Protein 4FXB (pdb70)

Solvent-accessible surface area: 33711 Å² total; per-residue (Å²): 157,85,93,58,32,59,72,28,36,76,96,40,14,8,47,28,117,9,62,68,25,43,63,106,67,18,6,14,72,20,16,2,73,34,198,64,82,0,38,5,0,0,60,7,15,2,4,32,10,2,7,16,18,49,85,8,43,8,98,128,200,42,24,16,41,106,67,123,71,34,67,50,97,190,112,52,30,20,66,107,18,51,28,90,56,5,3,55,7,14,20,22,12,22,60,0,15,13,10,116,40,10,69,67,23,115,95,30,0,46,50,28,2,32,112,33,3,83,35,38,56,83,101,19,37,96,50,13,4,13,74,25,7,0,32,7,2,0,2,7,2,11,0,51,12,1,17,3,48,198,109,55,25,76,132,4,82,58,10,4,163,64,37,40,53,156,134,61,70,74,119,94,26,59,99,6,62,38,25,16,79,50,15,2,24,26,20,8,53,91,16,119,128,127,58,130,126,14,1,0,2,58,6,0,60,68,37,5,63,104,49,56,10,49,73,155,27,6,28,25,7,1,15,37,20,12,92,58,9,33,46,40,12,16,8,6,1,2,1,0,3,18,1,7,37,69,64,89,90,18,23,42,68,6,109,176,69,73,112,16,18,63,43,2,0,45,2,2,4,0,8,0,2,2,23,22,34,19,42,3,11,21,0,34,67,85,19,22,6,44,38,143,66,1,49,49,102,24,4,2,9,0,7,6,0,2,0,1,18,1,35,28,2,21,95,68,14,95,127,5,50,10,130,28,71,19,29,80,18,12,3,23,11,30,2,26,45,23,48,40,14,9,29,11,8,48,11,4,0,14,3,0,5,34,0,6,21,124,94,8,64,76,11,128,50,45,37,88,198,130,147,50,69,54,56,77,85,53,53,36,15,6,12,66,70,1,70,4,36,109,113,160,39,85,41,79,226,41,30,26,93,39,5,40,51,16,14,87,119,53,8,1,14,86,8,58,1,76,80,208,158,115,0,54,12,0,0,62,2,24,12,1,27,13,3,7,16,1,64,23,22,4,13,13,101,110,206,42,9,57,251,72,31,92,71,30,33,21,61,105,6,14,109,72,19,14,8,3,15,30,1,15,11,8,123,66,3,94,65,20,65,93,36,2,36,46,31,3,45,110,13,32,85,23,94,86,90,93,42,55,110,77,17,17,10,62,34,9,0,44,16,0,0,2,6,2,10,0,55,8,2,16,5,26,140,137,33,28,115,112,2,53,59,20,2,167,79,34,64,52,213,74,158,151,37,56,145,28,47,30,34,8,62,56,24,3,22,43,25,6,53,79,26,128,132,82,76,133,146,18,1,0,8,58,2,1,74,94,53,5,28,117,72,50,11,78,72,129,16,1,40,61,10,2,10,46,22,4,71,59,30,18,39,53,10,6,7,5,0,0,25,0,2,27,30,2,30,72,75,94,91,0,6,60,62,36,104,169,42,93,113,11,76,45,53,2,5,32,1,4,8,0,9,30,4,10,13,6,20,107,16,55,14,0,0,38,107,60,1,62,2,57,51,108,64,0,48,70,48,21,1,1,2,2,9,4,8,0,0,0,16,7,69,12,1,21,82,69,31,99,132,8,42,8,146,43,104,17,42,65,19,11,8,37,16,24,10,17,38,24,52,33,9,34,19,9,15,32,8,3,2,14,4,0,15,39,8,15,10,142,90,36,91,90,16,162,43,94,81,68,115,137,64,97,65,58,77,123,43,72,16,48,1,11,79,89,5,72,21,79

Foldseek 3Di:
DFADDLPQCVVPGRCGVCVVVVVPVQWPWHAYPCRDIFTEHFAQVLLFVQQPDPFWAFAADDADDLVDDSDDSPDPVVLRDDPDSNLCLVVLALVLQDQVNLVVCVPVLLVQLVVLVVVVPVVADQFWCLVRRLLRSFLVLVCVQQVPDDPCVCLPSPLVVALPDDCDDPVRNVVSVVSNVVRVVVVLVVCVPVNDSHRSSSNRPVDQPPHPNDVVPPVSNSVVVSVLTSPQLSQLAVSLCVVCQVPVVNVVVCVVDVPFVVLVSLLSLLLNLLLFWPTWIQGCAFAAGVHPTGHHGGTGTYGLNSHSQHCVQPPPNNDSDSPGPGRPRQSFGHHPSGSSNVSNSVSSRCSSVVVCCVVVNDWHFPPDPVPFAWDSSDSSTGGDITTTHD/DAEPDAALFGDVFCVCVVPPQWDWHQYPVGFIFIEGFAAVLLQVQQADPLKAQAPDPEPPLAQSHGVPPNHVVLCVLVQVLLDLVNLVVCLVVLLVLLCVLPVPVVVDDDKFWCLQSPQLLSQLSVLCQQAVCDCPNSCLCVVLLVQLPDDPPVNPVSVVVVLVSVCVVLVCCLVVPDSHSSNSNDVNPHPPPPDDVVSVSSHSVPVCVVRRNQLSQLQQQVVLVCQVVVVPVVVPLVPPPLLQLLVLLSLLSCLFQLWPDKIFRPDWDDRPPDTRHHGYIYTRGLSSNQQNCVQDHPSNPSDSPDNSPCSCSQHDHVRGDSNVSVSSSSRSSSVVCVCVVPPDKAFVVHVPADKPVVPRGTGGPTTIID

B-factor: mean 46.14, std 22.23, range [2.0, 197.87]

Structure (mmCIF, N/CA/C/O backbone):
data_4FXB
#
_entry.id   4FXB
#
_cell.length_a   133.086
_cell.length_b   133.086
_cell.length_c   227.111
_cell.angle_alpha   90.00
_cell.angle_beta   90.00
_cell.angle_gamma   120.00
#
_symmetry.space_group_name_H-M   'P 61 2 2'
#
loop_
_entity.id
_entity.type
_entity.pdbx_description
1 polymer 'Putative cytochrome P450'
2 non-polymer 'PROTOPORPHYRIN IX CONTAINING FE'
3 water water
#
loop_
_atom_site.group_PDB
_atom_site.id
_atom_site.type_symbol
_atom_site.label_atom_id
_atom_site.label_alt_id
_atom_site.label_comp_id
_atom_site.label_asym_id
_atom_site.label_entity_id
_atom_site.label_seq_id
_atom_site.pdbx_PDB_ins_code
_atom_site.Cartn_x
_atom_site.Cartn_y
_atom_site.Cartn_z
_atom_site.occupancy
_atom_site.B_iso_or_equiv
_atom_site.auth_seq_id
_atom_site.auth_comp_id
_atom_site.auth_asym_id
_atom_site.auth_atom_id
_atom_site.pdbx_PDB_model_num
ATOM 1 N N . PRO A 1 18 ? -29.956 30.479 13.006 1.00 63.36 18 PRO A N 1
ATOM 2 C CA . PRO A 1 18 ? -29.330 29.446 12.137 1.00 67.88 18 PRO A CA 1
ATOM 3 C C . PRO A 1 18 ? -29.284 29.705 10.554 1.00 69.27 18 PRO A C 1
ATOM 4 O O . PRO A 1 18 ? -28.837 28.814 9.797 1.00 72.16 18 PRO A O 1
ATOM 8 N N . ARG A 1 19 ? -29.652 30.909 10.085 1.00 70.15 19 ARG A N 1
ATOM 9 C CA . ARG A 1 19 ? -30.055 31.217 8.664 1.00 70.96 19 ARG A CA 1
ATOM 10 C C . ARG A 1 19 ? -28.976 31.883 7.742 1.00 72.41 19 ARG A C 1
ATOM 11 O O . ARG A 1 19 ? -28.177 32.683 8.233 1.00 74.62 19 ARG A O 1
ATOM 19 N N . ASP A 1 20 ? -28.955 31.603 6.433 1.00 61.73 20 ASP A N 1
ATOM 20 C CA . ASP A 1 20 ? -28.029 32.344 5.560 1.00 64.44 20 ASP A CA 1
ATOM 21 C C . ASP A 1 20 ? -28.590 33.011 4.316 1.00 71.11 20 ASP A C 1
ATOM 22 O O . ASP A 1 20 ? -29.685 32.646 3.918 1.00 91.57 20 ASP A O 1
ATOM 27 N N . PHE A 1 21 ? -27.863 33.973 3.711 1.00 74.34 21 PHE A N 1
ATOM 28 C CA . PHE A 1 21 ? -28.204 34.562 2.346 1.00 76.15 21 PHE A CA 1
ATOM 29 C C . PHE A 1 21 ? -27.391 33.912 1.150 1.00 74.55 21 PHE A C 1
ATOM 30 O O . PHE A 1 21 ? -26.119 33.758 1.197 1.00 66.23 21 PHE A O 1
ATOM 38 N N . PRO A 1 22 ? -28.133 33.507 0.094 1.00 65.08 22 PRO A N 1
ATOM 39 C CA . PRO A 1 22 ? -27.701 32.495 -0.870 1.00 62.96 22 PRO A CA 1
ATOM 40 C C . PRO A 1 22 ? -26.903 33.080 -2.015 1.00 64.14 22 PRO A C 1
ATOM 41 O O . PRO A 1 22 ? -27.238 34.174 -2.491 1.00 51.25 22 PRO A O 1
ATOM 45 N N . ILE A 1 23 ? -25.848 32.343 -2.411 1.00 63.92 23 ILE A N 1
ATOM 46 C CA . ILE A 1 23 ? -24.800 32.813 -3.315 1.00 63.02 23 ILE A CA 1
ATOM 47 C C . ILE A 1 23 ? -25.345 33.292 -4.666 1.00 75.29 23 ILE A C 1
ATOM 48 O O . ILE A 1 23 ? -24.735 34.191 -5.269 1.00 80.86 23 ILE A O 1
ATOM 50 N N . GLN A 1 24 ? -26.411 32.659 -5.205 1.00 80.60 24 GLN A N 1
ATOM 51 C CA . GLN A 1 24 ? -26.634 31.218 -5.097 1.00 74.07 24 GLN A CA 1
ATOM 52 C C . GLN A 1 24 ? -25.372 30.871 -5.885 1.00 69.42 24 GLN A C 1
ATOM 53 O O . GLN A 1 24 ? -24.529 30.100 -5.408 1.00 70.54 24 GLN A O 1
ATOM 59 N N . ARG A 1 25 ? -25.236 31.533 -7.013 1.00 60.95 25 ARG A N 1
ATOM 60 C CA . ARG A 1 25 ? -26.362 32.016 -7.770 1.00 51.62 25 ARG A CA 1
ATOM 61 C C . ARG A 1 25 ? -26.632 30.737 -8.485 1.00 52.86 25 ARG A C 1
ATOM 62 O O . ARG A 1 25 ? -25.731 29.961 -8.619 1.00 55.54 25 ARG A O 1
ATOM 70 N N . GLY A 1 26 ? -27.854 30.445 -8.847 1.00 56.95 26 GLY A N 1
ATOM 71 C CA . GLY A 1 26 ? -28.144 29.112 -9.302 1.00 57.76 26 GLY A CA 1
ATOM 72 C C . GLY A 1 26 ? -27.185 28.807 -10.386 1.00 52.08 26 GLY A C 1
ATOM 73 O O . GLY A 1 26 ? -27.060 27.711 -10.848 1.00 56.44 26 GLY A O 1
ATOM 74 N N . CYS A 1 27 ? -26.495 29.844 -10.756 1.00 45.87 27 CYS A N 1
ATOM 75 C CA . CYS A 1 27 ? -25.799 29.937 -11.947 1.00 45.83 27 CYS A CA 1
ATOM 76 C C . CYS A 1 27 ? -26.498 30.417 -13.217 1.00 39.78 27 CYS A C 1
ATOM 77 O O . CYS A 1 27 ? -26.054 31.358 -13.791 1.00 30.54 27 CYS A O 1
ATOM 80 N N . PRO A 1 28 ? -27.616 29.800 -13.573 1.00 42.25 28 PRO A N 1
ATOM 81 C CA . PRO A 1 28 ? -28.070 29.349 -14.884 1.00 42.33 28 PRO A CA 1
ATOM 82 C C . PRO A 1 28 ? -29.559 29.602 -15.267 1.00 40.57 28 PRO A C 1
ATOM 83 O O . PRO A 1 28 ? -30.422 28.727 -15.164 1.00 39.55 28 PRO A O 1
ATOM 87 N N . PHE A 1 29 ? -29.837 30.816 -15.714 1.00 44.11 29 PHE A N 1
ATOM 88 C CA . PHE A 1 29 ? -28.834 31.886 -15.625 1.00 43.21 29 PHE A CA 1
ATOM 89 C C . PHE A 1 29 ? -28.882 32.585 -14.299 1.00 43.88 29 PHE A C 1
ATOM 90 O O . PHE A 1 29 ? -27.934 32.540 -13.530 1.00 42.94 29 PHE A O 1
ATOM 98 N N . ALA A 1 30 ? -30.001 33.176 -13.974 1.00 47.02 30 ALA A N 1
ATOM 99 C CA . ALA A 1 30 ? -30.017 33.840 -12.710 1.00 54.37 30 ALA A CA 1
ATOM 100 C C . ALA A 1 30 ? -31.431 33.871 -12.179 1.00 62.91 30 ALA A C 1
ATOM 101 O O . ALA A 1 30 ? -32.380 33.748 -12.952 1.00 64.93 30 ALA A O 1
ATOM 103 N N . ALA A 1 31 ? -31.588 34.023 -10.868 1.00 63.89 31 ALA A N 1
ATOM 104 C CA . ALA A 1 31 ? -30.500 34.028 -9.896 1.00 65.10 31 ALA A CA 1
ATOM 105 C C . ALA A 1 31 ? -31.127 33.377 -8.693 1.00 72.47 31 ALA A C 1
ATOM 106 O O . ALA A 1 31 ? -30.444 33.156 -7.659 1.00 64.59 31 ALA A O 1
ATOM 108 N N . PRO A 1 32 ? -32.460 33.108 -8.811 1.00 77.22 32 PRO A N 1
ATOM 109 C CA . PRO A 1 32 ? -33.278 33.003 -7.634 1.00 79.18 32 PRO A CA 1
ATOM 110 C C . PRO A 1 32 ? -32.730 31.993 -6.669 1.00 78.79 32 PRO A C 1
ATOM 111 O O . PRO A 1 32 ? -32.964 32.114 -5.490 1.00 73.07 32 PRO A O 1
ATOM 115 N N . ALA A 1 33 ? -32.013 30.986 -7.147 1.00 80.32 33 ALA A N 1
ATOM 116 C CA . ALA A 1 33 ? -31.444 30.064 -6.213 1.00 68.48 33 ALA A CA 1
ATOM 117 C C . ALA A 1 33 ? -32.630 29.457 -5.480 1.00 69.22 33 ALA A C 1
ATOM 118 O O . ALA A 1 33 ? -33.721 29.205 -6.052 1.00 63.60 33 ALA A O 1
ATOM 120 N N . GLU A 1 34 ? -32.425 29.316 -4.174 1.00 77.04 34 GLU A N 1
ATOM 121 C CA . GLU A 1 34 ? -33.399 28.732 -3.255 1.00 70.16 34 GLU A CA 1
ATOM 122 C C . GLU A 1 34 ? -34.642 29.562 -3.144 1.00 65.93 34 GLU A C 1
ATOM 123 O O . GLU A 1 34 ? -35.614 29.034 -2.670 1.00 57.69 34 GLU A O 1
ATOM 129 N N . TYR A 1 35 ? -34.588 30.838 -3.582 1.00 70.39 35 TYR A N 1
ATOM 130 C CA . TYR A 1 35 ? -35.524 31.902 -3.160 1.00 63.86 35 TYR A CA 1
ATOM 131 C C . TYR A 1 35 ? -36.966 31.535 -3.442 1.00 59.95 35 TYR A C 1
ATOM 132 O O . TYR A 1 35 ? -37.854 32.128 -2.867 1.00 56.31 35 TYR A O 1
ATOM 141 N N . ALA A 1 36 ? -37.192 30.617 -4.384 1.00 64.24 36 ALA A N 1
ATOM 142 C CA . ALA A 1 36 ? -38.552 30.294 -4.843 1.00 63.92 36 ALA A CA 1
ATOM 143 C C . ALA A 1 36 ? -39.444 30.133 -3.637 1.00 60.64 36 ALA A C 1
ATOM 144 O O . ALA A 1 36 ? -40.404 30.880 -3.473 1.00 53.21 36 ALA A O 1
ATOM 146 N N . ALA A 1 37 ? -39.062 29.160 -2.805 1.00 57.43 37 ALA A N 1
ATOM 147 C CA . ALA A 1 37 ? -39.490 28.989 -1.421 1.00 50.01 37 ALA A CA 1
ATOM 148 C C . ALA A 1 37 ? -39.540 30.243 -0.571 1.00 49.13 37 ALA A C 1
ATOM 149 O O . ALA A 1 37 ? -40.568 30.502 0.031 1.00 62.47 37 ALA A O 1
ATOM 151 N N . LEU A 1 38 ? -38.470 31.033 -0.487 1.00 48.00 38 LEU A N 1
ATOM 152 C CA . LEU A 1 38 ? -38.490 32.224 0.417 1.00 41.11 38 LEU A CA 1
ATOM 153 C C . LEU A 1 38 ? -39.259 33.405 -0.160 1.00 38.78 38 LEU A C 1
ATOM 154 O O . LEU A 1 38 ? -39.656 34.316 0.554 1.00 38.01 38 LEU A O 1
ATOM 159 N N . ARG A 1 39 ? -39.458 33.393 -1.469 1.00 45.98 39 ARG A N 1
ATOM 160 C CA . ARG A 1 39 ? -40.357 34.352 -2.170 1.00 51.29 39 ARG A CA 1
ATOM 161 C C . ARG A 1 39 ? -41.861 34.095 -1.843 1.00 42.24 39 ARG A C 1
ATOM 162 O O . ARG A 1 39 ? -42.624 35.015 -1.492 1.00 31.71 39 ARG A O 1
ATOM 170 N N . THR A 1 40 ? -42.277 32.830 -1.954 1.00 40.49 40 THR A N 1
ATOM 171 C CA . THR A 1 40 ? -43.676 32.496 -1.707 1.00 40.19 40 THR A CA 1
ATOM 172 C C . THR A 1 40 ? -44.022 32.547 -0.239 1.00 40.34 40 THR A C 1
ATOM 173 O O . THR A 1 40 ? -45.178 32.890 0.160 1.00 37.48 40 THR A O 1
ATOM 177 N N . ASP A 1 41 ? -43.036 32.143 0.564 1.00 42.82 41 ASP A N 1
ATOM 178 C CA . ASP A 1 41 ? -43.268 31.964 2.011 1.00 52.38 41 ASP A CA 1
ATOM 179 C C . ASP A 1 41 ? -42.593 32.940 2.983 1.00 47.65 41 ASP A C 1
ATOM 180 O O . ASP A 1 41 ? -43.272 33.782 3.494 1.00 45.43 41 ASP A O 1
ATOM 185 N N . ASP A 1 42 ? -41.306 32.892 3.260 1.00 52.77 42 ASP A N 1
ATOM 186 C CA . ASP A 1 42 ? -40.817 33.777 4.362 1.00 56.87 42 ASP A CA 1
ATOM 187 C C . ASP A 1 42 ? -40.551 35.183 3.772 1.00 48.16 42 ASP A C 1
ATOM 188 O O . ASP A 1 42 ? -39.424 35.644 3.720 1.00 38.79 42 ASP A O 1
ATOM 193 N N . PRO A 1 43 ? -41.637 35.868 3.350 1.00 45.17 43 PRO A N 1
ATOM 194 C CA . PRO A 1 43 ? -41.595 36.944 2.395 1.00 42.88 43 PRO A CA 1
ATOM 195 C C . PRO A 1 43 ? -40.707 38.003 3.052 1.00 43.02 43 PRO A C 1
ATOM 196 O O . PRO A 1 43 ? -40.061 38.811 2.402 1.00 43.00 43 PRO A O 1
ATOM 200 N N . VAL A 1 44 ? -40.743 37.989 4.374 1.00 42.38 44 VAL A N 1
ATOM 201 C CA . VAL A 1 44 ? -39.763 38.611 5.190 1.00 41.83 44 VAL A CA 1
ATOM 202 C C . VAL A 1 44 ? -39.336 37.461 6.046 1.00 42.97 44 VAL A C 1
ATOM 203 O O . VAL A 1 44 ? -39.987 37.194 7.046 1.00 44.42 44 VAL A O 1
ATOM 207 N N . ALA A 1 45 ? -38.293 36.748 5.643 1.00 44.37 45 ALA A N 1
ATOM 208 C CA . ALA A 1 45 ? -37.693 35.854 6.596 1.00 50.27 45 ALA A CA 1
ATOM 209 C C . ALA A 1 45 ? -36.439 36.507 7.181 1.00 52.62 45 ALA A C 1
ATOM 210 O O . ALA A 1 45 ? -35.930 37.514 6.622 1.00 43.62 45 ALA A O 1
ATOM 212 N N . ARG A 1 46 ? -36.049 35.961 8.354 1.00 57.02 46 ARG A N 1
ATOM 213 C CA . ARG A 1 46 ? -34.829 36.288 9.129 1.00 59.49 46 ARG A CA 1
ATOM 214 C C . ARG A 1 46 ? -33.723 35.477 8.590 1.00 61.64 46 ARG A C 1
ATOM 215 O O . ARG A 1 46 ? -33.928 34.279 8.337 1.00 65.78 46 ARG A O 1
ATOM 223 N N . VAL A 1 47 ? -32.554 36.110 8.473 1.00 61.52 47 VAL A N 1
ATOM 224 C CA . VAL A 1 47 ? -31.334 35.415 8.076 1.00 65.16 47 VAL A CA 1
ATOM 225 C C . VAL A 1 47 ? -30.022 36.085 8.540 1.00 62.99 47 VAL A C 1
ATOM 226 O O . VAL A 1 47 ? -29.869 37.315 8.505 1.00 61.00 47 VAL A O 1
ATOM 230 N N . THR A 1 48 ? -29.094 35.247 8.989 1.00 58.39 48 THR A N 1
ATOM 231 C CA . THR A 1 48 ? -27.778 35.677 9.413 1.00 45.82 48 THR A CA 1
ATOM 232 C C . THR A 1 48 ? -26.965 36.169 8.256 1.00 46.14 48 THR A C 1
ATOM 233 O O . THR A 1 48 ? -27.088 35.716 7.108 1.00 53.36 48 THR A O 1
ATOM 237 N N . LEU A 1 49 ? -26.097 37.099 8.573 1.00 42.13 49 LEU A N 1
ATOM 238 C CA . LEU A 1 49 ? -25.142 37.584 7.629 1.00 39.25 49 LEU A CA 1
ATOM 239 C C . LEU A 1 49 ? -23.859 36.834 8.077 1.00 44.83 49 LEU A C 1
ATOM 240 O O . LEU A 1 49 ? -23.747 36.543 9.233 1.00 50.91 49 LEU A O 1
ATOM 245 N N . PRO A 1 50 ? -22.924 36.426 7.169 1.00 51.11 50 PRO A N 1
ATOM 246 C CA . PRO A 1 50 ? -21.539 35.921 7.416 1.00 47.35 50 PRO A CA 1
ATOM 247 C C . PRO A 1 50 ? -20.797 36.486 8.633 1.00 49.87 50 PRO A C 1
ATOM 248 O O . PRO A 1 50 ? -19.673 36.063 8.938 1.00 61.19 50 PRO A O 1
ATOM 252 N N . THR A 1 51 ? -21.408 37.477 9.264 1.00 40.68 51 THR A N 1
ATOM 253 C CA . THR A 1 51 ? -20.846 38.219 10.356 1.00 41.24 51 THR A CA 1
ATOM 254 C C . THR A 1 51 ? -21.708 37.710 11.538 1.00 42.71 51 THR A C 1
ATOM 255 O O . THR A 1 51 ? -21.588 38.089 12.715 1.00 36.15 51 THR A O 1
ATOM 259 N N . ARG A 1 52 ? -22.610 36.820 11.181 1.00 44.48 52 ARG A N 1
ATOM 260 C CA . ARG A 1 52 ? -23.598 36.261 12.099 1.00 44.60 52 ARG A CA 1
ATOM 261 C C . ARG A 1 52 ? -24.430 37.273 12.925 1.00 44.09 52 ARG A C 1
ATOM 262 O O . ARG A 1 52 ? -25.084 36.841 13.880 1.00 46.72 52 ARG A O 1
ATOM 270 N N . ARG A 1 53 ? -24.414 38.576 12.542 1.00 38.14 53 ARG A N 1
ATOM 271 C CA . ARG A 1 53 ? -25.441 39.526 12.908 1.00 33.21 53 ARG A CA 1
ATOM 272 C C . ARG A 1 53 ? -26.662 39.125 12.213 1.00 36.15 53 ARG A C 1
ATOM 273 O O . ARG A 1 53 ? -26.601 38.689 11.080 1.00 45.98 53 ARG A O 1
ATOM 281 N N . GLU A 1 54 ? -27.798 39.241 12.880 1.00 41.18 54 GLU A N 1
ATOM 282 C CA . GLU A 1 54 ? -29.062 38.825 12.310 1.00 36.72 54 GLU A CA 1
ATOM 283 C C . GLU A 1 54 ? -29.490 40.045 11.463 1.00 36.96 54 GLU A C 1
ATOM 284 O O . GLU A 1 54 ? -29.002 41.213 11.657 1.00 33.43 54 GLU A O 1
ATOM 290 N N . ALA A 1 55 ? -30.346 39.745 10.491 1.00 35.80 55 ALA A N 1
ATOM 291 C CA . ALA A 1 55 ? -31.034 40.751 9.702 1.00 36.82 55 ALA A CA 1
ATOM 292 C C . ALA A 1 55 ? -32.178 40.199 8.823 1.00 37.74 55 ALA A C 1
ATOM 293 O O . ALA A 1 55 ? -32.373 38.962 8.652 1.00 31.43 55 ALA A O 1
ATOM 295 N N . TRP A 1 56 ? -32.928 41.159 8.287 1.00 38.05 56 TRP A N 1
ATOM 296 C CA . TRP A 1 56 ? -34.158 40.871 7.595 1.00 40.13 56 TRP A CA 1
ATOM 297 C C . TRP A 1 56 ? -34.088 41.043 6.059 1.00 37.79 56 TRP A C 1
ATOM 298 O O . TRP A 1 56 ? -33.423 41.964 5.522 1.00 45.19 56 TRP A O 1
ATOM 309 N N . VAL A 1 57 ? -34.775 40.159 5.346 1.00 29.69 57 VAL A N 1
ATOM 310 C CA . VAL A 1 57 ? -34.649 39.987 3.906 1.00 27.11 57 VAL A CA 1
ATOM 311 C C . VAL A 1 57 ? -36.001 39.809 3.154 1.00 27.37 57 VAL A C 1
ATOM 312 O O . VAL A 1 57 ? -36.824 38.912 3.432 1.00 25.66 57 VAL A O 1
ATOM 316 N N . VAL A 1 58 ? -36.145 40.647 2.144 1.00 29.07 58 VAL A N 1
ATOM 317 C CA . VAL A 1 58 ? -37.371 40.939 1.425 1.00 30.99 58 VAL A CA 1
ATOM 318 C C . VAL A 1 58 ? -37.221 40.422 -0.001 1.00 34.04 58 VAL A C 1
ATOM 319 O O . VAL A 1 58 ? -36.173 40.631 -0.732 1.00 32.32 58 VAL A O 1
ATOM 323 N N . THR A 1 59 ? -38.277 39.717 -0.393 1.00 37.29 59 THR A N 1
ATOM 324 C CA . THR A 1 59 ? -38.272 39.004 -1.683 1.00 43.00 59 THR A CA 1
ATOM 325 C C . THR A 1 59 ? -39.433 39.090 -2.688 1.00 47.76 59 THR A C 1
ATOM 326 O O . THR A 1 59 ? -39.427 38.395 -3.712 1.00 60.02 59 THR A O 1
ATOM 330 N N . ARG A 1 60 ? -40.421 39.924 -2.445 1.00 47.91 60 ARG A N 1
ATOM 331 C CA . ARG A 1 60 ? -41.569 39.945 -3.330 1.00 46.70 60 ARG A CA 1
ATOM 332 C C . ARG A 1 60 ? -41.529 41.282 -4.023 1.00 44.00 60 ARG A C 1
ATOM 333 O O . ARG A 1 60 ? -41.232 42.285 -3.381 1.00 59.43 60 ARG A O 1
ATOM 341 N N . TYR A 1 61 ? -41.769 41.319 -5.329 1.00 41.15 61 TYR A N 1
ATOM 342 C CA . TYR A 1 61 ? -41.685 42.598 -6.096 1.00 39.96 61 TYR A CA 1
ATOM 343 C C . TYR A 1 61 ? -42.153 43.859 -5.353 1.00 38.78 61 TYR A C 1
ATOM 344 O O . TYR A 1 61 ? -41.343 44.708 -5.013 1.00 46.04 61 TYR A O 1
ATOM 353 N N . ASP A 1 62 ? -43.427 43.965 -5.037 1.00 36.89 62 ASP A N 1
ATOM 354 C CA . ASP A 1 62 ? -43.925 45.168 -4.419 1.00 35.95 62 ASP A CA 1
ATOM 355 C C . ASP A 1 62 ? -43.375 45.393 -3.027 1.00 39.79 62 ASP A C 1
ATOM 356 O O . ASP A 1 62 ? -43.182 46.567 -2.627 1.00 44.59 62 ASP A O 1
ATOM 361 N N . ASP A 1 63 ? -43.143 44.304 -2.274 1.00 40.39 63 ASP A N 1
ATOM 362 C CA . ASP A 1 63 ? -42.436 44.391 -0.953 1.00 35.36 63 ASP A CA 1
ATOM 363 C C . ASP A 1 63 ? -41.135 45.140 -1.235 1.00 31.01 63 ASP A C 1
ATOM 364 O O . ASP A 1 63 ? -40.916 46.277 -0.741 1.00 29.35 63 ASP A O 1
ATOM 369 N N . VAL A 1 64 ? -40.362 44.581 -2.151 1.00 26.97 64 VAL A N 1
ATOM 370 C CA . VAL A 1 64 ? -39.046 45.125 -2.449 1.00 28.28 64 VAL A CA 1
ATOM 371 C C . VAL A 1 64 ? -39.020 46.568 -2.849 1.00 26.37 64 VAL A C 1
ATOM 372 O O . VAL A 1 64 ? -38.076 47.217 -2.547 1.00 26.33 64 VAL A O 1
ATOM 376 N N . ARG A 1 65 ? -40.085 47.064 -3.452 1.00 28.18 65 ARG A N 1
ATOM 377 C CA . ARG A 1 65 ? -40.109 48.408 -4.021 1.00 32.43 65 ARG A CA 1
ATOM 378 C C . ARG A 1 65 ? -40.563 49.518 -3.084 1.00 31.27 65 ARG A C 1
ATOM 379 O O . ARG A 1 65 ? -40.060 50.624 -3.089 1.00 29.14 65 ARG A O 1
ATOM 387 N N . GLU A 1 66 ? -41.549 49.213 -2.282 1.00 34.20 66 GLU A N 1
ATOM 388 C CA . GLU A 1 66 ? -42.251 50.262 -1.529 1.00 35.74 66 GLU A CA 1
ATOM 389 C C . GLU A 1 66 ? -41.375 50.377 -0.369 1.00 31.06 66 GLU A C 1
ATOM 390 O O . GLU A 1 66 ? -41.213 51.484 0.178 1.00 25.38 66 GLU A O 1
ATOM 396 N N . LEU A 1 67 ? -40.790 49.190 -0.059 1.00 31.22 67 LEU A N 1
ATOM 397 C CA . LEU A 1 67 ? -39.907 48.990 1.111 1.00 29.01 67 LEU A CA 1
ATOM 398 C C . LEU A 1 67 ? -38.893 49.917 0.749 1.00 25.02 67 LEU A C 1
ATOM 399 O O . LEU A 1 67 ? -38.555 50.751 1.554 1.00 26.22 67 LEU A O 1
ATOM 404 N N . LEU A 1 68 ? -38.496 49.859 -0.509 1.00 23.70 68 LEU A N 1
ATOM 405 C CA . LEU A 1 68 ? -37.405 50.740 -0.859 1.00 27.04 68 LEU A CA 1
ATOM 406 C C . LEU A 1 68 ? -37.697 52.266 -0.771 1.00 25.84 68 LEU A C 1
ATOM 407 O O . LEU A 1 68 ? -36.801 53.024 -0.431 1.00 21.35 68 LEU A O 1
ATOM 412 N N . SER A 1 69 ? -38.924 52.683 -1.097 1.00 25.86 69 SER A N 1
ATOM 413 C CA . SER A 1 69 ? -39.197 54.025 -0.928 1.00 24.98 69 SER A CA 1
ATOM 414 C C . SER A 1 69 ? -40.304 54.099 0.033 1.00 28.03 69 SER A C 1
ATOM 415 O O . SER A 1 69 ? -41.449 54.376 -0.262 1.00 27.05 69 SER A O 1
ATOM 418 N N . ASP A 1 70 ? -39.889 53.759 1.239 1.00 33.35 70 ASP A N 1
ATOM 419 C CA . ASP A 1 70 ? -40.514 54.234 2.464 1.00 34.74 70 ASP A CA 1
ATOM 420 C C . ASP A 1 70 ? -39.733 55.431 2.980 1.00 31.39 70 ASP A C 1
ATOM 421 O O . ASP A 1 70 ? -38.530 55.393 2.992 1.00 35.05 70 ASP A O 1
ATOM 426 N N . PRO A 1 71 ? -40.434 56.471 3.414 1.00 29.18 71 PRO A N 1
ATOM 427 C CA . PRO A 1 71 ? -40.123 57.575 4.272 1.00 29.53 71 PRO A CA 1
ATOM 428 C C . PRO A 1 71 ? -39.066 57.275 5.305 1.00 28.13 71 PRO A C 1
ATOM 429 O O . PRO A 1 71 ? -38.198 58.074 5.476 1.00 26.84 71 PRO A O 1
ATOM 433 N N . ARG A 1 72 ? -39.199 56.128 5.993 1.00 30.06 72 ARG A N 1
ATOM 434 C CA . ARG A 1 72 ? -38.465 55.752 7.175 1.00 30.48 72 ARG A CA 1
ATOM 435 C C . ARG A 1 72 ? -37.661 54.474 6.974 1.00 29.78 72 ARG A C 1
ATOM 436 O O . ARG A 1 72 ? -38.106 53.430 7.395 1.00 32.19 72 ARG A O 1
ATOM 444 N N . VAL A 1 73 ? -36.482 54.550 6.334 1.00 31.66 73 VAL A N 1
ATOM 445 C CA . VAL A 1 73 ? -35.640 53.339 6.035 1.00 34.98 73 VAL A CA 1
ATOM 446 C C . VAL A 1 73 ? -34.099 53.477 5.947 1.00 34.56 73 VAL A C 1
ATOM 447 O O . VAL A 1 73 ? -33.471 52.496 5.606 1.00 34.50 73 VAL A O 1
ATOM 451 N N . SER A 1 74 ? -33.493 54.620 6.336 1.00 35.89 74 SER A N 1
ATOM 452 C CA . SER A 1 74 ? -32.153 55.108 5.771 1.00 32.51 74 SER A CA 1
ATOM 453 C C . SER A 1 74 ? -30.934 54.206 5.930 1.00 32.83 74 SER A C 1
ATOM 454 O O . SER A 1 74 ? -31.057 53.109 6.539 1.00 31.53 74 SER A O 1
ATOM 457 N N . ALA A 1 75 ? -29.784 54.707 5.398 1.00 29.17 75 ALA A N 1
ATOM 458 C CA . ALA A 1 75 ? -28.428 54.161 5.595 1.00 26.22 75 ALA A CA 1
ATOM 459 C C . ALA A 1 75 ? -27.614 54.883 6.816 1.00 32.26 75 ALA A C 1
ATOM 460 O O . ALA A 1 75 ? -28.050 56.025 7.204 1.00 27.26 75 ALA A O 1
ATOM 462 N N . ASP A 1 76 ? -26.505 54.286 7.415 1.00 33.08 76 ASP A N 1
ATOM 463 C CA . ASP A 1 76 ? -25.631 55.017 8.455 1.00 38.04 76 ASP A CA 1
ATOM 464 C C . ASP A 1 76 ? -24.702 54.174 9.482 1.00 46.07 76 ASP A C 1
ATOM 465 O O . ASP A 1 76 ? -23.695 53.486 9.085 1.00 37.73 76 ASP A O 1
ATOM 470 N N . ILE A 1 77 ? -25.051 54.314 10.792 1.00 49.69 77 ILE A N 1
ATOM 471 C CA . ILE A 1 77 ? -24.426 53.646 11.985 1.00 51.44 77 ILE A CA 1
ATOM 472 C C . ILE A 1 77 ? -24.989 52.206 12.121 1.00 54.17 77 ILE A C 1
ATOM 473 O O . ILE A 1 77 ? -25.485 51.710 11.139 1.00 65.32 77 ILE A O 1
ATOM 478 N N . ARG A 1 78 ? -24.877 51.485 13.240 1.00 55.77 78 ARG A N 1
ATOM 479 C CA . ARG A 1 78 ? -25.560 50.153 13.349 1.00 47.06 78 ARG A CA 1
ATOM 480 C C . ARG A 1 78 ? -27.001 50.113 12.937 1.00 46.70 78 ARG A C 1
ATOM 481 O O . ARG A 1 78 ? -27.655 51.162 13.014 1.00 43.45 78 ARG A O 1
ATOM 489 N N . ARG A 1 79 ? -27.495 48.968 12.421 1.00 46.53 79 ARG A N 1
ATOM 490 C CA . ARG A 1 79 ? -26.689 47.783 12.008 1.00 40.55 79 ARG A CA 1
ATOM 491 C C . ARG A 1 79 ? -27.067 47.141 10.619 1.00 38.85 79 ARG A C 1
ATOM 492 O O . ARG A 1 79 ? -27.902 46.217 10.660 1.00 45.04 79 ARG A O 1
ATOM 494 N N . PRO A 1 80 ? -26.453 47.589 9.422 1.00 34.05 80 PRO A N 1
ATOM 495 C CA . PRO A 1 80 ? -26.830 47.131 8.069 1.00 33.90 80 PRO A CA 1
ATOM 496 C C . PRO A 1 80 ? -26.353 45.753 7.473 1.00 38.73 80 PRO A C 1
ATOM 497 O O . PRO A 1 80 ? -27.127 44.753 7.412 1.00 32.32 80 PRO A O 1
ATOM 501 N N . GLY A 1 81 ? -25.093 45.751 7.019 1.00 42.79 81 GLY A N 1
ATOM 502 C CA . GLY A 1 81 ? -24.720 45.148 5.741 1.00 40.43 81 GLY A CA 1
ATOM 503 C C . GLY A 1 81 ? -23.765 44.134 6.110 1.00 36.55 81 GLY A C 1
ATOM 504 O O . GLY A 1 81 ? -23.723 43.849 7.247 1.00 34.60 81 GLY A O 1
ATOM 505 N N . PHE A 1 82 ? -23.023 43.561 5.187 1.00 40.22 82 PHE A N 1
ATOM 506 C CA . PHE A 1 82 ? -21.990 42.680 5.688 1.00 53.56 82 PHE A CA 1
ATOM 507 C C . PHE A 1 82 ? -20.551 42.982 5.335 1.00 69.12 82 PHE A C 1
ATOM 508 O O . PHE A 1 82 ? -19.641 42.688 6.162 1.00 84.03 82 PHE A O 1
ATOM 516 N N . PRO A 1 83 ? -20.320 43.618 4.173 1.00 72.58 83 PRO A N 1
ATOM 517 C CA . PRO A 1 83 ? -18.925 43.392 3.811 1.00 64.20 83 PRO A CA 1
ATOM 518 C C . PRO A 1 83 ? -18.172 42.291 4.696 1.00 55.94 83 PRO A C 1
ATOM 519 O O . PRO A 1 83 ? -18.733 41.265 5.191 1.00 39.91 83 PRO A O 1
ATOM 523 N N . GLY A 1 88 ? -16.658 39.917 7.015 1.00 45.76 88 GLY A N 1
ATOM 524 C CA . GLY A 1 88 ? -15.727 40.312 8.070 1.00 50.81 88 GLY A CA 1
ATOM 525 C C . GLY A 1 88 ? -15.950 41.694 8.739 1.00 57.36 88 GLY A C 1
ATOM 526 O O . GLY A 1 88 ? -15.813 41.765 9.958 1.00 50.81 88 GLY A O 1
ATOM 527 N N . GLU A 1 89 ? -16.303 42.761 7.985 1.00 52.62 89 GLU A N 1
ATOM 528 C CA . GLU A 1 89 ? -16.077 44.170 8.408 1.00 65.32 89 GLU A CA 1
ATOM 529 C C . GLU A 1 89 ? -16.671 45.279 7.477 1.00 75.66 89 GLU A C 1
ATOM 530 O O . GLU A 1 89 ? -16.312 45.335 6.291 1.00 83.95 89 GLU A O 1
ATOM 536 N N . GLN A 1 90 ? -17.488 46.222 7.967 1.00 75.31 90 GLN A N 1
ATOM 537 C CA . GLN A 1 90 ? -17.861 46.430 9.357 1.00 73.28 90 GLN A CA 1
ATOM 538 C C . GLN A 1 90 ? -18.886 47.553 9.351 1.00 62.98 90 GLN A C 1
ATOM 539 O O . GLN A 1 90 ? -18.888 48.395 8.443 1.00 48.22 90 GLN A O 1
ATOM 545 N N . GLU A 1 91 ? -19.742 47.573 10.373 1.00 64.82 91 GLU A N 1
ATOM 546 C CA . GLU A 1 91 ? -20.517 48.771 10.630 1.00 64.87 91 GLU A CA 1
ATOM 547 C C . GLU A 1 91 ? -19.466 49.847 10.688 1.00 60.82 91 GLU A C 1
ATOM 548 O O . GLU A 1 91 ? -19.652 50.863 10.058 1.00 71.26 91 GLU A O 1
ATOM 554 N N . ALA A 1 92 ? -18.306 49.575 11.288 1.00 54.90 92 ALA A N 1
ATOM 555 C CA . ALA A 1 92 ? -17.114 50.397 10.978 1.00 55.82 92 ALA A CA 1
ATOM 556 C C . ALA A 1 92 ? -16.647 50.269 9.496 1.00 57.33 92 ALA A C 1
ATOM 557 O O . ALA A 1 92 ? -16.630 49.182 8.905 1.00 61.20 92 ALA A O 1
ATOM 559 N N . GLY A 1 93 ? -16.249 51.397 8.918 1.00 55.34 93 GLY A N 1
ATOM 560 C CA . GLY A 1 93 ? -16.085 52.606 9.719 1.00 67.26 93 GLY A CA 1
ATOM 561 C C . GLY A 1 93 ? -17.288 53.533 9.720 1.00 72.92 93 GLY A C 1
ATOM 562 O O . GLY A 1 93 ? -18.238 53.333 8.922 1.00 68.45 93 GLY A O 1
ATOM 563 N N . ALA A 1 94 ? -17.256 54.552 10.561 1.00 74.11 94 ALA A N 1
ATOM 564 C CA . ALA A 1 94 ? -18.122 55.682 10.364 1.00 81.86 94 ALA A CA 1
ATOM 565 C C . ALA A 1 94 ? -17.435 56.405 9.251 1.00 82.08 94 ALA A C 1
ATOM 566 O O . ALA A 1 94 ? -17.351 57.623 9.251 1.00 86.86 94 ALA A O 1
ATOM 568 N N . ARG A 1 95 ? -16.904 55.642 8.303 1.00 91.56 95 ARG A N 1
ATOM 569 C CA . ARG A 1 95 ? -16.263 56.234 7.124 1.00 96.05 95 ARG A CA 1
ATOM 570 C C . ARG A 1 95 ? -17.116 57.439 6.764 1.00 103.31 95 ARG A C 1
ATOM 571 O O . ARG A 1 95 ? -18.344 57.404 6.860 1.00 103.58 95 ARG A O 1
ATOM 579 N N . PHE A 1 96 ? -16.504 58.527 6.355 1.00 107.08 96 PHE A N 1
ATOM 580 C CA . PHE A 1 96 ? -17.339 59.671 6.071 1.00 106.73 96 PHE A CA 1
ATOM 581 C C . PHE A 1 96 ? -18.119 59.334 4.816 1.00 110.87 96 PHE A C 1
ATOM 582 O O . PHE A 1 96 ? -18.108 58.207 4.335 1.00 113.02 96 PHE A O 1
ATOM 590 N N . ARG A 1 97 ? -18.801 60.337 4.286 1.00 103.56 97 ARG A N 1
ATOM 591 C CA . ARG A 1 97 ? -19.341 60.199 2.936 1.00 88.87 97 ARG A CA 1
ATOM 592 C C . ARG A 1 97 ? -19.910 58.814 3.328 1.00 86.45 97 ARG A C 1
ATOM 593 O O . ARG A 1 97 ? -20.726 58.732 4.232 1.00 102.06 97 ARG A O 1
ATOM 601 N N . PRO A 1 98 ? -19.596 57.721 2.638 1.00 75.46 98 PRO A N 1
ATOM 602 C CA . PRO A 1 98 ? -19.684 57.460 1.240 1.00 64.15 98 PRO A CA 1
ATOM 603 C C . PRO A 1 98 ? -21.141 57.734 1.275 1.00 50.36 98 PRO A C 1
ATOM 604 O O . PRO A 1 98 ? -21.825 57.137 2.103 1.00 47.86 98 PRO A O 1
ATOM 608 N N . PHE A 1 99 ? -21.589 58.685 0.468 1.00 39.81 99 PHE A N 1
ATOM 609 C CA . PHE A 1 99 ? -22.764 59.435 0.755 1.00 33.11 99 PHE A CA 1
ATOM 610 C C . PHE A 1 99 ? -23.859 58.577 0.201 1.00 30.38 99 PHE A C 1
ATOM 611 O O . PHE A 1 99 ? -25.056 58.861 0.356 1.00 33.91 99 PHE A O 1
ATOM 619 N N . ILE A 1 100 ? -23.445 57.517 -0.463 1.00 25.91 100 ILE A N 1
ATOM 620 C CA . ILE A 1 100 ? -24.387 56.576 -1.022 1.00 23.13 100 ILE A CA 1
ATOM 621 C C . ILE A 1 100 ? -24.942 55.675 0.085 1.00 22.62 100 ILE A C 1
ATOM 622 O O . ILE A 1 100 ? -25.917 54.919 -0.120 1.00 17.60 100 ILE A O 1
ATOM 627 N N . ARG A 1 101 ? -24.313 55.813 1.265 1.00 24.58 101 ARG A N 1
ATOM 628 C CA . ARG A 1 101 ? -24.915 55.343 2.502 1.00 26.53 101 ARG A CA 1
ATOM 629 C C . ARG A 1 101 ? -25.140 56.288 3.637 1.00 22.50 101 ARG A C 1
ATOM 630 O O . ARG A 1 101 ? -24.918 55.976 4.744 1.00 21.86 101 ARG A O 1
ATOM 638 N N . THR A 1 102 ? -25.636 57.456 3.310 1.00 25.10 102 THR A N 1
ATOM 639 C CA . THR A 1 102 ? -26.224 58.444 4.229 1.00 23.42 102 THR A CA 1
ATOM 640 C C . THR A 1 102 ? -27.703 58.387 3.908 1.00 22.44 102 THR A C 1
ATOM 641 O O . THR A 1 102 ? -28.047 57.986 2.833 1.00 23.11 102 THR A O 1
ATOM 645 N N . ASP A 1 103 ? -28.591 58.772 4.802 1.00 22.41 103 ASP A N 1
ATOM 646 C CA . ASP A 1 103 ? -29.879 59.330 4.349 1.00 25.79 103 ASP A CA 1
ATOM 647 C C . ASP A 1 103 ? -29.777 60.888 4.143 1.00 27.96 103 ASP A C 1
ATOM 648 O O . ASP A 1 103 ? -28.676 61.507 4.348 1.00 26.11 103 ASP A O 1
ATOM 653 N N . ALA A 1 104 ? -30.880 61.507 3.692 1.00 27.33 104 ALA A N 1
ATOM 654 C CA . ALA A 1 104 ? -30.963 62.998 3.634 1.00 30.38 104 ALA A CA 1
ATOM 655 C C . ALA A 1 104 ? -30.639 63.621 5.007 1.00 34.54 104 ALA A C 1
ATOM 656 O O . ALA A 1 104 ? -30.621 62.906 6.010 1.00 37.88 104 ALA A O 1
ATOM 658 N N . PRO A 1 105 ? -30.348 64.940 5.093 1.00 39.04 105 PRO A N 1
ATOM 659 C CA . PRO A 1 105 ? -30.088 65.921 4.074 1.00 43.90 105 PRO A CA 1
ATOM 660 C C . PRO A 1 105 ? -28.617 66.008 3.669 1.00 45.09 105 PRO A C 1
ATOM 661 O O . PRO A 1 105 ? -28.282 66.864 2.855 1.00 53.31 105 PRO A O 1
ATOM 665 N N . GLU A 1 106 ? -27.742 65.157 4.213 1.00 53.47 106 GLU A N 1
ATOM 666 C CA . GLU A 1 106 ? -26.383 65.035 3.634 1.00 57.60 106 GLU A CA 1
ATOM 667 C C . GLU A 1 106 ? -26.446 64.257 2.351 1.00 47.89 106 GLU A C 1
ATOM 668 O O . GLU A 1 106 ? -25.937 64.717 1.343 1.00 55.59 106 GLU A O 1
ATOM 674 N N . HIS A 1 107 ? -27.075 63.098 2.349 1.00 40.66 107 HIS A N 1
ATOM 675 C CA . HIS A 1 107 ? -27.031 62.354 1.090 1.00 38.30 107 HIS A CA 1
ATOM 676 C C . HIS A 1 107 ? -27.627 63.055 -0.100 1.00 37.05 107 HIS A C 1
ATOM 677 O O . HIS A 1 107 ? -27.067 62.985 -1.204 1.00 36.29 107 HIS A O 1
ATOM 684 N N . THR A 1 108 ? -28.764 63.730 0.096 1.00 38.14 108 THR A N 1
ATOM 685 C CA . THR A 1 108 ? -29.412 64.393 -1.039 1.00 35.43 108 THR A CA 1
ATOM 686 C C . THR A 1 108 ? -28.443 65.456 -1.655 1.00 33.26 108 THR A C 1
ATOM 687 O O . THR A 1 108 ? -28.147 65.429 -2.840 1.00 29.03 108 THR A O 1
ATOM 691 N N . ARG A 1 109 ? -27.871 66.312 -0.842 1.00 33.10 109 ARG A N 1
ATOM 692 C CA . ARG A 1 109 ? -27.104 67.366 -1.412 1.00 42.70 109 ARG A CA 1
ATOM 693 C C . ARG A 1 109 ? -25.906 66.831 -2.230 1.00 50.27 109 ARG A C 1
ATOM 694 O O . ARG A 1 109 ? -25.244 67.591 -2.950 1.00 50.67 109 ARG A O 1
ATOM 702 N N . TYR A 1 110 ? -25.584 65.542 -2.109 1.00 52.93 110 TYR A N 1
ATOM 703 C CA . TYR A 1 110 ? -24.571 64.944 -3.021 1.00 45.34 110 TYR A CA 1
ATOM 704 C C . TYR A 1 110 ? -25.261 64.386 -4.238 1.00 36.96 110 TYR A C 1
ATOM 705 O O . TYR A 1 110 ? -24.973 64.869 -5.341 1.00 32.03 110 TYR A O 1
ATOM 714 N N . ARG A 1 111 ? -26.196 63.439 -4.034 1.00 30.47 111 ARG A N 1
ATOM 715 C CA . ARG A 1 111 ? -27.022 62.889 -5.129 1.00 29.25 111 ARG A CA 1
ATOM 716 C C . ARG A 1 111 ? -27.309 64.043 -6.061 1.00 33.02 111 ARG A C 1
ATOM 717 O O . ARG A 1 111 ? -26.748 64.080 -7.145 1.00 35.39 111 ARG A O 1
ATOM 725 N N . ARG A 1 112 ? -28.093 65.044 -5.614 1.00 37.47 112 ARG A N 1
ATOM 726 C CA . ARG A 1 112 ? -28.521 66.147 -6.499 1.00 31.89 112 ARG A CA 1
ATOM 727 C C . ARG A 1 112 ? -27.344 66.943 -6.989 1.00 31.45 112 ARG A C 1
ATOM 728 O O . ARG A 1 112 ? -27.409 67.540 -8.023 1.00 26.68 112 ARG A O 1
ATOM 736 N N . MET A 1 113 ? -26.223 66.883 -6.269 1.00 41.27 113 MET A N 1
ATOM 737 C CA . MET A 1 113 ? -25.030 67.647 -6.662 1.00 48.70 113 MET A CA 1
ATOM 738 C C . MET A 1 113 ? -24.683 67.182 -8.034 1.00 44.71 113 MET A C 1
ATOM 739 O O . MET A 1 113 ? -23.984 67.868 -8.720 1.00 54.23 113 MET A O 1
ATOM 744 N N . LEU A 1 114 ? -25.237 66.071 -8.486 1.00 35.65 114 LEU A N 1
ATOM 745 C CA . LEU A 1 114 ? -24.586 65.377 -9.544 1.00 28.53 114 LEU A CA 1
ATOM 746 C C . LEU A 1 114 ? -25.564 65.015 -10.672 1.00 26.55 114 LEU A C 1
ATOM 747 O O . LEU A 1 114 ? -25.153 64.933 -11.818 1.00 24.43 114 LEU A O 1
ATOM 752 N N . LEU A 1 115 ? -26.849 64.794 -10.332 1.00 24.65 115 LEU A N 1
ATOM 753 C CA . LEU A 1 115 ? -28.011 64.563 -11.287 1.00 22.65 115 LEU A CA 1
ATOM 754 C C . LEU A 1 115 ? -28.121 65.406 -12.445 1.00 22.35 115 LEU A C 1
ATOM 755 O O . LEU A 1 115 ? -27.943 64.909 -13.485 1.00 23.28 115 LEU A O 1
ATOM 760 N N . PRO A 1 116 ? -28.399 66.694 -12.283 1.00 25.47 116 PRO A N 1
ATOM 761 C CA . PRO A 1 116 ? -28.305 67.570 -13.481 1.00 28.01 116 PRO A CA 1
ATOM 762 C C . PRO A 1 116 ? -27.340 67.136 -14.615 1.00 25.41 116 PRO A C 1
ATOM 763 O O . PRO A 1 116 ? -27.678 67.344 -15.805 1.00 21.97 116 PRO A O 1
ATOM 767 N N . ALA A 1 117 ? -26.156 66.597 -14.242 1.00 25.92 117 ALA A N 1
ATOM 768 C CA . ALA A 1 117 ? -25.112 66.057 -15.216 1.00 26.38 117 ALA A CA 1
ATOM 769 C C . ALA A 1 117 ? -25.571 64.834 -15.873 1.00 24.61 117 ALA A C 1
ATOM 770 O O . ALA A 1 117 ? -25.312 64.554 -16.989 1.00 21.48 117 ALA A O 1
ATOM 772 N N . PHE A 1 118 ? -26.246 64.060 -15.064 1.00 31.10 118 PHE A N 1
ATOM 773 C CA . PHE A 1 118 ? -26.488 62.684 -15.384 1.00 31.50 118 PHE A CA 1
ATOM 774 C C . PHE A 1 118 ? -27.519 62.452 -16.364 1.00 26.30 118 PHE A C 1
ATOM 775 O O . PHE A 1 118 ? -27.237 62.021 -17.414 1.00 31.56 118 PHE A O 1
ATOM 783 N N . THR A 1 119 ? -28.732 62.692 -15.988 1.00 22.93 119 THR A N 1
ATOM 784 C CA . THR A 1 119 ? -29.777 62.921 -16.950 1.00 21.28 119 THR A CA 1
ATOM 785 C C . THR A 1 119 ? -29.588 62.079 -18.237 1.00 20.23 119 THR A C 1
ATOM 786 O O . THR A 1 119 ? -28.904 61.071 -18.165 1.00 20.69 119 THR A O 1
ATOM 790 N N . VAL A 1 120 ? -30.233 62.467 -19.349 1.00 19.24 120 VAL A N 1
ATOM 791 C CA . VAL A 1 120 ? -30.608 61.622 -20.484 1.00 17.09 120 VAL A CA 1
ATOM 792 C C . VAL A 1 120 ? -30.261 62.498 -21.668 1.00 18.60 120 VAL A C 1
ATOM 793 O O . VAL A 1 120 ? -29.409 62.171 -22.476 1.00 17.48 120 VAL A O 1
ATOM 797 N N . ARG A 1 121 ? -30.930 63.655 -21.782 1.00 21.70 121 ARG A N 1
ATOM 798 C CA . ARG A 1 121 ? -30.557 64.595 -22.832 1.00 23.26 121 ARG A CA 1
ATOM 799 C C . ARG A 1 121 ? -29.012 64.618 -22.857 1.00 22.97 121 ARG A C 1
ATOM 800 O O . ARG A 1 121 ? -28.364 64.528 -23.920 1.00 22.65 121 ARG A O 1
ATOM 808 N N . ARG A 1 122 ? -28.433 64.740 -21.681 1.00 21.02 122 ARG A N 1
ATOM 809 C CA . ARG A 1 122 ? -27.025 64.568 -21.579 1.00 21.21 122 ARG A CA 1
ATOM 810 C C . ARG A 1 122 ? -26.480 63.141 -21.989 1.00 17.87 122 ARG A C 1
ATOM 811 O O . ARG A 1 122 ? -25.744 62.972 -22.955 1.00 14.28 122 ARG A O 1
ATOM 819 N N . VAL A 1 123 ? -26.901 62.120 -21.279 1.00 19.38 123 VAL A N 1
ATOM 820 C CA . VAL A 1 123 ? -26.488 60.718 -21.609 1.00 22.14 123 VAL A CA 1
ATOM 821 C C . VAL A 1 123 ? -26.632 60.212 -23.079 1.00 26.28 123 VAL A C 1
ATOM 822 O O . VAL A 1 123 ? -25.652 59.627 -23.585 1.00 31.79 123 VAL A O 1
ATOM 826 N N . ARG A 1 124 ? -27.778 60.438 -23.777 1.00 27.15 124 ARG A N 1
ATOM 827 C CA . ARG A 1 124 ? -27.918 60.061 -25.212 1.00 25.99 124 ARG A CA 1
ATOM 828 C C . ARG A 1 124 ? -26.983 60.901 -26.047 1.00 22.24 124 ARG A C 1
ATOM 829 O O . ARG A 1 124 ? -26.609 60.486 -27.088 1.00 25.23 124 ARG A O 1
ATOM 837 N N . ALA A 1 125 ? -26.567 62.062 -25.569 1.00 20.07 125 ALA A N 1
ATOM 838 C CA . ALA A 1 125 ? -25.553 62.904 -26.255 1.00 18.76 125 ALA A CA 1
ATOM 839 C C . ALA A 1 125 ? -24.283 62.199 -26.472 1.00 17.00 125 ALA A C 1
ATOM 840 O O . ALA A 1 125 ? -23.829 62.226 -27.537 1.00 13.39 125 ALA A O 1
ATOM 842 N N . MET A 1 126 ? -23.673 61.604 -25.439 1.00 19.59 126 MET A N 1
ATOM 843 C CA . MET A 1 126 ? -22.397 60.843 -25.681 1.00 20.76 126 MET A CA 1
ATOM 844 C C . MET A 1 126 ? -22.547 59.553 -26.533 1.00 20.02 126 MET A C 1
ATOM 845 O O . MET A 1 126 ? -21.624 58.805 -26.734 1.00 19.29 126 MET A O 1
ATOM 850 N N . ARG A 1 127 ? -23.736 59.318 -27.014 1.00 18.68 127 ARG A N 1
ATOM 851 C CA . ARG A 1 127 ? -23.950 58.377 -28.040 1.00 18.81 127 ARG A CA 1
ATOM 852 C C . ARG A 1 127 ? -22.804 58.249 -29.108 1.00 19.23 127 ARG A C 1
ATOM 853 O O . ARG A 1 127 ? -22.521 57.132 -29.671 1.00 16.54 127 ARG A O 1
ATOM 861 N N . PRO A 1 128 ? -22.213 59.398 -29.506 1.00 19.16 128 PRO A N 1
ATOM 862 C CA . PRO A 1 128 ? -21.165 59.235 -30.489 1.00 19.13 128 PRO A CA 1
ATOM 863 C C . PRO A 1 128 ? -19.840 58.955 -29.997 1.00 18.10 128 PRO A C 1
ATOM 864 O O . PRO A 1 128 ? -19.110 58.290 -30.655 1.00 17.55 128 PRO A O 1
ATOM 868 N N . ALA A 1 129 ? -19.573 59.439 -28.825 1.00 19.39 129 ALA A N 1
ATOM 869 C CA . ALA A 1 129 ? -18.330 59.140 -28.159 1.00 23.15 129 ALA A CA 1
ATOM 870 C C . ALA A 1 129 ? -18.332 57.796 -27.409 1.00 21.81 129 ALA A C 1
ATOM 871 O O . ALA A 1 129 ? -17.285 57.255 -27.058 1.00 26.25 129 ALA A O 1
ATOM 873 N N . VAL A 1 130 ? -19.490 57.265 -27.111 1.00 21.35 130 VAL A N 1
ATOM 874 C CA . VAL A 1 130 ? -19.463 55.986 -26.409 1.00 23.01 130 VAL A CA 1
ATOM 875 C C . VAL A 1 130 ? -19.226 55.046 -27.585 1.00 27.18 130 VAL A C 1
ATOM 876 O O . VAL A 1 130 ? -18.459 54.092 -27.449 1.00 33.03 130 VAL A O 1
ATOM 880 N N . GLN A 1 131 ? -19.810 55.363 -28.752 1.00 25.74 131 GLN A N 1
ATOM 881 C CA . GLN A 1 131 ? -19.757 54.490 -29.929 1.00 25.41 131 GLN A CA 1
ATOM 882 C C . GLN A 1 131 ? -18.358 54.364 -30.427 1.00 30.03 131 GLN A C 1
ATOM 883 O O . GLN A 1 131 ? -17.773 53.211 -30.522 1.00 31.31 131 GLN A O 1
ATOM 889 N N . ALA A 1 132 ? -17.859 55.567 -30.760 1.00 29.51 132 ALA A N 1
ATOM 890 C CA . ALA A 1 132 ? -16.458 55.833 -30.983 1.00 32.82 132 ALA A CA 1
ATOM 891 C C . ALA A 1 132 ? -15.561 54.958 -30.113 1.00 39.46 132 ALA A C 1
ATOM 892 O O . ALA A 1 132 ? -14.691 54.223 -30.590 1.00 38.32 132 ALA A O 1
ATOM 894 N N . ARG A 1 133 ? -15.758 55.066 -28.810 1.00 43.60 133 ARG A N 1
ATOM 895 C CA . ARG A 1 133 ? -14.791 54.434 -27.922 1.00 46.82 133 ARG A CA 1
ATOM 896 C C . ARG A 1 133 ? -14.802 52.873 -28.027 1.00 39.25 133 ARG A C 1
ATOM 897 O O . ARG A 1 133 ? -13.767 52.243 -28.179 1.00 36.95 133 ARG A O 1
ATOM 905 N N . VAL A 1 134 ? -15.994 52.299 -27.992 1.00 36.27 134 VAL A N 1
ATOM 906 C CA . VAL A 1 134 ? -16.203 50.865 -28.070 1.00 30.62 134 VAL A CA 1
ATOM 907 C C . VAL A 1 134 ? -15.584 50.443 -29.370 1.00 29.82 134 VAL A C 1
ATOM 908 O O . VAL A 1 134 ? -14.940 49.429 -29.477 1.00 25.64 134 VAL A O 1
ATOM 912 N N . ASP A 1 135 ? -15.798 51.254 -30.389 1.00 37.74 135 ASP A N 1
ATOM 913 C CA . ASP A 1 135 ? -15.282 50.883 -31.673 1.00 37.55 135 ASP A CA 1
ATOM 914 C C . ASP A 1 135 ? -13.771 50.893 -31.566 1.00 34.63 135 ASP A C 1
ATOM 915 O O . ASP A 1 135 ? -13.161 49.878 -31.790 1.00 42.35 135 ASP A O 1
ATOM 920 N N . GLU A 1 136 ? -13.166 51.981 -31.122 1.00 34.43 136 GLU A N 1
ATOM 921 C CA . GLU A 1 136 ? -11.715 51.987 -31.081 1.00 33.29 136 GLU A CA 1
ATOM 922 C C . GLU A 1 136 ? -11.166 50.853 -30.185 1.00 31.74 136 GLU A C 1
ATOM 923 O O . GLU A 1 136 ? -10.121 50.264 -30.480 1.00 36.89 136 GLU A O 1
ATOM 929 N N . ILE A 1 137 ? -11.863 50.477 -29.143 1.00 27.54 137 ILE A N 1
ATOM 930 C CA . ILE A 1 137 ? -11.253 49.447 -28.310 1.00 30.46 137 ILE A CA 1
ATOM 931 C C . ILE A 1 137 ? -11.272 48.116 -29.088 1.00 35.27 137 ILE A C 1
ATOM 932 O O . ILE A 1 137 ? -10.371 47.262 -28.908 1.00 40.97 137 ILE A O 1
ATOM 937 N N . LEU A 1 138 ? -12.282 47.942 -29.935 1.00 31.81 138 LEU A N 1
ATOM 938 C CA . LEU A 1 138 ? -12.412 46.744 -30.675 1.00 33.08 138 LEU A CA 1
ATOM 939 C C . LEU A 1 138 ? -11.319 46.653 -31.754 1.00 38.78 138 LEU A C 1
ATOM 940 O O . LEU A 1 138 ? -10.682 45.562 -32.027 1.00 34.39 138 LEU A O 1
ATOM 945 N N . ASP A 1 139 ? -11.089 47.816 -32.359 1.00 39.19 139 ASP A N 1
ATOM 946 C CA . ASP A 1 139 ? -10.021 47.971 -33.361 1.00 44.41 139 ASP A CA 1
ATOM 947 C C . ASP A 1 139 ? -8.768 47.078 -33.011 1.00 46.22 139 ASP A C 1
ATOM 948 O O . ASP A 1 139 ? -8.299 46.245 -33.795 1.00 44.84 139 ASP A O 1
ATOM 953 N N . GLY A 1 140 ? -8.332 47.200 -31.772 1.00 48.69 140 GLY A N 1
ATOM 954 C CA . GLY A 1 140 ? -7.284 46.372 -31.220 1.00 50.69 140 GLY A CA 1
ATOM 955 C C . GLY A 1 140 ? -7.711 44.958 -30.914 1.00 59.48 140 GLY A C 1
ATOM 956 O O . GLY A 1 140 ? -6.981 44.033 -31.279 1.00 64.71 140 GLY A O 1
ATOM 957 N N . MET A 1 141 ? -8.868 44.760 -30.259 1.00 64.00 141 MET A N 1
ATOM 958 C CA . MET A 1 141 ? -9.360 43.402 -29.899 1.00 62.74 141 MET A CA 1
ATOM 959 C C . MET A 1 141 ? -8.966 42.379 -30.974 1.00 60.36 141 MET A C 1
ATOM 960 O O . MET A 1 141 ? -8.532 41.247 -30.712 1.00 54.92 141 MET A O 1
ATOM 965 N N . LEU A 1 142 ? -9.156 42.823 -32.201 1.00 54.75 142 LEU A N 1
ATOM 966 C CA . LEU A 1 142 ? -9.152 41.936 -33.311 1.00 49.67 142 LEU A CA 1
ATOM 967 C C . LEU A 1 142 ? -7.786 42.096 -33.910 1.00 47.11 142 LEU A C 1
ATOM 968 O O . LEU A 1 142 ? -7.327 41.220 -34.627 1.00 51.05 142 LEU A O 1
ATOM 973 N N . ALA A 1 143 ? -7.109 43.178 -33.559 1.00 45.05 143 ALA A N 1
ATOM 974 C CA . ALA A 1 143 ? -5.774 43.364 -34.040 1.00 45.67 143 ALA A CA 1
ATOM 975 C C . ALA A 1 143 ? -4.763 42.557 -33.214 1.00 47.98 143 ALA A C 1
ATOM 976 O O . ALA A 1 143 ? -3.941 41.862 -33.821 1.00 51.32 143 ALA A O 1
ATOM 978 N N . ALA A 1 144 ? -4.815 42.548 -31.877 1.00 45.87 144 ALA A N 1
ATOM 979 C CA . ALA A 1 144 ? -3.814 41.679 -31.153 1.00 52.39 144 ALA A CA 1
ATOM 980 C C . ALA A 1 144 ? -4.228 40.174 -31.126 1.00 40.39 144 ALA A C 1
ATOM 981 O O . ALA A 1 144 ? -3.478 39.266 -30.689 1.00 30.33 144 ALA A O 1
ATOM 983 N N . GLY A 1 145 ? -5.426 39.993 -31.657 1.00 36.74 145 GLY A N 1
ATOM 984 C CA . GLY A 1 145 ? -5.959 38.736 -32.033 1.00 47.10 145 GLY A CA 1
ATOM 985 C C . GLY A 1 145 ? -6.118 37.884 -30.800 1.00 60.98 145 GLY A C 1
ATOM 986 O O . GLY A 1 145 ? -6.870 38.252 -29.898 1.00 63.18 145 GLY A O 1
ATOM 987 N N . GLY A 1 146 ? -5.402 36.752 -30.766 1.00 67.07 146 GLY A N 1
ATOM 988 C CA . GLY A 1 146 ? -5.440 35.854 -29.638 1.00 62.82 146 GLY A CA 1
ATOM 989 C C . GLY A 1 146 ? -6.865 35.442 -29.402 1.00 63.28 146 GLY A C 1
ATOM 990 O O . GLY A 1 146 ? -7.794 36.195 -29.717 1.00 65.14 146 GLY A O 1
ATOM 991 N N . PRO A 1 147 ? -7.045 34.202 -28.953 1.00 56.82 147 PRO A N 1
ATOM 992 C CA . PRO A 1 147 ? -8.175 33.771 -28.154 1.00 52.07 147 PRO A CA 1
ATOM 993 C C . PRO A 1 147 ? -8.021 34.395 -26.783 1.00 57.86 147 PRO A C 1
ATOM 994 O O . PRO A 1 147 ? -7.319 33.822 -25.961 1.00 70.01 147 PRO A O 1
ATOM 998 N N . VAL A 1 148 ? -8.624 35.571 -26.544 1.00 55.55 148 VAL A N 1
ATOM 999 C CA . VAL A 1 148 ? -8.454 36.348 -25.290 1.00 44.69 148 VAL A CA 1
ATOM 1000 C C . VAL A 1 148 ? -9.667 36.364 -24.385 1.00 44.47 148 VAL A C 1
ATOM 1001 O O . VAL A 1 148 ? -10.793 36.178 -24.858 1.00 45.08 148 VAL A O 1
ATOM 1005 N N . ASP A 1 149 ? -9.386 36.548 -23.089 1.00 45.65 149 ASP A N 1
ATOM 1006 C CA . ASP A 1 149 ? -10.359 36.694 -22.034 1.00 51.32 149 ASP A CA 1
ATOM 1007 C C . ASP A 1 149 ? -11.163 37.939 -22.342 1.00 54.39 149 ASP A C 1
ATOM 1008 O O . ASP A 1 149 ? -10.560 38.884 -22.846 1.00 70.26 149 ASP A O 1
ATOM 1013 N N . LEU A 1 150 ? -12.471 37.976 -21.997 1.00 46.96 150 LEU A N 1
ATOM 1014 C CA . LEU A 1 150 ? -13.431 39.080 -22.386 1.00 42.15 150 LEU A CA 1
ATOM 1015 C C . LEU A 1 150 ? -13.514 40.153 -21.346 1.00 40.97 150 LEU A C 1
ATOM 1016 O O . LEU A 1 150 ? -13.346 41.333 -21.610 1.00 35.26 150 LEU A O 1
ATOM 1021 N N . VAL A 1 151 ? -13.862 39.670 -20.169 1.00 44.10 151 VAL A N 1
ATOM 1022 C CA . VAL A 1 151 ? -14.017 40.436 -18.977 1.00 44.77 151 VAL A CA 1
ATOM 1023 C C . VAL A 1 151 ? -12.916 41.450 -18.787 1.00 49.02 151 VAL A C 1
ATOM 1024 O O . VAL A 1 151 ? -13.172 42.660 -18.683 1.00 42.21 151 VAL A O 1
ATOM 1028 N N . SER A 1 152 ? -11.695 40.922 -18.704 1.00 53.68 152 SER A N 1
ATOM 1029 C CA . SER A 1 152 ? -10.454 41.727 -18.699 1.00 55.97 152 SER A CA 1
ATOM 1030 C C . SER A 1 152 ? -10.368 42.674 -19.906 1.00 46.17 152 SER A C 1
ATOM 1031 O O . SER A 1 152 ? -10.153 43.890 -19.762 1.00 35.49 152 SER A O 1
ATOM 1034 N N . ALA A 1 153 ? -10.604 42.072 -21.080 1.00 47.01 153 ALA A N 1
ATOM 1035 C CA . ALA A 1 153 ? -10.268 42.657 -22.377 1.00 44.77 153 ALA A CA 1
ATOM 1036 C C . ALA A 1 153 ? -11.293 43.626 -22.967 1.00 43.38 153 ALA A C 1
ATOM 1037 O O . ALA A 1 153 ? -10.948 44.818 -23.188 1.00 42.53 153 ALA A O 1
ATOM 1039 N N . TYR A 1 154 ? -12.522 43.135 -23.250 1.00 34.31 154 TYR A N 1
ATOM 1040 C CA . TYR A 1 154 ? -13.537 44.043 -23.732 1.00 31.25 154 TYR A CA 1
ATOM 1041 C C . TYR A 1 154 ? -14.247 44.618 -22.545 1.00 31.40 154 TYR A C 1
ATOM 1042 O O . TYR A 1 154 ? -14.141 45.823 -22.230 1.00 29.02 154 TYR A O 1
ATOM 1051 N N . ALA A 1 155 ? -14.948 43.702 -21.882 1.00 33.24 155 ALA A N 1
ATOM 1052 C CA . ALA A 1 155 ? -15.877 43.970 -20.803 1.00 33.65 155 ALA A CA 1
ATOM 1053 C C . ALA A 1 155 ? -15.521 45.133 -19.896 1.00 32.68 155 ALA A C 1
ATOM 1054 O O . ALA A 1 155 ? -16.307 46.086 -19.840 1.00 29.80 155 ALA A O 1
ATOM 1056 N N . ASN A 1 156 ? -14.369 45.038 -19.190 1.00 33.83 156 ASN A N 1
ATOM 1057 C CA . ASN A 1 156 ? -13.811 46.126 -18.340 1.00 30.43 156 ASN A CA 1
ATOM 1058 C C . ASN A 1 156 ? -13.569 47.365 -19.197 1.00 31.87 156 ASN A C 1
ATOM 1059 O O . ASN A 1 156 ? -14.007 48.489 -18.804 1.00 30.02 156 ASN A O 1
ATOM 1064 N N . ALA A 1 157 ? -12.926 47.122 -20.374 1.00 30.38 157 ALA A N 1
ATOM 1065 C CA . ALA A 1 157 ? -12.273 48.134 -21.193 1.00 26.75 157 ALA A CA 1
ATOM 1066 C C . ALA A 1 157 ? -13.291 49.168 -21.387 1.00 26.21 157 ALA A C 1
ATOM 1067 O O . ALA A 1 157 ? -13.144 50.295 -20.917 1.00 26.02 157 ALA A O 1
ATOM 1069 N N . VAL A 1 158 ? -14.355 48.773 -22.050 1.00 24.27 158 VAL A N 1
ATOM 1070 C CA . VAL A 1 158 ? -15.395 49.720 -22.304 1.00 27.99 158 VAL A CA 1
ATOM 1071 C C . VAL A 1 158 ? -15.759 50.524 -21.031 1.00 24.53 158 VAL A C 1
ATOM 1072 O O . VAL A 1 158 ? -15.592 51.708 -20.948 1.00 23.04 158 VAL A O 1
ATOM 1076 N N . SER A 1 159 ? -16.241 49.791 -20.055 1.00 24.44 159 SER A N 1
ATOM 1077 C CA . SER A 1 159 ? -16.798 50.258 -18.814 1.00 23.58 159 SER A CA 1
ATOM 1078 C C . SER A 1 159 ? -16.121 51.465 -18.282 1.00 21.73 159 SER A C 1
ATOM 1079 O O . SER A 1 159 ? -16.750 52.394 -17.856 1.00 18.75 159 SER A O 1
ATOM 1082 N N . THR A 1 160 ? -14.800 51.386 -18.278 1.00 24.21 160 THR A N 1
ATOM 1083 C CA . THR A 1 160 ? -13.909 52.334 -17.574 1.00 22.93 160 THR A CA 1
ATOM 1084 C C . THR A 1 160 ? -13.963 53.545 -18.431 1.00 22.07 160 THR A C 1
ATOM 1085 O O . THR A 1 160 ? -14.079 54.645 -17.979 1.00 20.71 160 THR A O 1
ATOM 1089 N N . SER A 1 161 ? -13.882 53.249 -19.707 1.00 24.42 161 SER A N 1
ATOM 1090 C CA . SER A 1 161 ? -13.520 54.189 -20.699 1.00 27.64 161 SER A CA 1
ATOM 1091 C C . SER A 1 161 ? -14.821 54.921 -20.986 1.00 28.97 161 SER A C 1
ATOM 1092 O O . SER A 1 161 ? -14.810 56.034 -21.533 1.00 35.23 161 SER A O 1
ATOM 1095 N N . VAL A 1 162 ? -15.926 54.312 -20.617 1.00 22.87 162 VAL A N 1
ATOM 1096 C CA . VAL A 1 162 ? -17.173 54.934 -20.812 1.00 21.19 162 VAL A CA 1
ATOM 1097 C C . VAL A 1 162 ? -17.106 56.116 -19.882 1.00 19.35 162 VAL A C 1
ATOM 1098 O O . VAL A 1 162 ? -17.411 57.258 -20.288 1.00 18.78 162 VAL A O 1
ATOM 1102 N N . ILE A 1 163 ? -16.647 55.792 -18.680 1.00 18.35 163 ILE A N 1
ATOM 1103 C CA . ILE A 1 163 ? -16.665 56.652 -17.465 1.00 19.51 163 ILE A CA 1
ATOM 1104 C C . ILE A 1 163 ? -15.573 57.658 -17.639 1.00 20.69 163 ILE A C 1
ATOM 1105 O O . ILE A 1 163 ? -15.575 58.776 -17.089 1.00 21.67 163 ILE A O 1
ATOM 1110 N N . CYS A 1 164 ? -14.615 57.276 -18.423 1.00 22.72 164 CYS A N 1
ATOM 1111 C CA . CYS A 1 164 ? -13.691 58.262 -18.724 1.00 27.16 164 CYS A CA 1
ATOM 1112 C C . CYS A 1 164 ? -14.492 59.315 -19.450 1.00 29.80 164 CYS A C 1
ATOM 1113 O O . CYS A 1 164 ? -14.609 60.460 -18.971 1.00 31.38 164 CYS A O 1
ATOM 1116 N N . GLU A 1 165 ? -15.125 58.891 -20.540 1.00 32.40 165 GLU A N 1
ATOM 1117 C CA . GLU A 1 165 ? -15.789 59.819 -21.418 1.00 29.45 165 GLU A CA 1
ATOM 1118 C C . GLU A 1 165 ? -16.777 60.622 -20.627 1.00 24.75 165 GLU A C 1
ATOM 1119 O O . GLU A 1 165 ? -17.055 61.761 -20.990 1.00 24.64 165 GLU A O 1
ATOM 1125 N N . LEU A 1 166 ? -17.246 60.068 -19.520 1.00 20.83 166 LEU A N 1
ATOM 1126 C CA . LEU A 1 166 ? -18.152 60.800 -18.639 1.00 23.18 166 LEU A CA 1
ATOM 1127 C C . LEU A 1 166 ? -17.502 62.030 -17.793 1.00 26.55 166 LEU A C 1
ATOM 1128 O O . LEU A 1 166 ? -17.882 63.256 -17.837 1.00 20.52 166 LEU A O 1
ATOM 1133 N N . LEU A 1 167 ? -16.481 61.633 -17.050 1.00 27.97 167 LEU A N 1
ATOM 1134 C CA . LEU A 1 167 ? -15.661 62.565 -16.362 1.00 30.84 167 LEU A CA 1
ATOM 1135 C C . LEU A 1 167 ? -14.699 63.372 -17.214 1.00 31.50 167 LEU A C 1
ATOM 1136 O O . LEU A 1 167 ? -13.774 63.905 -16.674 1.00 32.65 167 LEU A O 1
ATOM 1141 N N . GLY A 1 168 ? -14.879 63.483 -18.510 1.00 34.93 168 GLY A N 1
ATOM 1142 C CA . GLY A 1 168 ? -13.934 64.261 -19.329 1.00 45.12 168 GLY A CA 1
ATOM 1143 C C . GLY A 1 168 ? -12.452 63.839 -19.354 1.00 57.67 168 GLY A C 1
ATOM 1144 O O . GLY A 1 168 ? -11.591 64.635 -19.785 1.00 71.84 168 GLY A O 1
ATOM 1145 N N . ILE A 1 169 ? -12.142 62.606 -18.911 1.00 59.05 169 ILE A N 1
ATOM 1146 C CA . ILE A 1 169 ? -10.751 62.048 -18.830 1.00 59.10 169 ILE A CA 1
ATOM 1147 C C . ILE A 1 169 ? -9.992 61.865 -20.164 1.00 66.19 169 ILE A C 1
ATOM 1148 O O . ILE A 1 169 ? -10.451 61.179 -21.086 1.00 77.95 169 ILE A O 1
ATOM 1153 N N . PRO A 1 170 ? -8.785 62.429 -20.246 1.00 71.73 170 PRO A N 1
ATOM 1154 C CA . PRO A 1 170 ? -8.391 62.722 -21.594 1.00 81.12 170 PRO A CA 1
ATOM 1155 C C . PRO A 1 170 ? -7.423 61.787 -22.323 1.00 82.20 170 PRO A C 1
ATOM 1156 O O . PRO A 1 170 ? -7.116 60.658 -21.901 1.00 75.13 170 PRO A O 1
ATOM 1160 N N . ARG A 1 171 ? -6.901 62.369 -23.394 1.00 87.05 171 ARG A N 1
ATOM 1161 C CA . ARG A 1 171 ? -6.548 61.667 -24.585 1.00 85.02 171 ARG A CA 1
ATOM 1162 C C . ARG A 1 171 ? -6.306 60.180 -24.414 1.00 84.01 171 ARG A C 1
ATOM 1163 O O . ARG A 1 171 ? -7.283 59.407 -24.413 1.00 71.90 171 ARG A O 1
ATOM 1171 N N . HIS A 1 172 ? -5.052 59.753 -24.300 1.00 76.14 172 HIS A N 1
ATOM 1172 C CA . HIS A 1 172 ? -4.894 58.372 -23.967 1.00 88.74 172 HIS A CA 1
ATOM 1173 C C . HIS A 1 172 ? -4.005 58.191 -22.789 1.00 91.51 172 HIS A C 1
ATOM 1174 O O . HIS A 1 172 ? -3.138 57.310 -22.702 1.00 86.11 172 HIS A O 1
ATOM 1181 N N . ASP A 1 173 ? -4.294 59.052 -21.826 1.00 86.19 173 ASP A N 1
ATOM 1182 C CA . ASP A 1 173 ? -3.777 58.918 -20.485 1.00 70.97 173 ASP A CA 1
ATOM 1183 C C . ASP A 1 173 ? -4.858 58.096 -19.800 1.00 58.14 173 ASP A C 1
ATOM 1184 O O . ASP A 1 173 ? -5.048 58.187 -18.605 1.00 44.17 173 ASP A O 1
ATOM 1189 N N . LEU A 1 174 ? -5.595 57.340 -20.630 1.00 56.49 174 LEU A N 1
ATOM 1190 C CA . LEU A 1 174 ? -6.573 56.363 -20.177 1.00 51.02 174 LEU A CA 1
ATOM 1191 C C . LEU A 1 174 ? -5.891 55.233 -19.501 1.00 47.86 174 LEU A C 1
ATOM 1192 O O . LEU A 1 174 ? -6.409 54.731 -18.550 1.00 53.69 174 LEU A O 1
ATOM 1197 N N . GLU A 1 175 ? -4.696 54.868 -19.900 1.00 43.40 175 GLU A N 1
ATOM 1198 C CA . GLU A 1 175 ? -4.016 53.929 -19.069 1.00 43.94 175 GLU A CA 1
ATOM 1199 C C . GLU A 1 175 ? -3.333 54.590 -17.847 1.00 51.20 175 GLU A C 1
ATOM 1200 O O . GLU A 1 175 ? -3.194 53.928 -16.834 1.00 44.05 175 GLU A O 1
ATOM 1206 N N . PHE A 1 176 ? -2.936 55.882 -17.913 1.00 66.72 176 PHE A N 1
ATOM 1207 C CA . PHE A 1 176 ? -2.678 56.685 -16.666 1.00 66.20 176 PHE A CA 1
ATOM 1208 C C . PHE A 1 176 ? -3.775 56.166 -15.719 1.00 62.15 176 PHE A C 1
ATOM 1209 O O . PHE A 1 176 ? -3.531 55.926 -14.521 1.00 60.53 176 PHE A O 1
ATOM 1217 N N . PHE A 1 177 ? -4.969 55.953 -16.316 1.00 61.13 177 PHE A N 1
ATOM 1218 C CA . PHE A 1 177 ? -6.267 55.748 -15.614 1.00 47.78 177 PHE A CA 1
ATOM 1219 C C . PHE A 1 177 ? -6.669 54.300 -15.428 1.00 38.54 177 PHE A C 1
ATOM 1220 O O . PHE A 1 177 ? -6.945 53.909 -14.337 1.00 34.65 177 PHE A O 1
ATOM 1228 N N . ARG A 1 178 ? -6.695 53.531 -16.501 1.00 38.64 178 ARG A N 1
ATOM 1229 C CA . ARG A 1 178 ? -7.167 52.151 -16.494 1.00 40.68 178 ARG A CA 1
ATOM 1230 C C . ARG A 1 178 ? -6.345 51.407 -15.480 1.00 37.85 178 ARG A C 1
ATOM 1231 O O . ARG A 1 178 ? -6.715 50.348 -14.975 1.00 38.26 178 ARG A O 1
ATOM 1239 N N . ASP A 1 179 ? -5.246 52.029 -15.134 1.00 34.00 179 ASP A N 1
ATOM 1240 C CA . ASP A 1 179 ? -4.284 51.373 -14.333 1.00 34.10 179 ASP A CA 1
ATOM 1241 C C . ASP A 1 179 ? -4.567 51.527 -12.847 1.00 33.15 179 ASP A C 1
ATOM 1242 O O . ASP A 1 179 ? -4.654 50.555 -12.093 1.00 30.56 179 ASP A O 1
ATOM 1247 N N . VAL A 1 180 ? -4.682 52.759 -12.409 1.00 33.33 180 VAL A N 1
ATOM 1248 C CA . VAL A 1 180 ? -5.032 52.981 -11.034 1.00 29.53 180 VAL A CA 1
ATOM 1249 C C . VAL A 1 180 ? -6.341 52.311 -10.715 1.00 28.36 180 VAL A C 1
ATOM 1250 O O . VAL A 1 180 ? -6.530 51.982 -9.589 1.00 27.96 180 VAL A O 1
ATOM 1254 N N . THR A 1 181 ? -7.214 52.086 -11.720 1.00 32.37 181 THR A N 1
ATOM 1255 C CA . THR A 1 181 ? -8.408 51.205 -11.610 1.00 36.41 181 THR A CA 1
ATOM 1256 C C . THR A 1 181 ? -8.028 49.794 -11.281 1.00 37.85 181 THR A C 1
ATOM 1257 O O . THR A 1 181 ? -8.293 49.393 -10.138 1.00 36.79 181 THR A O 1
ATOM 1261 N N . ARG A 1 182 ? -7.446 49.066 -12.282 1.00 38.55 182 ARG A N 1
ATOM 1262 C CA . ARG A 1 182 ? -6.904 47.685 -12.140 1.00 40.34 182 ARG A CA 1
ATOM 1263 C C . ARG A 1 182 ? -6.378 47.589 -10.738 1.00 42.34 182 ARG A C 1
ATOM 1264 O O . ARG A 1 182 ? -6.965 46.830 -9.933 1.00 46.74 182 ARG A O 1
ATOM 1272 N N . ILE A 1 183 ? -5.289 48.342 -10.464 1.00 35.11 183 ILE A N 1
ATOM 1273 C CA . ILE A 1 183 ? -4.535 48.245 -9.221 1.00 38.53 183 ILE A CA 1
ATOM 1274 C C . ILE A 1 183 ? -5.427 48.445 -8.022 1.00 42.19 183 ILE A C 1
ATOM 1275 O O . ILE A 1 183 ? -5.689 47.487 -7.215 1.00 40.20 183 ILE A O 1
ATOM 1280 N N . SER A 1 184 ? -5.855 49.722 -7.942 1.00 46.27 184 SER A N 1
ATOM 1281 C CA . SER A 1 184 ? -6.505 50.355 -6.804 1.00 44.96 184 SER A CA 1
ATOM 1282 C C . SER A 1 184 ? -7.610 49.499 -6.434 1.00 43.62 184 SER A C 1
ATOM 1283 O O . SER A 1 184 ? -7.604 49.036 -5.343 1.00 51.44 184 SER A O 1
ATOM 1286 N N . GLY A 1 185 ? -8.530 49.254 -7.360 1.00 48.40 185 GLY A N 1
ATOM 1287 C CA . GLY A 1 185 ? -9.683 48.407 -7.107 1.00 59.38 185 GLY A CA 1
ATOM 1288 C C . GLY A 1 185 ? -9.392 46.948 -6.774 1.00 58.21 185 GLY A C 1
ATOM 1289 O O . GLY A 1 185 ? -9.633 46.505 -5.673 1.00 70.10 185 GLY A O 1
ATOM 1290 N N . SER A 1 186 ? -8.878 46.174 -7.695 1.00 55.38 186 SER A N 1
ATOM 1291 C CA . SER A 1 186 ? -8.946 44.776 -7.424 1.00 61.24 186 SER A CA 1
ATOM 1292 C C . SER A 1 186 ? -7.730 44.157 -6.706 1.00 62.40 186 SER A C 1
ATOM 1293 O O . SER A 1 186 ? -6.870 44.863 -6.150 1.00 52.42 186 SER A O 1
ATOM 1296 N N . ARG A 1 187 ? -7.655 42.840 -6.870 1.00 74.92 187 ARG A N 1
ATOM 1297 C CA . ARG A 1 187 ? -7.329 41.863 -5.844 1.00 70.05 187 ARG A CA 1
ATOM 1298 C C . ARG A 1 187 ? -6.207 41.947 -4.849 1.00 60.58 187 ARG A C 1
ATOM 1299 O O . ARG A 1 187 ? -6.426 41.458 -3.737 1.00 59.59 187 ARG A O 1
ATOM 1307 N N . ASN A 1 188 ? -5.033 42.517 -5.190 1.00 52.20 188 ASN A N 1
ATOM 1308 C CA . ASN A 1 188 ? -3.936 42.362 -4.209 1.00 50.81 188 ASN A CA 1
ATOM 1309 C C . ASN A 1 188 ? -2.676 43.249 -3.993 1.00 48.82 188 ASN A C 1
ATOM 1310 O O . ASN A 1 188 ? -1.755 42.806 -3.301 1.00 41.71 188 ASN A O 1
ATOM 1315 N N . SER A 1 189 ? -2.641 44.501 -4.478 1.00 52.98 189 SER A N 1
ATOM 1316 C CA . SER A 1 189 ? -1.732 45.538 -3.852 1.00 58.01 189 SER A CA 1
ATOM 1317 C C . SER A 1 189 ? -0.163 45.569 -4.227 1.00 61.05 189 SER A C 1
ATOM 1318 O O . SER A 1 189 ? 0.155 45.245 -5.378 1.00 53.48 189 SER A O 1
ATOM 1321 N N . THR A 1 190 ? 0.821 45.915 -3.341 1.00 62.79 190 THR A N 1
ATOM 1322 C CA . THR A 1 190 ? 0.751 46.129 -1.850 1.00 59.60 190 THR A CA 1
ATOM 1323 C C . THR A 1 190 ? -0.031 47.376 -1.471 1.00 63.22 190 THR A C 1
ATOM 1324 O O . THR A 1 190 ? -0.084 48.347 -2.248 1.00 68.45 190 THR A O 1
ATOM 1328 N N . ALA A 1 191 ? -0.595 47.330 -0.260 1.00 54.44 191 ALA A N 1
ATOM 1329 C CA . ALA A 1 191 ? -1.287 48.440 0.338 1.00 60.49 191 ALA A CA 1
ATOM 1330 C C . ALA A 1 191 ? -0.604 49.775 -0.066 1.00 77.82 191 ALA A C 1
ATOM 1331 O O . ALA A 1 191 ? -1.260 50.651 -0.668 1.00 77.12 191 ALA A O 1
ATOM 1333 N N . GLU A 1 192 ? 0.709 49.899 0.205 1.00 85.69 192 GLU A N 1
ATOM 1334 C CA . GLU A 1 192 ? 1.494 51.060 -0.253 1.00 86.37 192 GLU A CA 1
ATOM 1335 C C . GLU A 1 192 ? 1.393 51.287 -1.767 1.00 96.03 192 GLU A C 1
ATOM 1336 O O . GLU A 1 192 ? 1.196 52.434 -2.246 1.00 105.43 192 GLU A O 1
ATOM 1342 N N . GLN A 1 193 ? 1.557 50.209 -2.533 1.00 100.31 193 GLN A N 1
ATOM 1343 C CA . GLN A 1 193 ? 1.596 50.355 -4.003 1.00 101.55 193 GLN A CA 1
ATOM 1344 C C . GLN A 1 193 ? 0.213 50.441 -4.679 1.00 82.31 193 GLN A C 1
ATOM 1345 O O . GLN A 1 193 ? 0.071 50.968 -5.798 1.00 78.93 193 GLN A O 1
ATOM 1351 N N . VAL A 1 194 ? -0.784 49.913 -3.967 1.00 68.33 194 VAL A N 1
ATOM 1352 C CA . VAL A 1 194 ? -2.168 50.338 -4.092 1.00 51.70 194 VAL A CA 1
ATOM 1353 C C . VAL A 1 194 ? -2.188 51.818 -3.722 1.00 53.86 194 VAL A C 1
ATOM 1354 O O . VAL A 1 194 ? -2.382 52.662 -4.573 1.00 50.16 194 VAL A O 1
AT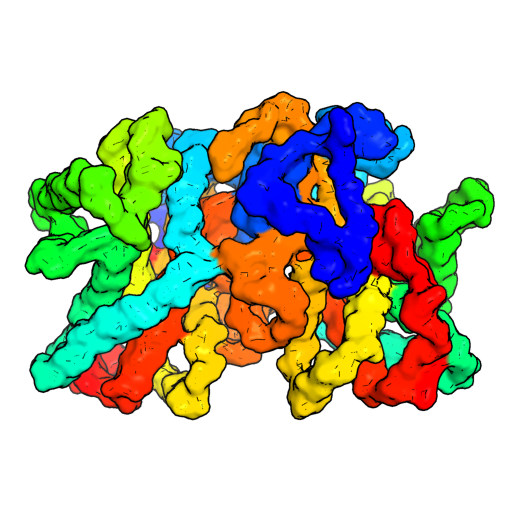OM 1358 N N . SER A 1 195 ? -1.954 52.160 -2.466 1.00 58.10 195 SER A N 1
ATOM 1359 C CA . SER A 1 195 ? -2.052 53.564 -2.066 1.00 59.30 195 SER A CA 1
ATOM 1360 C C . SER A 1 195 ? -1.312 54.502 -3.027 1.00 55.50 195 SER A C 1
ATOM 1361 O O . SER A 1 195 ? -1.602 55.709 -3.126 1.00 43.85 195 SER A O 1
ATOM 1364 N N . GLU A 1 196 ? -0.367 53.908 -3.747 1.00 55.47 196 GLU A N 1
ATOM 1365 C CA . GLU A 1 196 ? 0.348 54.624 -4.746 1.00 52.72 196 GLU A CA 1
ATOM 1366 C C . GLU A 1 196 ? -0.465 54.823 -5.977 1.00 51.96 196 GLU A C 1
ATOM 1367 O O . GLU A 1 196 ? -0.483 55.938 -6.475 1.00 62.38 196 GLU A O 1
ATOM 1373 N N . ALA A 1 197 ? -1.178 53.784 -6.434 1.00 49.49 197 ALA A N 1
ATOM 1374 C CA . ALA A 1 197 ? -2.232 53.931 -7.489 1.00 45.12 197 ALA A CA 1
ATOM 1375 C C . ALA A 1 197 ? -3.112 55.102 -7.199 1.00 42.13 197 ALA A C 1
ATOM 1376 O O . ALA A 1 197 ? -3.385 55.955 -8.063 1.00 38.53 197 ALA A O 1
ATOM 1378 N N . LEU A 1 198 ? -3.566 55.135 -5.963 1.00 39.28 198 LEU A N 1
ATOM 1379 C CA . LEU A 1 198 ? -4.494 56.142 -5.601 1.00 41.28 198 LEU A CA 1
ATOM 1380 C C . LEU A 1 198 ? -3.895 57.469 -5.948 1.00 43.94 198 LEU A C 1
ATOM 1381 O O . LEU A 1 198 ? -4.530 58.277 -6.661 1.00 47.21 198 LEU A O 1
ATOM 1386 N N . GLY A 1 199 ? -2.648 57.643 -5.485 1.00 41.47 199 GLY A N 1
ATOM 1387 C CA . GLY A 1 199 ? -1.860 58.849 -5.705 1.00 38.10 199 GLY A CA 1
ATOM 1388 C C . GLY A 1 199 ? -2.067 59.377 -7.105 1.00 36.90 199 GLY A C 1
ATOM 1389 O O . GLY A 1 199 ? -2.279 60.561 -7.303 1.00 34.22 199 GLY A O 1
ATOM 1390 N N . GLY A 1 200 ? -2.045 58.490 -8.094 1.00 35.99 200 GLY A N 1
ATOM 1391 C CA . GLY A 1 200 ? -2.120 58.962 -9.470 1.00 35.38 200 GLY A CA 1
ATOM 1392 C C . GLY A 1 200 ? -3.524 59.446 -9.766 1.00 31.98 200 GLY A C 1
ATOM 1393 O O . GLY A 1 200 ? -3.731 60.587 -10.202 1.00 28.06 200 GLY A O 1
ATOM 1394 N N . LEU A 1 201 ? -4.470 58.563 -9.480 1.00 29.06 201 LEU A N 1
ATOM 1395 C CA . LEU A 1 201 ? -5.837 58.731 -9.847 1.00 32.54 201 LEU A CA 1
ATOM 1396 C C . LEU A 1 201 ? -6.270 60.116 -9.468 1.00 36.17 201 LEU A C 1
ATOM 1397 O O . LEU A 1 201 ? -6.997 60.812 -10.198 1.00 31.25 201 LEU A O 1
ATOM 1402 N N . PHE A 1 202 ? -5.812 60.503 -8.286 1.00 37.12 202 PHE A N 1
ATOM 1403 C CA . PHE A 1 202 ? -6.062 61.810 -7.805 1.00 36.59 202 PHE A CA 1
ATOM 1404 C C . PHE A 1 202 ? -5.079 62.873 -8.283 1.00 43.15 202 PHE A C 1
ATOM 1405 O O . PHE A 1 202 ? -5.437 64.068 -8.330 1.00 55.03 202 PHE A O 1
ATOM 1413 N N . GLY A 1 203 ? -3.860 62.494 -8.658 1.00 42.21 203 GLY A N 1
ATOM 1414 C CA . GLY A 1 203 ? -2.989 63.494 -9.286 1.00 42.81 203 GLY A CA 1
ATOM 1415 C C . GLY A 1 203 ? -3.709 63.880 -10.569 1.00 45.34 203 GLY A C 1
ATOM 1416 O O . GLY A 1 203 ? -3.930 65.085 -10.856 1.00 40.94 203 GLY A O 1
ATOM 1417 N N . LEU A 1 204 ? -4.092 62.815 -11.303 1.00 43.74 204 LEU A N 1
ATOM 1418 C CA . LEU A 1 204 ? -4.997 62.868 -12.457 1.00 41.22 204 LEU A CA 1
ATOM 1419 C C . LEU A 1 204 ? -6.234 63.748 -12.278 1.00 36.90 204 LEU A C 1
ATOM 1420 O O . LEU A 1 204 ? -6.387 64.715 -13.019 1.00 33.64 204 LEU A O 1
ATOM 1425 N N . LEU A 1 205 ? -7.097 63.378 -11.318 1.00 33.01 205 LEU A N 1
ATOM 1426 C CA . LEU A 1 205 ? -8.332 64.122 -11.001 1.00 30.71 205 LEU A CA 1
ATOM 1427 C C . LEU A 1 205 ? -8.068 65.581 -10.711 1.00 31.68 205 LEU A C 1
ATOM 1428 O O . LEU A 1 205 ? -8.584 66.475 -11.380 1.00 29.95 205 LEU A O 1
ATOM 1433 N N . GLY A 1 206 ? -7.258 65.836 -9.708 1.00 34.75 206 GLY A N 1
ATOM 1434 C CA . GLY A 1 206 ? -7.036 67.211 -9.336 1.00 38.89 206 GLY A CA 1
ATOM 1435 C C . GLY A 1 206 ? -6.558 67.900 -10.603 1.00 43.77 206 GLY A C 1
ATOM 1436 O O . GLY A 1 206 ? -6.890 69.068 -10.829 1.00 41.85 206 GLY A O 1
ATOM 1437 N N . GLY A 1 207 ? -5.793 67.144 -11.422 1.00 43.17 207 GLY A N 1
ATOM 1438 C CA . GLY A 1 207 ? -5.156 67.638 -12.640 1.00 42.62 207 GLY A CA 1
ATOM 1439 C C . GLY A 1 207 ? -6.291 68.377 -13.282 1.00 43.94 207 GLY A C 1
ATOM 1440 O O . GLY A 1 207 ? -6.290 69.594 -13.455 1.00 47.44 207 GLY A O 1
ATOM 1441 N N . LEU A 1 208 ? -7.314 67.594 -13.505 1.00 44.05 208 LEU A N 1
ATOM 1442 C CA . LEU A 1 208 ? -8.449 67.959 -14.242 1.00 42.97 208 LEU A CA 1
ATOM 1443 C C . LEU A 1 208 ? -9.239 68.921 -13.364 1.00 46.55 208 LEU A C 1
ATOM 1444 O O . LEU A 1 208 ? -9.668 69.973 -13.842 1.00 49.53 208 LEU A O 1
ATOM 1449 N N . VAL A 1 209 ? -9.377 68.624 -12.071 1.00 47.43 209 VAL A N 1
ATOM 1450 C CA . VAL A 1 209 ? -10.284 69.445 -11.225 1.00 48.85 209 VAL A CA 1
ATOM 1451 C C . VAL A 1 209 ? -9.887 70.905 -11.259 1.00 55.49 209 VAL A C 1
ATOM 1452 O O . VAL A 1 209 ? -10.740 71.815 -11.254 1.00 66.38 209 VAL A O 1
ATOM 1456 N N . ALA A 1 210 ? -8.578 71.106 -11.292 1.00 57.36 210 ALA A N 1
ATOM 1457 C CA . ALA A 1 210 ? -7.985 72.425 -11.472 1.00 67.73 210 ALA A CA 1
ATOM 1458 C C . ALA A 1 210 ? -8.099 72.918 -12.917 1.00 67.87 210 ALA A C 1
ATOM 1459 O O . ALA A 1 210 ? -8.266 74.104 -13.161 1.00 68.95 210 ALA A O 1
ATOM 1461 N N . GLU A 1 211 ? -8.004 72.002 -13.871 1.00 66.22 211 GLU A N 1
ATOM 1462 C CA . GLU A 1 211 ? -7.928 72.392 -15.272 1.00 65.02 211 GLU A CA 1
ATOM 1463 C C . GLU A 1 211 ? -9.243 72.913 -15.796 1.00 66.04 211 GLU A C 1
ATOM 1464 O O . GLU A 1 211 ? -9.260 73.821 -16.599 1.00 69.69 211 GLU A O 1
ATOM 1470 N N . ARG A 1 212 ? -10.348 72.341 -15.333 1.00 70.64 212 ARG A N 1
ATOM 1471 C CA . ARG A 1 212 ? -11.652 72.795 -15.793 1.00 68.67 212 ARG A CA 1
ATOM 1472 C C . ARG A 1 212 ? -12.111 73.997 -14.991 1.00 68.39 212 ARG A C 1
ATOM 1473 O O . ARG A 1 212 ? -13.088 74.619 -15.388 1.00 75.01 212 ARG A O 1
ATOM 1481 N N . ARG A 1 213 ? -11.455 74.342 -13.877 1.00 59.41 213 ARG A N 1
ATOM 1482 C CA . ARG A 1 213 ? -11.713 75.665 -13.345 1.00 61.34 213 ARG A CA 1
ATOM 1483 C C . ARG A 1 213 ? -11.344 76.629 -14.470 1.00 70.61 213 ARG A C 1
ATOM 1484 O O . ARG A 1 213 ? -12.115 77.514 -14.788 1.00 88.67 213 ARG A O 1
ATOM 1492 N N . GLU A 1 214 ? -10.196 76.422 -15.114 1.00 81.38 214 GLU A N 1
ATOM 1493 C CA . GLU A 1 214 ? -9.646 77.354 -16.141 1.00 89.07 214 GLU A CA 1
ATOM 1494 C C . GLU A 1 214 ? -10.319 77.424 -17.520 1.00 84.58 214 GLU A C 1
ATOM 1495 O O . GLU A 1 214 ? -10.838 78.484 -17.879 1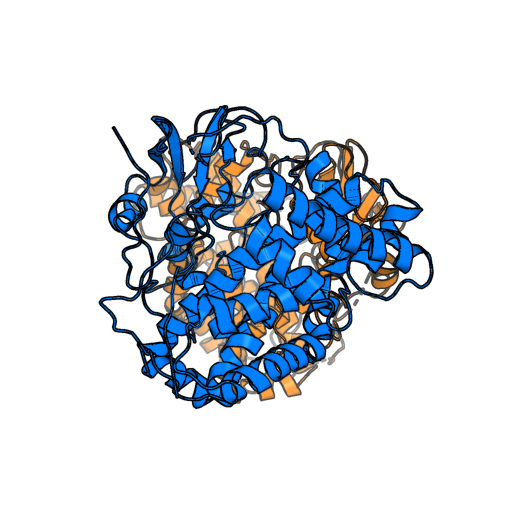.00 82.25 214 GLU A O 1
ATOM 1501 N N . GLU A 1 215 ? -10.247 76.321 -18.298 1.00 81.85 215 GLU A N 1
ATOM 1502 C CA . GLU A 1 215 ? -10.991 76.124 -19.591 1.00 71.00 215 GLU A CA 1
ATOM 1503 C C . GLU A 1 215 ? -11.934 74.979 -19.213 1.00 64.60 215 GLU A C 1
ATOM 1504 O O . GLU A 1 215 ? -11.519 73.837 -19.234 1.00 72.99 215 GLU A O 1
ATOM 1510 N N . PRO A 1 216 ? -13.160 75.294 -18.770 1.00 58.42 216 PRO A N 1
ATOM 1511 C CA . PRO A 1 216 ? -14.067 74.232 -18.380 1.00 63.49 216 PRO A CA 1
ATOM 1512 C C . PRO A 1 216 ? -14.729 73.658 -19.610 1.00 72.23 216 PRO A C 1
ATOM 1513 O O . PRO A 1 216 ? -15.304 74.423 -20.383 1.00 81.84 216 PRO A O 1
ATOM 1517 N N . ARG A 1 217 ? -14.625 72.339 -19.818 1.00 80.33 217 ARG A N 1
ATOM 1518 C CA . ARG A 1 217 ? -15.334 71.678 -20.937 1.00 78.17 217 ARG A CA 1
ATOM 1519 C C . ARG A 1 217 ? -16.760 71.434 -20.461 1.00 83.36 217 ARG A C 1
ATOM 1520 O O . ARG A 1 217 ? -17.195 72.107 -19.509 1.00 94.86 217 ARG A O 1
ATOM 1528 N N . ASP A 1 218 ? -17.502 70.526 -21.095 1.00 73.70 218 ASP A N 1
ATOM 1529 C CA . ASP A 1 218 ? -18.875 70.383 -20.693 1.00 64.55 218 ASP A CA 1
ATOM 1530 C C . ASP A 1 218 ? -19.169 68.942 -20.321 1.00 53.79 218 ASP A C 1
ATOM 1531 O O . ASP A 1 218 ? -20.136 68.404 -20.800 1.00 49.81 218 ASP A O 1
ATOM 1536 N N . ASP A 1 219 ? -18.317 68.377 -19.438 1.00 50.05 219 ASP A N 1
ATOM 1537 C CA . ASP A 1 219 ? -18.287 66.949 -18.933 1.00 41.24 219 ASP A CA 1
ATOM 1538 C C . ASP A 1 219 ? -18.625 66.839 -17.457 1.00 39.01 219 ASP A C 1
ATOM 1539 O O . ASP A 1 219 ? -19.375 67.660 -16.915 1.00 39.08 219 ASP A O 1
ATOM 1544 N N . LEU A 1 220 ? -18.123 65.820 -16.779 1.00 39.38 220 LEU A N 1
ATOM 1545 C CA . LEU A 1 220 ? -18.610 65.696 -15.380 1.00 43.13 220 LEU A CA 1
ATOM 1546 C C . LEU A 1 220 ? -17.829 66.532 -14.335 1.00 42.02 220 LEU A C 1
ATOM 1547 O O . LEU A 1 220 ? -18.469 67.277 -13.578 1.00 37.85 220 LEU A O 1
ATOM 1552 N N . ILE A 1 221 ? -16.481 66.444 -14.333 1.00 40.90 221 ILE A N 1
ATOM 1553 C CA . ILE A 1 221 ? -15.621 67.504 -13.685 1.00 35.95 221 ILE A CA 1
ATOM 1554 C C . ILE A 1 221 ? -16.080 68.920 -14.065 1.00 36.43 221 ILE A C 1
ATOM 1555 O O . ILE A 1 221 ? -16.069 69.788 -13.236 1.00 38.13 221 ILE A O 1
ATOM 1560 N N . SER A 1 222 ? -16.466 69.139 -15.314 1.00 37.19 222 SER A N 1
ATOM 1561 C CA . SER A 1 222 ? -16.910 70.434 -15.745 1.00 43.21 222 SER A CA 1
ATOM 1562 C C . SER A 1 222 ? -18.164 70.788 -14.988 1.00 47.12 222 SER A C 1
ATOM 1563 O O . SER A 1 222 ? -18.214 71.762 -14.260 1.00 52.02 222 SER A O 1
ATOM 1566 N N . LYS A 1 223 ? -19.185 69.974 -15.109 1.00 49.18 223 LYS A N 1
ATOM 1567 C CA . LYS A 1 223 ? -20.372 70.248 -14.376 1.00 50.98 223 LYS A CA 1
ATOM 1568 C C . LYS A 1 223 ? -19.974 70.475 -12.896 1.00 49.96 223 LYS A C 1
ATOM 1569 O O . LYS A 1 223 ? -20.306 71.512 -12.346 1.00 57.10 223 LYS A O 1
ATOM 1575 N N . LEU A 1 224 ? -19.266 69.546 -12.244 1.00 40.75 224 LEU A N 1
ATOM 1576 C CA . LEU A 1 224 ? -19.147 69.636 -10.782 1.00 38.87 224 LEU A CA 1
ATOM 1577 C C . LEU A 1 224 ? -18.385 70.859 -10.346 1.00 39.12 224 LEU A C 1
ATOM 1578 O O . LEU A 1 224 ? -18.745 71.506 -9.344 1.00 40.19 224 LEU A O 1
ATOM 1583 N N . VAL A 1 225 ? -17.378 71.215 -11.133 1.00 38.58 225 VAL A N 1
ATOM 1584 C CA . VAL A 1 225 ? -16.548 72.382 -10.807 1.00 39.38 225 VAL A CA 1
ATOM 1585 C C . VAL A 1 225 ? -17.188 73.721 -10.886 1.00 36.72 225 VAL A C 1
ATOM 1586 O O . VAL A 1 225 ? -17.021 74.472 -9.992 1.00 36.80 225 VAL A O 1
ATOM 1590 N N . THR A 1 226 ? -17.910 74.004 -11.956 1.00 39.30 226 THR A N 1
ATOM 1591 C CA . THR A 1 226 ? -18.230 75.378 -12.280 1.00 42.78 226 THR A CA 1
ATOM 1592 C C . THR A 1 226 ? -19.510 75.818 -11.659 1.00 41.02 226 THR A C 1
ATOM 1593 O O . THR A 1 226 ? -19.558 76.818 -10.971 1.00 35.59 226 THR A O 1
ATOM 1597 N N . ASP A 1 227 ? -20.552 75.075 -11.958 1.00 46.17 227 ASP A N 1
ATOM 1598 C CA . ASP A 1 227 ? -21.837 75.246 -11.301 1.00 56.30 227 ASP A CA 1
ATOM 1599 C C . ASP A 1 227 ? -21.744 74.996 -9.752 1.00 47.80 227 ASP A C 1
ATOM 1600 O O . ASP A 1 227 ? -22.071 75.865 -8.942 1.00 41.49 227 ASP A O 1
ATOM 1605 N N . HIS A 1 228 ? -21.250 73.849 -9.329 1.00 42.43 228 HIS A N 1
ATOM 1606 C CA . HIS A 1 228 ? -21.287 73.617 -7.919 1.00 41.56 228 HIS A CA 1
ATOM 1607 C C . HIS A 1 228 ? -20.077 74.062 -7.296 1.00 46.89 228 HIS A C 1
ATOM 1608 O O . HIS A 1 228 ? -20.138 75.018 -6.524 1.00 51.75 228 HIS A O 1
ATOM 1615 N N . LEU A 1 229 ? -18.945 73.430 -7.650 1.00 52.20 229 LEU A N 1
ATOM 1616 C CA . LEU A 1 229 ? -17.683 73.666 -6.879 1.00 53.92 229 LEU A CA 1
ATOM 1617 C C . LEU A 1 229 ? -17.256 75.053 -6.509 1.00 47.68 229 LEU A C 1
ATOM 1618 O O . LEU A 1 229 ? -17.187 75.385 -5.348 1.00 53.38 229 LEU A O 1
ATOM 1623 N N . VAL A 1 230 ? -16.919 75.814 -7.529 1.00 47.56 230 VAL A N 1
ATOM 1624 C CA . VAL A 1 230 ? -16.192 77.071 -7.425 1.00 50.18 230 VAL A CA 1
ATOM 1625 C C . VAL A 1 230 ? -17.040 78.115 -6.729 1.00 52.93 230 VAL A C 1
ATOM 1626 O O . VAL A 1 230 ? -16.501 78.965 -6.053 1.00 58.07 230 VAL A O 1
ATOM 1630 N N . PRO A 1 231 ? -18.362 78.061 -6.911 1.00 52.14 231 PRO A N 1
ATOM 1631 C CA . PRO A 1 231 ? -19.217 78.913 -6.123 1.00 53.90 231 PRO A CA 1
ATOM 1632 C C . PRO A 1 231 ? -20.067 78.303 -5.029 1.00 58.94 231 PRO A C 1
ATOM 1633 O O . PRO A 1 231 ? -20.640 79.069 -4.271 1.00 70.75 231 PRO A O 1
ATOM 1637 N N . GLY A 1 232 ? -20.131 76.976 -4.907 1.00 64.30 232 GLY A N 1
ATOM 1638 C CA . GLY A 1 232 ? -20.966 76.330 -3.854 1.00 62.94 232 GLY A CA 1
ATOM 1639 C C . GLY A 1 232 ? -20.227 75.638 -2.706 1.00 66.49 232 GLY A C 1
ATOM 1640 O O . GLY A 1 232 ? -19.138 76.107 -2.275 1.00 62.21 232 GLY A O 1
ATOM 1641 N N . ASN A 1 233 ? -20.821 74.541 -2.202 1.00 56.66 233 ASN A N 1
ATOM 1642 C CA . ASN A 1 233 ? -20.201 73.761 -1.151 1.00 54.33 233 ASN A CA 1
ATOM 1643 C C . ASN A 1 233 ? -19.418 72.725 -1.880 1.00 54.14 233 ASN A C 1
ATOM 1644 O O . ASN A 1 233 ? -19.256 71.565 -1.518 1.00 56.20 233 ASN A O 1
ATOM 1649 N N . VAL A 1 234 ? -18.941 73.178 -3.000 1.00 55.58 234 VAL A N 1
ATOM 1650 C CA . VAL A 1 234 ? -17.947 72.439 -3.665 1.00 62.00 234 VAL A CA 1
ATOM 1651 C C . VAL A 1 234 ? -16.667 72.791 -2.930 1.00 69.14 234 VAL A C 1
ATOM 1652 O O . VAL A 1 234 ? -16.139 73.915 -3.009 1.00 77.17 234 VAL A O 1
ATOM 1654 N N . THR A 1 235 ? -16.195 71.810 -2.177 1.00 63.77 235 THR A N 1
ATOM 1655 C CA . THR A 1 235 ? -14.967 71.902 -1.409 1.00 56.37 235 THR A CA 1
ATOM 1656 C C . THR A 1 235 ? -14.094 70.826 -1.991 1.00 48.31 235 THR A C 1
ATOM 1657 O O . THR A 1 235 ? -14.395 69.625 -1.878 1.00 45.45 235 THR A O 1
ATOM 1661 N N . THR A 1 236 ? -13.023 71.251 -2.632 1.00 39.67 236 THR A N 1
ATOM 1662 C CA . THR A 1 236 ? -12.207 70.333 -3.436 1.00 31.43 236 THR A CA 1
ATOM 1663 C C . THR A 1 236 ? -11.675 69.119 -2.707 1.00 27.65 236 THR A C 1
ATOM 1664 O O . THR A 1 236 ? -11.096 68.264 -3.339 1.00 22.39 236 THR A O 1
ATOM 1668 N N . GLU A 1 237 ? -11.889 69.080 -1.382 1.00 29.58 237 GLU A N 1
ATOM 1669 C CA . GLU A 1 237 ? -11.881 67.838 -0.592 1.00 33.21 237 GLU A CA 1
ATOM 1670 C C . GLU A 1 237 ? -12.988 67.006 -1.188 1.00 31.34 237 GLU A C 1
ATOM 1671 O O . GLU A 1 237 ? -12.723 66.015 -1.843 1.00 29.55 237 GLU A O 1
ATOM 1677 N N . GLN A 1 238 ? -14.182 67.574 -1.191 1.00 34.01 238 GLN A N 1
ATOM 1678 C CA . GLN A 1 238 ? -15.441 66.884 -1.532 1.00 36.29 238 GLN A CA 1
ATOM 1679 C C . GLN A 1 238 ? -15.686 66.347 -2.946 1.00 31.36 238 GLN A C 1
ATOM 1680 O O . GLN A 1 238 ? -16.354 65.292 -3.185 1.00 23.79 238 GLN A O 1
ATOM 1686 N N . LEU A 1 239 ? -15.132 67.076 -3.883 1.00 30.66 239 LEU A N 1
ATOM 1687 C CA . LEU A 1 239 ? -15.312 66.623 -5.220 1.00 34.04 239 LEU A CA 1
ATOM 1688 C C . LEU A 1 239 ? -14.703 65.237 -5.381 1.00 36.04 239 LEU A C 1
ATOM 1689 O O . LEU A 1 239 ? -15.408 64.229 -5.668 1.00 33.85 239 LEU A O 1
ATOM 1694 N N . LEU A 1 240 ? -13.383 65.215 -5.162 1.00 35.78 240 LEU A N 1
ATOM 1695 C CA . LEU A 1 240 ? -12.561 64.061 -5.440 1.00 29.81 240 LEU A CA 1
ATOM 1696 C C . LEU A 1 240 ? -13.170 62.916 -4.735 1.00 30.95 240 LEU A C 1
ATOM 1697 O O . LEU A 1 240 ? -13.324 61.866 -5.266 1.00 31.37 240 LEU A O 1
ATOM 1702 N N . SER A 1 241 ? -13.624 63.172 -3.533 1.00 34.47 241 SER A N 1
ATOM 1703 C CA . SER A 1 241 ? -14.374 62.181 -2.823 1.00 37.95 241 SER A CA 1
ATOM 1704 C C . SER A 1 241 ? -15.319 61.507 -3.816 1.00 35.79 241 SER A C 1
ATOM 1705 O O . SER A 1 241 ? -15.196 60.260 -4.006 1.00 39.03 241 SER A O 1
ATOM 1708 N N . THR A 1 242 ? -16.225 62.315 -4.429 1.00 28.03 242 THR A N 1
ATOM 1709 C CA . THR A 1 242 ? -17.468 61.810 -5.035 1.00 23.10 242 THR A CA 1
ATOM 1710 C C . THR A 1 242 ? -17.072 61.237 -6.317 1.00 22.73 242 THR A C 1
ATOM 1711 O O . THR A 1 242 ? -17.505 60.143 -6.630 1.00 22.84 242 THR A O 1
ATOM 1715 N N . LEU A 1 243 ? -16.161 61.928 -7.017 1.00 22.51 243 LEU A N 1
ATOM 1716 C CA . LEU A 1 243 ? -15.543 61.460 -8.251 1.00 19.62 243 LEU A CA 1
ATOM 1717 C C . LEU A 1 243 ? -15.002 60.108 -7.970 1.00 20.85 243 LEU A C 1
ATOM 1718 O O . LEU A 1 243 ? -15.144 59.219 -8.806 1.00 24.77 243 LEU A O 1
ATOM 1723 N N . GLY A 1 244 ? -14.416 59.921 -6.780 1.00 18.84 244 GLY A N 1
ATOM 1724 C CA . GLY A 1 244 ? -14.080 58.629 -6.258 1.00 18.39 244 GLY A CA 1
ATOM 1725 C C . GLY A 1 244 ? -15.276 57.681 -6.277 1.00 19.13 244 GLY A C 1
ATOM 1726 O O . GLY A 1 244 ? -15.252 56.605 -6.949 1.00 17.34 244 GLY A O 1
ATOM 1727 N N . ILE A 1 245 ? -16.320 58.102 -5.562 1.00 19.33 245 ILE A N 1
ATOM 1728 C CA . ILE A 1 245 ? -17.560 57.289 -5.393 1.00 22.23 245 ILE A CA 1
ATOM 1729 C C . ILE A 1 245 ? -18.274 57.085 -6.754 1.00 23.23 245 ILE A C 1
ATOM 1730 O O . ILE A 1 245 ? -18.988 56.076 -7.006 1.00 22.68 245 ILE A O 1
ATOM 1735 N N . THR A 1 246 ? -18.032 58.044 -7.635 1.00 20.88 246 THR A N 1
ATOM 1736 C CA . THR A 1 246 ? -18.531 57.981 -8.990 1.00 20.31 246 THR A CA 1
ATOM 1737 C C . THR A 1 246 ? -17.874 56.864 -9.782 1.00 19.92 246 THR A C 1
ATOM 1738 O O . THR A 1 246 ? -18.637 56.126 -10.493 1.00 19.11 246 THR A O 1
ATOM 1742 N N . ILE A 1 247 ? -16.517 56.711 -9.690 1.00 17.55 247 ILE A N 1
ATOM 1743 C CA . ILE A 1 247 ? -15.932 55.730 -10.611 1.00 17.32 247 ILE A CA 1
ATOM 1744 C C . ILE A 1 247 ? -16.302 54.384 -10.042 1.00 15.15 247 ILE A C 1
ATOM 1745 O O . ILE A 1 247 ? -16.338 53.363 -10.689 1.00 14.58 247 ILE A O 1
ATOM 1750 N N . ASN A 1 248 ? -16.713 54.426 -8.818 1.00 15.45 248 ASN A N 1
ATOM 1751 C CA . ASN A 1 248 ? -16.842 53.178 -8.145 1.00 17.32 248 ASN A CA 1
ATOM 1752 C C . ASN A 1 248 ? -18.224 52.639 -8.326 1.00 18.92 248 ASN A C 1
ATOM 1753 O O . ASN A 1 248 ? -18.575 51.469 -7.976 1.00 22.69 248 ASN A O 1
ATOM 1758 N N . ALA A 1 249 ? -19.003 53.473 -8.954 1.00 18.64 249 ALA A N 1
ATOM 1759 C CA . ALA A 1 249 ? -20.297 53.053 -9.331 1.00 22.00 249 ALA A CA 1
ATOM 1760 C C . ALA A 1 249 ? -20.182 52.015 -10.461 1.00 24.23 249 ALA A C 1
ATOM 1761 O O . ALA A 1 249 ? -20.768 50.895 -10.409 1.00 23.46 249 ALA A O 1
ATOM 1763 N N . GLY A 1 250 ? -19.368 52.393 -11.453 1.00 25.39 250 GLY A N 1
ATOM 1764 C CA . GLY A 1 250 ? -19.448 51.831 -12.789 1.00 25.50 250 GLY A CA 1
ATOM 1765 C C . GLY A 1 250 ? -18.503 50.790 -13.251 1.00 25.53 250 GLY A C 1
ATOM 1766 O O . GLY A 1 250 ? -18.953 49.893 -13.947 1.00 27.38 250 GLY A O 1
ATOM 1767 N N . ARG A 1 251 ? -17.223 50.917 -12.893 1.00 28.64 251 ARG A N 1
ATOM 1768 C CA . ARG A 1 251 ? -16.178 49.934 -13.281 1.00 36.37 251 ARG A CA 1
ATOM 1769 C C . ARG A 1 251 ? -16.574 48.508 -12.975 1.00 38.72 251 ARG A C 1
ATOM 1770 O O . ARG A 1 251 ? -16.637 47.698 -13.900 1.00 49.87 251 ARG A O 1
ATOM 1778 N N . GLU A 1 252 ? -16.799 48.181 -11.707 1.00 31.60 252 GLU A N 1
ATOM 1779 C CA . GLU A 1 252 ? -17.211 46.865 -11.371 1.00 32.67 252 GLU A CA 1
ATOM 1780 C C . GLU A 1 252 ? -18.682 46.533 -11.846 1.00 37.64 252 GLU A C 1
ATOM 1781 O O . GLU A 1 252 ? -18.931 45.481 -12.399 1.00 42.02 252 GLU A O 1
ATOM 1787 N N . THR A 1 253 ? -19.661 47.416 -11.672 1.00 37.95 253 THR A N 1
ATOM 1788 C CA . THR A 1 253 ? -21.068 46.953 -11.710 1.00 42.45 253 THR A CA 1
ATOM 1789 C C . THR A 1 253 ? -21.476 46.670 -13.194 1.00 48.29 253 THR A C 1
ATOM 1790 O O . THR A 1 253 ? -22.361 45.827 -13.493 1.00 47.00 253 THR A O 1
ATOM 1794 N N . THR A 1 254 ? -20.888 47.398 -14.146 1.00 40.53 254 THR A N 1
ATOM 1795 C CA . THR A 1 254 ? -21.462 47.285 -15.466 1.00 32.13 254 THR A CA 1
ATOM 1796 C C . THR A 1 254 ? -20.696 46.189 -16.064 1.00 30.15 254 THR A C 1
ATOM 1797 O O . THR A 1 254 ? -21.294 45.230 -16.535 1.00 32.90 254 THR A O 1
ATOM 1801 N N . THR A 1 255 ? -19.369 46.301 -15.985 1.00 27.40 255 THR A N 1
ATOM 1802 C CA . THR A 1 255 ? -18.436 45.286 -16.470 1.00 23.89 255 THR A CA 1
ATOM 1803 C C . THR A 1 255 ? -19.019 43.915 -16.191 1.00 22.07 255 THR A C 1
ATOM 1804 O O . THR A 1 255 ? -19.182 43.082 -17.062 1.00 21.41 255 THR A O 1
ATOM 1808 N N . SER A 1 256 ? -19.398 43.737 -14.953 1.00 21.46 256 SER A N 1
ATOM 1809 C CA . SER A 1 256 ? -20.359 42.732 -14.599 1.00 24.53 256 SER A CA 1
ATOM 1810 C C . SER A 1 256 ? -21.535 42.437 -15.629 1.00 23.94 256 SER A C 1
ATOM 1811 O O . SER A 1 256 ? -21.592 41.312 -16.208 1.00 23.93 256 SER A O 1
ATOM 1814 N N . MET A 1 257 ? -22.431 43.445 -15.804 1.00 20.44 257 MET A N 1
ATOM 1815 C CA . MET A 1 257 ? -23.649 43.329 -16.517 1.00 17.90 257 MET A CA 1
ATOM 1816 C C . MET A 1 257 ? -23.279 43.109 -17.918 1.00 19.55 257 MET A C 1
ATOM 1817 O O . MET A 1 257 ? -23.972 42.310 -18.546 1.00 23.75 257 MET A O 1
ATOM 1822 N N . ILE A 1 258 ? -22.214 43.727 -18.441 1.00 17.47 258 ILE A N 1
ATOM 1823 C CA . ILE A 1 258 ? -21.783 43.458 -19.829 1.00 16.67 258 ILE A CA 1
ATOM 1824 C C . ILE A 1 258 ? -21.402 41.976 -20.056 1.00 18.35 258 ILE A C 1
ATOM 1825 O O . ILE A 1 258 ? -21.996 41.285 -20.920 1.00 15.63 258 ILE A O 1
ATOM 1830 N N . ALA A 1 259 ? -20.437 41.469 -19.269 1.00 20.16 259 ALA A N 1
ATOM 1831 C CA . ALA A 1 259 ? -19.763 40.227 -19.653 1.00 22.09 259 ALA A CA 1
ATOM 1832 C C . ALA A 1 259 ? -20.656 39.045 -19.326 1.00 23.98 259 ALA A C 1
ATOM 1833 O O . ALA A 1 259 ? -20.738 38.066 -20.074 1.00 26.02 259 ALA A O 1
ATOM 1835 N N . LEU A 1 260 ? -21.420 39.170 -18.269 1.00 22.97 260 LEU A N 1
ATOM 1836 C CA . LEU A 1 260 ? -22.523 38.211 -18.107 1.00 23.84 260 LEU A CA 1
ATOM 1837 C C . LEU A 1 260 ? -23.516 38.285 -19.238 1.00 23.90 260 LEU A C 1
ATOM 1838 O O . LEU A 1 260 ? -23.856 37.203 -19.773 1.00 27.13 260 LEU A O 1
ATOM 1843 N N . SER A 1 261 ? -24.011 39.520 -19.563 1.00 20.87 261 SER A N 1
ATOM 1844 C CA . SER A 1 261 ? -25.109 39.703 -20.567 1.00 17.91 261 SER A CA 1
ATOM 1845 C C . SER A 1 261 ? -24.625 38.964 -21.709 1.00 17.91 261 SER A C 1
ATOM 1846 O O . SER A 1 261 ? -25.445 38.291 -22.299 1.00 19.35 261 SER A O 1
ATOM 1849 N N . THR A 1 262 ? -23.307 39.080 -21.989 1.00 16.81 262 THR A N 1
ATOM 1850 C CA . THR A 1 262 ? -22.685 38.518 -23.167 1.00 17.43 262 THR A CA 1
ATOM 1851 C C . THR A 1 262 ? -22.737 37.037 -23.052 1.00 17.80 262 THR A C 1
ATOM 1852 O O . THR A 1 262 ? -23.387 36.360 -23.799 1.00 17.44 262 THR A O 1
ATOM 1856 N N . LEU A 1 263 ? -22.068 36.517 -22.071 1.00 19.00 263 LEU A N 1
ATOM 1857 C CA . LEU A 1 263 ? -22.137 35.085 -21.879 1.00 22.46 263 LEU A CA 1
ATOM 1858 C C . LEU A 1 263 ? -23.549 34.486 -21.980 1.00 24.34 263 LEU A C 1
ATOM 1859 O O . LEU A 1 263 ? -23.719 33.291 -22.318 1.00 29.74 263 LEU A O 1
ATOM 1864 N N . LEU A 1 264 ? -24.570 35.264 -21.694 1.00 23.09 264 LEU A N 1
ATOM 1865 C CA . LEU A 1 264 ? -25.898 34.669 -21.843 1.00 25.67 264 LEU A CA 1
ATOM 1866 C C . LEU A 1 264 ? -26.110 34.410 -23.306 1.00 27.68 264 LEU A C 1
ATOM 1867 O O . LEU A 1 264 ? -26.427 33.246 -23.728 1.00 27.53 264 LEU A O 1
ATOM 1872 N N . LEU A 1 265 ? -26.009 35.547 -24.028 1.00 25.25 265 LEU A N 1
ATOM 1873 C CA . LEU A 1 265 ? -26.304 35.659 -25.424 1.00 24.34 265 LEU A CA 1
ATOM 1874 C C . LEU A 1 265 ? -25.463 34.566 -26.025 1.00 29.08 265 LEU A C 1
ATOM 1875 O O . LEU A 1 265 ? -25.955 33.666 -26.777 1.00 31.30 265 LEU A O 1
ATOM 1880 N N . LEU A 1 266 ? -24.186 34.632 -25.623 1.00 28.21 266 LEU A N 1
ATOM 1881 C CA . LEU A 1 266 ? -23.140 33.830 -26.169 1.00 26.75 266 LEU A CA 1
ATOM 1882 C C . LEU A 1 266 ? -23.482 32.384 -26.085 1.00 31.40 266 LEU A C 1
ATOM 1883 O O . LEU A 1 266 ? -23.137 31.677 -26.982 1.00 41.76 266 LEU A O 1
ATOM 1888 N N . ASP A 1 267 ? -24.078 31.873 -25.031 1.00 32.26 267 ASP A N 1
ATOM 1889 C CA . ASP A 1 267 ? -24.296 30.462 -25.179 1.00 41.45 267 ASP A CA 1
ATOM 1890 C C . ASP A 1 267 ? -25.724 30.030 -25.549 1.00 44.99 267 ASP A C 1
ATOM 1891 O O . ASP A 1 267 ? -25.913 28.887 -25.866 1.00 48.67 267 ASP A O 1
ATOM 1896 N N . ARG A 1 268 ? -26.701 30.937 -25.540 1.00 46.74 268 ARG A N 1
ATOM 1897 C CA . ARG A 1 268 ? -28.053 30.655 -26.047 1.00 42.09 268 ARG A CA 1
ATOM 1898 C C . ARG A 1 268 ? -28.410 31.333 -27.397 1.00 43.69 268 ARG A C 1
ATOM 1899 O O . ARG A 1 268 ? -29.260 32.217 -27.433 1.00 39.75 268 ARG A O 1
ATOM 1907 N N . PRO A 1 269 ? -27.805 30.898 -28.512 1.00 44.07 269 PRO A N 1
ATOM 1908 C CA . PRO A 1 269 ? -28.032 31.439 -29.868 1.00 47.79 269 PRO A CA 1
ATOM 1909 C C . PRO A 1 269 ? -29.420 32.057 -30.260 1.00 43.42 269 PRO A C 1
ATOM 1910 O O . PRO A 1 269 ? -29.473 33.015 -31.073 1.00 32.82 269 PRO A O 1
ATOM 1914 N N . GLU A 1 270 ? -30.519 31.493 -29.747 1.00 40.33 270 GLU A N 1
ATOM 1915 C CA . GLU A 1 270 ? -31.847 32.058 -30.040 1.00 39.28 270 GLU A CA 1
ATOM 1916 C C . GLU A 1 270 ? -31.859 33.584 -29.831 1.00 35.29 270 GLU A C 1
ATOM 1917 O O . GLU A 1 270 ? -32.480 34.335 -30.564 1.00 31.56 270 GLU A O 1
ATOM 1923 N N . LEU A 1 271 ? -31.137 33.990 -28.785 1.00 40.04 271 LEU A N 1
ATOM 1924 C CA . LEU A 1 271 ? -31.052 35.370 -28.244 1.00 36.81 271 LEU A CA 1
ATOM 1925 C C . LEU A 1 271 ? -30.322 36.374 -29.208 1.00 33.35 271 LEU A C 1
ATOM 1926 O O . LEU A 1 271 ? -30.949 37.329 -29.732 1.00 33.05 271 LEU A O 1
ATOM 1931 N N . PRO A 1 272 ? -29.027 36.154 -29.474 1.00 30.66 272 PRO A N 1
ATOM 1932 C CA . PRO A 1 272 ? -28.565 36.863 -30.664 1.00 29.39 272 PRO A CA 1
ATOM 1933 C C . PRO A 1 272 ? -29.681 36.953 -31.793 1.00 33.71 272 PRO A C 1
ATOM 1934 O O . PRO A 1 272 ? -29.860 38.006 -32.457 1.00 35.50 272 PRO A O 1
ATOM 1938 N N . ALA A 1 273 ? -30.434 35.850 -31.985 1.00 37.00 273 ALA A N 1
ATOM 1939 C CA . ALA A 1 273 ? -31.265 35.615 -33.168 1.00 36.93 273 ALA A CA 1
ATOM 1940 C C . ALA A 1 273 ? -32.174 36.760 -33.326 1.00 46.12 273 ALA A C 1
ATOM 1941 O O . ALA A 1 273 ? -32.225 37.400 -34.372 1.00 48.70 273 ALA A O 1
ATOM 1943 N N . GLU A 1 274 ? -32.947 36.964 -32.271 1.00 49.77 274 GLU A N 1
ATOM 1944 C CA . GLU A 1 274 ? -34.077 37.846 -32.319 1.00 53.84 274 GLU A CA 1
ATOM 1945 C C . GLU A 1 274 ? -33.467 39.225 -32.507 1.00 53.07 274 GLU A C 1
ATOM 1946 O O . GLU A 1 274 ? -34.043 40.128 -33.174 1.00 58.93 274 GLU A O 1
ATOM 1952 N N . LEU A 1 275 ? -32.246 39.342 -31.995 1.00 40.01 275 LEU A N 1
ATOM 1953 C CA . LEU A 1 275 ? -31.669 40.618 -31.728 1.00 29.97 275 LEU A CA 1
ATOM 1954 C C . LEU A 1 275 ? -31.056 41.100 -33.048 1.00 32.59 275 LEU A C 1
ATOM 1955 O O . LEU A 1 275 ? -31.078 42.320 -33.360 1.00 26.50 275 LEU A O 1
ATOM 1960 N N . ARG A 1 276 ? -30.602 40.108 -33.857 1.00 31.39 276 ARG A N 1
ATOM 1961 C CA . ARG A 1 276 ? -30.314 40.312 -35.300 1.00 27.89 276 ARG A CA 1
ATOM 1962 C C . ARG A 1 276 ? -31.498 40.512 -36.368 1.00 28.86 276 ARG A C 1
ATOM 1963 O O . ARG A 1 276 ? -31.413 41.388 -37.170 1.00 26.82 276 ARG A O 1
ATOM 1971 N N . LYS A 1 277 ? -32.554 39.683 -36.383 1.00 33.50 277 LYS A N 1
ATOM 1972 C CA . LYS A 1 277 ? -33.752 39.891 -37.240 1.00 36.39 277 LYS A CA 1
ATOM 1973 C C . LYS A 1 277 ? -34.019 41.311 -37.192 1.00 38.24 277 LYS A C 1
ATOM 1974 O O . LYS A 1 277 ? -34.045 41.936 -38.233 1.00 46.09 277 LYS A O 1
ATOM 1980 N N . ASP A 1 278 ? -34.312 41.845 -36.017 1.00 36.08 278 ASP A N 1
ATOM 1981 C CA . ASP A 1 278 ? -34.311 43.314 -35.999 1.00 38.23 278 ASP A CA 1
ATOM 1982 C C . ASP A 1 278 ? -33.569 43.915 -34.838 1.00 37.07 278 ASP A C 1
ATOM 1983 O O . ASP A 1 278 ? -33.978 43.735 -33.699 1.00 44.85 278 ASP A O 1
ATOM 1988 N N . PRO A 1 279 ? -32.428 44.562 -35.104 1.00 32.30 279 PRO A N 1
ATOM 1989 C CA . PRO A 1 279 ? -31.591 45.205 -34.073 1.00 32.30 279 PRO A CA 1
ATOM 1990 C C . PRO A 1 279 ? -32.120 46.480 -33.450 1.00 37.13 279 PRO A C 1
ATOM 1991 O O . PRO A 1 279 ? -31.331 47.435 -33.311 1.00 40.69 279 PRO A O 1
ATOM 1995 N N . ASP A 1 280 ? -33.415 46.521 -33.109 1.00 39.54 280 ASP A N 1
ATOM 1996 C CA . ASP A 1 280 ? -34.112 47.687 -32.537 1.00 37.20 280 ASP A CA 1
ATOM 1997 C C . ASP A 1 280 ? -34.497 47.090 -31.227 1.00 34.21 280 ASP A C 1
ATOM 1998 O O . ASP A 1 280 ? -35.622 47.264 -30.762 1.00 34.51 280 ASP A O 1
ATOM 2003 N N . LEU A 1 281 ? -33.602 46.294 -30.662 1.00 25.81 281 LEU A N 1
ATOM 2004 C CA . LEU A 1 281 ? -34.055 45.548 -29.611 1.00 21.44 281 LEU A CA 1
ATOM 2005 C C . LEU A 1 281 ? -33.240 45.879 -28.480 1.00 22.13 281 LEU A C 1
ATOM 2006 O O . LEU A 1 281 ? -33.804 46.269 -27.440 1.00 22.10 281 LEU A O 1
ATOM 2011 N N . MET A 1 282 ? -31.920 45.829 -28.648 1.00 22.46 282 MET A N 1
ATOM 2012 C CA . MET A 1 282 ? -31.157 45.753 -27.452 1.00 21.59 282 MET A CA 1
ATOM 2013 C C . MET A 1 282 ? -31.740 46.755 -26.416 1.00 22.20 282 MET A C 1
ATOM 2014 O O . MET A 1 282 ? -31.950 46.368 -25.251 1.00 22.79 282 MET A O 1
ATOM 2019 N N . PRO A 1 283 ? -32.079 48.027 -26.804 1.00 19.59 283 PRO A N 1
ATOM 2020 C CA . PRO A 1 283 ? -32.893 48.750 -25.771 1.00 17.50 283 PRO A CA 1
ATOM 2021 C C . PRO A 1 283 ? -33.858 47.848 -24.909 1.00 16.54 283 PRO A C 1
ATOM 2022 O O . PRO A 1 283 ? -33.635 47.651 -23.720 1.00 17.91 283 PRO A O 1
ATOM 2026 N N . ALA A 1 284 ? -34.899 47.297 -25.485 1.00 15.24 284 ALA A N 1
ATOM 2027 C CA . ALA A 1 284 ? -35.747 46.399 -24.762 1.00 14.42 284 ALA A CA 1
ATOM 2028 C C . ALA A 1 284 ? -34.836 45.324 -24.103 1.00 14.84 284 ALA A C 1
ATOM 2029 O O . ALA A 1 284 ? -34.873 45.169 -22.901 1.00 14.58 284 ALA A O 1
ATOM 2031 N N . ALA A 1 285 ? -33.993 44.629 -24.883 1.00 14.71 285 ALA A N 1
ATOM 2032 C CA . ALA A 1 285 ? -32.954 43.687 -24.369 1.00 15.02 285 ALA A CA 1
ATOM 2033 C C . ALA A 1 285 ? -32.131 44.029 -23.147 1.00 14.96 285 ALA A C 1
ATOM 2034 O O . ALA A 1 285 ? -32.006 43.210 -22.241 1.00 13.80 285 ALA A O 1
ATOM 2036 N N . VAL A 1 286 ? -31.537 45.224 -23.165 1.00 15.78 286 VAL A N 1
ATOM 2037 C CA . VAL A 1 286 ? -30.725 45.707 -22.118 1.00 15.67 286 VAL A CA 1
ATOM 2038 C C . VAL A 1 286 ? -31.586 45.877 -20.882 1.00 16.58 286 VAL A C 1
ATOM 2039 O O . VAL A 1 286 ? -31.292 45.209 -19.880 1.00 16.40 286 VAL A O 1
ATOM 2043 N N . ASP A 1 287 ? -32.674 46.666 -20.913 1.00 17.81 287 ASP A N 1
ATOM 2044 C CA . ASP A 1 287 ? -33.686 46.594 -19.800 1.00 19.43 287 ASP A CA 1
ATOM 2045 C C . ASP A 1 287 ? -33.920 45.105 -19.316 1.00 17.44 287 ASP A C 1
ATOM 2046 O O . ASP A 1 287 ? -33.668 44.782 -18.136 1.00 15.54 287 ASP A O 1
ATOM 2051 N N . GLU A 1 288 ? -34.291 44.221 -20.267 1.00 17.22 288 GLU A N 1
ATOM 2052 C CA . GLU A 1 288 ? -34.602 42.795 -20.027 1.00 17.52 288 GLU A CA 1
ATOM 2053 C C . GLU A 1 288 ? -33.488 41.937 -19.388 1.00 15.60 288 GLU A C 1
ATOM 2054 O O . GLU A 1 288 ? -33.719 41.464 -18.278 1.00 16.40 288 GLU A O 1
ATOM 2060 N N . LEU A 1 289 ? -32.342 41.747 -20.034 1.00 13.16 289 LEU A N 1
ATOM 2061 C CA . LEU A 1 289 ? -31.115 41.449 -19.313 1.00 12.76 289 LEU A CA 1
ATOM 2062 C C . LEU A 1 289 ? -30.960 42.192 -17.943 1.00 14.29 289 LEU A C 1
ATOM 2063 O O . LEU A 1 289 ? -30.848 41.526 -16.886 1.00 13.76 289 LEU A O 1
ATOM 2068 N N . LEU A 1 290 ? -30.895 43.540 -17.900 1.00 13.93 290 LEU A N 1
ATOM 2069 C CA . LEU A 1 290 ? -30.745 44.114 -16.591 1.00 14.47 290 LEU A CA 1
ATOM 2070 C C . LEU A 1 290 ? -31.618 43.497 -15.545 1.00 15.26 290 LEU A C 1
ATOM 2071 O O . LEU A 1 290 ? -31.101 43.188 -14.453 1.00 14.18 290 LEU A O 1
ATOM 2076 N N . ARG A 1 291 ? -32.926 43.351 -15.845 1.00 15.62 291 ARG A N 1
ATOM 2077 C CA . ARG A 1 291 ? -33.869 42.601 -14.928 1.00 15.91 291 ARG A CA 1
ATOM 2078 C C . ARG A 1 291 ? -33.448 41.131 -14.600 1.00 13.93 291 ARG A C 1
ATOM 2079 O O . ARG A 1 291 ? -33.291 40.615 -13.436 1.00 12.64 291 ARG A O 1
ATOM 2087 N N . VAL A 1 292 ? -33.405 40.433 -15.679 1.00 12.38 292 VAL A N 1
ATOM 2088 C CA . VAL A 1 292 ? -33.237 39.073 -15.566 1.00 12.47 292 VAL A CA 1
ATOM 2089 C C . VAL A 1 292 ? -31.892 38.702 -14.939 1.00 13.25 292 VAL A C 1
ATOM 2090 O O . VAL A 1 292 ? -31.863 37.671 -14.256 1.00 13.99 292 VAL A O 1
ATOM 2094 N N . LEU A 1 293 ? -30.808 39.485 -15.198 1.00 13.05 293 LEU A N 1
ATOM 2095 C CA . LEU A 1 293 ? -29.460 39.232 -14.696 1.00 12.90 293 LEU A CA 1
ATOM 2096 C C . LEU A 1 293 ? -29.390 39.825 -13.382 1.00 13.95 293 LEU A C 1
ATOM 2097 O O . LEU A 1 293 ? -28.751 39.340 -12.498 1.00 15.22 293 LEU A O 1
ATOM 2102 N N . SER A 1 294 ? -30.038 40.947 -13.252 1.00 17.40 294 SER A N 1
ATOM 2103 C CA . SER A 1 294 ? -30.177 41.620 -11.984 1.00 18.98 294 SER A CA 1
ATOM 2104 C C . SER A 1 294 ? -28.895 41.405 -11.098 1.00 21.60 294 SER A C 1
ATOM 2105 O O . SER A 1 294 ? -28.974 40.853 -9.993 1.00 24.87 294 SER A O 1
ATOM 2108 N N . VAL A 1 295 ? -27.703 41.814 -11.594 1.00 20.74 295 VAL A N 1
ATOM 2109 C CA . VAL A 1 295 ? -26.461 41.510 -10.875 1.00 20.41 295 VAL A CA 1
ATOM 2110 C C . VAL A 1 295 ? -26.268 42.476 -9.796 1.00 22.83 295 VAL A C 1
ATOM 2111 O O . VAL A 1 295 ? -25.411 42.326 -8.925 1.00 25.49 295 VAL A O 1
ATOM 2115 N N . ALA A 1 296 ? -27.080 43.497 -9.828 1.00 25.64 296 ALA A N 1
ATOM 2116 C CA . ALA A 1 296 ? -26.973 44.505 -8.823 1.00 30.21 296 ALA A CA 1
ATOM 2117 C C . ALA A 1 296 ? -27.486 43.993 -7.455 1.00 33.92 296 ALA A C 1
ATOM 2118 O O . ALA A 1 296 ? -27.731 44.832 -6.600 1.00 42.10 296 ALA A O 1
ATOM 2120 N N . ASP A 1 297 ? -27.589 42.674 -7.200 1.00 31.68 297 ASP A N 1
ATOM 2121 C CA . ASP A 1 297 ? -28.654 42.171 -6.257 1.00 30.60 297 ASP A CA 1
ATOM 2122 C C . ASP A 1 297 ? -28.913 42.855 -4.920 1.00 29.33 297 ASP A C 1
ATOM 2123 O O . ASP A 1 297 ? -29.971 43.420 -4.633 1.00 28.71 297 ASP A O 1
ATOM 2128 N N . SER A 1 298 ? -27.922 42.717 -4.072 1.00 32.67 298 SER A N 1
ATOM 2129 C CA . SER A 1 298 ? -27.975 43.278 -2.737 1.00 34.38 298 SER A CA 1
ATOM 2130 C C . SER A 1 298 ? -27.690 44.746 -2.903 1.00 37.12 298 SER A C 1
ATOM 2131 O O . SER A 1 298 ? -26.595 45.192 -3.283 1.00 30.34 298 SER A O 1
ATOM 2134 N N . ILE A 1 299 ? -28.739 45.506 -2.650 1.00 47.06 299 ILE A N 1
ATOM 2135 C CA . ILE A 1 299 ? -28.557 46.932 -2.719 1.00 54.57 299 ILE A CA 1
ATOM 2136 C C . ILE A 1 299 ? -27.829 47.069 -1.482 1.00 64.34 299 ILE A C 1
ATOM 2137 O O . ILE A 1 299 ? -27.384 46.085 -0.928 1.00 67.68 299 ILE A O 1
ATOM 2142 N N . PRO A 1 300 ? -27.690 48.291 -1.043 1.00 74.11 300 PRO A N 1
ATOM 2143 C CA . PRO A 1 300 ? -27.187 48.488 0.287 1.00 86.50 300 PRO A CA 1
ATOM 2144 C C . PRO A 1 300 ? -27.879 47.492 1.253 1.00 77.55 300 PRO A C 1
ATOM 2145 O O . PRO A 1 300 ? -27.792 46.275 1.082 1.00 68.71 300 PRO A O 1
ATOM 2149 N N . LEU A 1 301 ? -28.513 47.982 2.283 1.00 64.67 301 LEU A N 1
ATOM 2150 C CA . LEU A 1 301 ? -29.332 47.137 3.096 1.00 65.25 301 LEU A CA 1
ATOM 2151 C C . LEU A 1 301 ? -29.771 48.280 3.827 1.00 62.67 301 LEU A C 1
ATOM 2152 O O . LEU A 1 301 ? -28.990 49.210 4.147 1.00 65.56 301 LEU A O 1
ATOM 2157 N N . ARG A 1 302 ? -31.030 48.250 4.140 1.00 56.84 302 ARG A N 1
ATOM 2158 C CA . ARG A 1 302 ? -31.413 49.284 5.011 1.00 54.98 302 ARG A CA 1
ATOM 2159 C C . ARG A 1 302 ? -31.755 48.780 6.423 1.00 57.29 302 ARG A C 1
ATOM 2160 O O . ARG A 1 302 ? -32.319 47.668 6.606 1.00 49.64 302 ARG A O 1
ATOM 2168 N N . VAL A 1 303 ? -31.301 49.564 7.402 1.00 52.79 303 VAL A N 1
ATOM 2169 C CA . VAL A 1 303 ? -31.759 49.466 8.767 1.00 47.80 303 VAL A CA 1
ATOM 2170 C C . VAL A 1 303 ? -33.151 50.061 8.743 1.00 48.95 303 VAL A C 1
ATOM 2171 O O . VAL A 1 303 ? -33.409 51.108 8.098 1.00 51.97 303 VAL A O 1
ATOM 2175 N N . ALA A 1 304 ? -34.072 49.383 9.411 1.00 45.04 304 ALA A N 1
ATOM 2176 C CA . ALA A 1 304 ? -35.424 49.858 9.388 1.00 43.29 304 ALA A CA 1
ATOM 2177 C C . ALA A 1 304 ? -35.571 50.957 10.399 1.00 44.06 304 ALA A C 1
ATOM 2178 O O . ALA A 1 304 ? -35.351 50.726 11.592 1.00 38.15 304 ALA A O 1
ATOM 2180 N N . ALA A 1 305 ? -35.976 52.143 9.929 1.00 49.13 305 ALA A N 1
ATOM 2181 C CA . ALA A 1 305 ? -36.142 53.301 10.819 1.00 50.78 305 ALA A CA 1
ATOM 2182 C C . ALA A 1 305 ? -37.111 52.971 11.891 1.00 57.92 305 ALA A C 1
ATOM 2183 O O . ALA A 1 305 ? -36.857 53.281 13.072 1.00 67.54 305 ALA A O 1
ATOM 2185 N N . GLU A 1 306 ? -38.211 52.341 11.476 1.00 55.91 306 GLU A N 1
ATOM 2186 C CA . GLU A 1 306 ? -39.198 51.896 12.418 1.00 64.67 306 GLU A CA 1
ATOM 2187 C C . GLU A 1 306 ? -39.650 50.495 12.137 1.00 72.85 306 GLU A C 1
ATOM 2188 O O . GLU A 1 306 ? -39.079 49.770 11.311 1.00 64.54 306 GLU A O 1
ATOM 2194 N N . ASP A 1 307 ? -40.693 50.143 12.875 1.00 77.95 307 ASP A N 1
ATOM 2195 C CA . ASP A 1 307 ? -41.463 48.949 12.667 1.00 88.80 307 ASP A CA 1
ATOM 2196 C C . ASP A 1 307 ? -42.125 49.249 11.352 1.00 86.40 307 ASP A C 1
ATOM 2197 O O . ASP A 1 307 ? -42.589 50.380 11.182 1.00 84.90 307 ASP A O 1
ATOM 2202 N N . ILE A 1 308 ? -42.137 48.312 10.396 1.00 80.87 308 ILE A N 1
ATOM 2203 C CA . ILE A 1 308 ? -42.838 48.614 9.123 1.00 77.26 308 ILE A CA 1
ATOM 2204 C C . ILE A 1 308 ? -43.590 47.429 8.461 1.00 75.13 308 ILE A C 1
ATOM 2205 O O . ILE A 1 308 ? -42.928 46.410 8.127 1.00 63.17 308 ILE A O 1
ATOM 2210 N N . GLU A 1 309 ? -44.942 47.586 8.310 1.00 64.72 309 GLU A N 1
ATOM 2211 C CA . GLU A 1 309 ? -45.883 46.581 7.683 1.00 66.67 309 GLU A CA 1
ATOM 2212 C C . GLU A 1 309 ? -45.632 46.296 6.222 1.00 67.73 309 GLU A C 1
ATOM 2213 O O . GLU A 1 309 ? -45.515 47.236 5.430 1.00 79.84 309 GLU A O 1
ATOM 2219 N N . LEU A 1 310 ? -45.629 45.016 5.850 1.00 54.48 310 LEU A N 1
ATOM 2220 C CA . LEU A 1 310 ? -45.245 44.638 4.506 1.00 53.43 310 LEU A CA 1
ATOM 2221 C C . LEU A 1 310 ? -45.734 43.243 4.238 1.00 55.37 310 LEU A C 1
ATOM 2222 O O . LEU A 1 310 ? -45.190 42.293 4.768 1.00 55.16 310 LEU A O 1
ATOM 2227 N N . SER A 1 311 ? -46.767 43.087 3.425 1.00 63.75 311 SER A N 1
ATOM 2228 C CA . SER A 1 311 ? -47.505 41.815 3.448 1.00 73.34 311 SER A CA 1
ATOM 2229 C C . SER A 1 311 ? -47.719 41.496 4.929 1.00 72.31 311 SER A C 1
ATOM 2230 O O . SER A 1 311 ? -47.469 40.359 5.377 1.00 69.80 311 SER A O 1
ATOM 2233 N N . GLY A 1 312 ? -48.122 42.529 5.687 1.00 74.57 312 GLY A N 1
ATOM 2234 C CA . GLY A 1 312 ? -48.260 42.425 7.157 1.00 77.85 312 GLY A CA 1
ATOM 2235 C C . GLY A 1 312 ? -47.146 42.113 8.167 1.00 86.15 312 GLY A C 1
ATOM 2236 O O . GLY A 1 312 ? -47.135 42.725 9.252 1.00 98.27 312 GLY A O 1
ATOM 2237 N N . ARG A 1 313 ? -46.247 41.153 7.842 1.00 74.84 313 ARG A N 1
ATOM 2238 C CA . ARG A 1 313 ? -45.064 40.825 8.677 1.00 61.08 313 ARG A CA 1
ATOM 2239 C C . ARG A 1 313 ? -44.273 42.143 8.801 1.00 61.32 313 ARG A C 1
ATOM 2240 O O . ARG A 1 313 ? -43.778 42.686 7.802 1.00 56.12 313 ARG A O 1
ATOM 2248 N N . THR A 1 314 ? -44.215 42.715 10.004 1.00 68.10 314 THR A N 1
ATOM 2249 C CA . THR A 1 314 ? -43.647 44.076 10.120 1.00 73.64 314 THR A CA 1
ATOM 2250 C C . THR A 1 314 ? -42.204 43.972 10.501 1.00 61.64 314 THR A C 1
ATOM 2251 O O . THR A 1 314 ? -41.850 43.057 11.219 1.00 56.06 314 THR A O 1
ATOM 2255 N N . VAL A 1 315 ? -41.383 44.891 10.011 1.00 60.55 315 VAL A N 1
ATOM 2256 C CA . VAL A 1 315 ? -39.926 44.815 10.271 1.00 75.83 315 VAL A CA 1
ATOM 2257 C C . VAL A 1 315 ? -39.414 45.722 11.414 1.00 74.30 315 VAL A C 1
ATOM 2258 O O . VAL A 1 315 ? -39.527 46.960 11.303 1.00 85.50 315 VAL A O 1
ATOM 2262 N N . PRO A 1 316 ? -38.816 45.105 12.479 1.00 63.01 316 PRO A N 1
ATOM 2263 C CA . PRO A 1 316 ? -38.603 45.710 13.813 1.00 58.34 316 PRO A CA 1
ATOM 2264 C C . PRO A 1 316 ? -37.901 47.056 13.752 1.00 58.33 316 PRO A C 1
ATOM 2265 O O . PRO A 1 316 ? -37.115 47.247 12.847 1.00 57.58 316 PRO A O 1
ATOM 2269 N N . ALA A 1 317 ? -38.206 47.977 14.665 1.00 56.63 317 ALA A N 1
ATOM 2270 C CA . ALA A 1 317 ? -37.513 49.265 14.688 1.00 61.06 317 ALA A CA 1
ATOM 2271 C C . ALA A 1 317 ? -36.036 49.102 15.017 1.00 59.13 317 ALA A C 1
ATOM 2272 O O . ALA A 1 317 ? -35.635 48.387 15.922 1.00 48.15 317 ALA A O 1
ATOM 2274 N N . ASP A 1 318 ? -35.221 49.783 14.227 1.00 69.58 318 ASP A N 1
ATOM 2275 C CA . ASP A 1 318 ? -33.776 49.508 14.169 1.00 64.67 318 ASP A CA 1
ATOM 2276 C C . ASP A 1 318 ? -33.298 48.040 13.873 1.00 63.93 318 ASP A C 1
ATOM 2277 O O . ASP A 1 318 ? -32.578 47.463 14.683 1.00 71.80 318 ASP A O 1
ATOM 2282 N N . ASP A 1 319 ? -33.682 47.460 12.718 1.00 54.08 319 ASP A N 1
ATOM 2283 C CA . ASP A 1 319 ? -33.128 46.167 12.231 1.00 50.29 319 ASP A CA 1
ATOM 2284 C C . ASP A 1 319 ? -32.523 46.208 10.812 1.00 47.13 319 ASP A C 1
ATOM 2285 O O . ASP A 1 319 ? -32.870 47.074 10.008 1.00 47.38 319 ASP A O 1
ATOM 2290 N N . GLY A 1 320 ? -31.642 45.263 10.505 1.00 41.34 320 GLY A N 1
ATOM 2291 C CA . GLY A 1 320 ? -31.180 45.074 9.149 1.00 38.66 320 GLY A CA 1
ATOM 2292 C C . GLY A 1 320 ? -32.166 44.502 8.128 1.00 38.04 320 GLY A C 1
ATOM 2293 O O . GLY A 1 320 ? -32.682 43.370 8.310 1.00 33.41 320 GLY A O 1
ATOM 2294 N N . VAL A 1 321 ? -32.409 45.263 7.036 1.00 36.71 321 VAL A N 1
ATOM 2295 C CA . VAL A 1 321 ? -33.299 44.799 5.939 1.00 36.83 321 VAL A CA 1
ATOM 2296 C C . VAL A 1 321 ? -32.770 45.245 4.622 1.00 41.81 321 VAL A C 1
ATOM 2297 O O . VAL A 1 321 ? -32.787 46.481 4.322 1.00 38.21 321 VAL A O 1
ATOM 2301 N N . ILE A 1 322 ? -32.300 44.227 3.863 1.00 46.87 322 ILE A N 1
ATOM 2302 C CA . ILE A 1 322 ? -31.861 44.365 2.441 1.00 53.83 322 ILE A CA 1
ATOM 2303 C C . ILE A 1 322 ? -33.101 44.018 1.599 1.00 66.20 322 ILE A C 1
ATOM 2304 O O . ILE A 1 322 ? -34.133 43.571 2.171 1.00 70.73 322 ILE A O 1
ATOM 2309 N N . ALA A 1 323 ? -33.032 44.222 0.273 1.00 54.98 323 ALA A N 1
ATOM 2310 C CA . ALA A 1 323 ? -34.204 44.047 -0.587 1.00 39.28 323 ALA A CA 1
ATOM 2311 C C . ALA A 1 323 ? -33.753 43.319 -1.779 1.00 37.34 323 ALA A C 1
ATOM 2312 O O . ALA A 1 323 ? -33.118 43.893 -2.636 1.00 36.35 323 ALA A O 1
ATOM 2314 N N . LEU A 1 324 ? -33.979 42.029 -1.846 1.00 38.58 324 LEU A N 1
ATOM 2315 C CA . LEU A 1 324 ? -33.219 41.378 -2.857 1.00 39.21 324 LEU A CA 1
ATOM 2316 C C . LEU A 1 324 ? -33.671 41.820 -4.255 1.00 33.53 324 LEU A C 1
ATOM 2317 O O . LEU A 1 324 ? -34.798 41.454 -4.669 1.00 33.48 324 LEU A O 1
ATOM 2322 N N . LEU A 1 325 ? -32.837 42.589 -4.978 1.00 25.57 325 LEU A N 1
ATOM 2323 C CA . LEU A 1 325 ? -33.230 42.991 -6.325 1.00 22.65 325 LEU A CA 1
ATOM 2324 C C . LEU A 1 325 ? -33.726 41.777 -7.195 1.00 21.62 325 LEU A C 1
ATOM 2325 O O . LEU A 1 325 ? -34.907 41.749 -7.572 1.00 18.45 325 LEU A O 1
ATOM 2330 N N . ALA A 1 326 ? -32.909 40.722 -7.345 1.00 23.01 326 ALA A N 1
ATOM 2331 C CA . ALA A 1 326 ? -33.348 39.479 -8.061 1.00 23.09 326 ALA A CA 1
ATOM 2332 C C . ALA A 1 326 ? -34.719 38.947 -7.592 1.00 23.38 326 ALA A C 1
ATOM 2333 O O . ALA A 1 326 ? -35.758 38.900 -8.340 1.00 19.60 326 ALA A O 1
ATOM 2335 N N . GLY A 1 327 ? -34.748 38.608 -6.326 1.00 23.32 327 GLY A N 1
ATOM 2336 C CA . GLY A 1 327 ? -35.960 37.976 -5.833 1.00 27.41 327 GLY A CA 1
ATOM 2337 C C . GLY A 1 327 ? -37.156 38.734 -6.341 1.00 25.85 327 GLY A C 1
ATOM 2338 O O . GLY A 1 327 ? -38.157 38.140 -6.752 1.00 27.89 327 GLY A O 1
ATOM 2339 N N . ALA A 1 328 ? -37.018 40.061 -6.333 1.00 25.38 328 ALA A N 1
ATOM 2340 C CA . ALA A 1 328 ? -38.107 40.902 -6.741 1.00 25.54 328 ALA A CA 1
ATOM 2341 C C . ALA A 1 328 ? -38.233 40.972 -8.215 1.00 26.51 328 ALA A C 1
ATOM 2342 O O . ALA A 1 328 ? -39.327 41.254 -8.702 1.00 23.33 328 ALA A O 1
ATOM 2344 N N . ASN A 1 329 ? -37.094 40.760 -8.905 1.00 27.82 329 ASN A N 1
ATOM 2345 C CA . ASN A 1 329 ? -37.036 40.954 -10.326 1.00 25.79 329 ASN A CA 1
ATOM 2346 C C . ASN A 1 329 ? -37.645 39.759 -10.926 1.00 27.39 329 ASN A C 1
ATOM 2347 O O . ASN A 1 329 ? -38.358 39.905 -11.908 1.00 31.31 329 ASN A O 1
ATOM 2352 N N . HIS A 1 330 ? -37.544 38.602 -10.280 1.00 28.55 330 HIS A N 1
ATOM 2353 C CA . HIS A 1 330 ? -38.310 37.414 -10.796 1.00 29.03 330 HIS A CA 1
ATOM 2354 C C . HIS A 1 330 ? -39.635 37.118 -10.118 1.00 35.06 330 HIS A C 1
ATOM 2355 O O . HIS A 1 330 ? -40.119 35.984 -10.227 1.00 42.70 330 HIS A O 1
ATOM 2362 N N . ASP A 1 331 ? -40.243 38.074 -9.416 1.00 33.48 331 ASP A N 1
ATOM 2363 C CA . ASP A 1 331 ? -41.571 37.837 -8.862 1.00 37.75 331 ASP A CA 1
ATOM 2364 C C . ASP A 1 331 ? -42.729 37.896 -9.901 1.00 39.82 331 ASP A C 1
ATOM 2365 O O . ASP A 1 331 ? -42.984 38.971 -10.536 1.00 40.81 331 ASP A O 1
ATOM 2370 N N . PRO A 1 332 ? -43.463 36.769 -10.079 1.00 33.44 332 PRO A N 1
ATOM 2371 C CA . PRO A 1 332 ? -44.665 36.850 -10.911 1.00 32.88 332 PRO A CA 1
ATOM 2372 C C . PRO A 1 332 ? -45.727 38.017 -10.678 1.00 28.69 332 PRO A C 1
ATOM 2373 O O . PRO A 1 332 ? -46.287 38.487 -11.633 1.00 24.89 332 PRO A O 1
ATOM 2377 N N . GLU A 1 333 ? -45.971 38.464 -9.456 1.00 28.75 333 GLU A N 1
ATOM 2378 C CA . GLU A 1 333 ? -46.773 39.732 -9.178 1.00 34.58 333 GLU A CA 1
ATOM 2379 C C . GLU A 1 333 ? -46.386 41.004 -10.086 1.00 36.33 333 GLU A C 1
ATOM 2380 O O . GLU A 1 333 ? -47.182 41.975 -10.220 1.00 29.08 333 GLU A O 1
ATOM 2386 N N . GLN A 1 334 ? -45.145 40.943 -10.665 1.00 39.01 334 GLN A N 1
ATOM 2387 C CA . GLN A 1 334 ? -44.452 41.974 -11.520 1.00 32.42 334 GLN A CA 1
ATOM 2388 C C . GLN A 1 334 ? -44.762 41.615 -12.919 1.00 33.99 334 GLN A C 1
ATOM 2389 O O . GLN A 1 334 ? -45.222 42.468 -13.614 1.00 30.87 334 GLN A O 1
ATOM 2395 N N . PHE A 1 335 ? -44.463 40.368 -13.332 1.00 38.80 335 PHE A N 1
ATOM 2396 C CA . PHE A 1 335 ? -44.626 39.932 -14.742 1.00 45.77 335 PHE A CA 1
ATOM 2397 C C . PHE A 1 335 ? -44.463 38.450 -14.825 1.00 45.98 335 PHE A C 1
ATOM 2398 O O . PHE A 1 335 ? -43.511 37.899 -14.222 1.00 43.24 335 PHE A O 1
ATOM 2406 N N . ASP A 1 336 ? -45.380 37.868 -15.616 1.00 39.91 336 ASP A N 1
ATOM 2407 C CA . ASP A 1 336 ? -45.428 36.461 -15.954 1.00 44.47 336 ASP A CA 1
ATOM 2408 C C . ASP A 1 336 ? -44.143 35.769 -16.405 1.00 45.16 336 ASP A C 1
ATOM 2409 O O . ASP A 1 336 ? -43.373 36.342 -17.154 1.00 43.30 336 ASP A O 1
ATOM 2414 N N . ASP A 1 337 ? -43.953 34.509 -16.006 1.00 46.95 337 ASP A N 1
ATOM 2415 C CA . ASP A 1 337 ? -42.831 33.684 -16.518 1.00 47.61 337 ASP A CA 1
ATOM 2416 C C . ASP A 1 337 ? -41.487 34.414 -16.346 1.00 39.90 337 ASP A C 1
ATOM 2417 O O . ASP A 1 337 ? -40.832 34.734 -17.330 1.00 44.27 337 ASP A O 1
ATOM 2422 N N . PRO A 1 338 ? -41.054 34.684 -15.112 1.00 38.25 338 PRO A N 1
ATOM 2423 C CA . PRO A 1 338 ? -39.848 35.564 -15.019 1.00 45.65 338 PRO A CA 1
ATOM 2424 C C . PRO A 1 338 ? -38.424 34.976 -15.442 1.00 42.07 338 PRO A C 1
ATOM 2425 O O . PRO A 1 338 ? -37.506 35.725 -15.806 1.00 35.52 338 PRO A O 1
ATOM 2429 N N . GLU A 1 339 ? -38.292 33.659 -15.455 1.00 44.41 339 GLU A N 1
ATOM 2430 C CA . GLU A 1 339 ? -37.079 32.987 -15.933 1.00 46.98 339 GLU A CA 1
ATOM 2431 C C . GLU A 1 339 ? -36.796 33.181 -17.389 1.00 48.78 339 GLU A C 1
ATOM 2432 O O . GLU A 1 339 ? -35.636 33.074 -17.816 1.00 46.98 339 GLU A O 1
ATOM 2438 N N . ARG A 1 340 ? -37.868 33.388 -18.155 1.00 52.05 340 ARG A N 1
ATOM 2439 C CA . ARG A 1 340 ? -37.795 33.408 -19.633 1.00 50.43 340 ARG A CA 1
ATOM 2440 C C . ARG A 1 340 ? -37.226 34.758 -20.114 1.00 51.39 340 ARG A C 1
ATOM 2441 O O . ARG A 1 340 ? -37.764 35.874 -19.775 1.00 56.70 340 ARG A O 1
ATOM 2449 N N . VAL A 1 341 ? -36.143 34.689 -20.882 1.00 40.10 341 VAL A N 1
ATOM 2450 C CA . VAL A 1 341 ? -35.515 35.929 -21.227 1.00 33.56 341 VAL A CA 1
ATOM 2451 C C . VAL A 1 341 ? -36.239 36.619 -22.309 1.00 29.19 341 VAL A C 1
ATOM 2452 O O . VAL A 1 341 ? -35.629 37.338 -23.064 1.00 27.04 341 VAL A O 1
ATOM 2456 N N . ASP A 1 342 ? -37.542 36.393 -22.393 1.00 28.18 342 ASP A N 1
ATOM 2457 C CA . ASP A 1 342 ? -38.367 37.028 -23.426 1.00 27.05 342 ASP A CA 1
ATOM 2458 C C . ASP A 1 342 ? -38.118 38.563 -23.520 1.00 24.11 342 ASP A C 1
ATOM 2459 O O . ASP A 1 342 ? -38.075 39.201 -22.501 1.00 24.39 342 ASP A O 1
ATOM 2464 N N . PHE A 1 343 ? -37.957 39.104 -24.733 1.00 22.14 343 PHE A N 1
ATOM 2465 C CA . PHE A 1 343 ? -37.572 40.497 -25.006 1.00 21.93 343 PHE A CA 1
ATOM 2466 C C . PHE A 1 343 ? -38.695 41.348 -25.378 1.00 24.98 343 PHE A C 1
ATOM 2467 O O . PHE A 1 343 ? -38.450 42.517 -25.575 1.00 25.28 343 PHE A O 1
ATOM 2475 N N . HIS A 1 344 ? -39.835 40.746 -25.708 1.00 28.07 344 HIS A N 1
ATOM 2476 C CA . HIS A 1 344 ? -41.021 41.463 -26.079 1.00 29.79 344 HIS A CA 1
ATOM 2477 C C . HIS A 1 344 ? -42.021 41.254 -24.972 1.00 40.67 344 HIS A C 1
ATOM 2478 O O . HIS A 1 344 ? -43.173 40.749 -25.172 1.00 42.07 344 HIS A O 1
ATOM 2485 N N . ARG A 1 345 ? -41.581 41.637 -23.763 1.00 43.58 345 ARG A N 1
ATOM 2486 C CA . ARG A 1 345 ? -42.485 41.792 -22.618 1.00 44.38 345 ARG A CA 1
ATOM 2487 C C . ARG A 1 345 ? -43.285 43.077 -22.711 1.00 43.52 345 ARG A C 1
ATOM 2488 O O . ARG A 1 345 ? -42.704 44.070 -23.146 1.00 42.55 345 ARG A O 1
ATOM 2496 N N . THR A 1 346 ? -44.569 43.106 -22.312 1.00 45.76 346 THR A N 1
ATOM 2497 C CA . THR A 1 346 ? -45.243 44.454 -22.108 1.00 54.44 346 THR A CA 1
ATOM 2498 C C . THR A 1 346 ? -44.523 45.201 -21.007 1.00 52.71 346 THR A C 1
ATOM 2499 O O . THR A 1 346 ? -44.249 46.402 -21.056 1.00 56.33 346 THR A O 1
ATOM 2503 N N . ASP A 1 347 ? -44.230 44.438 -19.978 1.00 60.97 347 ASP A N 1
ATOM 2504 C CA . ASP A 1 347 ? -44.141 44.982 -18.659 1.00 65.58 347 ASP A CA 1
ATOM 2505 C C . ASP A 1 347 ? -43.043 44.653 -17.665 1.00 51.29 347 ASP A C 1
ATOM 2506 O O . ASP A 1 347 ? -43.060 43.626 -17.045 1.00 37.67 347 ASP A O 1
ATOM 2511 N N . ASN A 1 348 ? -42.093 45.552 -17.529 1.00 46.08 348 ASN A N 1
ATOM 2512 C CA . ASN A 1 348 ? -40.785 45.190 -17.072 1.00 45.78 348 ASN A CA 1
ATOM 2513 C C . ASN A 1 348 ? -40.300 46.516 -16.522 1.00 51.05 348 ASN A C 1
ATOM 2514 O O . ASN A 1 348 ? -39.278 47.070 -16.947 1.00 52.91 348 ASN A O 1
ATOM 2519 N N . HIS A 1 349 ? -41.078 47.069 -15.603 1.00 53.45 349 HIS A N 1
ATOM 2520 C CA . HIS A 1 349 ? -40.592 48.151 -14.754 1.00 54.67 349 HIS A CA 1
ATOM 2521 C C . HIS A 1 349 ? -39.767 47.378 -13.788 1.00 43.73 349 HIS A C 1
ATOM 2522 O O . HIS A 1 349 ? -40.217 47.021 -12.705 1.00 41.35 349 HIS A O 1
ATOM 2529 N N . HIS A 1 350 ? -38.579 47.008 -14.203 1.00 41.61 350 HIS A N 1
ATOM 2530 C CA . HIS A 1 350 ? -37.766 46.178 -13.322 1.00 43.83 350 HIS A CA 1
ATOM 2531 C C . HIS A 1 350 ? -37.163 47.152 -12.355 1.00 48.91 350 HIS A C 1
ATOM 2532 O O . HIS A 1 350 ? -37.625 48.339 -12.286 1.00 51.67 350 HIS A O 1
ATOM 2539 N N . VAL A 1 351 ? -36.146 46.705 -11.600 1.00 41.28 351 VAL A N 1
ATOM 2540 C CA . VAL A 1 351 ? -35.370 47.667 -10.837 1.00 36.04 351 VAL A CA 1
ATOM 2541 C C . VAL A 1 351 ? -34.028 47.094 -10.655 1.00 31.61 351 VAL A C 1
ATOM 2542 O O . VAL A 1 351 ? -33.568 47.119 -9.548 1.00 32.77 351 VAL A O 1
ATOM 2546 N N . ALA A 1 352 ? -33.360 46.586 -11.686 1.00 28.52 352 ALA A N 1
ATOM 2547 C CA . ALA A 1 352 ? -32.025 45.982 -11.410 1.00 24.37 352 ALA A CA 1
ATOM 2548 C C . ALA A 1 352 ? -31.217 47.130 -10.950 1.00 22.95 352 ALA A C 1
ATOM 2549 O O . ALA A 1 352 ? -30.185 46.972 -10.217 1.00 24.06 352 ALA A O 1
ATOM 2551 N N . PHE A 1 353 ? -31.735 48.295 -11.329 1.00 19.25 353 PHE A N 1
ATOM 2552 C CA . PHE A 1 353 ? -31.197 49.534 -10.839 1.00 18.97 353 PHE A CA 1
ATOM 2553 C C . PHE A 1 353 ? -31.865 49.753 -9.560 1.00 19.31 353 PHE A C 1
ATOM 2554 O O . PHE A 1 353 ? -32.469 48.800 -9.057 1.00 18.86 353 PHE A O 1
ATOM 2562 N N . GLY A 1 354 ? -31.787 50.966 -8.998 1.00 20.52 354 GLY A N 1
ATOM 2563 C CA . GLY A 1 354 ? -32.408 51.150 -7.625 1.00 21.24 354 GLY A CA 1
ATOM 2564 C C . GLY A 1 354 ? -33.914 51.349 -7.490 1.00 17.28 354 GLY A C 1
ATOM 2565 O O . GLY A 1 354 ? -34.528 51.447 -8.460 1.00 17.15 354 GLY A O 1
ATOM 2566 N N . TYR A 1 355 ? -34.519 51.369 -6.320 1.00 17.75 355 TYR A N 1
ATOM 2567 C CA . TYR A 1 355 ? -35.741 52.153 -6.208 1.00 19.49 355 TYR A CA 1
ATOM 2568 C C . TYR A 1 355 ? -35.625 53.309 -5.209 1.00 19.25 355 TYR A C 1
ATOM 2569 O O . TYR A 1 355 ? -34.989 53.230 -4.192 1.00 19.41 355 TYR A O 1
ATOM 2578 N N . GLY A 1 356 ? -36.247 54.414 -5.470 1.00 19.47 356 GLY A N 1
ATOM 2579 C CA . GLY A 1 356 ? -36.276 55.364 -4.395 1.00 22.70 356 GLY A CA 1
ATOM 2580 C C . GLY A 1 356 ? -34.965 55.967 -3.928 1.00 27.23 356 GLY A C 1
ATOM 2581 O O . GLY A 1 356 ? -34.242 55.339 -3.107 1.00 27.56 356 GLY A O 1
ATOM 2582 N N . VAL A 1 357 ? -34.714 57.181 -4.482 1.00 27.41 357 VAL A N 1
ATOM 2583 C CA . VAL A 1 357 ? -33.855 58.300 -3.959 1.00 32.05 357 VAL A CA 1
ATOM 2584 C C . VAL A 1 357 ? -32.502 57.792 -3.691 1.00 37.07 357 VAL A C 1
ATOM 2585 O O . VAL A 1 357 ? -31.654 58.466 -3.090 1.00 36.79 357 VAL A O 1
ATOM 2589 N N . HIS A 1 358 ? -32.323 56.582 -4.175 1.00 39.08 358 HIS A N 1
ATOM 2590 C CA . HIS A 1 358 ? -31.114 55.924 -3.990 1.00 34.91 358 HIS A CA 1
ATOM 2591 C C . HIS A 1 358 ? -30.830 55.310 -5.297 1.00 33.49 358 HIS A C 1
ATOM 2592 O O . HIS A 1 358 ? -29.654 55.075 -5.594 1.00 31.48 358 HIS A O 1
ATOM 2599 N N . GLN A 1 359 ? -31.896 55.155 -6.110 1.00 30.90 359 GLN A N 1
ATOM 2600 C CA . GLN A 1 359 ? -31.853 54.379 -7.377 1.00 27.68 359 GLN A CA 1
ATOM 2601 C C . GLN A 1 359 ? -30.626 54.757 -8.184 1.00 25.28 359 GLN A C 1
ATOM 2602 O O . GLN A 1 359 ? -30.020 55.875 -7.956 1.00 24.58 359 GLN A O 1
ATOM 2608 N N . CYS A 1 360 ? -30.250 53.834 -9.091 1.00 21.24 360 CYS A N 1
ATOM 2609 C CA . CYS A 1 360 ? -28.930 53.964 -9.718 1.00 19.91 360 CYS A CA 1
ATOM 2610 C C . CYS A 1 360 ? -28.968 55.290 -10.520 1.00 17.43 360 CYS A C 1
ATOM 2611 O O . CYS A 1 360 ? -29.420 55.196 -11.667 1.00 17.44 360 CYS A O 1
ATOM 2614 N N . VAL A 1 361 ? -28.546 56.464 -9.993 1.00 14.01 361 VAL A N 1
ATOM 2615 C CA . VAL A 1 361 ? -28.453 57.663 -10.850 1.00 13.92 361 VAL A CA 1
ATOM 2616 C C . VAL A 1 361 ? -27.874 57.361 -12.256 1.00 14.66 361 VAL A C 1
ATOM 2617 O O . VAL A 1 361 ? -28.220 57.990 -13.242 1.00 13.85 361 VAL A O 1
ATOM 2621 N N . GLY A 1 362 ? -26.985 56.350 -12.258 1.00 16.67 362 GLY A N 1
ATOM 2622 C CA . GLY A 1 362 ? -25.999 55.987 -13.237 1.00 15.67 362 GLY A CA 1
ATOM 2623 C C . GLY A 1 362 ? -26.566 55.421 -14.482 1.00 16.17 362 GLY A C 1
ATOM 2624 O O . GLY A 1 362 ? -25.930 55.453 -15.552 1.00 17.24 362 GLY A O 1
ATOM 2625 N N . GLN A 1 363 ? -27.790 54.936 -14.360 1.00 15.87 363 GLN A N 1
ATOM 2626 C CA . GLN A 1 363 ? -28.325 53.898 -15.280 1.00 15.39 363 GLN A CA 1
ATOM 2627 C C . GLN A 1 363 ? -28.587 54.364 -16.678 1.00 14.63 363 GLN A C 1
ATOM 2628 O O . GLN A 1 363 ? -28.780 53.511 -17.571 1.00 14.43 363 GLN A O 1
ATOM 2634 N N . HIS A 1 364 ? -28.646 55.691 -16.881 1.00 13.72 364 HIS A N 1
ATOM 2635 C CA . HIS A 1 364 ? -28.825 56.182 -18.262 1.00 14.01 364 HIS A CA 1
ATOM 2636 C C . HIS A 1 364 ? -27.613 55.941 -19.083 1.00 12.74 364 HIS A C 1
ATOM 2637 O O . HIS A 1 364 ? -27.636 55.555 -20.235 1.00 10.36 364 HIS A O 1
ATOM 2644 N N . LEU A 1 365 ? -26.508 56.167 -18.413 1.00 12.71 365 LEU A N 1
ATOM 2645 C CA . LEU A 1 365 ? -25.343 55.572 -18.892 1.00 12.50 365 LEU A CA 1
ATOM 2646 C C . LEU A 1 365 ? -25.400 54.053 -18.982 1.00 12.33 365 LEU A C 1
ATOM 2647 O O . LEU A 1 365 ? -25.209 53.490 -20.030 1.00 12.18 365 LEU A O 1
ATOM 2652 N N . ALA A 1 366 ? -25.605 53.414 -17.875 1.00 11.69 366 ALA A N 1
ATOM 2653 C CA . ALA A 1 366 ? -25.587 52.002 -17.828 1.00 12.53 366 ALA A CA 1
ATOM 2654 C C . ALA A 1 366 ? -26.430 51.349 -18.967 1.00 12.79 366 ALA A C 1
ATOM 2655 O O . ALA A 1 366 ? -26.189 50.148 -19.388 1.00 12.67 366 ALA A O 1
ATOM 2657 N N . ARG A 1 367 ? -27.373 52.109 -19.526 1.00 11.78 367 ARG A N 1
ATOM 2658 C CA . ARG A 1 367 ? -27.873 51.675 -20.789 1.00 11.13 367 ARG A CA 1
ATOM 2659 C C . ARG A 1 367 ? -26.986 51.934 -22.053 1.00 12.07 367 ARG A C 1
ATOM 2660 O O . ARG A 1 367 ? -26.749 51.026 -22.819 1.00 12.95 367 ARG A O 1
ATOM 2668 N N . LEU A 1 368 ? -26.431 53.121 -22.282 1.00 12.80 368 LEU A N 1
ATOM 2669 C CA . LEU A 1 368 ? -25.675 53.260 -23.548 1.00 13.86 368 LEU A CA 1
ATOM 2670 C C . LEU A 1 368 ? -24.469 52.442 -23.411 1.00 15.11 368 LEU A C 1
ATOM 2671 O O . LEU A 1 368 ? -24.117 51.807 -24.384 1.00 16.40 368 LEU A O 1
ATOM 2676 N N . GLU A 1 369 ? -23.791 52.494 -22.241 1.00 16.13 369 GLU A N 1
ATOM 2677 C CA . GLU A 1 369 ? -22.737 51.521 -21.891 1.00 15.63 369 GLU A CA 1
ATOM 2678 C C . GLU A 1 369 ? -23.233 50.220 -22.499 1.00 13.62 369 GLU A C 1
ATOM 2679 O O . GLU A 1 369 ? -22.654 49.634 -23.395 1.00 12.58 369 GLU A O 1
ATOM 2685 N N . LEU A 1 370 ? -24.407 49.818 -22.057 1.00 13.76 370 LEU A N 1
ATOM 2686 C CA . LEU A 1 370 ? -24.765 48.429 -22.259 1.00 15.89 370 LEU A CA 1
ATOM 2687 C C . LEU A 1 370 ? -25.226 47.997 -23.638 1.00 15.62 370 LEU A C 1
ATOM 2688 O O . LEU A 1 370 ? -25.215 46.836 -23.940 1.00 15.11 370 LEU A O 1
ATOM 2693 N N . GLU A 1 371 ? -25.643 48.928 -24.461 1.00 16.30 371 GLU A N 1
ATOM 2694 C CA . GLU A 1 371 ? -26.165 48.531 -25.732 1.00 15.88 371 GLU A CA 1
ATOM 2695 C C . GLU A 1 371 ? -25.044 48.697 -26.641 1.00 14.13 371 GLU A C 1
ATOM 2696 O O . GLU A 1 371 ? -24.559 47.653 -27.087 1.00 12.99 371 GLU A O 1
ATOM 2702 N N . VAL A 1 372 ? -24.632 49.953 -26.970 1.00 11.91 372 VAL A N 1
ATOM 2703 C CA . VAL A 1 372 ? -23.411 50.053 -27.764 1.00 11.50 372 VAL A CA 1
ATOM 2704 C C . VAL A 1 372 ? -22.357 48.910 -27.492 1.00 10.97 372 VAL A C 1
ATOM 2705 O O . VAL A 1 372 ? -21.624 48.495 -28.370 1.00 10.30 372 VAL A O 1
ATOM 2709 N N . ALA A 1 373 ? -22.247 48.450 -26.262 1.00 10.91 373 ALA A N 1
ATOM 2710 C CA . ALA A 1 373 ? -21.370 47.386 -25.986 1.00 10.52 373 ALA A CA 1
ATOM 2711 C C . ALA A 1 373 ? -21.893 46.030 -26.564 1.00 10.21 373 ALA A C 1
ATOM 2712 O O . ALA A 1 373 ? -21.351 45.444 -27.434 1.00 10.37 373 ALA A O 1
ATOM 2714 N N . LEU A 1 374 ? -22.994 45.545 -26.137 1.00 9.97 374 LEU A N 1
ATOM 2715 C CA . LEU A 1 374 ? -23.458 44.358 -26.729 1.00 10.22 374 LEU A CA 1
ATOM 2716 C C . LEU A 1 374 ? -23.799 44.358 -28.266 1.00 10.92 374 LEU A C 1
ATOM 2717 O O . LEU A 1 374 ? -23.508 43.397 -29.025 1.00 11.25 374 LEU A O 1
ATOM 2722 N N . GLU A 1 375 ? -24.448 45.448 -28.693 1.00 11.09 375 GLU A N 1
ATOM 2723 C CA . GLU A 1 375 ? -24.828 45.786 -30.042 1.00 10.62 375 GLU A CA 1
ATOM 2724 C C . GLU A 1 375 ? -23.782 45.409 -31.116 1.00 11.20 375 GLU A C 1
ATOM 2725 O O . GLU A 1 375 ? -24.022 44.569 -32.018 1.00 10.85 375 GLU A O 1
ATOM 2731 N N . THR A 1 376 ? -22.657 46.147 -31.012 1.00 11.31 376 THR A N 1
ATOM 2732 C CA . THR A 1 376 ? -21.413 46.038 -31.687 1.00 11.04 376 THR A CA 1
ATOM 2733 C C . THR A 1 376 ? -20.710 44.737 -31.501 1.00 12.03 376 THR A C 1
ATOM 2734 O O . THR A 1 376 ? -20.263 44.176 -32.474 1.00 12.51 376 THR A O 1
ATOM 2738 N N . LEU A 1 377 ? -20.656 44.194 -30.304 1.00 12.71 377 LEU A N 1
ATOM 2739 C CA . LEU A 1 377 ? -20.032 42.872 -30.193 1.00 14.01 377 LEU A CA 1
ATOM 2740 C C . LEU A 1 377 ? -20.599 41.979 -31.226 1.00 14.55 377 LEU A C 1
ATOM 2741 O O . LEU A 1 377 ? -19.854 41.240 -31.854 1.00 18.15 377 LEU A O 1
ATOM 2746 N N . LEU A 1 378 ? -21.893 42.040 -31.460 1.00 13.55 378 LEU A N 1
ATOM 2747 C CA . LEU A 1 378 ? -22.501 41.048 -32.405 1.00 13.96 378 LEU A CA 1
ATOM 2748 C C . LEU A 1 378 ? -22.705 41.625 -33.775 1.00 13.98 378 LEU A C 1
ATOM 2749 O O . LEU A 1 378 ? -23.227 40.952 -34.643 1.00 12.90 378 LEU A O 1
ATOM 2754 N N . ARG A 1 379 ? -22.357 42.912 -33.939 1.00 14.58 379 ARG A N 1
ATOM 2755 C CA . ARG A 1 379 ? -22.245 43.488 -35.265 1.00 14.01 379 ARG A CA 1
ATOM 2756 C C . ARG A 1 379 ? -20.865 43.080 -35.798 1.00 15.27 379 ARG A C 1
ATOM 2757 O O . ARG A 1 379 ? -20.731 42.259 -36.732 1.00 14.58 379 ARG A O 1
ATOM 2765 N N . ARG A 1 380 ? -19.852 43.652 -35.174 1.00 16.70 380 ARG A N 1
ATOM 2766 C CA . ARG A 1 380 ? -18.543 43.574 -35.738 1.00 18.48 380 ARG A CA 1
ATOM 2767 C C . ARG A 1 380 ? -17.900 42.239 -35.415 1.00 19.38 380 ARG A C 1
ATOM 2768 O O . ARG A 1 380 ? -16.890 41.903 -36.023 1.00 18.14 380 ARG A O 1
ATOM 2776 N N . VAL A 1 381 ? -18.427 41.451 -34.488 1.00 19.78 381 VAL A N 1
ATOM 2777 C CA . VAL A 1 381 ? -17.550 40.321 -34.181 1.00 24.62 381 VAL A CA 1
ATOM 2778 C C . VAL A 1 381 ? -18.358 39.086 -34.092 1.00 25.06 381 VAL A C 1
ATOM 2779 O O . VAL A 1 381 ? -18.102 38.194 -33.235 1.00 25.20 381 VAL A O 1
ATOM 2783 N N . PRO A 1 382 ? -19.324 39.010 -35.027 1.00 24.43 382 PRO A N 1
ATOM 2784 C CA . PRO A 1 382 ? -20.425 38.074 -34.807 1.00 25.70 382 PRO A CA 1
ATOM 2785 C C . PRO A 1 382 ? -19.794 36.737 -34.652 1.00 28.75 382 PRO A C 1
ATOM 2786 O O . PRO A 1 382 ? -18.838 36.354 -35.390 1.00 24.82 382 PRO A O 1
ATOM 2790 N N . THR A 1 383 ? -20.269 36.097 -33.592 1.00 34.40 383 THR A N 1
ATOM 2791 C CA . THR A 1 383 ? -19.906 34.730 -33.296 1.00 39.70 383 THR A CA 1
ATOM 2792 C C . THR A 1 383 ? -18.366 34.592 -33.401 1.00 39.61 383 THR A C 1
ATOM 2793 O O . THR A 1 383 ? -17.696 34.122 -34.379 1.00 36.33 383 THR A O 1
ATOM 2797 N N . LEU A 1 384 ? -17.896 35.319 -32.412 1.00 39.18 384 LEU A N 1
ATOM 2798 C CA . LEU A 1 384 ? -16.937 34.918 -31.435 1.00 35.88 384 LEU A CA 1
ATOM 2799 C C . LEU A 1 384 ? -17.544 33.771 -30.704 1.00 33.26 384 LEU A C 1
ATOM 2800 O O . LEU A 1 384 ? -18.750 33.654 -30.577 1.00 32.11 384 LEU A O 1
ATOM 2805 N N . ARG A 1 385 ? -16.718 32.927 -30.178 1.00 31.91 385 ARG A N 1
ATOM 2806 C CA . ARG A 1 385 ? -17.235 32.083 -29.169 1.00 35.06 385 ARG A CA 1
ATOM 2807 C C . ARG A 1 385 ? -16.285 31.920 -28.012 1.00 36.46 385 ARG A C 1
ATOM 2808 O O . ARG A 1 385 ? -15.136 32.365 -28.032 1.00 37.83 385 ARG A O 1
ATOM 2816 N N . LEU A 1 386 ? -16.803 31.291 -26.978 1.00 34.81 386 LEU A N 1
ATOM 2817 C CA . LEU A 1 386 ? -16.047 30.902 -25.813 1.00 36.25 386 LEU A CA 1
ATOM 2818 C C . LEU A 1 386 ? -14.771 30.319 -26.275 1.00 41.78 386 LEU A C 1
ATOM 2819 O O . LEU A 1 386 ? -14.794 29.382 -27.061 1.00 48.75 386 LEU A O 1
ATOM 2824 N N . ALA A 1 387 ? -13.644 30.790 -25.788 1.00 40.57 387 ALA A N 1
ATOM 2825 C CA . ALA A 1 387 ? -12.540 29.897 -25.894 1.00 41.52 387 ALA A CA 1
ATOM 2826 C C . ALA A 1 387 ? -12.734 28.741 -24.885 1.00 43.20 387 ALA A C 1
ATOM 2827 O O . ALA A 1 387 ? -12.521 27.616 -25.258 1.00 50.89 387 ALA A O 1
ATOM 2829 N N . GLY A 1 388 ? -13.236 28.994 -23.674 1.00 47.03 388 GLY A N 1
ATOM 2830 C CA . GLY A 1 388 ? -13.045 28.070 -22.534 1.00 52.50 388 GLY A CA 1
ATOM 2831 C C . GLY A 1 388 ? -13.810 26.780 -22.669 1.00 62.55 388 GLY A C 1
ATOM 2832 O O . GLY A 1 388 ? -13.639 25.990 -23.611 1.00 58.51 388 GLY A O 1
ATOM 2833 N N . GLU A 1 389 ? -14.681 26.575 -21.705 1.00 68.77 389 GLU A N 1
ATOM 2834 C CA . GLU A 1 389 ? -15.751 25.625 -21.857 1.00 74.07 389 GLU A CA 1
ATOM 2835 C C . GLU A 1 389 ? -16.729 25.948 -20.718 1.00 87.99 389 GLU A C 1
ATOM 2836 O O . GLU A 1 389 ? -16.350 26.600 -19.730 1.00 87.04 389 GLU A O 1
ATOM 2842 N N . ARG A 1 390 ? -17.998 25.565 -20.855 1.00 94.13 390 ARG A N 1
ATOM 2843 C CA . ARG A 1 390 ? -18.940 25.724 -19.731 1.00 90.26 390 ARG A CA 1
ATOM 2844 C C . ARG A 1 390 ? -18.261 25.341 -18.380 1.00 85.21 390 ARG A C 1
ATOM 2845 O O . ARG A 1 390 ? -18.339 26.064 -17.350 1.00 74.18 390 ARG A O 1
ATOM 2853 N N . ASP A 1 391 ? -17.520 24.237 -18.436 1.00 76.42 391 ASP A N 1
ATOM 2854 C CA . ASP A 1 391 ? -16.833 23.716 -17.277 1.00 74.39 391 ASP A CA 1
ATOM 2855 C C . ASP A 1 391 ? -15.539 24.257 -16.744 1.00 75.83 391 ASP A C 1
ATOM 2856 O O . ASP A 1 391 ? -14.825 23.549 -15.989 1.00 85.54 391 ASP A O 1
ATOM 2861 N N . GLN A 1 392 ? -15.230 25.484 -17.176 1.00 59.76 392 GLN A N 1
ATOM 2862 C CA . GLN A 1 392 ? -14.099 26.248 -16.686 1.00 57.01 392 GLN A CA 1
ATOM 2863 C C . GLN A 1 392 ? -14.414 27.681 -16.821 1.00 56.24 392 GLN A C 1
ATOM 2864 O O . GLN A 1 392 ? -13.542 28.509 -16.684 1.00 65.81 392 GLN A O 1
ATOM 2870 N N . VAL A 1 393 ? -15.658 27.997 -17.094 1.00 52.91 393 VAL A N 1
ATOM 2871 C CA . VAL A 1 393 ? -16.034 29.378 -16.901 1.00 52.52 393 VAL A CA 1
ATOM 2872 C C . VAL A 1 393 ? -16.190 29.557 -15.380 1.00 46.25 393 VAL A C 1
ATOM 2873 O O . VAL A 1 393 ? -16.431 28.608 -14.651 1.00 42.70 393 VAL A O 1
ATOM 2877 N N . VAL A 1 394 ? -15.952 30.763 -14.906 1.00 45.21 394 VAL A N 1
ATOM 2878 C CA . VAL A 1 394 ? -15.802 31.001 -13.480 1.00 42.08 394 VAL A CA 1
ATOM 2879 C C . VAL A 1 394 ? -16.374 32.349 -13.144 1.00 37.66 394 VAL A C 1
ATOM 2880 O O . VAL A 1 394 ? -15.996 33.339 -13.768 1.00 45.33 394 VAL A O 1
ATOM 2884 N N . VAL A 1 395 ? -17.266 32.377 -12.160 1.00 36.69 395 VAL A N 1
ATOM 2885 C CA . VAL A 1 395 ? -18.118 33.536 -11.791 1.00 34.53 395 VAL A CA 1
ATOM 2886 C C . VAL A 1 395 ? -17.679 34.096 -10.450 1.00 38.18 395 VAL A C 1
ATOM 2887 O O . VAL A 1 395 ? -17.569 33.353 -9.493 1.00 48.08 395 VAL A O 1
ATOM 2891 N N . LYS A 1 396 ? -17.502 35.405 -10.373 1.00 40.79 396 LYS A N 1
ATOM 2892 C CA . LYS A 1 396 ? -16.652 36.085 -9.386 1.00 47.62 396 LYS A CA 1
ATOM 2893 C C . LYS A 1 396 ? -17.111 35.988 -7.928 1.00 58.17 396 LYS A C 1
ATOM 2894 O O . LYS A 1 396 ? -16.248 35.681 -7.050 1.00 79.85 396 LYS A O 1
ATOM 2900 N N . HIS A 1 397 ? -18.394 36.277 -7.630 1.00 55.89 397 HIS A N 1
ATOM 2901 C CA . HIS A 1 397 ? -18.918 36.151 -6.223 1.00 60.84 397 HIS A CA 1
ATOM 2902 C C . HIS A 1 397 ? -18.276 36.874 -5.027 1.00 55.80 397 HIS A C 1
ATOM 2903 O O . HIS A 1 397 ? -18.640 36.619 -3.896 1.00 46.89 397 HIS A O 1
ATOM 2910 N N . ASP A 1 398 ? -17.305 37.755 -5.269 1.00 61.80 398 ASP A N 1
ATOM 2911 C CA . ASP A 1 398 ? -16.457 38.355 -4.238 1.00 59.88 398 ASP A CA 1
ATOM 2912 C C . ASP A 1 398 ? -17.228 39.592 -3.785 1.00 60.45 398 ASP A C 1
ATOM 2913 O O . ASP A 1 398 ? -17.488 39.742 -2.593 1.00 74.49 398 ASP A O 1
ATOM 2918 N N . SER A 1 399 ? -17.582 40.503 -4.695 1.00 51.20 399 SER A N 1
ATOM 2919 C CA . SER A 1 399 ? -18.486 41.571 -4.283 1.00 42.72 399 SER A CA 1
ATOM 2920 C C . SER A 1 399 ? -19.898 41.110 -4.348 1.00 38.65 399 SER A C 1
ATOM 2921 O O . SER A 1 399 ? -20.165 40.069 -4.966 1.00 31.52 399 SER A O 1
ATOM 2924 N N . ALA A 1 400 ? -20.793 41.864 -3.696 1.00 40.88 400 ALA A N 1
ATOM 2925 C CA . ALA A 1 400 ? -22.274 41.567 -3.743 1.00 45.64 400 ALA A CA 1
ATOM 2926 C C . ALA A 1 400 ? -22.815 41.870 -5.135 1.00 36.97 400 ALA A C 1
ATOM 2927 O O . ALA A 1 400 ? -23.631 41.135 -5.698 1.00 28.31 400 ALA A O 1
ATOM 2929 N N . THR A 1 401 ? -22.279 42.943 -5.693 1.00 36.19 401 THR A N 1
ATOM 2930 C CA . THR A 1 401 ? -22.497 43.153 -7.086 1.00 35.98 401 THR A CA 1
ATOM 2931 C C . THR A 1 401 ? -21.686 42.129 -7.916 1.00 36.05 401 THR A C 1
ATOM 2932 O O . THR A 1 401 ? -20.463 42.046 -7.820 1.00 29.10 401 THR A O 1
ATOM 2936 N N . PHE A 1 402 ? -22.443 41.431 -8.771 1.00 37.80 402 PHE A N 1
ATOM 2937 C CA . PHE A 1 402 ? -22.304 40.034 -9.072 1.00 38.18 402 PHE A CA 1
ATOM 2938 C C . PHE A 1 402 ? -21.268 39.462 -10.083 1.00 43.00 402 PHE A C 1
ATOM 2939 O O . PHE A 1 402 ? -20.439 38.618 -9.688 1.00 45.46 402 PHE A O 1
ATOM 2947 N N . GLY A 1 403 ? -21.383 39.796 -11.374 1.00 45.00 403 GLY A N 1
ATOM 2948 C CA . GLY A 1 403 ? -20.272 39.558 -12.390 1.00 46.74 403 GLY A CA 1
ATOM 2949 C C . GLY A 1 403 ? -19.623 38.161 -12.606 1.00 39.08 403 GLY A C 1
ATOM 2950 O O . GLY A 1 403 ? -20.216 37.180 -12.300 1.00 32.50 403 GLY A O 1
ATOM 2951 N N . LEU A 1 404 ? -18.400 38.107 -13.162 1.00 41.95 404 LEU A N 1
ATOM 2952 C CA . LEU A 1 404 ? -17.701 36.866 -13.563 1.00 37.53 404 LEU A CA 1
ATOM 2953 C C . LEU A 1 404 ? -16.221 37.030 -13.548 1.00 38.96 404 LEU A C 1
ATOM 2954 O O . LEU A 1 404 ? -15.765 38.017 -14.075 1.00 37.72 404 LEU A O 1
ATOM 2959 N N . GLU A 1 405 ? -15.438 36.091 -13.018 1.00 41.86 405 GLU A N 1
ATOM 2960 C CA . GLU A 1 405 ? -14.042 36.438 -12.997 1.00 51.59 405 GLU A CA 1
ATOM 2961 C C . GLU A 1 405 ? -13.379 36.409 -14.357 1.00 54.76 405 GLU A C 1
ATOM 2962 O O . GLU A 1 405 ? -12.767 37.418 -14.739 1.00 49.33 405 GLU A O 1
ATOM 2968 N N . GLU A 1 406 ? -13.500 35.293 -15.071 1.00 51.99 406 GLU A N 1
ATOM 2969 C CA . GLU A 1 406 ? -12.783 35.148 -16.333 1.00 47.70 406 GLU A CA 1
ATOM 2970 C C . GLU A 1 406 ? -13.760 34.583 -17.340 1.00 50.06 406 GLU A C 1
ATOM 2971 O O . GLU A 1 406 ? -14.495 33.595 -17.045 1.00 38.92 406 GLU A O 1
ATOM 2977 N N . LEU A 1 407 ? -13.805 35.273 -18.496 1.00 50.03 407 LEU A N 1
ATOM 2978 C CA . LEU A 1 407 ? -14.497 34.800 -19.716 1.00 43.78 407 LEU A CA 1
ATOM 2979 C C . LEU A 1 407 ? -13.614 34.856 -20.923 1.00 45.82 407 LEU A C 1
ATOM 2980 O O . LEU A 1 407 ? -13.121 35.928 -21.326 1.00 41.42 407 LEU A O 1
ATOM 2985 N N . MET A 1 408 ? -13.532 33.676 -21.536 1.00 47.46 408 MET A N 1
ATOM 2986 C CA . MET A 1 408 ? -12.507 33.303 -22.482 1.00 44.72 408 MET A CA 1
ATOM 2987 C C . MET A 1 408 ? -13.129 33.070 -23.846 1.00 39.81 408 MET A C 1
ATOM 2988 O O . MET A 1 408 ? -13.946 32.171 -23.972 1.00 30.07 408 MET A O 1
ATOM 2993 N N . VAL A 1 409 ? -12.706 33.862 -24.856 1.00 43.99 409 VAL A N 1
ATOM 2994 C CA . VAL A 1 409 ? -13.281 33.839 -26.233 1.00 45.06 409 VAL A CA 1
ATOM 2995 C C . VAL A 1 409 ? -12.309 34.114 -27.421 1.00 48.16 409 VAL A C 1
ATOM 2996 O O . VAL A 1 409 ? -11.157 34.521 -27.204 1.00 46.25 409 VAL A O 1
ATOM 3000 N N . THR A 1 410 ? -12.836 33.861 -28.642 1.00 49.34 410 THR A N 1
ATOM 3001 C CA . THR A 1 410 ? -12.214 33.915 -29.997 1.00 51.84 410 THR A CA 1
ATOM 3002 C C . THR A 1 410 ? -13.313 33.967 -31.107 1.00 58.77 410 THR A C 1
ATOM 3003 O O . THR A 1 410 ? -14.509 33.899 -30.785 1.00 60.11 410 THR A O 1
ATOM 3007 N N . TRP A 1 411 ? -12.909 34.076 -32.396 1.00 61.28 411 TRP A N 1
ATOM 3008 C CA . TRP A 1 411 ? -13.820 34.397 -33.542 1.00 65.05 411 TRP A CA 1
ATOM 3009 C C . TRP A 1 411 ? -13.289 34.003 -34.890 1.00 75.14 411 TRP A C 1
ATOM 3010 O O . TRP A 1 411 ? -14.099 33.598 -35.765 1.00 68.07 411 TRP A O 1
ATOM 3021 N N . PRO B 1 18 ? -46.467 85.620 -7.165 1.00 85.55 18 PRO B N 1
ATOM 3022 C CA . PRO B 1 18 ? -47.740 85.154 -6.617 1.00 74.77 18 PRO B CA 1
ATOM 3023 C C . PRO B 1 18 ? -48.836 84.607 -7.593 1.00 72.14 18 PRO B C 1
ATOM 3024 O O . PRO B 1 18 ? -49.982 84.554 -7.189 1.00 74.03 18 PRO B O 1
ATOM 3028 N N . ARG B 1 19 ? -48.564 84.172 -8.824 1.00 71.33 19 ARG B N 1
ATOM 3029 C CA . ARG B 1 19 ? -49.713 83.678 -9.659 1.00 65.79 19 ARG B CA 1
ATOM 3030 C C . ARG B 1 19 ? -50.269 82.261 -9.358 1.00 57.48 19 ARG B C 1
ATOM 3031 O O . ARG B 1 19 ? -49.554 81.372 -8.938 1.00 43.05 19 ARG B O 1
ATOM 3039 N N . ASP B 1 20 ? -51.557 82.069 -9.609 1.00 58.93 20 ASP B N 1
ATOM 3040 C CA . ASP B 1 20 ? -52.287 80.893 -9.151 1.00 55.73 20 ASP B CA 1
ATOM 3041 C C . ASP B 1 20 ? -52.038 79.604 -9.999 1.00 64.16 20 ASP B C 1
ATOM 3042 O O . ASP B 1 20 ? -51.025 79.480 -10.701 1.00 63.17 20 ASP B O 1
ATOM 3044 N N . PHE B 1 21 ? -52.943 78.621 -9.895 1.00 68.04 21 PHE B N 1
ATOM 3045 C CA . PHE B 1 21 ? -52.983 77.485 -10.823 1.00 62.53 21 PHE B CA 1
ATOM 3046 C C . PHE B 1 21 ? -53.273 78.088 -12.175 1.00 64.33 21 PHE B C 1
ATOM 3047 O O . PHE B 1 21 ? -54.419 78.455 -12.390 1.00 68.41 21 PHE B O 1
ATOM 3055 N N . PRO B 1 22 ? -52.261 78.194 -13.079 1.00 63.76 22 PRO B N 1
ATOM 3056 C CA . PRO B 1 22 ? -52.296 78.965 -14.363 1.00 75.17 22 PRO B CA 1
ATOM 3057 C C . PRO B 1 22 ? -53.176 78.374 -15.530 1.00 87.15 22 PRO B C 1
ATOM 3058 O O . PRO B 1 22 ? -54.183 77.742 -15.257 1.00 98.83 22 PRO B O 1
ATOM 3062 N N . ILE B 1 23 ? -52.826 78.613 -16.801 1.00 95.73 23 ILE B N 1
ATOM 3063 C CA . ILE B 1 23 ? -53.333 77.827 -17.983 1.00 98.49 23 ILE B CA 1
ATOM 3064 C C . ILE B 1 23 ? -54.686 78.236 -18.548 1.00 86.54 23 ILE B C 1
ATOM 3065 O O . ILE B 1 23 ? -54.852 78.234 -19.776 1.00 81.52 23 ILE B O 1
ATOM 3070 N N . PHE B 1 29 ? -54.371 74.236 -23.603 1.00 43.08 29 PHE B N 1
ATOM 3071 C CA . PHE B 1 29 ? -55.118 73.385 -24.523 1.00 42.95 29 PHE B CA 1
ATOM 3072 C C . PHE B 1 29 ? -54.561 71.947 -24.525 1.00 41.73 29 PHE B C 1
ATOM 3073 O O . PHE B 1 29 ? -55.132 71.127 -23.855 1.00 33.20 29 PHE B O 1
ATOM 3081 N N . ALA B 1 30 ? -53.435 71.686 -25.230 1.00 49.16 30 ALA B N 1
ATOM 3082 C CA . ALA B 1 30 ? -52.565 70.428 -25.178 1.00 46.74 30 ALA B CA 1
ATOM 3083 C C . ALA B 1 30 ? -51.880 70.428 -23.889 1.00 43.77 30 ALA B C 1
ATOM 3084 O O . ALA B 1 30 ? -52.048 69.498 -23.186 1.00 45.32 30 ALA B O 1
ATOM 3086 N N . ALA B 1 31 ? -51.089 71.483 -23.606 1.00 49.15 31 ALA B N 1
ATOM 3087 C CA . ALA B 1 31 ? -50.380 71.767 -22.294 1.00 43.74 31 ALA B CA 1
ATOM 3088 C C . ALA B 1 31 ? -50.601 73.239 -21.816 1.00 43.51 31 ALA B C 1
ATOM 3089 O O . ALA B 1 31 ? -51.608 73.840 -22.250 1.00 44.65 31 ALA B O 1
ATOM 3091 N N . PRO B 1 32 ? -49.718 73.809 -20.916 1.00 44.64 32 PRO B N 1
ATOM 3092 C CA . PRO B 1 32 ? -49.646 75.284 -20.594 1.00 41.61 32 PRO B CA 1
ATOM 3093 C C . PRO B 1 32 ? -48.294 75.989 -20.830 1.00 50.35 32 PRO B C 1
ATOM 3094 O O . PRO B 1 32 ? -47.255 75.375 -20.670 1.00 55.02 32 PRO B O 1
ATOM 3098 N N . ALA B 1 33 ? -48.321 77.285 -21.150 1.00 65.46 33 ALA B N 1
ATOM 3099 C CA . ALA B 1 33 ? -47.118 78.066 -21.576 1.00 74.36 33 ALA B CA 1
ATOM 3100 C C . ALA B 1 33 ? -46.556 79.028 -20.545 1.00 77.34 33 ALA B C 1
ATOM 3101 O O . ALA B 1 33 ? -45.358 79.337 -20.557 1.00 81.36 33 ALA B O 1
ATOM 3103 N N . GLU B 1 34 ? -47.413 79.549 -19.678 1.00 77.57 34 GLU B N 1
ATOM 3104 C CA . GLU B 1 34 ? -46.902 80.175 -18.471 1.00 68.59 34 GLU B CA 1
ATOM 3105 C C . GLU B 1 34 ? -45.714 79.276 -17.901 1.00 60.30 34 GLU B C 1
ATOM 3106 O O . GLU B 1 34 ? -44.689 79.787 -17.411 1.00 49.12 34 GLU B O 1
ATOM 3108 N N . TYR B 1 35 ? -45.813 77.958 -18.092 1.00 52.93 35 TYR B N 1
ATOM 3109 C CA . TYR B 1 35 ? -44.935 77.004 -17.414 1.00 53.49 35 TYR B CA 1
ATOM 3110 C C . TYR B 1 35 ? -43.458 77.037 -17.640 1.00 58.56 35 TYR B C 1
ATOM 3111 O O . TYR B 1 35 ? -42.686 77.186 -16.680 1.00 60.78 35 TYR B O 1
ATOM 3120 N N . ALA B 1 36 ? -43.041 76.776 -18.873 1.00 61.10 36 ALA B N 1
ATOM 3121 C CA . ALA B 1 36 ? -41.601 76.744 -19.153 1.00 63.28 36 ALA B CA 1
ATOM 3122 C C . ALA B 1 36 ? -40.907 77.988 -18.560 1.00 67.02 36 ALA B C 1
ATOM 3123 O O . ALA B 1 36 ? -39.762 77.902 -18.132 1.00 59.96 36 ALA B O 1
ATOM 3125 N N . ALA B 1 37 ? -41.626 79.119 -18.486 1.00 69.88 37 ALA B N 1
ATOM 3126 C CA . ALA B 1 37 ? -41.203 80.249 -17.652 1.00 64.69 37 ALA B CA 1
ATOM 3127 C C . ALA B 1 37 ? -40.743 79.719 -16.275 1.00 64.15 37 ALA B C 1
ATOM 3128 O O . ALA B 1 37 ? -39.552 79.822 -15.908 1.00 72.50 37 ALA B O 1
ATOM 3130 N N . LEU B 1 38 ? -41.696 79.104 -15.577 1.00 56.72 38 LEU B N 1
ATOM 3131 C CA . LEU B 1 38 ? -41.552 78.528 -14.264 1.00 54.41 38 LEU B CA 1
ATOM 3132 C C . LEU B 1 38 ? -40.435 77.573 -14.159 1.00 61.35 38 LEU B C 1
ATOM 3133 O O . LEU B 1 38 ? -39.579 77.665 -13.275 1.00 66.40 38 LEU B O 1
ATOM 3138 N N . ARG B 1 39 ? -40.505 76.579 -15.025 1.00 63.81 39 ARG B N 1
ATOM 3139 C CA . ARG B 1 39 ? -39.484 75.582 -15.064 1.00 73.19 39 ARG B CA 1
ATOM 3140 C C . ARG B 1 39 ? -38.085 76.202 -15.367 1.00 74.33 39 ARG B C 1
ATOM 3141 O O . ARG B 1 39 ? -37.125 76.022 -14.594 1.00 81.11 39 ARG B O 1
ATOM 3149 N N . THR B 1 40 ? -38.002 76.984 -16.438 1.00 69.58 40 THR B N 1
ATOM 3150 C CA . THR B 1 40 ? -36.719 77.507 -16.937 1.00 65.39 40 THR B CA 1
ATOM 3151 C C . THR B 1 40 ? -36.077 78.469 -15.942 1.00 58.34 40 THR B C 1
ATOM 3152 O O . THR B 1 40 ? -34.935 78.271 -15.515 1.00 45.00 40 THR B O 1
ATOM 3156 N N . ASP B 1 41 ? -36.861 79.475 -15.556 1.00 63.24 41 ASP B N 1
ATOM 3157 C CA . ASP B 1 41 ? -36.372 80.623 -14.780 1.00 72.50 41 ASP B CA 1
ATOM 3158 C C . ASP B 1 41 ? -36.371 80.357 -13.268 1.00 71.71 41 ASP B C 1
ATOM 3159 O O . ASP B 1 41 ? -35.308 80.351 -12.600 1.00 61.87 41 ASP B O 1
ATOM 3164 N N . ASP B 1 42 ? -37.577 80.096 -12.766 1.00 67.79 42 ASP B N 1
ATOM 3165 C CA . ASP B 1 42 ? -37.874 79.892 -11.360 1.00 67.05 42 ASP B CA 1
ATOM 3166 C C . ASP B 1 42 ? -38.356 78.452 -11.180 1.00 64.05 42 ASP B C 1
ATOM 3167 O O . ASP B 1 42 ? -39.549 78.193 -11.207 1.00 73.93 42 ASP B O 1
ATOM 3172 N N . PRO B 1 43 ? -37.436 77.502 -11.026 1.00 62.98 43 PRO B N 1
ATOM 3173 C CA . PRO B 1 43 ? -37.722 76.050 -10.958 1.00 64.58 43 PRO B CA 1
ATOM 3174 C C . PRO B 1 43 ? -38.705 75.692 -9.851 1.00 68.35 43 PRO B C 1
ATOM 3175 O O . PRO B 1 43 ? -39.448 74.733 -9.981 1.00 56.70 43 PRO B O 1
ATOM 3179 N N . VAL B 1 44 ? -38.677 76.493 -8.778 1.00 82.73 44 VAL B N 1
ATOM 3180 C CA . VAL B 1 44 ? -39.563 76.441 -7.578 1.00 81.59 44 VAL B CA 1
ATOM 3181 C C . VAL B 1 44 ? -40.164 77.843 -7.318 1.00 71.19 44 VAL B C 1
ATOM 3182 O O . VAL B 1 44 ? -39.574 78.673 -6.572 1.00 63.50 44 VAL B O 1
ATOM 3186 N N . ALA B 1 45 ? -41.320 78.112 -7.922 1.00 61.48 45 ALA B N 1
ATOM 3187 C CA . ALA B 1 45 ? -41.831 79.472 -7.914 1.00 60.03 45 ALA B CA 1
ATOM 3188 C C . ALA B 1 45 ? -42.921 79.659 -6.882 1.00 55.58 45 ALA B C 1
ATOM 3189 O O . ALA B 1 45 ? -43.588 78.659 -6.550 1.00 46.12 45 ALA B O 1
ATOM 3191 N N . ARG B 1 46 ? -43.049 80.919 -6.383 1.00 62.16 46 ARG B N 1
ATOM 3192 C CA . ARG B 1 46 ? -44.105 81.366 -5.400 1.00 60.84 46 ARG B CA 1
ATOM 3193 C C . ARG B 1 46 ? -45.373 81.987 -6.001 1.00 64.54 46 ARG B C 1
ATOM 3194 O O . ARG B 1 46 ? -45.342 82.876 -6.850 1.00 61.40 46 ARG B O 1
ATOM 3202 N N . VAL B 1 47 ? -46.489 81.490 -5.481 1.00 74.03 47 VAL B N 1
ATOM 3203 C CA . VAL B 1 47 ? -47.777 81.446 -6.178 1.00 79.05 47 VAL B CA 1
ATOM 3204 C C . VAL B 1 47 ? -48.931 81.584 -5.197 1.00 83.47 47 VAL B C 1
ATOM 3205 O O . VAL B 1 47 ? -49.059 80.757 -4.290 1.00 79.32 47 VAL B O 1
ATOM 3209 N N . THR B 1 48 ? -49.760 82.618 -5.390 1.00 96.10 48 THR B N 1
ATOM 3210 C CA . THR B 1 48 ? -50.954 82.873 -4.552 1.00 102.17 48 THR B CA 1
ATOM 3211 C C . THR B 1 48 ? -52.172 82.166 -5.090 1.00 92.18 48 THR B C 1
ATOM 3212 O O . THR B 1 48 ? -52.857 82.617 -6.029 1.00 84.20 48 THR B O 1
ATOM 3216 N N . LEU B 1 49 ? -52.413 81.041 -4.443 1.00 84.42 49 LEU B N 1
ATOM 3217 C CA . LEU B 1 49 ? -53.120 79.963 -5.042 1.00 86.76 49 LEU B CA 1
ATOM 3218 C C . LEU B 1 49 ? -54.597 80.191 -4.802 1.00 91.72 49 LEU B C 1
ATOM 3219 O O . LEU B 1 49 ? -54.998 80.473 -3.682 1.00 100.58 49 LEU B O 1
ATOM 3224 N N . PRO B 1 50 ? -55.405 80.060 -5.858 1.00 90.69 50 PRO B N 1
ATOM 3225 C CA . PRO B 1 50 ? -56.847 80.272 -5.929 1.00 90.80 50 PRO B CA 1
ATOM 3226 C C . PRO B 1 50 ? -57.604 80.450 -4.613 1.00 89.64 50 PRO B C 1
ATOM 3227 O O . PRO B 1 50 ? -58.253 81.485 -4.411 1.00 94.24 50 PRO B O 1
ATOM 3231 N N . THR B 1 51 ? -57.490 79.480 -3.719 1.00 88.37 51 THR B N 1
ATOM 3232 C CA . THR B 1 51 ? -58.119 79.592 -2.407 1.00 83.36 51 THR B CA 1
ATOM 3233 C C . THR B 1 51 ? -57.274 80.506 -1.498 1.00 86.68 51 THR B C 1
ATOM 3234 O O . THR B 1 51 ? -57.206 80.262 -0.305 1.00 79.28 51 THR B O 1
ATOM 3238 N N . ARG B 1 52 ? -56.577 81.489 -2.087 1.00 93.05 52 ARG B N 1
ATOM 3239 C CA . ARG B 1 52 ? -55.973 82.655 -1.389 1.00 90.16 52 ARG B CA 1
ATOM 3240 C C . ARG B 1 52 ? -54.911 82.432 -0.245 1.00 84.27 52 ARG B C 1
ATOM 3241 O O . ARG B 1 52 ? -55.123 82.763 0.921 1.00 89.72 52 ARG B O 1
ATOM 3249 N N . ARG B 1 53 ? -53.767 81.874 -0.591 1.00 75.68 53 ARG B N 1
ATOM 3250 C CA . ARG B 1 53 ? -52.778 81.443 0.397 1.00 77.88 53 ARG B CA 1
ATOM 3251 C C . ARG B 1 53 ? -51.484 81.342 -0.321 1.00 79.57 53 ARG B C 1
ATOM 3252 O O . ARG B 1 53 ? -51.465 81.004 -1.498 1.00 96.05 53 ARG B O 1
ATOM 3260 N N . GLU B 1 54 ? -50.404 81.529 0.416 1.00 72.25 54 GLU B N 1
ATOM 3261 C CA . GLU B 1 54 ? -49.069 81.710 -0.148 1.00 73.38 54 GLU B CA 1
ATOM 3262 C C . GLU B 1 54 ? -48.234 80.407 -0.115 1.00 74.65 54 GLU B C 1
ATOM 3263 O O . GLU B 1 54 ? -47.966 79.839 0.962 1.00 68.54 54 GLU B O 1
ATOM 3269 N N . ALA B 1 55 ? -47.800 79.954 -1.298 1.00 75.10 55 ALA B N 1
ATOM 3270 C CA . ALA B 1 55 ? -47.199 78.603 -1.475 1.00 74.14 55 ALA B CA 1
ATOM 3271 C C . ALA B 1 55 ? -46.227 78.472 -2.673 1.00 66.92 55 ALA B C 1
ATOM 3272 O O . ALA B 1 55 ? -46.177 79.359 -3.564 1.00 55.33 55 ALA B O 1
ATOM 3274 N N . TRP B 1 56 ? -45.464 77.366 -2.671 1.00 60.19 56 TRP B N 1
ATOM 3275 C CA . TRP B 1 56 ? -44.447 77.110 -3.709 1.00 51.49 56 TRP B CA 1
ATOM 3276 C C . TRP B 1 56 ? -44.773 75.985 -4.637 1.00 43.80 56 TRP B C 1
ATOM 3277 O O . TRP B 1 56 ? -45.349 74.957 -4.249 1.00 36.68 56 TRP B O 1
ATOM 3288 N N . VAL B 1 57 ? -44.298 76.147 -5.854 1.00 37.90 57 VAL B N 1
ATOM 3289 C CA . VAL B 1 57 ? -44.545 75.151 -6.815 1.00 41.88 57 VAL B CA 1
ATOM 3290 C C . VAL B 1 57 ? -43.424 74.791 -7.839 1.00 40.63 57 VAL B C 1
ATOM 3291 O O . VAL B 1 57 ? -42.749 75.685 -8.404 1.00 35.70 57 VAL B O 1
ATOM 3295 N N . VAL B 1 58 ? -43.265 73.477 -8.067 1.00 38.77 58 VAL B N 1
ATOM 3296 C CA . VAL B 1 58 ? -42.088 72.940 -8.806 1.00 40.19 58 VAL B CA 1
ATOM 3297 C C . VAL B 1 58 ? -42.406 72.299 -10.151 1.00 38.55 58 VAL B C 1
ATOM 3298 O O . VAL B 1 58 ? -43.218 71.413 -10.228 1.00 47.17 58 VAL B O 1
ATOM 3302 N N . THR B 1 59 ? -41.717 72.730 -11.190 1.00 36.49 59 THR B N 1
ATOM 3303 C CA . THR B 1 59 ? -41.968 72.265 -12.520 1.00 42.07 59 THR B CA 1
ATOM 3304 C C . THR B 1 59 ? -40.884 71.371 -13.227 1.00 49.51 59 THR B C 1
ATOM 3305 O O . THR B 1 59 ? -41.237 70.447 -13.980 1.00 44.28 59 THR B O 1
ATOM 3309 N N . ARG B 1 60 ? -39.594 71.677 -13.031 1.00 47.83 60 ARG B N 1
ATOM 3310 C CA . ARG B 1 60 ? -38.511 70.914 -13.636 1.00 47.86 60 ARG B CA 1
ATOM 3311 C C . ARG B 1 60 ? -38.702 69.424 -13.367 1.00 44.66 60 ARG B C 1
ATOM 3312 O O . ARG B 1 60 ? -38.924 69.073 -12.242 1.00 42.56 60 ARG B O 1
ATOM 3320 N N . TYR B 1 61 ? -38.616 68.561 -14.383 1.00 40.99 61 TYR B N 1
ATOM 3321 C CA . TYR B 1 61 ? -38.598 67.124 -14.181 1.00 37.53 61 TYR B CA 1
ATOM 3322 C C . TYR B 1 61 ? -37.846 66.608 -12.972 1.00 41.69 61 TYR B C 1
ATOM 3323 O O . TYR B 1 61 ? -38.469 66.031 -12.064 1.00 43.69 61 TYR B O 1
ATOM 3332 N N . ASP B 1 62 ? -36.517 66.726 -12.949 1.00 39.19 62 ASP B N 1
ATOM 3333 C CA . ASP B 1 62 ? -35.801 65.986 -11.927 1.00 35.84 62 ASP B CA 1
ATOM 3334 C C . ASP B 1 62 ? -36.059 66.481 -10.515 1.00 38.31 62 ASP B C 1
ATOM 3335 O O . ASP B 1 62 ? -36.248 65.670 -9.594 1.00 45.11 62 ASP B O 1
ATOM 3340 N N . ASP B 1 63 ? -36.063 67.802 -10.355 1.00 36.93 63 ASP B N 1
ATOM 3341 C CA . ASP B 1 63 ? -36.578 68.473 -9.175 1.00 34.46 63 ASP B CA 1
ATOM 3342 C C . ASP B 1 63 ? -37.825 67.785 -8.596 1.00 34.39 63 ASP B C 1
ATOM 3343 O O . ASP B 1 63 ? -37.773 67.170 -7.512 1.00 34.88 63 ASP B O 1
ATOM 3348 N N . VAL B 1 64 ? -38.915 67.854 -9.358 1.00 31.90 64 VAL B N 1
ATOM 3349 C CA . VAL B 1 64 ? -40.225 67.308 -9.012 1.00 31.67 64 VAL B CA 1
ATOM 3350 C C . VAL B 1 64 ? -40.263 65.830 -8.628 1.00 30.76 64 VAL B C 1
ATOM 3351 O O . VAL B 1 64 ? -40.951 65.398 -7.653 1.00 23.89 64 VAL B O 1
ATOM 3355 N N . ARG B 1 65 ? -39.528 65.086 -9.462 1.00 29.85 65 ARG B N 1
ATOM 3356 C CA . ARG B 1 65 ? -39.320 63.646 -9.296 1.00 33.15 65 ARG B CA 1
ATOM 3357 C C . ARG B 1 65 ? -38.707 63.337 -7.882 1.00 32.70 65 ARG B C 1
ATOM 3358 O O . ARG B 1 65 ? -39.215 62.463 -7.165 1.00 32.29 65 ARG B O 1
ATOM 3366 N N . GLU B 1 66 ? -37.627 64.070 -7.520 1.00 32.68 66 GLU B N 1
ATOM 3367 C CA . GLU B 1 66 ? -36.946 64.053 -6.187 1.00 31.86 66 GLU B CA 1
ATOM 3368 C C . GLU B 1 66 ? -37.750 64.526 -5.006 1.00 31.74 66 GLU B C 1
ATOM 3369 O O . GLU B 1 66 ? -37.824 63.864 -3.957 1.00 22.83 66 GLU B O 1
ATOM 3375 N N . LEU B 1 67 ? -38.296 65.742 -5.258 1.00 32.95 67 LEU B N 1
ATOM 3376 C CA . LEU B 1 67 ? -39.289 66.427 -4.452 1.00 27.91 67 LEU B CA 1
ATOM 3377 C C . LEU B 1 67 ? -40.213 65.429 -3.924 1.00 25.87 67 LEU B C 1
ATOM 3378 O O . LEU B 1 67 ? -40.116 65.209 -2.758 1.00 30.34 67 LEU B O 1
ATOM 3383 N N . LEU B 1 68 ? -41.042 64.768 -4.732 1.00 26.52 68 LEU B N 1
ATOM 3384 C CA . LEU B 1 68 ? -41.941 63.734 -4.185 1.00 27.27 68 LEU B CA 1
ATOM 3385 C C . LEU B 1 68 ? -41.220 62.764 -3.304 1.00 30.02 68 LEU B C 1
ATOM 3386 O O . LEU B 1 68 ? -41.650 62.472 -2.183 1.00 28.22 68 LEU B O 1
ATOM 3391 N N . SER B 1 69 ? -40.081 62.305 -3.797 1.00 34.16 69 SER B N 1
ATOM 3392 C CA . SER B 1 69 ? -39.461 61.161 -3.185 1.00 39.43 69 SER B CA 1
ATOM 3393 C C . SER B 1 69 ? -38.987 61.393 -1.794 1.00 42.74 69 SER B C 1
ATOM 3394 O O . SER B 1 69 ? -39.035 60.485 -0.958 1.00 52.05 69 SER B O 1
ATOM 3397 N N . ASP B 1 70 ? -38.492 62.603 -1.573 1.00 47.01 70 ASP B N 1
ATOM 3398 C CA . ASP B 1 70 ? -37.733 62.987 -0.384 1.00 40.57 70 ASP B CA 1
ATOM 3399 C C . ASP B 1 70 ? -38.617 62.925 0.833 1.00 35.71 70 ASP B C 1
ATOM 3400 O O . ASP B 1 70 ? -39.694 63.519 0.845 1.00 35.72 70 ASP B O 1
ATOM 3405 N N . PRO B 1 71 ? -38.183 62.189 1.868 1.00 34.20 71 PRO B N 1
ATOM 3406 C CA . PRO B 1 71 ? -39.127 62.077 3.016 1.00 32.95 71 PRO B CA 1
ATOM 3407 C C . PRO B 1 71 ? -39.294 63.376 3.784 1.00 35.04 71 PRO B C 1
ATOM 3408 O O . PRO B 1 71 ? -39.965 63.404 4.830 1.00 37.22 71 PRO B O 1
ATOM 3412 N N . ARG B 1 72 ? -38.671 64.439 3.252 1.00 39.30 72 ARG B N 1
ATOM 3413 C CA . ARG B 1 72 ? -38.831 65.781 3.736 1.00 40.14 72 ARG B CA 1
ATOM 3414 C C . ARG B 1 72 ? -40.012 66.336 2.968 1.00 42.63 72 ARG B C 1
ATOM 3415 O O . ARG B 1 72 ? -39.982 67.451 2.440 1.00 52.63 72 ARG B O 1
ATOM 3423 N N . VAL B 1 73 ? -41.069 65.546 2.860 1.00 43.59 73 VAL B N 1
ATOM 3424 C CA . VAL B 1 73 ? -42.221 65.943 2.052 1.00 34.93 73 VAL B CA 1
ATOM 3425 C C . VAL B 1 73 ? -43.396 65.342 2.743 1.00 31.15 73 VAL B C 1
ATOM 3426 O O . VAL B 1 73 ? -43.314 64.174 3.111 1.00 30.49 73 VAL B O 1
ATOM 3430 N N . SER B 1 74 ? -44.444 66.118 2.988 1.00 27.89 74 SER B N 1
ATOM 3431 C CA . SER B 1 74 ? -45.570 65.486 3.549 1.00 29.03 74 SER B CA 1
ATOM 3432 C C . SER B 1 74 ? -46.900 65.791 2.974 1.00 33.87 74 SER B C 1
ATOM 3433 O O . SER B 1 74 ? -47.096 66.840 2.352 1.00 36.07 74 SER B O 1
ATOM 3436 N N . ALA B 1 75 ? -47.791 64.815 3.143 1.00 36.68 75 ALA B N 1
ATOM 3437 C CA . ALA B 1 75 ? -49.042 64.808 2.435 1.00 42.18 75 ALA B CA 1
ATOM 3438 C C . ALA B 1 75 ? -50.250 64.792 3.370 1.00 51.07 75 ALA B C 1
ATOM 3439 O O . ALA B 1 75 ? -51.370 64.949 2.926 1.00 54.41 75 ALA B O 1
ATOM 3441 N N . ASP B 1 76 ? -50.030 64.575 4.661 1.00 57.00 76 ASP B N 1
ATOM 3442 C CA . ASP B 1 76 ? -51.047 64.855 5.699 1.00 70.61 76 ASP B CA 1
ATOM 3443 C C . ASP B 1 76 ? -51.587 66.315 5.693 1.00 67.93 76 ASP B C 1
ATOM 3444 O O . ASP B 1 76 ? -50.856 67.210 5.287 1.00 77.20 76 ASP B O 1
ATOM 3449 N N . ILE B 1 77 ? -52.803 66.610 6.165 1.00 57.63 77 ILE B N 1
ATOM 3450 C CA . ILE B 1 77 ? -53.145 68.060 6.314 1.00 59.90 77 ILE B CA 1
ATOM 3451 C C . ILE B 1 77 ? -52.488 68.778 7.539 1.00 62.65 77 ILE B C 1
ATOM 3452 O O . ILE B 1 77 ? -52.859 68.543 8.703 1.00 52.65 77 ILE B O 1
ATOM 3457 N N . ARG B 1 78 ? -51.532 69.670 7.256 1.00 63.85 78 ARG B N 1
ATOM 3458 C CA . ARG B 1 78 ? -50.741 70.398 8.280 1.00 59.59 78 ARG B CA 1
ATOM 3459 C C . ARG B 1 78 ? -51.188 71.845 8.495 1.00 60.14 78 ARG B C 1
ATOM 3460 O O . ARG B 1 78 ? -51.909 72.128 9.434 1.00 54.81 78 ARG B O 1
ATOM 3468 N N . ARG B 1 79 ? -50.699 72.741 7.625 1.00 60.75 79 ARG B N 1
ATOM 3469 C CA . ARG B 1 79 ? -51.315 74.035 7.249 1.00 65.83 79 ARG B CA 1
ATOM 3470 C C . ARG B 1 79 ? -50.570 74.262 5.919 1.00 76.16 79 ARG B C 1
ATOM 3471 O O . ARG B 1 79 ? -49.602 75.071 5.863 1.00 69.01 79 ARG B O 1
ATOM 3479 N N . PRO B 1 80 ? -50.973 73.490 4.859 1.00 81.25 80 PRO B N 1
ATOM 3480 C CA . PRO B 1 80 ? -50.166 73.290 3.674 1.00 74.03 80 PRO B CA 1
ATOM 3481 C C . PRO B 1 80 ? -50.604 74.086 2.446 1.00 71.79 80 PRO B C 1
ATOM 3482 O O . PRO B 1 80 ? -50.717 75.315 2.508 1.00 70.95 80 PRO B O 1
ATOM 3486 N N . GLY B 1 81 ? -50.817 73.379 1.335 1.00 73.29 81 GLY B N 1
ATOM 3487 C CA . GLY B 1 81 ? -51.162 73.997 0.052 1.00 62.51 81 GLY B CA 1
ATOM 3488 C C . GLY B 1 81 ? -52.443 73.330 -0.326 1.00 54.09 81 GLY B C 1
ATOM 3489 O O . GLY B 1 81 ? -52.684 72.220 0.134 1.00 69.00 81 GLY B O 1
ATOM 3490 N N . PHE B 1 82 ? -53.276 74.023 -1.097 1.00 49.97 82 PHE B N 1
ATOM 3491 C CA . PHE B 1 82 ? -54.411 73.450 -1.897 1.00 48.24 82 PHE B CA 1
ATOM 3492 C C . PHE B 1 82 ? -55.724 74.188 -1.853 1.00 37.79 82 PHE B C 1
ATOM 3493 O O . PHE B 1 82 ? -56.400 74.138 -2.858 1.00 37.93 82 PHE B O 1
ATOM 3495 N N . ARG B 1 97 ? -59.288 63.744 7.037 1.00 79.83 97 ARG B N 1
ATOM 3496 C CA . ARG B 1 97 ? -59.195 62.397 7.620 1.00 65.38 97 ARG B CA 1
ATOM 3497 C C . ARG B 1 97 ? -59.237 61.251 6.547 1.00 66.52 97 ARG B C 1
ATOM 3498 O O . ARG B 1 97 ? -59.755 60.138 6.863 1.00 63.12 97 ARG B O 1
ATOM 3506 N N . PRO B 1 98 ? -58.689 61.515 5.293 1.00 64.38 98 PRO B N 1
ATOM 3507 C CA . PRO B 1 98 ? -58.731 60.567 4.184 1.00 55.85 98 PRO B CA 1
ATOM 3508 C C . PRO B 1 98 ? -57.449 59.761 4.146 1.00 56.83 98 PRO B C 1
ATOM 3509 O O . PRO B 1 98 ? -56.673 59.784 5.076 1.00 63.09 98 PRO B O 1
ATOM 3513 N N . PHE B 1 99 ? -57.198 59.093 3.043 1.00 56.26 99 PHE B N 1
ATOM 3514 C CA . PHE B 1 99 ? -56.050 58.187 2.893 1.00 47.28 99 PHE B CA 1
ATOM 3515 C C . PHE B 1 99 ? -54.713 58.756 2.641 1.00 50.06 99 PHE B C 1
ATOM 3516 O O . PHE B 1 99 ? -53.746 58.417 3.295 1.00 56.89 99 PHE B O 1
ATOM 3524 N N . ILE B 1 100 ? -54.671 59.532 1.565 1.00 50.66 100 ILE B N 1
ATOM 3525 C CA . ILE B 1 100 ? -53.616 60.446 1.326 1.00 49.67 100 ILE B CA 1
ATOM 3526 C C . ILE B 1 100 ? -53.955 61.603 2.185 1.00 57.52 100 ILE B C 1
ATOM 3527 O O . ILE B 1 100 ? -54.362 62.635 1.705 1.00 70.55 100 ILE B O 1
ATOM 3532 N N . ARG B 1 101 ? -53.885 61.405 3.477 1.00 71.52 101 ARG B N 1
ATOM 3533 C CA . ARG B 1 101 ? -53.670 62.515 4.345 1.00 79.54 101 ARG B CA 1
ATOM 3534 C C . ARG B 1 101 ? -52.315 62.247 5.005 1.00 73.75 101 ARG B C 1
ATOM 3535 O O . ARG B 1 101 ? -51.334 62.827 4.572 1.00 77.05 101 ARG B O 1
ATOM 3543 N N . THR B 1 102 ? -52.206 61.351 5.982 1.00 66.92 102 THR B N 1
ATOM 3544 C CA . THR B 1 102 ? -50.889 61.231 6.634 1.00 69.44 102 THR B CA 1
ATOM 3545 C C . THR B 1 102 ? -50.174 60.068 6.011 1.00 55.76 102 THR B C 1
ATOM 3546 O O . THR B 1 102 ? -50.783 59.245 5.354 1.00 45.30 102 THR B O 1
ATOM 3550 N N . ASP B 1 103 ? -48.861 60.124 6.208 1.00 53.95 103 ASP B N 1
ATOM 3551 C CA . ASP B 1 103 ? -47.814 59.365 5.586 1.00 47.57 103 ASP B CA 1
ATOM 3552 C C . ASP B 1 103 ? -47.643 58.269 6.597 1.00 49.10 103 ASP B C 1
ATOM 3553 O O . ASP B 1 103 ? -48.509 58.074 7.425 1.00 60.08 103 ASP B O 1
ATOM 3558 N N . ALA B 1 104 ? -46.514 57.594 6.602 1.00 43.51 104 ALA B N 1
ATOM 3559 C CA . ALA B 1 104 ? -46.408 56.439 7.440 1.00 41.80 104 ALA B CA 1
ATOM 3560 C C . ALA B 1 104 ? -46.891 56.595 8.859 1.00 41.98 104 ALA B C 1
ATOM 3561 O O . ALA B 1 104 ? -46.969 57.704 9.363 1.00 31.13 104 ALA B O 1
ATOM 3563 N N . PRO B 1 105 ? -47.343 55.466 9.448 1.00 53.27 105 PRO B N 1
ATOM 3564 C CA . PRO B 1 105 ? -48.026 54.518 8.521 1.00 53.31 105 PRO B CA 1
ATOM 3565 C C . PRO B 1 105 ? -49.496 54.749 8.756 1.00 59.37 105 PRO B C 1
ATOM 3566 O O . PRO B 1 105 ? -50.313 53.865 8.514 1.00 72.56 105 PRO B O 1
ATOM 3570 N N . GLU B 1 106 ? -49.837 55.930 9.265 1.00 57.67 106 GLU B N 1
ATOM 3571 C CA . GLU B 1 106 ? -51.222 56.335 9.265 1.00 77.94 106 GLU B CA 1
ATOM 3572 C C . GLU B 1 106 ? -51.756 55.821 7.914 1.00 75.49 106 GLU B C 1
ATOM 3573 O O . GLU B 1 106 ? -52.900 55.358 7.795 1.00 86.42 106 GLU B O 1
ATOM 3579 N N . HIS B 1 107 ? -50.868 55.816 6.928 1.00 66.77 107 HIS B N 1
ATOM 3580 C CA . HIS B 1 107 ? -51.272 55.652 5.571 1.00 64.13 107 HIS B CA 1
ATOM 3581 C C . HIS B 1 107 ? -50.703 54.465 4.948 1.00 58.27 107 HIS B C 1
ATOM 3582 O O . HIS B 1 107 ? -51.419 53.700 4.300 1.00 66.09 107 HIS B O 1
ATOM 3589 N N . THR B 1 108 ? -49.394 54.343 5.083 1.00 55.39 108 THR B N 1
ATOM 3590 C CA . THR B 1 108 ? -48.682 53.311 4.384 1.00 53.04 108 THR B CA 1
ATOM 3591 C C . THR B 1 108 ? -49.384 52.052 4.732 1.00 44.38 108 THR B C 1
ATOM 3592 O O . THR B 1 108 ? -49.721 51.287 3.872 1.00 36.11 108 THR B O 1
ATOM 3596 N N . ARG B 1 109 ? -49.655 51.909 6.016 1.00 53.34 109 ARG B N 1
ATOM 3597 C CA . ARG B 1 109 ? -50.412 50.796 6.542 1.00 66.58 109 ARG B CA 1
ATOM 3598 C C . ARG B 1 109 ? -51.714 50.504 5.804 1.00 68.73 109 ARG B C 1
ATOM 3599 O O . ARG B 1 109 ? -52.014 49.313 5.573 1.00 61.15 109 ARG B O 1
ATOM 3607 N N . TYR B 1 110 ? -52.477 51.566 5.483 1.00 71.45 110 TYR B N 1
ATOM 3608 C CA . TYR B 1 110 ? -53.821 51.447 4.839 1.00 68.69 110 TYR B CA 1
ATOM 3609 C C . TYR B 1 110 ? -53.724 51.190 3.308 1.00 52.57 110 TYR B C 1
ATOM 3610 O O . TYR B 1 110 ? -54.451 50.353 2.758 1.00 47.26 110 TYR B O 1
ATOM 3619 N N . ARG B 1 111 ? -52.787 51.866 2.650 1.00 41.53 111 ARG B N 1
ATOM 3620 C CA . ARG B 1 111 ? -52.473 51.628 1.238 1.00 40.66 111 ARG B CA 1
ATOM 3621 C C . ARG B 1 111 ? -51.959 50.218 0.819 1.00 42.51 111 ARG B C 1
ATOM 3622 O O . ARG B 1 111 ? -52.345 49.689 -0.219 1.00 42.74 111 ARG B O 1
ATOM 3630 N N . ARG B 1 112 ? -51.079 49.619 1.627 1.00 46.71 112 ARG B N 1
ATOM 3631 C CA . ARG B 1 112 ? -50.545 48.234 1.444 1.00 44.27 112 ARG B CA 1
ATOM 3632 C C . ARG B 1 112 ? -51.649 47.203 1.287 1.00 37.32 112 ARG B C 1
ATOM 3633 O O . ARG B 1 112 ? -51.454 46.074 0.814 1.00 30.42 112 ARG B O 1
ATOM 3641 N N . MET B 1 113 ? -52.812 47.677 1.717 1.00 43.20 113 MET B N 1
ATOM 3642 C CA . MET B 1 113 ? -54.054 46.932 1.873 1.00 48.31 113 MET B CA 1
ATOM 3643 C C . MET B 1 113 ? -54.624 46.889 0.522 1.00 38.91 113 MET B C 1
ATOM 3644 O O . MET B 1 113 ? -55.249 45.933 0.162 1.00 34.18 113 MET B O 1
ATOM 3649 N N . LEU B 1 114 ? -54.383 47.985 -0.190 1.00 35.76 114 LEU B N 1
ATOM 3650 C CA . LEU B 1 114 ? -54.927 48.264 -1.511 1.00 30.79 114 LEU B CA 1
ATOM 3651 C C . LEU B 1 114 ? -54.180 47.537 -2.627 1.00 29.94 114 LEU B C 1
ATOM 3652 O O . LEU B 1 114 ? -54.799 46.840 -3.444 1.00 31.60 114 LEU B O 1
ATOM 3657 N N . LEU B 1 115 ? -52.852 47.667 -2.591 1.00 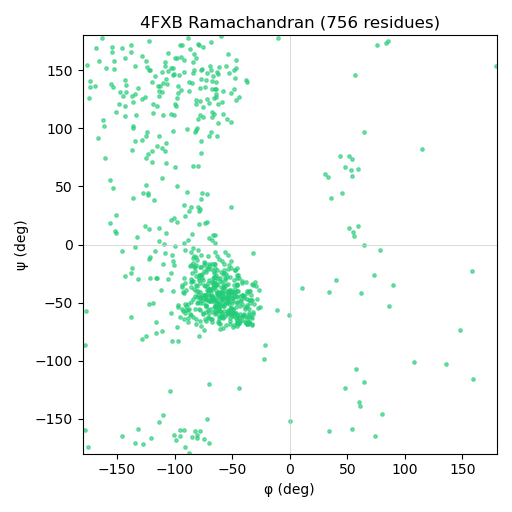26.79 115 LEU B N 1
ATOM 3658 C CA . LEU B 1 115 ? -51.917 47.243 -3.615 1.00 26.95 115 LEU B CA 1
ATOM 3659 C C . LEU B 1 115 ? -52.010 45.846 -4.110 1.00 28.79 115 LEU B C 1
ATOM 3660 O O . LEU B 1 115 ? -51.590 45.570 -5.200 1.00 34.83 115 LEU B O 1
ATOM 3665 N N . PRO B 1 116 ? -52.474 44.928 -3.322 1.00 27.71 116 PRO B N 1
ATOM 3666 C CA . PRO B 1 116 ? -52.227 43.595 -3.875 1.00 31.07 116 PRO B CA 1
ATOM 3667 C C . PRO B 1 116 ? -53.322 43.201 -4.865 1.00 27.89 116 PRO B C 1
ATOM 3668 O O . PRO B 1 116 ? -53.413 42.097 -5.341 1.00 22.89 116 PRO B O 1
ATOM 3672 N N . ALA B 1 117 ? -54.137 44.177 -5.172 1.00 30.90 117 ALA B N 1
ATOM 3673 C CA . ALA B 1 117 ? -55.284 43.990 -6.009 1.00 29.42 117 ALA B CA 1
ATOM 3674 C C . ALA B 1 117 ? -55.113 44.752 -7.322 1.00 26.28 117 ALA B C 1
ATOM 3675 O O . ALA B 1 117 ? -56.075 44.820 -8.129 1.00 23.20 117 ALA B O 1
ATOM 3677 N N . PHE B 1 118 ? -53.920 45.377 -7.467 1.00 24.50 118 PHE B N 1
ATOM 3678 C CA . PHE B 1 118 ? -53.580 46.349 -8.527 1.00 24.25 118 PHE B CA 1
ATOM 3679 C C . PHE B 1 118 ? -52.344 45.894 -9.239 1.00 27.79 118 PHE B C 1
ATOM 3680 O O . PHE B 1 118 ? -51.722 46.646 -9.981 1.00 26.08 118 PHE B O 1
ATOM 3688 N N . THR B 1 119 ? -52.002 44.614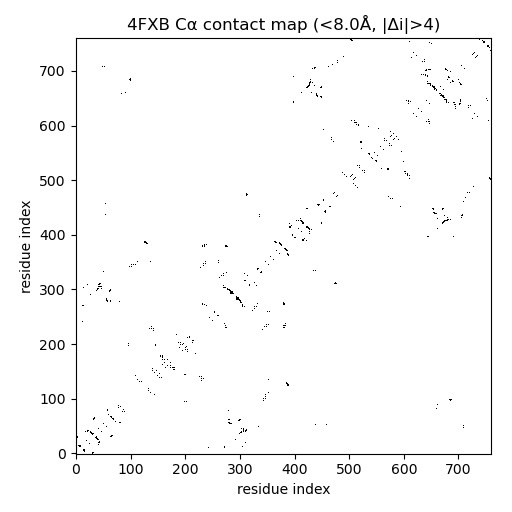 -9.030 1.00 33.88 119 THR B N 1
ATOM 3689 C CA . THR B 1 119 ? -50.780 44.062 -9.640 1.00 29.90 119 THR B CA 1
ATOM 3690 C C . THR B 1 119 ? -51.029 43.907 -11.131 1.00 31.59 119 THR B C 1
ATOM 3691 O O . THR B 1 119 ? -52.176 43.673 -11.640 1.00 33.19 119 THR B O 1
ATOM 3695 N N . VAL B 1 120 ? -49.905 44.095 -11.786 1.00 30.49 120 VAL B N 1
ATOM 3696 C CA . VAL B 1 120 ? -49.661 43.940 -13.207 1.00 30.75 120 VAL B CA 1
ATOM 3697 C C . VAL B 1 120 ? -50.381 42.666 -13.673 1.00 33.32 120 VAL B C 1
ATOM 3698 O O . VAL B 1 120 ? -51.290 42.773 -14.488 1.00 29.39 120 VAL B O 1
ATOM 3702 N N . ARG B 1 121 ? -49.907 41.508 -13.128 1.00 39.97 121 ARG B N 1
ATOM 3703 C CA . ARG B 1 121 ? -50.520 40.123 -12.997 1.00 40.83 121 ARG B CA 1
ATOM 3704 C C . ARG B 1 121 ? -52.078 39.994 -12.804 1.00 41.75 121 ARG B C 1
ATOM 3705 O O . ARG B 1 121 ? -52.793 39.247 -13.491 1.00 40.51 121 ARG B O 1
ATOM 3713 N N . ARG B 1 122 ? -52.609 40.777 -11.886 1.00 42.77 122 ARG B N 1
ATOM 3714 C CA . ARG B 1 122 ? -53.980 40.653 -11.471 1.00 41.35 122 ARG B CA 1
ATOM 3715 C C . ARG B 1 122 ? -54.916 41.369 -12.416 1.00 38.91 122 ARG B C 1
ATOM 3716 O O . ARG B 1 122 ? -55.984 40.857 -12.720 1.00 40.39 122 ARG B O 1
ATOM 3724 N N . VAL B 1 123 ? -54.512 42.590 -12.805 1.00 36.22 123 VAL B N 1
ATOM 3725 C CA . VAL B 1 123 ? -55.333 43.549 -13.627 1.00 31.70 123 VAL B CA 1
ATOM 3726 C C . VAL B 1 123 ? -55.363 43.016 -15.021 1.00 30.49 123 VAL B C 1
ATOM 3727 O O . VAL B 1 123 ? -56.382 42.927 -15.720 1.00 29.34 123 VAL B O 1
ATOM 3731 N N . ARG B 1 124 ? -54.169 42.658 -15.417 1.00 31.35 124 ARG B N 1
ATOM 3732 C CA . ARG B 1 124 ? -53.952 42.116 -16.701 1.00 29.58 124 ARG B CA 1
ATOM 3733 C C . ARG B 1 124 ? -54.701 40.704 -16.816 1.00 25.78 124 ARG B C 1
ATOM 3734 O O . ARG B 1 124 ? -54.785 40.079 -17.879 1.00 21.78 124 ARG B O 1
ATOM 3742 N N . ALA B 1 125 ? -55.257 40.237 -15.707 1.00 23.22 125 ALA B N 1
ATOM 3743 C CA . ALA B 1 125 ? -56.183 39.145 -15.730 1.00 19.22 125 ALA B CA 1
ATOM 3744 C C . ALA B 1 125 ? -57.546 39.725 -16.209 1.00 18.25 125 ALA B C 1
ATOM 3745 O O . ALA B 1 125 ? -58.151 39.231 -17.141 1.00 15.85 125 ALA B O 1
ATOM 3747 N N . MET B 1 126 ? -57.985 40.852 -15.675 1.00 19.53 126 MET B N 1
ATOM 3748 C CA . MET B 1 126 ? -59.207 41.503 -16.248 1.00 21.81 126 MET B CA 1
ATOM 3749 C C . MET B 1 126 ? -59.370 41.668 -17.835 1.00 22.54 126 MET B C 1
ATOM 3750 O O . MET B 1 126 ? -60.508 41.743 -18.314 1.00 21.94 126 MET B O 1
ATOM 3755 N N . ARG B 1 127 ? -58.295 41.735 -18.648 1.00 23.69 127 ARG B N 1
ATOM 3756 C CA . ARG B 1 127 ? -58.461 42.274 -20.011 1.00 22.99 127 ARG B CA 1
ATOM 3757 C C . ARG B 1 127 ? -59.770 41.829 -20.629 1.00 27.76 127 ARG B C 1
ATOM 3758 O O . ARG B 1 127 ? -60.643 42.654 -20.805 1.00 29.72 127 ARG B O 1
ATOM 3766 N N . PRO B 1 128 ? -59.959 40.524 -20.910 1.00 30.37 128 PRO B N 1
ATOM 3767 C CA . PRO B 1 128 ? -61.300 39.928 -21.203 1.00 31.51 128 PRO B CA 1
ATOM 3768 C C . PRO B 1 128 ? -62.537 40.722 -20.671 1.00 33.36 128 PRO B C 1
ATOM 3769 O O . PRO B 1 128 ? -63.214 41.499 -21.363 1.00 30.07 128 PRO B O 1
ATOM 3773 N N . ALA B 1 129 ? -62.833 40.409 -19.425 1.00 35.20 129 ALA B N 1
ATOM 3774 C CA . ALA B 1 129 ? -63.697 41.175 -18.592 1.00 33.92 129 ALA B CA 1
ATOM 3775 C C . ALA B 1 129 ? -63.710 42.663 -18.982 1.00 32.02 129 ALA B C 1
ATOM 3776 O O . ALA B 1 129 ? -64.806 43.239 -19.228 1.00 31.92 129 ALA B O 1
ATOM 3778 N N . VAL B 1 130 ? -62.547 43.306 -19.042 1.00 28.12 130 VAL B N 1
ATOM 3779 C CA . VAL B 1 130 ? -62.658 44.731 -19.354 1.00 32.96 130 VAL B CA 1
ATOM 3780 C C . VAL B 1 130 ? -63.124 44.880 -20.841 1.00 35.25 130 VAL B C 1
ATOM 3781 O O . VAL B 1 130 ? -64.184 45.482 -21.132 1.00 35.88 130 VAL B O 1
ATOM 3785 N N . GLN B 1 131 ? -62.360 44.263 -21.757 1.00 39.33 131 GLN B N 1
ATOM 3786 C CA . GLN B 1 131 ? -62.677 44.204 -23.223 1.00 39.21 131 GLN B CA 1
ATOM 3787 C C . GLN B 1 131 ? -64.132 43.830 -23.448 1.00 32.54 131 GLN B C 1
ATOM 3788 O O . GLN B 1 131 ? -64.776 44.487 -24.253 1.00 30.93 131 GLN B O 1
ATOM 3794 N N . ALA B 1 132 ? -64.628 42.828 -22.702 1.00 31.01 132 ALA B N 1
ATOM 3795 C CA . ALA B 1 132 ? -66.053 42.399 -22.721 1.00 28.36 132 ALA B CA 1
ATOM 3796 C C . ALA B 1 132 ? -66.997 43.473 -22.350 1.00 25.76 132 ALA B C 1
ATOM 3797 O O . ALA B 1 132 ? -67.862 43.810 -23.114 1.00 24.48 132 ALA B O 1
ATOM 3799 N N . ARG B 1 133 ? -66.849 44.021 -21.167 1.00 28.34 133 ARG B N 1
ATOM 3800 C CA . ARG B 1 133 ? -67.687 45.175 -20.812 1.00 30.08 133 ARG B CA 1
ATOM 3801 C C . ARG B 1 133 ? -67.408 46.472 -21.662 1.00 26.79 133 ARG B C 1
ATOM 3802 O O . ARG B 1 133 ? -68.300 47.333 -21.794 1.00 28.01 133 ARG B O 1
ATOM 3810 N N . VAL B 1 134 ? -66.217 46.626 -22.231 1.00 22.47 134 VAL B N 1
ATOM 3811 C CA . VAL B 1 134 ? -66.022 47.795 -23.058 1.00 23.64 134 VAL B CA 1
ATOM 3812 C C . VAL B 1 134 ? -66.835 47.672 -24.376 1.00 30.76 134 VAL B C 1
ATOM 3813 O O . VAL B 1 134 ? -67.394 48.696 -24.986 1.00 29.86 134 VAL B O 1
ATOM 3817 N N . ASP B 1 135 ? -66.892 46.383 -24.763 1.00 32.47 135 ASP B N 1
ATOM 3818 C CA . ASP B 1 135 ? -67.632 45.837 -25.866 1.00 31.59 135 ASP B CA 1
ATOM 3819 C C . ASP B 1 135 ? -69.085 46.174 -25.651 1.00 33.20 135 ASP B C 1
ATOM 3820 O O . ASP B 1 135 ? -69.735 46.604 -26.603 1.00 35.10 135 ASP B O 1
ATOM 3825 N N . GLU B 1 136 ? -69.594 45.976 -24.419 1.00 33.19 136 GLU B N 1
ATOM 3826 C CA . GLU B 1 136 ? -71.060 45.958 -24.103 1.00 33.49 136 GLU B CA 1
ATOM 3827 C C . GLU B 1 136 ? -71.617 47.347 -24.315 1.00 41.83 136 GLU B C 1
ATOM 3828 O O . GLU B 1 136 ? -72.694 47.535 -24.925 1.00 39.54 136 GLU B O 1
ATOM 3834 N N . ILE B 1 137 ? -70.827 48.301 -23.777 1.00 45.19 137 ILE B N 1
ATOM 3835 C CA . ILE B 1 137 ? -71.068 49.724 -23.769 1.00 46.38 137 ILE B CA 1
ATOM 3836 C C . ILE B 1 137 ? -71.070 50.227 -25.185 1.00 43.86 137 ILE B C 1
ATOM 3837 O O . ILE B 1 137 ? -71.918 51.022 -25.563 1.00 45.93 137 ILE B O 1
ATOM 3842 N N . LEU B 1 138 ? -70.065 49.825 -25.953 1.00 46.51 138 LEU B N 1
ATOM 3843 C CA . LEU B 1 138 ? -69.971 50.404 -27.279 1.00 47.14 138 LEU B CA 1
ATOM 3844 C C . LEU B 1 138 ? -70.613 49.650 -28.390 1.00 41.28 138 LEU B C 1
ATOM 3845 O O . LEU B 1 138 ? -71.193 50.290 -29.241 1.00 46.30 138 LEU B O 1
ATOM 3850 N N . ASP B 1 139 ? -70.562 48.320 -28.357 1.00 38.11 139 ASP B N 1
ATOM 3851 C CA . ASP B 1 139 ? -71.395 47.512 -29.256 1.00 44.19 139 ASP B CA 1
ATOM 3852 C C . ASP B 1 139 ? -72.723 48.276 -29.508 1.00 48.20 139 ASP B C 1
ATOM 3853 O O . ASP B 1 139 ? -72.994 48.646 -30.644 1.00 53.11 139 ASP B O 1
ATOM 3858 N N . GLY B 1 140 ? -73.510 48.576 -28.474 1.00 49.63 140 GLY B N 1
ATOM 3859 C CA . GLY B 1 140 ? -74.813 49.192 -28.703 1.00 51.35 140 GLY B CA 1
ATOM 3860 C C . GLY B 1 140 ? -74.838 50.679 -28.897 1.00 52.73 140 GLY B C 1
ATOM 3861 O O . GLY B 1 140 ? -75.601 51.203 -29.702 1.00 56.63 140 GLY B O 1
ATOM 3862 N N . MET B 1 141 ? -74.017 51.381 -28.148 1.00 50.84 141 MET B N 1
ATOM 3863 C CA . MET B 1 141 ? -74.173 52.824 -28.142 1.00 55.79 141 MET B CA 1
ATOM 3864 C C . MET B 1 141 ? -73.931 53.388 -29.528 1.00 54.41 141 MET B C 1
ATOM 3865 O O . MET B 1 141 ? -74.525 54.371 -29.942 1.00 45.10 141 MET B O 1
ATOM 3870 N N . LEU B 1 142 ? -73.089 52.668 -30.264 1.00 65.98 142 LEU B N 1
ATOM 3871 C CA . LEU B 1 142 ? -73.009 52.698 -31.746 1.00 65.05 142 LEU B CA 1
ATOM 3872 C C . LEU B 1 142 ? -74.360 52.508 -32.409 1.00 66.83 142 LEU B C 1
ATOM 3873 O O . LEU B 1 142 ? -74.735 53.321 -33.266 1.00 69.81 142 LEU B O 1
ATOM 3878 N N . ALA B 1 143 ? -75.038 51.406 -32.035 1.00 64.63 143 ALA B N 1
ATOM 3879 C CA . ALA B 1 143 ? -76.262 50.907 -32.708 1.00 63.83 143 ALA B CA 1
ATOM 3880 C C . ALA B 1 143 ? -77.432 51.924 -32.662 1.00 62.92 143 ALA B C 1
ATOM 3881 O O . ALA B 1 143 ? -78.118 52.149 -33.688 1.00 57.61 143 ALA B O 1
ATOM 3883 N N . ALA B 1 144 ? -77.633 52.567 -31.507 1.00 55.08 144 ALA B N 1
ATOM 3884 C CA . ALA B 1 144 ? -78.684 53.567 -31.435 1.00 52.51 144 ALA B CA 1
ATOM 3885 C C . ALA B 1 144 ? -78.146 55.015 -31.350 1.00 45.79 144 ALA B C 1
ATOM 3886 O O . ALA B 1 144 ? -78.072 55.595 -30.294 1.00 44.19 144 ALA B O 1
ATOM 3888 N N . GLY B 1 145 ? -77.764 55.572 -32.495 1.00 48.30 145 GLY B N 1
ATOM 3889 C CA . GLY B 1 145 ? -77.651 57.047 -32.699 1.00 50.88 145 GLY B CA 1
ATOM 3890 C C . GLY B 1 145 ? -76.328 57.635 -32.266 1.00 55.95 145 GLY B C 1
ATOM 3891 O O . GLY B 1 145 ? -75.492 56.901 -31.708 1.00 61.05 145 GLY B O 1
ATOM 3892 N N . GLY B 1 146 ? -76.077 58.932 -32.499 1.00 55.37 146 GLY B N 1
ATOM 3893 C CA . GLY B 1 146 ? -76.885 59.889 -33.241 1.00 47.39 146 GLY B CA 1
ATOM 3894 C C . GLY B 1 146 ? -77.459 61.028 -32.405 1.00 47.84 146 GLY B C 1
ATOM 3895 O O . GLY B 1 146 ? -78.565 60.897 -31.921 1.00 51.06 146 GLY B O 1
ATOM 3896 N N . PRO B 1 147 ? -76.711 62.120 -32.106 1.00 53.82 147 PRO B N 1
ATOM 3897 C CA . PRO B 1 147 ? -75.310 62.387 -31.890 1.00 54.31 147 PRO B CA 1
ATOM 3898 C C . PRO B 1 147 ? -75.158 62.516 -30.349 1.00 52.89 147 PRO B C 1
ATOM 3899 O O . PRO B 1 147 ? -75.718 63.451 -29.712 1.00 52.56 147 PRO B O 1
ATOM 3903 N N . VAL B 1 148 ? -74.459 61.552 -29.758 1.00 50.15 148 VAL B N 1
ATOM 3904 C CA . VAL B 1 148 ? -74.124 61.572 -28.318 1.00 47.99 148 VAL B CA 1
ATOM 3905 C C . VAL B 1 148 ? -72.903 62.514 -27.893 1.00 44.20 148 VAL B C 1
ATOM 3906 O O . VAL B 1 148 ? -72.308 63.170 -28.751 1.00 44.37 148 VAL B O 1
ATOM 3910 N N . ASP B 1 149 ? -72.672 62.689 -26.584 1.00 40.75 149 ASP B N 1
ATOM 3911 C CA . ASP B 1 149 ? -71.443 63.212 -25.982 1.00 41.03 149 ASP B CA 1
ATOM 3912 C C . ASP B 1 149 ? -70.827 61.951 -25.395 1.00 45.70 149 ASP B C 1
ATOM 3913 O O . ASP B 1 149 ? -71.576 61.027 -25.062 1.00 47.95 149 ASP B O 1
ATOM 3918 N N . LEU B 1 150 ? -69.490 61.854 -25.309 1.00 47.53 150 LEU B N 1
ATOM 3919 C CA . LEU B 1 150 ? -68.869 60.554 -25.025 1.00 41.07 150 LEU B CA 1
ATOM 3920 C C . LEU B 1 150 ? -68.165 60.620 -23.689 1.00 43.71 150 LEU B C 1
ATOM 3921 O O . LEU B 1 150 ? -68.012 59.589 -22.947 1.00 40.91 150 LEU B O 1
ATOM 3926 N N . VAL B 1 151 ? -67.734 61.850 -23.400 1.00 41.76 151 VAL B N 1
ATOM 3927 C CA . VAL B 1 151 ? -67.246 62.209 -22.074 1.00 45.75 151 VAL B CA 1
ATOM 3928 C C . VAL B 1 151 ? -68.234 61.605 -21.126 1.00 44.59 151 VAL B C 1
ATOM 3929 O O . VAL B 1 151 ? -67.872 61.224 -20.023 1.00 49.51 151 VAL B O 1
ATOM 3933 N N . SER B 1 152 ? -69.473 61.480 -21.595 1.00 37.54 152 SER B N 1
ATOM 3934 C CA . SER B 1 152 ? -70.539 60.974 -20.792 1.00 32.50 152 SER B CA 1
ATOM 3935 C C . SER B 1 152 ? -70.832 59.540 -20.980 1.00 30.98 152 SER B C 1
ATOM 3936 O O . SER B 1 152 ? -70.923 58.788 -20.014 1.00 28.42 152 SER B O 1
ATOM 3939 N N . ALA B 1 153 ? -71.008 59.206 -22.254 1.00 33.87 153 ALA B N 1
ATOM 3940 C CA . ALA B 1 153 ? -71.785 58.063 -22.727 1.00 35.09 153 ALA B CA 1
ATOM 3941 C C . ALA B 1 153 ? -70.818 57.042 -23.310 1.00 38.09 153 ALA B C 1
ATOM 3942 O O . ALA B 1 153 ? -71.178 55.859 -23.500 1.00 34.80 153 AL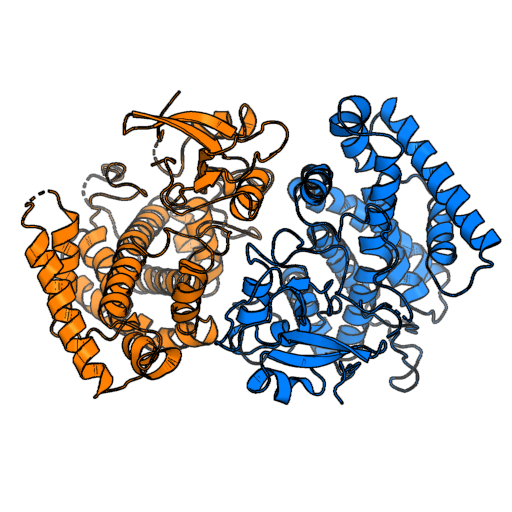A B O 1
ATOM 3944 N N . TYR B 1 154 ? -69.600 57.542 -23.590 1.00 38.52 154 TYR B N 1
ATOM 3945 C CA . TYR B 1 154 ? -68.457 56.696 -23.742 1.00 40.46 154 TYR B CA 1
ATOM 3946 C C . TYR B 1 154 ? -67.486 56.657 -22.554 1.00 44.35 154 TYR B C 1
ATOM 3947 O O . TYR B 1 154 ? -67.268 55.570 -21.972 1.00 51.69 154 TYR B O 1
ATOM 3956 N N . ALA B 1 155 ? -66.923 57.797 -22.173 1.00 36.85 155 ALA B N 1
ATOM 3957 C CA . ALA B 1 155 ? -65.774 57.727 -21.309 1.00 35.07 155 ALA B CA 1
ATOM 3958 C C . ALA B 1 155 ? -66.165 57.547 -19.855 1.00 34.78 155 ALA B C 1
ATOM 3959 O O . ALA B 1 155 ? -65.742 56.601 -19.182 1.00 29.63 155 ALA B O 1
ATOM 3961 N N . ASN B 1 156 ? -66.990 58.479 -19.384 1.00 40.46 156 ASN B N 1
ATOM 3962 C CA . ASN B 1 156 ? -67.380 58.580 -17.960 1.00 41.10 156 ASN B CA 1
ATOM 3963 C C . ASN B 1 156 ? -68.115 57.342 -17.610 1.00 40.38 156 ASN B C 1
ATOM 3964 O O . ASN B 1 156 ? -67.992 56.840 -16.481 1.00 46.29 156 ASN B O 1
ATOM 3969 N N . ALA B 1 157 ? -68.858 56.863 -18.609 1.00 35.20 157 ALA B N 1
ATOM 3970 C CA . ALA B 1 157 ? -69.507 55.573 -18.597 1.00 34.34 157 ALA B CA 1
ATOM 3971 C C . ALA B 1 157 ? -68.518 54.368 -18.694 1.00 34.45 157 ALA B C 1
ATOM 3972 O O . ALA B 1 157 ? -68.624 53.443 -17.873 1.00 32.33 157 ALA B O 1
ATOM 3974 N N . VAL B 1 158 ? -67.552 54.351 -19.617 1.00 32.79 158 VAL B N 1
ATOM 3975 C CA . VAL B 1 158 ? -66.423 53.341 -19.446 1.00 37.29 158 VAL B CA 1
ATOM 3976 C C . VAL B 1 158 ? -65.671 53.237 -18.053 1.00 39.56 158 VAL B C 1
ATOM 3977 O O . VAL B 1 158 ? -65.335 52.088 -17.612 1.00 34.31 158 VAL B O 1
ATOM 3981 N N . SER B 1 159 ? -65.392 54.406 -17.404 1.00 36.45 159 SER B N 1
ATOM 3982 C CA . SER B 1 159 ? -64.619 54.477 -16.133 1.00 33.78 159 SER B CA 1
ATOM 3983 C C . SER B 1 159 ? -65.316 53.670 -15.146 1.00 29.45 159 SER B C 1
ATOM 3984 O O . SER B 1 159 ? -64.770 52.694 -14.688 1.00 25.87 159 SER B O 1
ATOM 3987 N N . THR B 1 160 ? -66.551 54.103 -14.868 1.00 29.66 160 THR B N 1
ATOM 3988 C CA . THR B 1 160 ? -67.474 53.488 -13.906 1.00 26.08 160 THR B CA 1
ATOM 3989 C C . THR B 1 160 ? -67.602 52.007 -14.158 1.00 28.05 160 THR B C 1
ATOM 3990 O O . THR B 1 160 ? -67.595 51.216 -13.221 1.00 27.08 160 THR B O 1
ATOM 3994 N N . SER B 1 161 ? -67.716 51.636 -15.434 1.00 32.21 161 SER B N 1
ATOM 3995 C CA . SER B 1 161 ? -67.969 50.262 -15.838 1.00 34.10 161 SER B CA 1
ATOM 3996 C C . SER B 1 161 ? -66.843 49.381 -15.364 1.00 36.14 161 SER B C 1
ATOM 3997 O O . SER B 1 161 ? -67.064 48.319 -14.770 1.00 38.08 161 SER B O 1
ATOM 4000 N N . VAL B 1 162 ? -65.617 49.853 -15.572 1.00 40.42 162 VAL B N 1
ATOM 4001 C CA . VAL B 1 162 ? -64.427 49.132 -15.047 1.00 32.33 162 VAL B CA 1
ATOM 4002 C C . VAL B 1 162 ? -64.333 49.231 -13.554 1.00 27.33 162 VAL B C 1
ATOM 4003 O O . VAL B 1 162 ? -64.029 48.224 -12.973 1.00 28.04 162 VAL B O 1
ATOM 4007 N N . ILE B 1 163 ? -64.655 50.401 -12.949 1.00 25.73 163 ILE B N 1
ATOM 4008 C CA . ILE B 1 163 ? -64.490 50.690 -11.487 1.00 23.19 163 ILE B CA 1
ATOM 4009 C C . ILE B 1 163 ? -65.296 49.600 -10.781 1.00 23.05 163 ILE B C 1
ATOM 4010 O O . ILE B 1 163 ? -64.806 48.908 -9.931 1.00 22.32 163 ILE B O 1
ATOM 4015 N N . CYS B 1 164 ? -66.535 49.452 -11.213 1.00 23.54 164 CYS B N 1
ATOM 4016 C CA . CYS B 1 164 ? -67.469 48.525 -10.686 1.00 23.83 164 CYS B CA 1
ATOM 4017 C C . CYS B 1 164 ? -66.922 47.180 -10.760 1.00 26.64 164 CYS B C 1
ATOM 4018 O O . CYS B 1 164 ? -67.142 46.354 -9.895 1.00 29.30 164 CYS B O 1
ATOM 4021 N N . GLU B 1 165 ? -66.305 46.894 -11.890 1.00 27.07 165 GLU B N 1
ATOM 4022 C CA . GLU B 1 165 ? -65.765 45.610 -12.123 1.00 24.22 165 GLU B CA 1
ATOM 4023 C C . GLU B 1 165 ? -64.572 45.499 -11.170 1.00 25.07 165 GLU B C 1
ATOM 4024 O O . GLU B 1 165 ? -64.349 44.462 -10.535 1.00 28.15 165 GLU B O 1
ATOM 4030 N N . LEU B 1 166 ? -63.809 46.569 -10.974 1.00 23.90 166 LEU B N 1
ATOM 4031 C CA . LEU B 1 166 ? -62.725 46.469 -10.008 1.00 21.69 166 LEU B CA 1
ATOM 4032 C C . LEU B 1 166 ? -63.254 45.939 -8.648 1.00 21.52 166 LEU B C 1
ATOM 4033 O O . LEU B 1 166 ? -62.902 44.821 -8.228 1.00 21.30 166 LEU B O 1
ATOM 4038 N N . LEU B 1 167 ? -64.111 46.760 -8.000 1.00 22.16 167 LEU B N 1
ATOM 4039 C CA . LEU B 1 167 ? -64.784 46.497 -6.700 1.00 20.76 167 LEU B CA 1
ATOM 4040 C C . LEU B 1 167 ? -65.488 45.151 -6.565 1.00 20.53 167 LEU B C 1
ATOM 4041 O O . LEU B 1 167 ? -65.010 44.246 -5.870 1.00 18.79 167 LEU B O 1
ATOM 4046 N N . GLY B 1 168 ? -66.593 45.049 -7.292 1.00 19.17 168 GLY B N 1
ATOM 4047 C CA . GLY B 1 168 ? -67.633 44.087 -7.044 1.00 19.89 168 GLY B CA 1
ATOM 4048 C C . GLY B 1 168 ? -68.999 44.435 -7.607 1.00 20.00 168 GLY B C 1
ATOM 4049 O O . GLY B 1 168 ? -69.899 43.590 -7.866 1.00 17.43 168 GLY B O 1
ATOM 4050 N N . ILE B 1 169 ? -69.141 45.724 -7.813 1.00 23.23 169 ILE B N 1
ATOM 4051 C CA . ILE B 1 169 ? -70.470 46.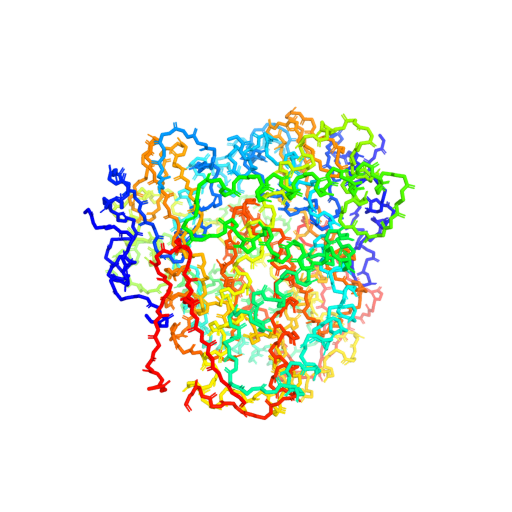359 -8.009 1.00 27.59 169 ILE B CA 1
ATOM 4052 C C . ILE B 1 169 ? -71.206 45.640 -9.175 1.00 32.11 169 ILE B C 1
ATOM 4053 O O . ILE B 1 169 ? -70.789 45.798 -10.353 1.00 31.72 169 ILE B O 1
ATOM 4058 N N . PRO B 1 170 ? -72.265 44.828 -8.823 1.00 31.71 170 PRO B N 1
ATOM 4059 C CA . PRO B 1 170 ? -72.985 44.041 -9.721 1.00 35.52 170 PRO B CA 1
ATOM 4060 C C . PRO B 1 170 ? -73.799 45.006 -10.480 1.00 43.75 170 PRO B C 1
ATOM 4061 O O . PRO B 1 170 ? -74.263 46.010 -9.899 1.00 52.58 170 PRO B O 1
ATOM 4065 N N . ARG B 1 171 ? -73.929 44.751 -11.781 1.00 53.02 171 ARG B N 1
ATOM 4066 C CA . ARG B 1 171 ? -74.585 45.698 -12.678 1.00 60.31 171 ARG B CA 1
ATOM 4067 C C . ARG B 1 171 ? -76.022 45.461 -12.357 1.00 58.82 171 ARG B C 1
ATOM 4068 O O . ARG B 1 171 ? -76.651 44.566 -12.914 1.00 59.34 171 ARG B O 1
ATOM 4076 N N . HIS B 1 172 ? -76.519 46.193 -11.373 1.00 59.65 172 HIS B N 1
ATOM 4077 C CA . HIS B 1 172 ? -77.952 46.128 -11.049 1.00 66.08 172 HIS B CA 1
ATOM 4078 C C . HIS B 1 172 ? -78.637 47.478 -11.288 1.00 59.28 172 HIS B C 1
ATOM 4079 O O . HIS B 1 172 ? -79.457 47.551 -12.235 1.00 42.75 172 HIS B O 1
ATOM 4086 N N . ASP B 1 173 ? -78.342 48.573 -10.532 1.00 54.61 173 ASP B N 1
ATOM 4087 C CA . ASP B 1 173 ? -77.289 48.796 -9.499 1.00 50.93 173 ASP B CA 1
ATOM 4088 C C . ASP B 1 173 ? -75.911 49.067 -10.081 1.00 56.47 173 ASP B C 1
ATOM 4089 O O . ASP B 1 173 ? -74.935 49.335 -9.331 1.00 51.26 173 ASP B O 1
ATOM 4094 N N . LEU B 1 174 ? -75.818 48.964 -11.409 1.00 53.69 174 LEU B N 1
ATOM 4095 C CA . LEU B 1 174 ? -74.653 49.444 -12.090 1.00 49.53 174 LEU B CA 1
ATOM 4096 C C . LEU B 1 174 ? -74.874 50.930 -12.135 1.00 46.83 174 LEU B C 1
ATOM 4097 O O . LEU B 1 174 ? -74.173 51.703 -11.505 1.00 41.51 174 LEU B O 1
ATOM 4102 N N . GLU B 1 175 ? -75.895 51.320 -12.873 1.00 42.90 175 GLU B N 1
ATOM 4103 C CA . GLU B 1 175 ? -76.059 52.719 -13.130 1.00 44.80 175 GLU B CA 1
ATOM 4104 C C . GLU B 1 175 ? -76.500 53.565 -11.914 1.00 45.29 175 GLU B C 1
ATOM 4105 O O . GLU B 1 175 ? -76.512 54.793 -11.987 1.00 42.55 175 GLU B O 1
ATOM 4111 N N . PHE B 1 176 ? -76.874 52.906 -10.810 1.00 51.69 176 PHE B N 1
ATOM 4112 C CA . PHE B 1 176 ? -77.100 53.573 -9.540 1.00 46.06 176 PHE B CA 1
ATOM 4113 C C . PHE B 1 176 ? -75.834 54.319 -9.374 1.00 47.24 176 PHE B C 1
ATOM 4114 O O . PHE B 1 176 ? -75.855 55.524 -9.191 1.00 51.27 176 PHE B O 1
ATOM 4122 N N . PHE B 1 177 ? -74.749 53.532 -9.351 1.00 41.60 177 PHE B N 1
ATOM 4123 C CA . PHE B 1 177 ? -73.391 53.948 -8.977 1.00 36.86 177 PHE B CA 1
ATOM 4124 C C . PHE B 1 177 ? -73.024 54.941 -10.075 1.00 37.58 177 PHE B C 1
ATOM 4125 O O . PHE B 1 177 ? -72.592 56.079 -9.820 1.00 32.56 177 PHE B O 1
ATOM 4133 N N . ARG B 1 178 ? -73.331 54.556 -11.310 1.00 46.19 178 ARG B N 1
ATOM 4134 C CA . ARG B 1 178 ? -73.106 55.459 -12.430 1.00 47.14 178 ARG B CA 1
ATOM 4135 C C . ARG B 1 178 ? -73.791 56.763 -12.139 1.00 44.21 178 ARG B C 1
ATOM 4136 O O . ARG B 1 178 ? -73.270 57.812 -12.479 1.00 46.55 178 ARG B O 1
ATOM 4144 N N . ASP B 1 179 ? -74.922 56.667 -11.451 1.00 43.09 179 ASP B N 1
ATOM 4145 C CA . ASP B 1 179 ? -75.773 57.789 -11.060 1.00 47.28 179 ASP B CA 1
ATOM 4146 C C . ASP B 1 179 ? -75.246 58.595 -9.787 1.00 49.77 179 ASP B C 1
ATOM 4147 O O . ASP B 1 179 ? -75.035 59.807 -9.817 1.00 46.36 179 ASP B O 1
ATOM 4152 N N . VAL B 1 180 ? -75.037 57.897 -8.678 1.00 52.33 180 VAL B N 1
ATOM 4153 C CA . VAL B 1 180 ? -74.712 58.479 -7.397 1.00 45.48 180 VAL B CA 1
ATOM 4154 C C . VAL B 1 180 ? -73.274 58.974 -7.378 1.00 45.14 180 VAL B C 1
ATOM 4155 O O . VAL B 1 180 ? -72.883 59.766 -6.516 1.00 52.76 180 VAL B O 1
ATOM 4159 N N . THR B 1 181 ? -72.470 58.532 -8.334 1.00 48.19 181 THR B N 1
ATOM 4160 C CA . THR B 1 181 ? -71.128 59.109 -8.497 1.00 42.79 181 THR B CA 1
ATOM 4161 C C . THR B 1 181 ? -71.228 60.257 -9.486 1.00 38.80 181 THR B C 1
ATOM 4162 O O . THR B 1 181 ? -70.635 61.325 -9.313 1.00 34.35 181 THR B O 1
ATOM 4166 N N . ARG B 1 182 ? -72.010 60.002 -10.523 1.00 43.59 182 ARG B N 1
ATOM 4167 C CA . ARG B 1 182 ? -72.565 61.058 -11.379 1.00 46.59 182 ARG B CA 1
ATOM 4168 C C . ARG B 1 182 ? -72.990 62.236 -10.505 1.00 40.12 182 ARG B C 1
ATOM 4169 O O . ARG B 1 182 ? -72.412 63.289 -10.634 1.00 42.45 182 ARG B O 1
ATOM 4177 N N . ILE B 1 183 ? -73.909 62.017 -9.567 1.00 38.52 183 ILE B N 1
ATOM 4178 C CA . ILE B 1 183 ? -74.732 63.094 -8.944 1.00 42.85 183 ILE B CA 1
ATOM 4179 C C . ILE B 1 183 ? -73.998 63.918 -7.901 1.00 35.92 183 ILE B C 1
ATOM 4180 O O . ILE B 1 183 ? -74.299 65.094 -7.627 1.00 27.91 183 ILE B O 1
ATOM 4185 N N . SER B 1 184 ? -73.021 63.259 -7.333 1.00 35.96 184 SER B N 1
ATOM 4186 C CA . SER B 1 184 ? -72.153 63.947 -6.500 1.00 37.05 184 SER B CA 1
ATOM 4187 C C . SER B 1 184 ? -71.169 64.895 -7.222 1.00 40.09 184 SER B C 1
ATOM 4188 O O . SER B 1 184 ? -70.691 65.827 -6.582 1.00 47.34 184 SER B O 1
ATOM 4191 N N . GLY B 1 185 ? -70.845 64.693 -8.508 1.00 38.15 185 GLY B N 1
ATOM 4192 C CA . GLY B 1 185 ? -69.940 65.628 -9.213 1.00 39.03 185 GLY B CA 1
ATOM 4193 C C . GLY B 1 185 ? -70.406 67.094 -9.318 1.00 41.65 185 GLY B C 1
ATOM 4194 O O . GLY B 1 185 ? -69.597 67.996 -9.246 1.00 41.25 185 GLY B O 1
ATOM 4195 N N . SER B 1 186 ? -71.708 67.324 -9.395 1.00 37.18 186 SER B N 1
ATOM 4196 C CA . SER B 1 186 ? -72.277 68.473 -10.094 1.00 41.70 186 SER B CA 1
ATOM 4197 C C . SER B 1 186 ? -72.438 70.023 -10.121 1.00 45.32 186 SER B C 1
ATOM 4198 O O . SER B 1 186 ? -72.160 70.707 -11.096 1.00 39.38 186 SER B O 1
ATOM 4201 N N . ARG B 1 187 ? -73.160 70.462 -9.087 1.00 50.76 187 ARG B N 1
ATOM 4202 C CA . ARG B 1 187 ? -73.057 71.727 -8.381 1.00 49.10 187 ARG B CA 1
ATOM 4203 C C . ARG B 1 187 ? -74.190 71.360 -7.317 1.00 46.88 187 ARG B C 1
ATOM 4204 O O . ARG B 1 187 ? -74.274 70.266 -6.737 1.00 35.44 187 ARG B O 1
ATOM 4212 N N . ALA B 1 191 ? -77.206 70.479 -6.484 1.00 69.10 191 ALA B N 1
ATOM 4213 C CA . ALA B 1 191 ? -77.696 70.339 -5.086 1.00 72.82 191 ALA B CA 1
ATOM 4214 C C . ALA B 1 191 ? -76.549 70.423 -4.066 1.00 66.89 191 ALA B C 1
ATOM 4215 O O . ALA B 1 191 ? -75.370 70.587 -4.421 1.00 55.54 191 ALA B O 1
ATOM 4217 N N . GLU B 1 192 ? -76.917 70.362 -2.797 1.00 65.73 192 GLU B N 1
ATOM 4218 C CA . GLU B 1 192 ? -75.939 70.156 -1.744 1.00 75.31 192 GLU B CA 1
ATOM 4219 C C . GLU B 1 192 ? -76.444 69.120 -0.784 1.00 70.85 192 GLU B C 1
ATOM 4220 O O . GLU B 1 192 ? -75.787 68.742 0.168 1.00 55.50 192 GLU B O 1
ATOM 4226 N N . GLN B 1 193 ? -77.643 68.682 -1.074 1.00 75.24 193 GLN B N 1
ATOM 4227 C CA . GLN B 1 193 ? -78.122 67.389 -0.691 1.00 91.21 193 GLN B CA 1
ATOM 4228 C C . GLN B 1 193 ? -77.619 66.480 -1.818 1.00 80.31 193 GLN B C 1
ATOM 4229 O O . GLN B 1 193 ? -78.338 65.559 -2.228 1.00 77.19 193 GLN B O 1
ATOM 4235 N N . VAL B 1 194 ? -76.456 66.832 -2.373 1.00 56.42 194 VAL B N 1
ATOM 4236 C CA . VAL B 1 194 ? -75.412 65.956 -2.892 1.00 51.18 194 VAL B CA 1
ATOM 4237 C C . VAL B 1 194 ? -75.271 64.607 -2.126 1.00 48.20 194 VAL B C 1
ATOM 4238 O O . VAL B 1 194 ? -74.898 63.548 -2.644 1.00 38.94 194 VAL B O 1
ATOM 4242 N N . SER B 1 195 ? -75.536 64.750 -0.847 1.00 41.95 195 SER B N 1
ATOM 4243 C CA . SER B 1 195 ? -75.105 63.905 0.160 1.00 40.66 195 SER B CA 1
ATOM 4244 C C . SER B 1 195 ? -75.807 62.594 0.185 1.00 42.59 195 SER B C 1
ATOM 4245 O O . SER B 1 195 ? -75.163 61.550 0.182 1.00 40.86 195 SER B O 1
ATOM 4248 N N . GLU B 1 196 ? -77.122 62.632 0.328 1.00 40.13 196 GLU B N 1
ATOM 4249 C CA . GLU B 1 196 ? -77.792 61.354 0.440 1.00 38.78 196 GLU B CA 1
ATOM 4250 C C . GLU B 1 196 ? -77.442 60.603 -0.857 1.00 31.07 196 GLU B C 1
ATOM 4251 O O . GLU B 1 196 ? -77.153 59.409 -0.864 1.00 24.74 196 GLU B O 1
ATOM 4257 N N . ALA B 1 197 ? -77.443 61.340 -1.955 1.00 33.84 197 ALA B N 1
ATOM 4258 C CA . ALA B 1 197 ? -77.101 60.741 -3.230 1.00 35.02 197 ALA B CA 1
ATOM 4259 C C . ALA B 1 197 ? -75.777 59.971 -2.973 1.00 34.66 197 ALA B C 1
ATOM 4260 O O . ALA B 1 197 ? -75.714 58.698 -3.117 1.00 32.40 197 ALA B O 1
ATOM 4262 N N . LEU B 1 198 ? -74.773 60.755 -2.540 1.00 32.92 198 LEU B N 1
ATOM 4263 C CA . LEU B 1 198 ? -73.487 60.299 -1.984 1.00 29.53 198 LEU B CA 1
ATOM 4264 C C . LEU B 1 198 ? -73.708 59.160 -0.993 1.00 26.81 198 LEU B C 1
ATOM 4265 O O . LEU B 1 198 ? -73.350 58.054 -1.271 1.00 26.66 198 LEU B O 1
ATOM 4270 N N . GLY B 1 199 ? -74.330 59.467 0.138 1.00 29.12 199 GLY B N 1
ATOM 4271 C CA . GLY B 1 199 ? -74.891 58.498 1.137 1.00 26.38 199 GLY B CA 1
ATOM 4272 C C . GLY B 1 199 ? -75.580 57.329 0.549 1.00 23.76 199 GLY B C 1
ATOM 4273 O O . GLY B 1 199 ? -75.305 56.245 0.968 1.00 28.57 199 GLY B O 1
ATOM 4274 N N . GLY B 1 200 ? -76.398 57.485 -0.470 1.00 22.13 200 GLY B N 1
ATOM 4275 C CA . GLY B 1 200 ? -76.741 56.288 -1.217 1.00 25.29 200 GLY B CA 1
ATOM 4276 C C . GLY B 1 200 ? -75.493 55.377 -1.306 1.00 27.58 200 GLY B C 1
ATOM 4277 O O . GLY B 1 200 ? -75.526 54.223 -0.869 1.00 23.83 200 GLY B O 1
ATOM 4278 N N . LEU B 1 201 ? -74.370 55.947 -1.802 1.00 31.40 201 LEU B N 1
ATOM 4279 C CA . LEU B 1 201 ? -73.180 55.173 -2.331 1.00 29.20 201 LEU B CA 1
ATOM 4280 C C . LEU B 1 201 ? -72.629 54.310 -1.256 1.00 30.05 201 LEU B C 1
ATOM 4281 O O . LEU B 1 201 ? -72.209 53.174 -1.522 1.00 33.13 201 LEU B O 1
ATOM 4286 N N . PHE B 1 202 ? -72.658 54.834 -0.039 1.00 26.27 202 PHE B N 1
ATOM 4287 C CA . PHE B 1 202 ? -72.121 54.116 1.091 1.00 28.82 202 PHE B CA 1
ATOM 4288 C C . PHE B 1 202 ? -73.104 53.061 1.581 1.00 32.02 202 PHE B C 1
ATOM 4289 O O . PHE B 1 202 ? -72.728 51.885 1.818 1.00 32.58 202 PHE B O 1
ATOM 4297 N N . GLY B 1 203 ? -74.379 53.463 1.659 1.00 33.41 203 GLY B N 1
ATOM 4298 C CA . GLY B 1 203 ? -75.442 52.466 1.821 1.00 37.67 203 GLY B CA 1
ATOM 4299 C C . GLY B 1 203 ? -75.098 51.250 0.929 1.00 40.31 203 GLY B C 1
ATOM 4300 O O . GLY B 1 203 ? -75.131 50.071 1.374 1.00 37.68 203 GLY B O 1
ATOM 4301 N N . LEU B 1 204 ? -74.701 51.583 -0.316 1.00 37.86 204 LEU B N 1
ATOM 4302 C CA . LEU B 1 204 ? -74.480 50.620 -1.398 1.00 37.94 204 LEU B CA 1
ATOM 4303 C C . LEU B 1 204 ? -73.420 49.640 -0.944 1.00 38.62 204 LEU B C 1
ATOM 4304 O O . LEU B 1 204 ? -73.586 48.402 -1.055 1.00 35.11 204 LEU B O 1
ATOM 4309 N N . LEU B 1 205 ? -72.344 50.214 -0.413 1.00 33.75 205 LEU B N 1
ATOM 4310 C CA . LEU B 1 205 ? -71.156 49.442 -0.233 1.00 30.69 205 LEU B CA 1
ATOM 4311 C C . LEU B 1 205 ? -71.489 48.594 0.888 1.00 29.75 205 LEU B C 1
ATOM 4312 O O . LEU B 1 205 ? -71.596 47.393 0.732 1.00 30.02 205 LEU B O 1
ATOM 4317 N N . GLY B 1 206 ? -71.719 49.231 2.023 1.00 31.68 206 GLY B N 1
ATOM 4318 C CA . GLY B 1 206 ? -72.203 48.501 3.173 1.00 39.05 206 GLY B CA 1
ATOM 4319 C C . GLY B 1 206 ? -72.957 47.251 2.734 1.00 38.83 206 GLY B C 1
ATOM 4320 O O . GLY B 1 206 ? -72.661 46.142 3.163 1.00 33.44 206 GLY B O 1
ATOM 4321 N N . GLY B 1 207 ? -73.941 47.458 1.859 1.00 39.48 207 GLY B N 1
ATOM 4322 C CA . GLY B 1 207 ? -74.783 46.372 1.453 1.00 39.86 207 GLY B CA 1
ATOM 4323 C C . GLY B 1 207 ? -73.915 45.251 0.954 1.00 40.05 207 GLY B C 1
ATOM 4324 O O . GLY B 1 207 ? -74.074 44.092 1.334 1.00 42.77 207 GLY B O 1
ATOM 4325 N N . LEU B 1 208 ? -72.981 45.644 0.103 1.00 40.13 208 LEU B N 1
ATOM 4326 C CA . LEU B 1 208 ? -72.175 44.733 -0.641 1.00 41.22 208 LEU B CA 1
ATOM 4327 C C . LEU B 1 208 ? -71.147 44.151 0.325 1.00 42.62 208 LEU B C 1
ATOM 4328 O O . LEU B 1 208 ? -71.129 42.935 0.611 1.00 45.28 208 LEU B O 1
ATOM 4333 N N . VAL B 1 209 ? -70.368 45.077 0.883 1.00 37.70 209 VAL B N 1
ATOM 4334 C CA . VAL B 1 209 ? -69.324 44.840 1.871 1.00 34.44 209 VAL B CA 1
ATOM 4335 C C . VAL B 1 209 ? -69.848 43.838 2.843 1.00 34.54 209 VAL B C 1
ATOM 4336 O O . VAL B 1 209 ? -69.368 42.757 2.933 1.00 37.89 209 VAL B O 1
ATOM 4340 N N . ALA B 1 210 ? -70.917 44.219 3.507 1.00 42.70 210 ALA B N 1
ATOM 4341 C CA . ALA B 1 210 ? -71.565 43.436 4.559 1.00 48.60 210 ALA B CA 1
ATOM 4342 C C . ALA B 1 210 ? -71.800 42.070 4.048 1.00 50.93 210 ALA B C 1
ATOM 4343 O O . ALA B 1 210 ? -71.585 41.091 4.761 1.00 58.43 210 ALA B O 1
ATOM 4345 N N . GLU B 1 211 ? -72.221 42.001 2.799 1.00 47.79 211 GLU B N 1
ATOM 4346 C CA . GLU B 1 211 ? -72.554 40.735 2.270 1.00 54.48 211 GLU B CA 1
ATOM 4347 C C . GLU B 1 211 ? -71.362 40.057 1.674 1.00 69.05 211 GLU B C 1
ATOM 4348 O O . GLU B 1 211 ? -71.147 38.902 1.996 1.00 76.39 211 GLU B O 1
ATOM 4354 N N . ARG B 1 212 ? -70.613 40.736 0.794 1.00 71.27 212 ARG B N 1
ATOM 4355 C CA . ARG B 1 212 ? -69.496 40.080 0.131 1.00 80.87 212 ARG B CA 1
ATOM 4356 C C . ARG B 1 212 ? -68.634 39.433 1.170 1.00 87.15 212 ARG B C 1
ATOM 4357 O O . ARG B 1 212 ? -67.855 38.544 0.838 1.00 89.73 212 ARG B O 1
ATOM 4365 N N . ARG B 1 213 ? -68.754 39.880 2.420 1.00 84.05 213 ARG B N 1
ATOM 4366 C CA . ARG B 1 213 ? -68.053 39.205 3.506 1.00 78.19 213 ARG B CA 1
ATOM 4367 C C . ARG B 1 213 ? -68.456 37.734 3.453 1.00 87.99 213 ARG B C 1
ATOM 4368 O O . ARG B 1 213 ? -67.579 36.852 3.511 1.00 110.77 213 ARG B O 1
ATOM 4376 N N . GLU B 1 214 ? -69.771 37.509 3.300 1.00 77.17 214 GLU B N 1
ATOM 4377 C CA . GLU B 1 214 ? -70.449 36.211 3.200 1.00 69.35 214 GLU B CA 1
ATOM 4378 C C . GLU B 1 214 ? -70.401 35.570 1.795 1.00 78.07 214 GLU B C 1
ATOM 4379 O O . GLU B 1 214 ? -70.243 34.336 1.629 1.00 72.59 214 GLU B O 1
ATOM 4385 N N . GLU B 1 215 ? -70.560 36.427 0.788 1.00 76.45 215 GLU B N 1
ATOM 4386 C CA . GLU B 1 215 ? -70.438 36.027 -0.591 1.00 81.40 215 GLU B CA 1
ATOM 4387 C C . GLU B 1 215 ? -69.070 36.391 -1.188 1.00 81.27 215 GLU B C 1
ATOM 4388 O O . GLU B 1 215 ? -68.969 37.194 -2.120 1.00 88.61 215 GLU B O 1
ATOM 4394 N N . PRO B 1 216 ? -68.004 35.757 -0.691 1.00 73.56 216 PRO B N 1
ATOM 4395 C CA . PRO B 1 216 ? -66.711 36.104 -1.296 1.00 70.95 216 PRO B CA 1
ATOM 4396 C C . PRO B 1 216 ? -66.603 35.710 -2.812 1.00 71.69 216 PRO B C 1
ATOM 4397 O O . PRO B 1 216 ? -66.954 34.578 -3.156 1.00 67.55 216 PRO B O 1
ATOM 4401 N N . ARG B 1 217 ? -66.191 36.648 -3.696 1.00 70.22 217 ARG B N 1
ATOM 4402 C CA . ARG B 1 217 ? -65.710 36.356 -5.098 1.00 66.62 217 ARG B CA 1
ATOM 4403 C C . ARG B 1 217 ? -64.347 37.008 -5.318 1.00 59.55 217 ARG B C 1
ATOM 4404 O O . ARG B 1 217 ? -63.792 37.490 -4.348 1.00 67.27 217 ARG B O 1
ATOM 4412 N N . ASP B 1 218 ? -63.776 37.041 -6.527 1.00 50.20 218 ASP B N 1
ATOM 4413 C CA . ASP B 1 218 ? -62.418 37.635 -6.606 1.00 53.36 218 ASP B CA 1
ATOM 4414 C C . ASP B 1 218 ? -62.349 39.115 -7.053 1.00 52.65 218 ASP B C 1
ATOM 4415 O O . ASP B 1 218 ? -61.548 39.539 -7.921 1.00 55.61 218 ASP B O 1
ATOM 4420 N N . ASP B 1 219 ? -63.179 39.889 -6.364 1.00 43.18 219 ASP B N 1
ATOM 4421 C CA . ASP B 1 219 ? -63.386 41.278 -6.620 1.00 39.02 219 ASP B CA 1
ATOM 4422 C C . ASP B 1 219 ? -62.701 42.098 -5.549 1.00 38.72 219 ASP B C 1
ATOM 4423 O O . ASP B 1 219 ? -62.395 41.550 -4.466 1.00 36.97 219 ASP B O 1
ATOM 4428 N N . LEU B 1 220 ? -62.517 43.412 -5.775 1.00 34.56 220 LEU B N 1
ATOM 4429 C CA . LEU B 1 220 ? -61.787 44.201 -4.728 1.00 34.94 220 LEU B CA 1
ATOM 4430 C C . LEU B 1 220 ? -62.317 44.031 -3.324 1.00 36.37 220 LEU B C 1
ATOM 4431 O O . LEU B 1 220 ? -61.471 43.982 -2.421 1.00 36.56 220 LEU B O 1
ATOM 4436 N N . ILE B 1 221 ? -63.668 43.946 -3.143 1.00 34.41 221 ILE B N 1
ATOM 4437 C CA . ILE B 1 221 ? -64.262 43.960 -1.791 1.00 33.26 221 ILE B CA 1
ATOM 4438 C C . ILE B 1 221 ? -63.873 42.706 -1.085 1.00 34.92 221 ILE B C 1
ATOM 4439 O O . ILE B 1 221 ? -63.495 42.747 0.100 1.00 37.29 221 ILE B O 1
ATOM 4444 N N . SER B 1 222 ? -63.865 41.607 -1.810 1.00 35.38 222 SER B N 1
ATOM 4445 C CA . SER B 1 222 ? -63.377 40.348 -1.211 1.00 43.87 222 SER B CA 1
ATOM 4446 C C . SER B 1 222 ? -61.949 40.336 -0.636 1.00 45.94 222 SER B C 1
ATOM 4447 O O . SER B 1 222 ? -61.760 39.991 0.555 1.00 54.87 222 SER B O 1
ATOM 4450 N N . LYS B 1 223 ? -60.958 40.748 -1.420 1.00 43.89 223 LYS B N 1
ATOM 4451 C CA . LYS B 1 223 ? -59.663 41.048 -0.821 1.00 47.75 223 LYS B CA 1
ATOM 4452 C C . LYS B 1 223 ? -59.862 41.968 0.375 1.00 47.92 223 LYS B C 1
ATOM 4453 O O . LYS B 1 223 ? -59.451 41.621 1.479 1.00 63.64 223 LYS B O 1
ATOM 4459 N N . LEU B 1 224 ? -60.497 43.114 0.191 1.00 45.50 224 LEU B N 1
ATOM 4460 C CA . LEU B 1 224 ? -60.557 44.056 1.293 1.00 50.59 224 LEU B CA 1
ATOM 4461 C C . LEU B 1 224 ? -60.950 43.350 2.588 1.00 53.03 224 LEU B C 1
ATOM 4462 O O . LEU B 1 224 ? -60.245 43.404 3.584 1.00 53.31 224 LEU B O 1
ATOM 4467 N N . VAL B 1 225 ? -62.050 42.627 2.571 1.00 51.31 225 VAL B N 1
ATOM 4468 C CA . VAL B 1 225 ? -62.526 42.130 3.819 1.00 53.33 225 VAL B CA 1
ATOM 4469 C C . VAL B 1 225 ? -61.926 40.798 4.147 1.00 57.70 225 VAL B C 1
ATOM 4470 O O . VAL B 1 225 ? -61.206 40.669 5.132 1.00 54.52 225 VAL B O 1
ATOM 4474 N N . THR B 1 226 ? -62.219 39.803 3.317 1.00 59.34 226 THR B N 1
ATOM 4475 C CA . THR B 1 226 ? -61.829 38.436 3.658 1.00 67.00 226 THR B CA 1
ATOM 4476 C C . THR B 1 226 ? -60.324 38.364 3.707 1.00 61.11 226 THR B C 1
ATOM 4477 O O . THR B 1 226 ? -59.757 37.725 4.580 1.00 59.38 226 THR B O 1
ATOM 4481 N N . ASP B 1 227 ? -59.660 39.045 2.793 1.00 67.07 227 ASP B N 1
ATOM 4482 C CA . ASP B 1 227 ? -58.284 38.637 2.573 1.00 70.08 227 ASP B CA 1
ATOM 4483 C C . ASP B 1 227 ? -57.210 39.394 3.330 1.00 71.09 227 ASP B C 1
ATOM 4484 O O . ASP B 1 227 ? -56.477 38.791 4.122 1.00 70.70 227 ASP B O 1
ATOM 4489 N N . HIS B 1 228 ? -57.086 40.692 3.089 1.00 69.29 228 HIS B N 1
ATOM 4490 C CA . HIS B 1 228 ? -56.025 41.389 3.759 1.00 78.98 228 HIS B CA 1
ATOM 4491 C C . HIS B 1 228 ? -56.580 41.740 5.127 1.00 70.83 228 HIS B C 1
ATOM 4492 O O . HIS B 1 228 ? -55.819 42.019 6.060 1.00 76.04 228 HIS B O 1
ATOM 4499 N N . LEU B 1 229 ? -57.894 41.670 5.311 1.00 59.98 229 LEU B N 1
ATOM 4500 C CA . LEU B 1 229 ? -58.430 42.405 6.451 1.00 65.58 229 LEU B CA 1
ATOM 4501 C C . LEU B 1 229 ? -59.343 41.978 7.595 1.00 77.73 229 LEU B C 1
ATOM 4502 O O . LEU B 1 229 ? -58.848 41.752 8.704 1.00 84.17 229 LEU B O 1
ATOM 4507 N N . VAL B 1 230 ? -60.664 41.939 7.370 1.00 79.49 230 VAL B N 1
ATOM 4508 C CA . VAL B 1 230 ? -61.630 41.774 8.492 1.00 80.46 230 VAL B CA 1
ATOM 4509 C C . VAL B 1 230 ? -61.685 40.244 8.868 1.00 81.78 230 VAL B C 1
ATOM 4510 O O . VAL B 1 230 ? -62.406 39.483 8.206 1.00 77.77 230 VAL B O 1
ATOM 4514 N N . PRO B 1 231 ? -60.974 39.805 9.969 1.00 76.63 231 PRO B N 1
ATOM 4515 C CA . PRO B 1 231 ? -60.517 40.550 11.155 1.00 78.54 231 PRO B CA 1
ATOM 4516 C C . PRO B 1 231 ? -60.864 42.052 11.227 1.00 77.33 231 PRO B C 1
ATOM 4517 O O . PRO B 1 231 ? -61.907 42.486 10.719 1.00 89.92 231 PRO B O 1
ATOM 4521 N N . GLY B 1 232 ? -60.058 42.839 11.908 1.00 61.77 232 GLY B N 1
ATOM 4522 C CA . GLY B 1 232 ? -58.848 42.426 12.510 1.00 58.20 232 GLY B CA 1
ATOM 4523 C C . GLY B 1 232 ? -58.140 43.738 12.326 1.00 65.20 232 GLY B C 1
ATOM 4524 O O . GLY B 1 232 ? -57.998 44.488 13.292 1.00 76.29 232 GLY B O 1
ATOM 4525 N N . ASN B 1 233 ? -57.744 44.052 11.087 1.00 57.85 233 ASN B N 1
ATOM 4526 C CA . ASN B 1 233 ? -57.128 45.332 10.797 1.00 55.58 233 ASN B CA 1
ATOM 4527 C C . ASN B 1 233 ? -58.144 46.255 10.115 1.00 55.07 233 ASN B C 1
ATOM 4528 O O . ASN B 1 233 ? -57.764 47.197 9.474 1.00 61.18 233 ASN B O 1
ATOM 4533 N N . VAL B 1 234 ? -59.442 46.026 10.236 1.00 60.39 234 VAL B N 1
ATOM 4534 C CA . VAL B 1 234 ? -60.347 47.053 9.683 1.00 63.94 234 VAL B CA 1
ATOM 4535 C C . VAL B 1 234 ? -61.693 47.280 10.249 1.00 63.80 234 VAL B C 1
ATOM 4536 O O . VAL B 1 234 ? -62.606 46.469 10.095 1.00 63.65 234 VAL B O 1
ATOM 4540 N N . THR B 1 235 ? -61.817 48.462 10.806 1.00 65.43 235 THR B N 1
ATOM 4541 C CA . THR B 1 235 ? -63.089 49.014 11.163 1.00 57.20 235 THR B CA 1
ATOM 4542 C C . THR B 1 235 ? -63.814 49.140 9.815 1.00 53.13 235 THR B C 1
ATOM 4543 O O . THR B 1 235 ? -63.325 49.799 8.883 1.00 51.43 235 THR B O 1
ATOM 4547 N N . THR B 1 236 ? -64.953 48.482 9.672 1.00 51.22 236 THR B N 1
ATOM 4548 C CA . THR B 1 236 ? -65.634 48.475 8.364 1.00 49.62 236 THR B CA 1
ATOM 4549 C C . THR B 1 236 ? -66.135 49.856 7.903 1.00 48.71 236 THR B C 1
ATOM 4550 O O . THR B 1 236 ? -66.798 49.975 6.892 1.00 49.23 236 THR B O 1
ATOM 4554 N N . GLU B 1 237 ? -65.758 50.903 8.620 1.00 51.67 237 GLU B N 1
ATOM 4555 C CA . GLU B 1 237 ? -66.046 52.269 8.223 1.00 48.25 237 GLU B CA 1
ATOM 4556 C C . GLU B 1 237 ? -64.922 52.616 7.314 1.00 44.02 237 GLU B C 1
ATOM 4557 O O . GLU B 1 237 ? -65.073 53.414 6.384 1.00 41.68 237 GLU B O 1
ATOM 4563 N N . GLN B 1 238 ? -63.777 52.020 7.621 1.00 42.13 238 GLN B N 1
ATOM 4564 C CA . GLN B 1 238 ? -62.557 52.252 6.902 1.00 44.86 238 GLN B CA 1
ATOM 4565 C C . GLN B 1 238 ? -62.565 51.562 5.496 1.00 40.89 238 GLN B C 1
ATOM 4566 O O . GLN B 1 238 ? -62.199 52.195 4.475 1.00 44.77 238 GLN B O 1
ATOM 4572 N N . LEU B 1 239 ? -63.027 50.314 5.401 1.00 32.81 239 LEU B N 1
ATOM 4573 C CA . LEU B 1 239 ? -63.165 49.754 4.080 1.00 28.23 239 LEU B CA 1
ATOM 4574 C C . LEU B 1 239 ? -63.873 50.819 3.270 1.00 29.10 239 LEU B C 1
ATOM 4575 O O . LEU B 1 239 ? -63.344 51.344 2.287 1.00 28.83 239 LEU B O 1
ATOM 4580 N N . LEU B 1 240 ? -65.055 51.191 3.727 1.00 32.86 240 LEU B N 1
ATOM 4581 C CA . LEU B 1 240 ? -65.858 52.272 3.120 1.00 34.16 240 LEU B CA 1
ATOM 4582 C C . LEU B 1 240 ? -65.083 53.566 2.775 1.00 37.51 240 LEU B C 1
ATOM 4583 O O . LEU B 1 240 ? -64.954 53.913 1.536 1.00 35.00 240 LEU B O 1
ATOM 4588 N N . SER B 1 241 ? -64.572 54.249 3.843 1.00 37.26 241 SER B N 1
ATOM 4589 C CA . SER B 1 241 ? -63.663 55.429 3.718 1.00 30.12 241 SER B CA 1
ATOM 4590 C C . SER B 1 241 ? -62.746 55.262 2.600 1.00 24.00 241 SER B C 1
ATOM 4591 O O . SER B 1 241 ? -62.520 56.212 1.896 1.00 20.86 241 SER B O 1
ATOM 4594 N N . THR B 1 242 ? -62.207 54.044 2.451 1.00 23.66 242 THR B N 1
ATOM 4595 C CA . THR B 1 242 ? -61.276 53.749 1.332 1.00 24.38 242 THR B CA 1
ATOM 4596 C C . THR B 1 242 ? -61.891 53.706 -0.085 1.00 21.43 242 THR B C 1
ATOM 4597 O O . THR B 1 242 ? -61.571 54.509 -0.999 1.00 17.57 242 THR B O 1
ATOM 4601 N N . LEU B 1 243 ? -62.792 52.755 -0.242 1.00 21.86 243 LEU B N 1
ATOM 4602 C CA . LEU B 1 243 ? -63.551 52.647 -1.466 1.00 18.28 243 LEU B CA 1
ATOM 4603 C C . LEU B 1 243 ? -63.801 54.060 -1.934 1.00 16.25 243 LEU B C 1
ATOM 4604 O O . LEU B 1 243 ? -63.327 54.407 -2.966 1.00 13.88 243 LEU B O 1
ATOM 4609 N N . GLY B 1 244 ? -64.500 54.853 -1.112 1.00 16.22 244 GLY B N 1
ATOM 4610 C CA . GLY B 1 244 ? -64.854 56.271 -1.364 1.00 16.46 244 GLY B CA 1
ATOM 4611 C C . GLY B 1 244 ? -63.733 57.170 -1.887 1.00 14.92 244 GLY B C 1
ATOM 4612 O O . GLY B 1 244 ? -63.935 57.987 -2.751 1.00 14.18 244 GLY B O 1
ATOM 4613 N N . ILE B 1 245 ? -62.515 56.946 -1.450 1.00 15.64 245 ILE B N 1
ATOM 4614 C CA . ILE B 1 245 ? -61.399 57.543 -2.212 1.00 16.39 245 ILE B CA 1
ATOM 4615 C C . ILE B 1 245 ? -61.023 56.922 -3.506 1.00 16.10 245 ILE B C 1
ATOM 4616 O O . ILE B 1 245 ? -60.934 57.692 -4.503 1.00 18.25 245 ILE B O 1
ATOM 4621 N N . THR B 1 246 ? -60.655 55.633 -3.471 1.00 13.26 246 THR B N 1
ATOM 4622 C CA . THR B 1 246 ? -60.221 55.023 -4.699 1.00 12.76 246 THR B CA 1
ATOM 4623 C C . THR B 1 246 ? -61.162 55.530 -5.827 1.00 12.85 246 THR B C 1
ATOM 4624 O O . THR B 1 246 ? -60.721 55.913 -6.874 1.00 13.86 246 THR B O 1
ATOM 4628 N N . ILE B 1 247 ? -62.458 55.579 -5.639 1.00 13.04 247 ILE B N 1
ATOM 4629 C CA . ILE B 1 247 ? -63.259 55.763 -6.831 1.00 12.92 247 ILE B CA 1
ATOM 4630 C C . ILE B 1 247 ? -63.504 57.166 -7.076 1.00 12.27 247 ILE B C 1
ATOM 4631 O O . ILE B 1 247 ? -63.586 57.512 -8.161 1.00 11.79 247 ILE B O 1
ATOM 4636 N N . ASN B 1 248 ? -63.556 58.024 -6.101 1.00 12.84 248 ASN B N 1
ATOM 4637 C CA . ASN B 1 248 ? -63.587 59.380 -6.569 1.00 15.47 248 ASN B CA 1
ATOM 4638 C C . ASN B 1 248 ? -62.255 59.896 -7.036 1.00 18.68 248 ASN B C 1
ATOM 4639 O O . ASN B 1 248 ? -62.186 60.771 -7.966 1.00 20.18 248 ASN B O 1
ATOM 4644 N N . ALA B 1 249 ? -61.182 59.346 -6.444 1.00 19.30 249 ALA B N 1
ATOM 4645 C CA . ALA B 1 249 ? -59.877 59.163 -7.228 1.00 18.72 249 ALA B CA 1
ATOM 4646 C C . ALA B 1 249 ? -59.814 58.565 -8.709 1.00 19.18 249 ALA B C 1
ATOM 4647 O O . ALA B 1 249 ? -59.602 59.315 -9.661 1.00 19.24 249 ALA B O 1
ATOM 4649 N N . GLY B 1 250 ? -60.075 57.259 -8.877 1.00 18.97 250 GLY B N 1
ATOM 4650 C CA . GLY B 1 250 ? -59.781 56.501 -10.088 1.00 23.60 250 GLY B CA 1
ATOM 4651 C C . GLY B 1 250 ? -60.735 56.772 -11.259 1.00 32.51 250 GLY B C 1
ATOM 4652 O O . GLY B 1 250 ? -60.283 56.978 -12.377 1.00 37.87 250 GLY B O 1
ATOM 4653 N N . ARG B 1 251 ? -62.050 56.789 -10.998 1.00 34.12 251 ARG B N 1
ATOM 4654 C CA . ARG B 1 251 ? -63.092 57.187 -11.917 1.00 33.55 251 ARG B CA 1
ATOM 4655 C C . ARG B 1 251 ? -62.998 58.516 -12.732 1.00 36.91 251 ARG B C 1
ATOM 4656 O O . ARG B 1 251 ? -62.927 58.426 -13.975 1.00 37.14 251 ARG B O 1
ATOM 4664 N N . GLU B 1 252 ? -63.094 59.718 -12.125 1.00 38.61 252 GLU B N 1
ATOM 4665 C CA . GLU B 1 252 ? -63.221 60.939 -12.984 1.00 36.66 252 GLU B CA 1
ATOM 4666 C C . GLU B 1 252 ? -61.962 61.138 -13.763 1.00 36.35 252 GLU B C 1
ATOM 4667 O O . GLU B 1 252 ? -61.991 61.739 -14.827 1.00 38.24 252 GLU B O 1
ATOM 4673 N N . THR B 1 253 ? -60.851 60.668 -13.217 1.00 34.81 253 THR B N 1
ATOM 4674 C CA . THR B 1 253 ? -59.558 60.907 -13.857 1.00 37.49 253 THR B CA 1
ATOM 4675 C C . THR B 1 253 ? -59.314 59.960 -15.061 1.00 34.17 253 THR B C 1
ATOM 4676 O O . THR B 1 253 ? -58.626 60.325 -16.040 1.00 34.55 253 THR B O 1
ATOM 4680 N N . THR B 1 254 ? -59.938 58.795 -15.035 1.00 30.71 254 THR B N 1
ATOM 4681 C CA . THR B 1 254 ? -59.847 57.986 -16.213 1.00 31.92 254 THR B CA 1
ATOM 4682 C C . THR B 1 254 ? -60.852 58.563 -17.228 1.00 36.33 254 THR B C 1
ATOM 4683 O O . THR B 1 254 ? -60.603 58.435 -18.412 1.00 48.92 254 THR B O 1
ATOM 4687 N N . THR B 1 255 ? -61.971 59.192 -16.835 1.00 36.13 255 THR B N 1
ATOM 4688 C CA . THR B 1 255 ? -62.872 59.721 -17.899 1.00 33.14 255 THR B CA 1
ATOM 4689 C C . THR B 1 255 ? -62.183 60.937 -18.498 1.00 32.61 255 THR B C 1
ATOM 4690 O O . THR B 1 255 ? -61.979 60.990 -19.698 1.00 34.29 255 THR B O 1
ATOM 4694 N N . SER B 1 256 ? -61.755 61.881 -17.666 1.00 31.35 256 SER B N 1
ATOM 4695 C CA . SER B 1 256 ? -60.912 62.963 -18.199 1.00 37.25 256 SER B CA 1
ATOM 4696 C C . SER B 1 256 ? -59.991 62.391 -19.291 1.00 40.15 256 SER B C 1
ATOM 4697 O O . SER B 1 256 ? -60.182 62.664 -20.509 1.00 41.28 256 SER B O 1
ATOM 4700 N N . MET B 1 257 ? -59.051 61.523 -18.889 1.00 41.70 257 MET B N 1
ATOM 4701 C CA . MET B 1 257 ? -58.145 60.898 -19.887 1.00 40.13 257 MET B CA 1
ATOM 4702 C C . MET B 1 257 ? -58.731 60.227 -21.174 1.00 42.98 257 MET B C 1
ATOM 4703 O O . MET B 1 257 ? -58.233 60.542 -22.236 1.00 52.01 257 MET B O 1
ATOM 4708 N N . ILE B 1 258 ? -59.729 59.333 -21.148 1.00 36.64 258 ILE B N 1
ATOM 4709 C CA . ILE B 1 258 ? -60.275 58.823 -22.425 1.00 35.07 258 ILE B CA 1
ATOM 4710 C C . ILE B 1 258 ? -60.638 59.994 -23.336 1.00 41.52 258 ILE B C 1
ATOM 4711 O O . ILE B 1 258 ? -60.021 60.167 -24.362 1.00 38.97 258 ILE B O 1
ATOM 4716 N N . ALA B 1 259 ? -61.666 60.777 -22.974 1.00 46.91 259 ALA B N 1
ATOM 4717 C CA . ALA B 1 259 ? -62.057 61.963 -23.730 1.00 42.32 259 ALA B CA 1
ATOM 4718 C C . ALA B 1 259 ? -60.832 62.722 -24.289 1.00 41.39 259 ALA B C 1
ATOM 4719 O O . ALA B 1 259 ? -60.623 62.714 -25.499 1.00 41.99 259 ALA B O 1
ATOM 4721 N N . LEU B 1 260 ? -59.957 63.273 -23.453 1.00 38.59 260 LEU B N 1
ATOM 4722 C CA . LEU B 1 260 ? -58.730 63.928 -24.011 1.00 39.86 260 LEU B CA 1
ATOM 4723 C C . LEU B 1 260 ? -57.798 63.171 -24.968 1.00 36.58 260 LEU B C 1
ATOM 4724 O O . LEU B 1 260 ? -57.285 63.746 -25.921 1.00 36.79 260 LEU B O 1
ATOM 4729 N N . SER B 1 261 ? -57.549 61.905 -24.698 1.00 38.40 261 SER B N 1
ATOM 4730 C CA . SER B 1 261 ? -56.890 61.067 -25.690 1.00 42.41 261 SER B CA 1
ATOM 4731 C C . SER B 1 261 ? -57.70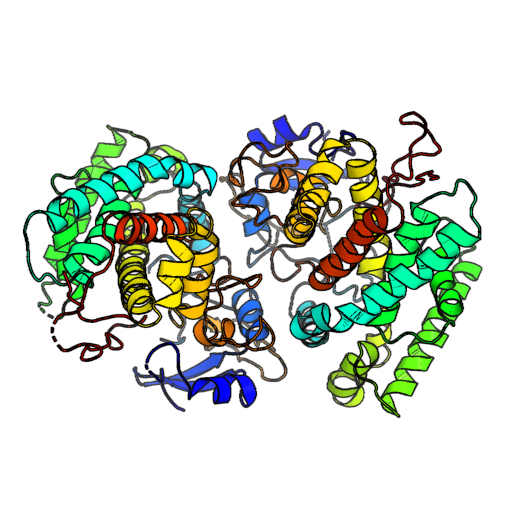5 61.224 -26.955 1.00 52.49 261 SER B C 1
ATOM 4732 O O . SER B 1 261 ? -57.157 61.419 -28.025 1.00 60.20 261 SER B O 1
ATOM 4735 N N . THR B 1 262 ? -59.029 61.098 -26.853 1.00 57.94 262 THR B N 1
ATOM 4736 C CA . THR B 1 262 ? -59.782 60.682 -28.038 1.00 56.29 262 THR B CA 1
ATOM 4737 C C . THR B 1 262 ? -59.949 61.872 -28.871 1.00 50.86 262 THR B C 1
ATOM 4738 O O . THR B 1 262 ? -59.589 61.829 -30.060 1.00 52.59 262 THR B O 1
ATOM 4742 N N . LEU B 1 263 ? -60.428 62.958 -28.267 1.00 43.23 263 LEU B N 1
ATOM 4743 C CA . LEU B 1 263 ? -60.596 64.121 -29.068 1.00 34.54 263 LEU B CA 1
ATOM 4744 C C . LEU B 1 263 ? -59.242 64.331 -29.683 1.00 32.82 263 LEU B C 1
ATOM 4745 O O . LEU B 1 263 ? -59.165 64.590 -30.861 1.00 38.41 263 LEU B O 1
ATOM 4750 N N . LEU B 1 264 ? -58.170 64.224 -28.900 1.00 32.71 264 LEU B N 1
ATOM 4751 C CA . LEU B 1 264 ? -56.824 64.373 -29.474 1.00 38.74 264 LEU B CA 1
ATOM 4752 C C . LEU B 1 264 ? -56.565 63.627 -30.808 1.00 34.39 264 LEU B C 1
ATOM 4753 O O . LEU B 1 264 ? -56.385 64.278 -31.807 1.00 31.75 264 LEU B O 1
ATOM 4758 N N . LEU B 1 265 ? -56.529 62.292 -30.785 1.00 29.92 265 LEU B N 1
ATOM 4759 C CA . LEU B 1 265 ? -56.385 61.474 -31.966 1.00 30.75 265 LEU B CA 1
ATOM 4760 C C . LEU B 1 265 ? -57.026 61.999 -33.242 1.00 33.06 265 LEU B C 1
ATOM 4761 O O . LEU B 1 265 ? -56.411 61.906 -34.329 1.00 35.27 265 LEU B O 1
ATOM 4766 N N . LEU B 1 266 ? -58.297 62.419 -33.115 1.00 34.01 266 LEU B N 1
ATOM 4767 C CA . LEU B 1 266 ? -59.110 63.021 -34.180 1.00 34.70 266 LEU B CA 1
ATOM 4768 C C . LEU B 1 266 ? -58.431 64.330 -34.716 1.00 34.94 266 LEU B C 1
ATOM 4769 O O . LEU B 1 266 ? -58.023 64.410 -35.883 1.00 29.44 266 LEU B O 1
ATOM 4774 N N . ASP B 1 267 ? -58.281 65.328 -33.858 1.00 36.38 267 ASP B N 1
ATOM 4775 C CA . ASP B 1 267 ? -57.334 66.448 -34.129 1.00 47.13 267 ASP B CA 1
ATOM 4776 C C . ASP B 1 267 ? -55.947 66.190 -34.833 1.00 46.29 267 ASP B C 1
ATOM 4777 O O . ASP B 1 267 ? -55.562 66.951 -35.718 1.00 51.37 267 ASP B O 1
ATOM 4782 N N . ARG B 1 268 ? -55.192 65.180 -34.388 1.00 52.07 268 ARG B N 1
ATOM 4783 C CA . ARG B 1 268 ? -53.923 64.727 -35.053 1.00 55.79 268 ARG B CA 1
ATOM 4784 C C . ARG B 1 268 ? -54.090 63.370 -35.772 1.00 42.37 268 ARG B C 1
ATOM 4785 O O . ARG B 1 268 ? -53.849 62.319 -35.214 1.00 37.36 268 ARG B O 1
ATOM 4793 N N . PRO B 1 269 ? -54.521 63.427 -37.032 1.00 39.97 269 PRO B N 1
ATOM 4794 C CA . PRO B 1 269 ? -55.199 62.267 -37.658 1.00 38.16 269 PRO B CA 1
ATOM 4795 C C . PRO B 1 269 ? -54.158 61.207 -38.164 1.00 37.37 269 PRO B C 1
ATOM 4796 O O . PRO B 1 269 ? -54.487 60.047 -38.441 1.00 26.58 269 PRO B O 1
ATOM 4800 N N . GLU B 1 270 ? -52.901 61.682 -38.283 1.00 49.09 270 GLU B N 1
ATOM 4801 C CA . GLU B 1 270 ? -51.695 60.857 -38.502 1.00 48.18 270 GLU B CA 1
ATOM 4802 C C . GLU B 1 270 ? -51.702 59.651 -37.569 1.00 51.10 270 GLU B C 1
ATOM 4803 O O . GLU B 1 270 ? -51.452 58.496 -37.999 1.00 54.79 270 GLU B O 1
ATOM 4809 N N . LEU B 1 271 ? -52.039 59.958 -36.305 1.00 44.41 271 LEU B N 1
ATOM 4810 C CA . LEU B 1 271 ? -51.928 59.082 -35.151 1.00 40.52 271 LEU B CA 1
ATOM 4811 C C . LEU B 1 271 ? -52.788 57.823 -35.286 1.00 42.93 271 LEU B C 1
ATOM 4812 O O . LEU B 1 271 ? -52.235 56.715 -35.452 1.00 43.55 271 LEU B O 1
ATOM 4817 N N . PRO B 1 272 ? -54.125 57.988 -35.266 1.00 42.96 272 PRO B N 1
ATOM 4818 C CA . PRO B 1 272 ? -54.987 56.822 -35.357 1.00 48.87 272 PRO B CA 1
ATOM 4819 C C . PRO B 1 272 ? -54.706 55.971 -36.645 1.00 56.74 272 PRO B C 1
ATOM 4820 O O . PRO B 1 272 ? -54.982 54.773 -36.670 1.00 53.72 272 PRO B O 1
ATOM 4824 N N . ALA B 1 273 ? -54.153 56.601 -37.688 1.00 55.67 273 ALA B N 1
ATOM 4825 C CA . ALA B 1 273 ? -53.651 55.932 -38.885 1.00 46.29 273 ALA B CA 1
ATOM 4826 C C . ALA B 1 273 ? -52.207 55.479 -38.693 1.00 46.70 273 ALA B C 1
ATOM 4827 O O . ALA B 1 273 ? -51.714 54.613 -39.392 1.00 48.41 273 ALA B O 1
ATOM 4829 N N . GLU B 1 274 ? -51.506 56.021 -37.729 1.00 40.44 274 GLU B N 1
ATOM 4830 C CA . GLU B 1 274 ? -50.397 55.259 -37.302 1.00 39.65 274 GLU B CA 1
ATOM 4831 C C . GLU B 1 274 ? -50.893 53.961 -36.673 1.00 35.57 274 GLU B C 1
ATOM 4832 O O . GLU B 1 274 ? -50.238 52.970 -36.720 1.00 32.59 274 GLU B O 1
ATOM 4838 N N . LEU B 1 275 ? -52.069 53.991 -36.074 1.00 38.39 275 LEU B N 1
ATOM 4839 C CA . LEU B 1 275 ? -52.467 52.961 -35.112 1.00 42.01 275 LEU B CA 1
ATOM 4840 C C . LEU B 1 275 ? -53.252 51.807 -35.665 1.00 45.24 275 LEU B C 1
ATOM 4841 O O . LEU B 1 275 ? -53.128 50.693 -35.175 1.00 49.28 275 LEU B O 1
ATOM 4846 N N . ARG B 1 276 ? -54.095 52.083 -36.649 1.00 44.98 276 ARG B N 1
ATOM 4847 C CA . ARG B 1 276 ? -54.920 51.056 -37.202 1.00 44.60 276 ARG B CA 1
ATOM 4848 C C . ARG B 1 276 ? -54.025 50.183 -38.061 1.00 44.03 276 ARG B C 1
ATOM 4849 O O . ARG B 1 276 ? -54.239 48.984 -38.296 1.00 41.29 276 ARG B O 1
ATOM 4857 N N . LYS B 1 277 ? -52.943 50.783 -38.474 1.00 47.93 277 LYS B N 1
ATOM 4858 C CA . LYS B 1 277 ? -51.846 50.000 -39.008 1.00 52.96 277 LYS B CA 1
ATOM 4859 C C . LYS B 1 277 ? -51.169 49.146 -37.863 1.00 49.66 277 LYS B C 1
ATOM 4860 O O . LYS B 1 277 ? -50.534 48.106 -38.121 1.00 47.81 277 LYS B O 1
ATOM 4866 N N . ASP B 1 278 ? -51.362 49.565 -36.611 1.00 50.05 278 ASP B N 1
ATOM 4867 C CA . ASP B 1 278 ? -50.669 48.959 -35.483 1.00 50.29 278 ASP B CA 1
ATOM 4868 C C . ASP B 1 278 ? -51.389 48.346 -34.239 1.00 52.72 278 ASP B C 1
ATOM 4869 O O . ASP B 1 278 ? -51.754 49.037 -33.237 1.00 44.57 278 ASP B O 1
ATOM 4874 N N . PRO B 1 279 ? -51.546 47.012 -34.297 1.00 57.79 279 PRO B N 1
ATOM 4875 C CA . PRO B 1 279 ? -52.103 46.257 -33.184 1.00 70.92 279 PRO B CA 1
ATOM 4876 C C . PRO B 1 279 ? -51.114 46.340 -32.007 1.00 73.10 279 PRO B C 1
ATOM 4877 O O . PRO B 1 279 ? -51.258 45.676 -30.954 1.00 76.54 279 PRO B O 1
ATOM 4881 N N . ASP B 1 280 ? -50.118 47.181 -32.188 1.00 62.96 280 ASP B N 1
ATOM 4882 C CA . ASP B 1 280 ? -48.832 46.822 -31.681 1.00 59.89 280 ASP B CA 1
ATOM 4883 C C . ASP B 1 280 ? -48.329 48.105 -31.093 1.00 54.24 280 ASP B C 1
ATOM 4884 O O . ASP B 1 280 ? -47.483 48.112 -30.199 1.00 51.97 280 ASP B O 1
ATOM 4889 N N . LEU B 1 281 ? -48.860 49.204 -31.602 1.00 45.06 281 LEU B N 1
ATOM 4890 C CA . LEU B 1 281 ? -48.593 50.446 -30.959 1.00 44.69 281 LEU B CA 1
ATOM 4891 C C . LEU B 1 281 ? -49.561 50.664 -29.801 1.00 41.18 281 LEU B C 1
ATOM 4892 O O . LEU B 1 281 ? -49.437 51.656 -29.095 1.00 38.01 281 LEU B O 1
ATOM 4897 N N . MET B 1 282 ? -50.514 49.762 -29.570 1.00 38.44 282 MET B N 1
ATOM 4898 C CA . MET B 1 282 ? -51.569 50.147 -28.636 1.00 38.07 282 MET B CA 1
ATOM 4899 C C . MET B 1 282 ? -50.965 50.792 -27.379 1.00 30.51 282 MET B C 1
ATOM 4900 O O . MET B 1 282 ? -51.332 51.939 -27.071 1.00 25.30 282 MET B O 1
ATOM 4905 N N . PRO B 1 283 ? -49.946 50.118 -26.742 1.00 28.52 283 PRO B N 1
ATOM 4906 C CA . PRO B 1 283 ? -49.672 50.328 -25.323 1.00 25.61 283 PRO B CA 1
ATOM 4907 C C . PRO B 1 283 ? -48.684 51.401 -25.028 1.00 24.69 283 PRO B C 1
ATOM 4908 O O . PRO B 1 283 ? -48.763 52.006 -23.991 1.00 26.19 283 PRO B O 1
ATOM 4912 N N . ALA B 1 284 ? -47.709 51.576 -25.902 1.00 25.60 284 ALA B N 1
ATOM 4913 C CA . ALA B 1 284 ? -46.597 52.416 -25.601 1.00 27.54 284 ALA B CA 1
ATOM 4914 C C . ALA B 1 284 ? -47.142 53.766 -25.946 1.00 27.56 284 ALA B C 1
ATOM 4915 O O . ALA B 1 284 ? -46.514 54.849 -25.628 1.00 28.01 284 ALA B O 1
ATOM 4917 N N . ALA B 1 285 ? -48.311 53.652 -26.576 1.00 21.67 285 ALA B N 1
ATOM 4918 C CA . ALA B 1 285 ? -48.962 54.715 -27.151 1.00 22.05 285 ALA B CA 1
ATOM 4919 C C . ALA B 1 285 ? -49.710 55.325 -26.041 1.00 24.68 285 ALA B C 1
ATOM 4920 O O . ALA B 1 285 ? -49.690 56.551 -25.818 1.00 28.04 285 ALA B O 1
ATOM 4922 N N . VAL B 1 286 ? -50.379 54.494 -25.285 1.00 26.06 286 VAL B N 1
ATOM 4923 C CA . VAL B 1 286 ? -51.128 55.073 -24.201 1.00 24.98 286 VAL B CA 1
ATOM 4924 C C . VAL B 1 286 ? -50.305 55.770 -23.159 1.00 26.98 286 VAL B C 1
ATOM 4925 O O . VAL B 1 286 ? -50.764 56.769 -22.644 1.00 26.57 286 VAL B O 1
ATOM 4929 N N . ASP B 1 287 ? -49.160 55.170 -22.781 1.00 27.84 287 ASP B N 1
ATOM 4930 C CA . ASP B 1 287 ? -48.090 55.872 -22.074 1.00 29.96 287 ASP B CA 1
ATOM 4931 C C . ASP B 1 287 ? -47.811 57.322 -22.682 1.00 30.24 287 ASP B C 1
ATOM 4932 O O . ASP B 1 287 ? -48.042 58.297 -22.014 1.00 27.85 287 ASP B O 1
ATOM 4937 N N . GLU B 1 288 ? -47.322 57.433 -23.930 1.00 27.29 288 GLU B N 1
ATOM 4938 C CA . GLU B 1 288 ? -47.247 58.700 -24.633 1.00 26.67 288 GLU B CA 1
ATOM 4939 C C . GLU B 1 288 ? -48.516 59.612 -24.572 1.00 26.57 288 GLU B C 1
ATOM 4940 O O . GLU B 1 288 ? -48.420 60.857 -24.566 1.00 24.18 288 GLU B O 1
ATOM 4946 N N . LEU B 1 289 ? -49.703 59.021 -24.543 1.00 26.37 289 LEU B N 1
ATOM 4947 C CA . LEU B 1 289 ? -50.898 59.851 -24.244 1.00 29.78 289 LEU B CA 1
ATOM 4948 C C . LEU B 1 289 ? -50.917 60.527 -22.872 1.00 29.47 289 LEU B C 1
ATOM 4949 O O . LEU B 1 289 ? -51.155 61.743 -22.722 1.00 28.90 289 LEU B O 1
ATOM 4954 N N . LEU B 1 290 ? -50.730 59.672 -21.884 1.00 30.69 290 LEU B N 1
ATOM 4955 C CA . LEU B 1 290 ? -50.591 60.017 -20.490 1.00 29.98 290 LEU B CA 1
ATOM 4956 C C . LEU B 1 290 ? -49.522 61.057 -20.325 1.00 25.82 290 LEU B C 1
ATOM 4957 O O . LEU B 1 290 ? -49.714 61.977 -19.599 1.00 24.09 290 LEU B O 1
ATOM 4962 N N . ARG B 1 291 ? -48.419 60.873 -21.020 1.00 25.09 291 ARG B N 1
ATOM 4963 C CA . ARG B 1 291 ? -47.219 61.585 -20.754 1.00 28.93 291 ARG B CA 1
ATOM 4964 C C . ARG B 1 291 ? -47.526 63.000 -21.139 1.00 28.16 291 ARG B C 1
ATOM 4965 O O . ARG B 1 291 ? -47.290 63.968 -20.367 1.00 25.13 291 ARG B O 1
ATOM 4973 N N . VAL B 1 292 ? -48.087 63.096 -22.332 1.00 29.11 292 VAL B N 1
ATOM 4974 C CA . VAL B 1 292 ? -48.365 64.405 -22.932 1.00 33.53 292 VAL B CA 1
ATOM 4975 C C . VAL B 1 292 ? -49.609 64.972 -22.287 1.00 32.96 292 VAL B C 1
ATOM 4976 O O . VAL B 1 292 ? -49.622 66.138 -21.856 1.00 31.95 292 VAL B O 1
ATOM 4980 N N . LEU B 1 293 ? -50.611 64.107 -22.154 1.00 34.11 293 LEU B N 1
ATOM 4981 C CA . LEU B 1 293 ? -51.809 64.477 -21.414 1.00 42.96 293 LEU B CA 1
ATOM 4982 C C . LEU B 1 293 ? -51.528 64.934 -19.930 1.00 52.52 293 LEU B C 1
ATOM 4983 O O . LEU B 1 293 ? -51.889 66.078 -19.556 1.00 58.00 293 LEU B O 1
ATOM 4988 N N . SER B 1 294 ? -50.883 64.078 -19.120 1.00 45.96 294 SER B N 1
ATOM 4989 C CA . SER B 1 294 ? -50.478 64.409 -17.723 1.00 42.83 294 SER B CA 1
ATOM 4990 C C . SER B 1 294 ? -51.630 64.962 -16.897 1.00 42.41 294 SER B C 1
ATOM 4991 O O . SER B 1 294 ? -51.668 66.172 -16.682 1.00 47.68 294 SER B O 1
ATOM 4994 N N . VAL B 1 295 ? -52.582 64.157 -16.427 1.00 41.59 295 VAL B N 1
ATOM 4995 C CA . VAL B 1 295 ? -53.831 64.867 -16.096 1.00 44.72 295 VAL B CA 1
ATOM 4996 C C . VAL B 1 295 ? -53.945 65.485 -14.739 1.00 37.73 295 VAL B C 1
ATOM 4997 O O . VAL B 1 295 ? -54.796 66.384 -14.513 1.00 35.03 295 VAL B O 1
ATOM 5001 N N . ALA B 1 296 ? -53.075 65.024 -13.852 1.00 34.65 296 ALA B N 1
ATOM 5002 C CA . ALA B 1 296 ? -53.144 65.536 -12.472 1.00 36.41 296 ALA B CA 1
ATOM 5003 C C . ALA B 1 296 ? -52.559 66.871 -12.751 1.00 37.76 296 ALA B C 1
ATOM 5004 O O . ALA B 1 296 ? -53.263 67.903 -12.836 1.00 43.67 296 ALA B O 1
ATOM 5006 N N . ASP B 1 297 ? -51.253 66.794 -12.964 1.00 36.00 297 ASP B N 1
ATOM 5007 C CA . ASP B 1 297 ? -50.446 67.907 -13.239 1.00 36.01 297 ASP B CA 1
ATOM 5008 C C . ASP B 1 297 ? -50.345 68.589 -11.939 1.00 33.58 297 ASP B C 1
ATOM 5009 O O . ASP B 1 297 ? -49.342 69.262 -11.665 1.00 35.82 297 ASP B O 1
ATOM 5014 N N . SER B 1 298 ? -51.391 68.351 -11.135 1.00 30.55 298 SER B N 1
ATOM 5015 C CA . SER B 1 298 ? -51.624 69.058 -9.907 1.00 28.46 298 SER B CA 1
ATOM 5016 C C . SER B 1 298 ? -52.175 68.402 -8.691 1.00 27.13 298 SER B C 1
ATOM 5017 O O . SER B 1 298 ? -51.846 68.732 -7.599 1.00 30.38 298 SER B O 1
ATOM 5020 N N . ILE B 1 299 ? -52.930 67.375 -8.850 1.00 30.89 299 ILE B N 1
ATOM 5021 C CA . ILE B 1 299 ? -53.327 66.670 -7.675 1.00 36.92 299 ILE B CA 1
ATOM 5022 C C . ILE B 1 299 ? -52.447 66.245 -6.483 1.00 36.78 299 ILE B C 1
ATOM 5023 O O . ILE B 1 299 ? -52.978 66.135 -5.351 1.00 35.58 299 ILE B O 1
ATOM 5028 N N . PRO B 1 300 ? -51.120 65.999 -6.721 1.00 41.51 300 PRO B N 1
ATOM 5029 C CA . PRO B 1 300 ? -50.127 65.829 -5.624 1.00 42.37 300 PRO B CA 1
ATOM 5030 C C . PRO B 1 300 ? -49.950 67.127 -4.854 1.00 45.89 300 PRO B C 1
ATOM 5031 O O . PRO B 1 300 ? -49.488 68.143 -5.404 1.00 48.34 300 PRO B O 1
ATOM 5035 N N . LEU B 1 301 ? -50.391 67.091 -3.604 1.00 44.32 301 LEU B N 1
ATOM 5036 C CA . LEU B 1 301 ? -50.324 68.217 -2.726 1.00 42.74 301 LEU B CA 1
ATOM 5037 C C . LEU B 1 301 ? -49.359 67.829 -1.624 1.00 39.03 301 LEU B C 1
ATOM 5038 O O . LEU B 1 301 ? -49.404 66.713 -1.134 1.00 42.26 301 LEU B O 1
ATOM 5043 N N . ARG B 1 302 ? -48.462 68.715 -1.231 1.00 35.86 302 ARG B N 1
ATOM 5044 C CA . ARG B 1 302 ? -47.597 68.411 -0.090 1.00 33.28 302 ARG B CA 1
ATOM 5045 C C . ARG B 1 302 ? -47.126 69.646 0.635 1.00 31.52 302 ARG B C 1
ATOM 5046 O O . ARG B 1 302 ? -46.946 70.733 0.036 1.00 30.48 302 ARG B O 1
ATOM 5054 N N . VAL B 1 303 ? -46.886 69.461 1.916 1.00 28.21 303 VAL B N 1
ATOM 5055 C CA . VAL B 1 303 ? -46.125 70.431 2.625 1.00 30.02 303 VAL B CA 1
ATOM 5056 C C . VAL B 1 303 ? -44.797 69.804 2.422 1.00 29.36 303 VAL B C 1
ATOM 5057 O O . VAL B 1 303 ? -44.709 68.587 2.104 1.00 25.17 303 VAL B O 1
ATOM 5061 N N . ALA B 1 304 ? -43.797 70.698 2.576 1.00 31.62 304 ALA B N 1
ATOM 5062 C CA . ALA B 1 304 ? -42.348 70.527 3.067 1.00 29.57 304 ALA B CA 1
ATOM 5063 C C . ALA B 1 304 ? -41.935 70.184 4.484 1.00 25.67 304 ALA B C 1
ATOM 5064 O O . ALA B 1 304 ? -41.747 71.074 5.215 1.00 26.74 304 ALA B O 1
ATOM 5066 N N . ALA B 1 305 ? -41.662 68.947 4.838 1.00 28.70 305 ALA B N 1
ATOM 5067 C CA . ALA B 1 305 ? -41.297 68.580 6.219 1.00 32.43 305 ALA B CA 1
ATOM 5068 C C . ALA B 1 305 ? -40.077 69.234 6.881 1.00 40.53 305 ALA B C 1
ATOM 5069 O O . ALA B 1 305 ? -40.254 70.049 7.757 1.00 44.42 305 ALA B O 1
ATOM 5071 N N . GLU B 1 306 ? -38.840 68.905 6.497 1.00 49.71 306 GLU B N 1
ATOM 5072 C CA . GLU B 1 306 ? -37.746 69.721 6.971 1.00 50.78 306 GLU B CA 1
ATOM 5073 C C . GLU B 1 306 ? -37.600 70.785 5.858 1.00 57.70 306 GLU B C 1
ATOM 5074 O O . GLU B 1 306 ? -38.476 70.889 4.988 1.00 54.46 306 GLU B O 1
ATOM 5080 N N . ASP B 1 307 ? -36.582 71.643 5.930 1.00 63.63 307 ASP B N 1
ATOM 5081 C CA . ASP B 1 307 ? -36.190 72.456 4.761 1.00 69.77 307 ASP B CA 1
ATOM 5082 C C . ASP B 1 307 ? -35.636 71.489 3.664 1.00 68.28 307 ASP B C 1
ATOM 5083 O O . ASP B 1 307 ? -35.000 70.474 4.002 1.00 57.26 307 ASP B O 1
ATOM 5088 N N . ILE B 1 308 ? -35.887 71.798 2.381 1.00 62.70 308 ILE B N 1
ATOM 5089 C CA . ILE B 1 308 ? -35.558 70.904 1.239 1.00 63.90 308 ILE B CA 1
ATOM 5090 C C . ILE B 1 308 ? -34.924 71.672 0.071 1.00 63.72 308 ILE B C 1
ATOM 5091 O O . ILE B 1 308 ? -35.524 72.609 -0.493 1.00 54.05 308 ILE B O 1
ATOM 5096 N N . GLU B 1 309 ? -33.717 71.225 -0.286 1.00 61.88 309 GLU B N 1
ATOM 5097 C CA . GLU B 1 309 ? -32.931 71.811 -1.353 1.00 62.38 309 GLU B CA 1
ATOM 5098 C C . GLU B 1 309 ? -33.234 71.100 -2.624 1.00 48.50 309 GLU B C 1
ATOM 5099 O O . GLU B 1 309 ? -33.515 69.902 -2.589 1.00 32.16 309 GLU B O 1
ATOM 5105 N N . LEU B 1 310 ? -33.156 71.867 -3.721 1.00 45.41 310 LEU B N 1
ATOM 5106 C CA . LEU B 1 310 ? -33.808 71.555 -4.997 1.00 43.08 310 LEU B CA 1
ATOM 5107 C C . LEU B 1 310 ? -33.152 72.516 -5.959 1.00 45.13 310 LEU B C 1
ATOM 5108 O O . LEU B 1 310 ? -33.619 73.651 -6.092 1.00 42.96 310 LEU B O 1
ATOM 5113 N N . SER B 1 311 ? -32.068 72.066 -6.606 1.00 50.16 311 SER B N 1
ATOM 5114 C CA . SER B 1 311 ? -31.222 72.941 -7.453 1.00 50.13 311 SER B CA 1
ATOM 5115 C C . SER B 1 311 ? -31.148 74.391 -7.041 1.00 54.36 311 SER B C 1
ATOM 5116 O O . SER B 1 311 ? -31.580 75.292 -7.783 1.00 73.48 311 SER B O 1
ATOM 5119 N N . GLY B 1 312 ? -30.672 74.653 -5.849 1.00 50.28 312 GLY B N 1
ATOM 5120 C CA . GLY B 1 312 ? -30.693 76.052 -5.439 1.00 60.42 312 GLY B CA 1
ATOM 5121 C C . GLY B 1 312 ? -31.769 76.217 -4.390 1.00 64.58 312 GLY B C 1
ATOM 5122 O O . GLY B 1 312 ? -31.521 75.862 -3.234 1.00 80.94 312 GLY B O 1
ATOM 5123 N N . ARG B 1 313 ? -32.955 76.734 -4.731 1.00 65.55 313 ARG B N 1
ATOM 5124 C CA . ARG B 1 313 ? -33.807 77.131 -3.600 1.00 71.04 313 ARG B CA 1
ATOM 5125 C C . ARG B 1 313 ? -34.283 76.051 -2.638 1.00 71.46 313 ARG B C 1
ATOM 5126 O O . ARG B 1 313 ? -34.436 74.847 -2.959 1.00 67.21 313 ARG B O 1
ATOM 5134 N N . THR B 1 314 ? -34.431 76.509 -1.419 1.00 66.25 314 THR B N 1
ATOM 5135 C CA . THR B 1 314 ? -35.011 75.725 -0.398 1.00 73.25 314 THR B CA 1
ATOM 5136 C C . THR B 1 314 ? -36.516 75.773 -0.511 1.00 71.96 314 THR B C 1
ATOM 5137 O O . THR B 1 314 ? -37.089 76.693 -1.128 1.00 64.84 314 THR B O 1
ATOM 5141 N N . VAL B 1 315 ? -37.140 74.776 0.106 1.00 60.35 315 VAL B N 1
ATOM 5142 C CA . VAL B 1 315 ? -38.514 74.907 0.548 1.00 53.69 315 VAL B CA 1
ATOM 5143 C C . VAL B 1 315 ? -38.601 74.739 2.065 1.00 53.62 315 VAL B C 1
ATOM 5144 O O . VAL B 1 315 ? -38.232 73.712 2.663 1.00 64.63 315 VAL B O 1
ATOM 5148 N N . PRO B 1 316 ? -39.092 75.757 2.705 1.00 47.57 316 PRO B N 1
ATOM 5149 C CA . PRO B 1 316 ? -38.936 75.842 4.125 1.00 54.52 316 PRO B CA 1
ATOM 5150 C C . PRO B 1 316 ? -39.848 74.902 4.946 1.00 62.69 316 PRO B C 1
ATOM 5151 O O . PRO B 1 316 ? -40.751 74.241 4.379 1.00 62.12 316 PRO B O 1
ATOM 5155 N N . ALA B 1 317 ? -39.546 74.832 6.256 1.00 67.24 317 ALA B N 1
ATOM 5156 C CA . ALA B 1 317 ? -40.321 74.099 7.281 1.00 74.27 317 ALA B CA 1
ATOM 5157 C C . ALA B 1 317 ? -41.808 74.452 7.239 1.00 71.73 317 ALA B C 1
ATOM 5158 O O . ALA B 1 317 ? -42.228 75.539 7.629 1.00 69.12 317 ALA B O 1
ATOM 5160 N N . ASP B 1 318 ? -42.597 73.533 6.723 1.00 68.56 318 ASP B N 1
ATOM 5161 C CA . ASP B 1 318 ? -43.993 73.795 6.532 1.00 77.03 318 ASP B CA 1
ATOM 5162 C C . ASP B 1 318 ? -44.414 75.093 5.701 1.00 70.61 318 ASP B C 1
ATOM 5163 O O . ASP B 1 318 ? -44.874 76.082 6.275 1.00 63.76 318 ASP B O 1
ATOM 5168 N N . ASP B 1 319 ? -44.253 75.087 4.368 1.00 61.18 319 ASP B N 1
ATOM 5169 C CA . ASP B 1 319 ? -45.176 75.865 3.481 1.00 54.31 319 ASP B CA 1
ATOM 5170 C C . ASP B 1 319 ? -45.760 74.839 2.545 1.00 49.95 319 ASP B C 1
ATOM 5171 O O . ASP B 1 319 ? -45.346 73.675 2.578 1.00 48.63 319 ASP B O 1
ATOM 5176 N N . GLY B 1 320 ? -46.697 75.260 1.710 1.00 45.21 320 GLY B N 1
ATOM 5177 C CA . GLY B 1 320 ? -47.249 74.357 0.717 1.00 42.72 320 GLY B CA 1
ATOM 5178 C C . GLY B 1 320 ? -46.362 74.126 -0.500 1.00 41.71 320 GLY B C 1
ATOM 5179 O O . GLY B 1 320 ? -45.826 75.065 -1.103 1.00 42.06 320 GLY B O 1
ATOM 5180 N N . VAL B 1 321 ? -46.227 72.871 -0.900 1.00 38.40 321 VAL B N 1
ATOM 5181 C CA . VAL B 1 321 ? -45.461 72.611 -2.097 1.00 40.71 321 VAL B CA 1
ATOM 5182 C C . VAL B 1 321 ? -46.259 71.695 -2.964 1.00 42.84 321 VAL B C 1
ATOM 5183 O O . VAL B 1 321 ? -46.801 70.684 -2.512 1.00 39.85 321 VAL B O 1
ATOM 5187 N N . ILE B 1 322 ? -46.282 72.075 -4.232 1.00 49.60 322 ILE B N 1
ATOM 5188 C CA . ILE B 1 322 ? -46.837 71.241 -5.253 1.00 51.12 322 ILE B CA 1
ATOM 5189 C C . ILE B 1 322 ? -45.791 70.872 -6.336 1.00 51.90 322 ILE B C 1
ATOM 5190 O O . ILE B 1 322 ? -44.877 71.641 -6.773 1.00 39.86 322 ILE B O 1
ATOM 5195 N N . ALA B 1 323 ? -45.924 69.621 -6.704 1.00 59.39 323 ALA B N 1
ATOM 5196 C CA . ALA B 1 323 ? -45.145 69.061 -7.766 1.00 68.90 323 ALA B CA 1
ATOM 5197 C C . ALA B 1 323 ? -46.044 69.107 -8.993 1.00 73.32 323 ALA B C 1
ATOM 5198 O O . ALA B 1 323 ? -47.189 68.604 -8.988 1.00 78.11 323 ALA B O 1
ATOM 5200 N N . LEU B 1 324 ? -45.527 69.714 -10.049 1.00 63.39 324 LEU B N 1
ATOM 5201 C CA . LEU B 1 324 ? -46.322 69.888 -11.219 1.00 57.11 324 LEU B CA 1
ATOM 5202 C C . LEU B 1 324 ? -45.957 68.870 -12.244 1.00 58.08 324 LEU B C 1
ATOM 5203 O O . LEU B 1 324 ? -45.005 69.063 -12.994 1.00 66.82 324 LEU B O 1
ATOM 5208 N N . LEU B 1 325 ? -46.748 67.803 -12.282 1.00 53.40 325 LEU B N 1
ATOM 5209 C CA . LEU B 1 325 ? -46.586 66.690 -13.225 1.00 51.06 325 LEU B CA 1
ATOM 5210 C C . LEU B 1 325 ? -46.615 67.067 -14.773 1.00 44.66 325 LEU B C 1
ATOM 5211 O O . LEU B 1 325 ? -45.879 66.469 -15.658 1.00 35.84 325 LEU B O 1
ATOM 5216 N N . ALA B 1 326 ? -47.471 68.041 -15.092 1.00 42.81 326 ALA B N 1
ATOM 5217 C CA . ALA B 1 326 ? -47.344 68.759 -16.381 1.00 46.46 326 ALA B CA 1
ATOM 5218 C C . ALA B 1 326 ? -45.895 69.244 -16.568 1.00 44.41 326 ALA B C 1
ATOM 5219 O O . ALA B 1 326 ? -45.236 68.795 -17.488 1.00 49.10 326 ALA B O 1
ATOM 5221 N N . GLY B 1 327 ? -45.365 70.079 -15.681 1.00 40.31 327 GLY B N 1
ATOM 5222 C CA . GLY B 1 327 ? -43.976 70.518 -15.836 1.00 47.55 327 GLY B CA 1
ATOM 5223 C C . GLY B 1 327 ? -43.074 69.376 -16.327 1.00 51.58 327 GLY B C 1
ATOM 5224 O O . GLY B 1 327 ? -42.395 69.473 -17.351 1.00 53.49 327 GLY B O 1
ATOM 5225 N N . ALA B 1 328 ? -43.118 68.263 -15.602 1.00 53.86 328 ALA B N 1
ATOM 5226 C CA . ALA B 1 328 ? -42.160 67.171 -15.732 1.00 43.78 328 ALA B CA 1
ATOM 5227 C C . ALA B 1 328 ? -42.180 66.508 -17.070 1.00 47.81 328 ALA B C 1
ATOM 5228 O O . ALA B 1 328 ? -41.127 66.209 -17.601 1.00 50.74 328 ALA B O 1
ATOM 5230 N N . ASN B 1 329 ? -43.360 66.267 -17.633 1.00 50.14 329 ASN B N 1
ATOM 5231 C CA . ASN B 1 329 ? -43.381 65.609 -18.926 1.00 49.06 329 ASN B CA 1
ATOM 5232 C C . ASN B 1 329 ? -43.278 66.542 -20.080 1.00 52.12 329 ASN B C 1
ATOM 5233 O O . ASN B 1 329 ? -43.836 66.250 -21.150 1.00 63.02 329 ASN B O 1
ATOM 5238 N N . HIS B 1 330 ? -42.618 67.673 -19.865 1.00 48.09 330 HIS B N 1
ATOM 5239 C CA . HIS B 1 330 ? -42.421 68.672 -20.904 1.00 50.86 330 HIS B CA 1
ATOM 5240 C C . HIS B 1 330 ? -41.133 69.352 -20.576 1.00 56.70 330 HIS B C 1
ATOM 5241 O O . HIS B 1 330 ? -40.931 70.519 -20.937 1.00 67.25 330 HIS B O 1
ATOM 5248 N N . ASP B 1 331 ? -40.252 68.658 -19.858 1.00 47.44 331 ASP B N 1
ATOM 5249 C CA . ASP B 1 331 ? -38.955 69.193 -19.650 1.00 44.92 331 ASP B CA 1
ATOM 5250 C C . ASP B 1 331 ? -38.040 68.471 -20.640 1.00 49.44 331 ASP B C 1
ATOM 5251 O O . ASP B 1 331 ? -37.839 67.264 -20.520 1.00 52.56 331 ASP B O 1
ATOM 5256 N N . PRO B 1 332 ? -37.538 69.211 -21.658 1.00 48.46 332 PRO B N 1
ATOM 5257 C CA . PRO B 1 332 ? -36.504 68.928 -22.628 1.00 51.56 332 PRO B CA 1
ATOM 5258 C C . PRO B 1 332 ? -35.420 68.001 -22.141 1.00 56.85 332 PRO B C 1
ATOM 5259 O O . PRO B 1 332 ? -34.862 67.292 -22.969 1.00 60.16 332 PRO B O 1
ATOM 5263 N N . GLU B 1 333 ? -35.071 68.023 -20.854 1.00 55.14 333 GLU B N 1
ATOM 5264 C CA . GLU B 1 333 ? -34.178 66.979 -20.385 1.00 67.61 333 GLU B CA 1
ATOM 5265 C C . GLU B 1 333 ? -34.824 65.574 -20.509 1.00 81.16 333 GLU B C 1
ATOM 5266 O O . GLU B 1 333 ? -34.236 64.676 -21.155 1.00 86.86 333 GLU B O 1
ATOM 5272 N N . GLN B 1 334 ? -36.005 65.390 -19.892 1.00 81.44 334 GLN B N 1
ATOM 5273 C CA . GLN B 1 334 ? -36.722 64.095 -19.883 1.00 82.15 334 GLN B CA 1
ATOM 5274 C C . GLN B 1 334 ? -36.539 63.382 -21.208 1.00 85.21 334 GLN B C 1
ATOM 5275 O O . GLN B 1 334 ? -35.859 62.329 -21.274 1.00 96.23 334 GLN B O 1
ATOM 5281 N N . PHE B 1 335 ? -37.155 63.982 -22.240 1.00 71.55 335 PHE B N 1
ATOM 5282 C CA . PHE B 1 335 ? -37.123 63.513 -23.624 1.00 64.47 335 PHE B CA 1
ATOM 5283 C C . PHE B 1 335 ? -37.367 64.736 -24.534 1.00 66.52 335 PHE B C 1
ATOM 5284 O O . PHE B 1 335 ? -37.729 65.870 -24.098 1.00 59.42 335 PHE B O 1
ATOM 5292 N N . ASP B 1 336 ? -37.160 64.472 -25.813 1.00 67.85 336 ASP B N 1
ATOM 5293 C CA . ASP B 1 336 ? -37.114 65.487 -26.827 1.00 62.75 336 ASP B CA 1
ATOM 5294 C C . ASP B 1 336 ? -38.478 65.931 -27.407 1.00 61.94 336 ASP B C 1
ATOM 5295 O O . ASP B 1 336 ? -39.392 65.104 -27.554 1.00 47.89 336 ASP B O 1
ATOM 5300 N N . ASP B 1 337 ? -38.543 67.227 -27.781 1.00 66.45 337 ASP B N 1
ATOM 5301 C CA . ASP B 1 337 ? -39.729 67.955 -28.298 1.00 60.37 337 ASP B CA 1
ATOM 5302 C C . ASP B 1 337 ? -40.874 67.574 -27.465 1.00 62.49 337 ASP B C 1
ATOM 5303 O O . ASP B 1 337 ? -41.672 66.712 -27.825 1.00 72.90 337 ASP B O 1
ATOM 5308 N N . PRO B 1 338 ? -40.917 68.141 -26.291 1.00 62.09 338 PRO B N 1
ATOM 5309 C CA . PRO B 1 338 ? -41.931 67.749 -25.331 1.00 63.34 338 PRO B CA 1
ATOM 5310 C C . PRO B 1 338 ? -43.434 67.715 -25.722 1.00 61.57 338 PRO B C 1
ATOM 5311 O O . PRO B 1 338 ? -44.233 67.144 -24.984 1.00 64.72 338 PRO B O 1
ATOM 5315 N N . GLU B 1 339 ? -43.830 68.308 -26.849 1.00 58.59 339 GLU B N 1
ATOM 5316 C CA . GLU B 1 339 ? -45.233 68.219 -27.270 1.00 46.92 339 GLU B CA 1
ATOM 5317 C C . GLU B 1 339 ? -45.293 67.601 -28.624 1.00 44.40 339 GLU B C 1
ATOM 5318 O O . GLU B 1 339 ? -46.358 67.658 -29.298 1.00 40.07 339 GLU B O 1
ATOM 5324 N N . ARG B 1 340 ? -44.160 67.013 -29.052 1.00 40.99 340 ARG B N 1
ATOM 5325 C CA . ARG B 1 340 ? -44.265 66.018 -30.128 1.00 36.24 340 ARG B CA 1
ATOM 5326 C C . ARG B 1 340 ? -44.999 64.899 -29.467 1.00 35.05 340 ARG B C 1
ATOM 5327 O O . ARG B 1 340 ? -44.543 64.314 -28.519 1.00 39.34 340 ARG B O 1
ATOM 5335 N N . VAL B 1 341 ? -46.195 64.638 -29.918 1.00 33.69 341 VAL B N 1
ATOM 5336 C CA . VAL B 1 341 ? -46.765 63.410 -29.564 1.00 30.56 341 VAL B CA 1
ATOM 5337 C C . VAL B 1 341 ? -46.120 62.573 -30.575 1.00 28.70 341 VAL B C 1
ATOM 5338 O O . VAL B 1 341 ? -46.553 62.523 -31.700 1.00 24.92 341 VAL B O 1
ATOM 5342 N N . ASP B 1 342 ? -45.055 61.950 -30.144 1.00 30.61 342 ASP B N 1
ATOM 5343 C CA . ASP B 1 342 ? -44.340 61.008 -30.913 1.00 33.79 342 ASP B CA 1
ATOM 5344 C C . ASP B 1 342 ? -44.649 59.690 -30.212 1.00 35.93 342 ASP B C 1
ATOM 5345 O O . ASP B 1 342 ? -44.222 59.505 -29.089 1.00 45.63 342 ASP B O 1
ATOM 5350 N N . PHE B 1 343 ? -45.393 58.773 -30.793 1.00 33.57 343 PHE B N 1
ATOM 5351 C CA . PHE B 1 343 ? -45.479 57.443 -30.151 1.00 34.01 343 PHE B CA 1
ATOM 5352 C C . PHE B 1 343 ? -44.164 56.724 -30.135 1.00 38.97 343 PHE B C 1
ATOM 5353 O O . PHE B 1 343 ? -44.104 55.606 -29.641 1.00 43.07 343 PHE B O 1
ATOM 5361 N N . HIS B 1 344 ? -43.105 57.353 -30.656 1.00 40.13 344 HIS B N 1
ATOM 5362 C CA . HIS B 1 344 ? -41.883 56.602 -30.893 1.00 45.58 344 HIS B CA 1
ATOM 5363 C C . HIS B 1 344 ? -40.662 57.185 -30.172 1.00 50.11 344 HIS B C 1
ATOM 5364 O O . HIS B 1 344 ? -39.522 57.253 -30.694 1.00 59.74 344 HIS B O 1
ATOM 5371 N N . ARG B 1 345 ? -40.858 57.588 -28.930 1.00 51.55 345 ARG B N 1
ATOM 5372 C CA . ARG B 1 345 ? -39.699 57.856 -28.054 1.00 56.65 345 ARG B CA 1
ATOM 5373 C C . ARG B 1 345 ? -39.432 56.658 -27.134 1.00 66.64 345 ARG B C 1
ATOM 5374 O O . ARG B 1 345 ? -39.977 55.585 -27.349 1.00 74.53 345 ARG B O 1
ATOM 5382 N N . THR B 1 346 ? -38.587 56.809 -26.115 1.00 85.12 346 THR B N 1
ATOM 5383 C CA . THR B 1 346 ? -38.547 55.816 -24.992 1.00 89.32 346 THR B CA 1
ATOM 5384 C C . THR B 1 346 ? -39.476 56.154 -23.770 1.00 91.09 346 THR B C 1
ATOM 5385 O O . THR B 1 346 ? -39.500 55.373 -22.793 1.00 80.36 346 THR B O 1
ATOM 5389 N N . ASP B 1 347 ? -40.234 57.282 -23.877 1.00 86.95 347 ASP B N 1
ATOM 5390 C CA . ASP B 1 347 ? -41.159 57.938 -22.861 1.00 71.71 347 ASP B CA 1
ATOM 5391 C C . ASP B 1 347 ? -40.611 57.929 -21.429 1.00 72.53 347 ASP B C 1
ATOM 5392 O O . ASP B 1 347 ? -40.851 58.842 -20.603 1.00 58.59 347 ASP B O 1
ATOM 5397 N N . ASN B 1 348 ? -39.836 56.867 -21.198 1.00 75.67 348 ASN B N 1
ATOM 5398 C CA . ASN B 1 348 ? -39.043 56.637 -20.010 1.00 75.06 348 ASN B CA 1
ATOM 5399 C C . ASN B 1 348 ? -39.877 56.646 -18.748 1.00 70.59 348 ASN B C 1
ATOM 5400 O O . ASN B 1 348 ? -40.656 55.722 -18.461 1.00 67.20 348 ASN B O 1
ATOM 5405 N N . HIS B 1 349 ? -39.725 57.716 -17.993 1.00 74.93 349 HIS B N 1
ATOM 5406 C CA . HIS B 1 349 ? -40.480 57.857 -16.770 1.00 80.82 349 HIS B CA 1
ATOM 5407 C C . HIS B 1 349 ? -41.488 59.011 -17.015 1.00 65.87 349 HIS B C 1
ATOM 5408 O O . HIS B 1 349 ? -41.221 60.163 -16.707 1.00 63.36 349 HIS B O 1
ATOM 5415 N N . HIS B 1 350 ? -42.628 58.720 -17.636 1.00 59.26 350 HIS B N 1
ATOM 5416 C CA . HIS B 1 350 ? -43.725 59.677 -17.699 1.00 50.70 350 HIS B CA 1
ATOM 5417 C C . HIS B 1 350 ? -44.478 59.593 -16.420 1.00 50.01 350 HIS B C 1
ATOM 5418 O O . HIS B 1 350 ? -45.339 58.702 -16.221 1.00 42.87 350 HIS B O 1
ATOM 5425 N N . VAL B 1 351 ? -44.146 60.536 -15.538 1.00 45.13 351 VAL B N 1
ATOM 5426 C CA . VAL B 1 351 ? -44.646 60.584 -14.167 1.00 39.58 351 VAL B CA 1
ATOM 5427 C C . VAL B 1 351 ? -46.092 61.096 -14.129 1.00 39.87 351 VAL B C 1
ATOM 5428 O O . VAL B 1 351 ? -46.491 61.950 -13.280 1.00 32.83 351 VAL B O 1
ATOM 5432 N N . ALA B 1 352 ? -46.885 60.556 -15.058 1.00 36.22 352 ALA B N 1
ATOM 5433 C CA . ALA B 1 352 ? -48.207 61.048 -15.229 1.00 33.43 352 ALA B CA 1
ATOM 5434 C C . ALA B 1 352 ? -49.024 60.625 -14.002 1.00 31.68 352 ALA B C 1
ATOM 5435 O O . ALA B 1 352 ? -50.065 61.217 -13.660 1.00 34.00 352 ALA B O 1
ATOM 5437 N N . PHE B 1 353 ? -48.477 59.640 -13.312 1.00 30.00 353 PHE B N 1
ATOM 5438 C CA . PHE B 1 353 ? -49.091 59.090 -12.126 1.00 29.91 353 PHE B CA 1
ATOM 5439 C C . PHE B 1 353 ? -48.271 59.371 -10.867 1.00 29.53 353 PHE B C 1
ATOM 5440 O O . PHE B 1 353 ? -48.523 58.718 -9.806 1.00 28.07 353 PHE B O 1
ATOM 5448 N N . GLY B 1 354 ? -47.311 60.306 -10.982 1.00 28.41 354 GLY B N 1
ATOM 5449 C CA . GLY B 1 354 ? -46.358 60.618 -9.906 1.00 26.15 354 GLY B CA 1
ATOM 5450 C C . GLY B 1 354 ? -45.190 59.669 -9.565 1.00 27.66 354 GLY B C 1
ATOM 5451 O O . GLY B 1 354 ? -44.803 58.705 -10.303 1.00 24.34 354 GLY B O 1
ATOM 5452 N N . TYR B 1 355 ? -44.671 59.984 -8.385 1.00 27.98 355 TYR B N 1
ATOM 5453 C CA . TYR B 1 355 ? -43.663 59.277 -7.655 1.00 31.52 355 TYR B CA 1
ATOM 5454 C C . TYR B 1 355 ? -44.086 59.503 -6.226 1.00 34.99 355 TYR B C 1
ATOM 5455 O O . TYR B 1 355 ? -45.221 59.963 -5.995 1.00 38.50 355 TYR B O 1
ATOM 5464 N N . GLY B 1 356 ? -43.190 59.242 -5.258 1.00 39.73 356 GLY B N 1
ATOM 5465 C CA . GLY B 1 356 ? -43.592 59.026 -3.806 1.00 39.49 356 GLY B CA 1
ATOM 5466 C C . GLY B 1 356 ? -44.249 57.626 -3.508 1.00 31.95 356 GLY B C 1
ATOM 5467 O O . GLY B 1 356 ? -44.551 56.802 -4.402 1.00 24.76 356 GLY B O 1
ATOM 5468 N N . VAL B 1 357 ? -44.472 57.307 -2.248 1.00 33.79 357 VAL B N 1
ATOM 5469 C CA . VAL B 1 357 ? -45.191 56.056 -2.087 1.00 41.52 357 VAL B CA 1
ATOM 5470 C C . VAL B 1 357 ? -46.573 56.407 -2.650 1.00 50.75 357 VAL B C 1
ATOM 5471 O O . VAL B 1 357 ? -47.395 55.553 -3.031 1.00 55.24 357 VAL B O 1
ATOM 5475 N N . HIS B 1 358 ? -46.781 57.713 -2.747 1.00 49.28 358 HIS B N 1
ATOM 5476 C CA . HIS B 1 358 ? -48.042 58.289 -3.111 1.00 43.75 358 HIS B CA 1
ATOM 5477 C C . HIS B 1 358 ? -48.357 58.289 -4.620 1.00 43.40 358 HIS B C 1
ATOM 5478 O O . HIS B 1 358 ? -49.012 59.197 -5.112 1.00 48.58 358 HIS B O 1
ATOM 5485 N N . GLN B 1 359 ? -47.899 57.307 -5.392 1.00 40.97 359 GLN B N 1
ATOM 5486 C CA . GLN B 1 359 ? -48.107 57.395 -6.852 1.00 39.29 359 GLN B CA 1
ATOM 5487 C C . GLN B 1 359 ? -49.237 56.431 -7.112 1.00 35.21 359 GLN B C 1
ATOM 5488 O O . GLN B 1 359 ? -49.374 55.494 -6.328 1.00 37.06 359 GLN B O 1
ATOM 5494 N N . CYS B 1 360 ? -50.068 56.611 -8.128 1.00 28.29 360 CYS B N 1
ATOM 5495 C CA . CYS B 1 360 ? -51.267 55.765 -8.262 1.00 23.46 360 CYS B CA 1
ATOM 5496 C C . CYS B 1 360 ? -51.081 54.238 -8.086 1.00 23.13 360 CYS B C 1
ATOM 5497 O O . CYS B 1 360 ? -50.283 53.622 -8.792 1.00 21.02 360 CYS B O 1
ATOM 5500 N N . VAL B 1 361 ? -51.837 53.636 -7.158 1.00 21.17 361 VAL B N 1
ATOM 5501 C CA . VAL B 1 361 ? -51.990 52.173 -7.082 1.00 23.11 361 VAL B CA 1
ATOM 5502 C C . VAL B 1 361 ? -52.670 51.582 -8.362 1.00 23.18 361 VAL B C 1
ATOM 5503 O O . VAL B 1 361 ? -52.812 50.382 -8.462 1.00 22.88 361 VAL B O 1
ATOM 5507 N N . GLY B 1 362 ? -53.195 52.434 -9.240 1.00 23.78 362 GLY B N 1
ATOM 5508 C CA . GLY B 1 362 ? -54.102 52.118 -10.340 1.00 20.09 362 GLY B CA 1
ATOM 5509 C C . GLY B 1 362 ? -53.463 52.440 -11.664 1.00 18.41 362 GLY B C 1
ATOM 5510 O O . GLY B 1 362 ? -54.004 52.104 -12.705 1.00 18.41 362 GLY B O 1
ATOM 5511 N N . GLN B 1 363 ? -52.282 53.036 -11.652 1.00 18.13 363 GLN B N 1
ATOM 5512 C CA . GLN B 1 363 ? -51.397 53.072 -12.872 1.00 18.69 363 GLN B CA 1
ATOM 5513 C C . GLN B 1 363 ? -51.559 51.864 -13.748 1.00 19.47 363 GLN B C 1
ATOM 5514 O O . GLN B 1 363 ? -51.731 52.062 -14.921 1.00 24.05 363 GLN B O 1
ATOM 5520 N N . HIS B 1 364 ? -51.475 50.638 -13.253 1.00 17.99 364 HIS B N 1
ATOM 5521 C CA . HIS B 1 364 ? -51.759 49.541 -14.169 1.00 20.81 364 HIS B CA 1
ATOM 5522 C C . HIS B 1 364 ? -53.141 49.418 -14.787 1.00 21.24 364 HIS B C 1
ATOM 5523 O O . HIS B 1 364 ? -53.316 49.283 -16.018 1.00 19.54 364 HIS B O 1
ATOM 5530 N N . LEU B 1 365 ? -54.157 49.420 -13.956 1.00 21.22 365 LEU B N 1
ATOM 5531 C CA . LEU B 1 365 ? -55.481 49.367 -14.538 1.00 21.87 365 LEU B CA 1
ATOM 5532 C C . LEU B 1 365 ? -55.925 50.564 -15.361 1.00 22.57 365 LEU B C 1
ATOM 5533 O O . LEU B 1 365 ? -56.896 50.454 -16.064 1.00 24.49 365 LEU B O 1
ATOM 5538 N N . ALA B 1 366 ? -55.272 51.717 -15.252 1.00 23.72 366 ALA B N 1
ATOM 5539 C CA . ALA B 1 366 ? -55.563 52.888 -16.147 1.00 24.95 366 ALA B CA 1
ATOM 5540 C C . ALA B 1 366 ? -55.045 52.658 -17.529 1.00 25.93 366 ALA B C 1
ATOM 5541 O O . ALA B 1 366 ? -55.660 52.953 -18.562 1.00 26.93 366 ALA B O 1
ATOM 5543 N N . ARG B 1 367 ? -53.846 52.155 -17.553 1.00 27.80 367 ARG B N 1
ATOM 5544 C CA . ARG B 1 367 ? -53.285 51.834 -18.799 1.00 28.31 367 ARG B CA 1
ATOM 5545 C C . ARG B 1 367 ? -53.879 50.608 -19.347 1.00 25.53 367 ARG B C 1
ATOM 5546 O O . ARG B 1 367 ? -53.744 50.403 -20.491 1.00 30.01 367 ARG B O 1
ATOM 5554 N N . LEU B 1 368 ? -54.534 49.784 -18.553 1.00 24.27 368 LEU B N 1
ATOM 5555 C CA . LEU B 1 368 ? -55.552 48.872 -19.131 1.00 24.72 368 LEU B CA 1
ATOM 5556 C C . LEU B 1 368 ? -56.737 49.654 -19.717 1.00 26.57 368 LEU B C 1
ATOM 5557 O O . LEU B 1 368 ? -57.059 49.442 -20.827 1.00 27.78 368 LEU B O 1
ATOM 5562 N N . GLU B 1 369 ? -57.391 50.560 -18.987 1.00 30.05 369 GLU B N 1
ATOM 5563 C CA . GLU B 1 369 ? -58.605 51.198 -19.533 1.00 32.14 369 GLU B CA 1
ATOM 5564 C C . GLU B 1 369 ? -58.351 51.984 -20.855 1.00 30.38 369 GLU B C 1
ATOM 5565 O O . GLU B 1 369 ? -59.256 52.221 -21.635 1.00 29.99 369 GLU B O 1
ATOM 5571 N N . LEU B 1 370 ? -57.134 52.418 -21.119 1.00 30.93 370 LEU B N 1
ATOM 5572 C CA . LEU B 1 370 ? -56.936 53.264 -22.317 1.00 30.49 370 LEU B CA 1
ATOM 5573 C C . LEU B 1 370 ? -56.537 52.433 -23.573 1.00 28.13 370 LEU B C 1
ATOM 5574 O O . LEU B 1 370 ? -57.072 52.585 -24.661 1.00 24.00 370 LEU B O 1
ATOM 5579 N N . GLU B 1 371 ? -55.671 51.461 -23.337 1.00 33.32 371 GLU B N 1
ATOM 5580 C CA . GLU B 1 371 ? -55.238 50.500 -24.341 1.00 37.24 371 GLU B CA 1
ATOM 5581 C C . GLU B 1 371 ? -56.413 49.707 -24.941 1.00 40.30 371 GLU B C 1
ATOM 5582 O O . GLU B 1 371 ? -56.429 49.474 -26.140 1.00 50.95 371 GLU B O 1
ATOM 5588 N N . VAL B 1 372 ? -57.436 49.346 -24.202 1.00 33.60 372 VAL B N 1
ATOM 5589 C CA . VAL B 1 372 ? -58.523 48.782 -24.966 1.00 34.24 372 VAL B CA 1
ATOM 5590 C C . VAL B 1 372 ? -59.649 49.767 -25.146 1.00 33.61 372 VAL B C 1
ATOM 5591 O O . VAL B 1 372 ? -60.416 49.665 -26.119 1.00 33.16 372 VAL B O 1
ATOM 5595 N N . ALA B 1 373 ? -59.751 50.732 -24.230 1.00 29.59 373 ALA B N 1
ATOM 5596 C CA . ALA B 1 373 ? -60.716 51.804 -24.441 1.00 27.34 373 ALA B CA 1
ATOM 5597 C C . ALA B 1 373 ? -60.599 52.404 -25.865 1.00 28.48 373 ALA B C 1
ATOM 5598 O O . ALA B 1 373 ? -61.572 52.567 -26.598 1.00 23.18 373 ALA B O 1
ATOM 5600 N N . LEU B 1 374 ? -59.367 52.719 -26.261 1.00 30.89 374 LEU B N 1
ATOM 5601 C CA . LEU B 1 374 ? -59.207 53.457 -27.502 1.00 28.12 374 LEU B CA 1
ATOM 5602 C C . LEU B 1 374 ? -59.080 52.445 -28.578 1.00 27.92 374 LEU B C 1
ATOM 5603 O O . LEU B 1 374 ? -59.856 52.487 -29.499 1.00 27.80 374 LEU B O 1
ATOM 5608 N N . GLU B 1 375 ? -58.157 51.497 -28.435 1.00 30.91 375 GLU B N 1
ATOM 5609 C CA . GLU B 1 375 ? -58.048 50.338 -29.398 1.00 32.45 375 GLU B CA 1
ATOM 5610 C C . GLU B 1 375 ? -59.405 49.924 -29.952 1.00 30.52 375 GLU B C 1
ATOM 5611 O O . GLU B 1 375 ? -59.594 50.040 -31.111 1.00 29.22 375 GLU B O 1
ATOM 5617 N N . THR B 1 376 ? -60.335 49.450 -29.127 1.00 31.62 376 THR B N 1
ATOM 5618 C CA . THR B 1 376 ? -61.642 49.083 -29.628 1.00 33.88 376 THR B CA 1
ATOM 5619 C C . THR B 1 376 ? -62.431 50.308 -30.148 1.00 38.18 376 THR B C 1
ATOM 5620 O O . THR B 1 376 ? -62.955 50.231 -31.219 1.00 43.14 376 THR B O 1
ATOM 5624 N N . LEU B 1 377 ? -62.511 51.430 -29.421 1.00 39.37 377 LEU B N 1
ATOM 5625 C CA . LEU B 1 377 ? -63.114 52.664 -29.965 1.00 33.96 377 LEU B CA 1
ATOM 5626 C C . LEU B 1 377 ? -62.764 52.882 -31.396 1.00 32.82 377 LEU B C 1
ATOM 5627 O O . LEU B 1 377 ? -63.634 52.944 -32.218 1.00 40.76 377 LEU B O 1
ATOM 5632 N N . LEU B 1 378 ? -61.509 53.035 -31.719 1.00 32.47 378 LEU B N 1
ATOM 5633 C CA . LEU B 1 378 ? -61.209 53.281 -33.140 1.00 37.43 378 LEU B CA 1
ATOM 5634 C C . LEU B 1 378 ? -61.255 52.038 -34.039 1.00 42.71 378 LEU B C 1
ATOM 5635 O O . LEU B 1 378 ? -61.943 52.055 -35.048 1.00 41.10 378 LEU B O 1
ATOM 5640 N N . ARG B 1 379 ? -60.562 50.959 -33.634 1.00 52.36 379 ARG B N 1
ATOM 5641 C CA . ARG B 1 379 ? -60.629 49.612 -34.297 1.00 52.24 379 ARG B CA 1
ATOM 5642 C C . ARG B 1 379 ? -62.037 49.026 -34.452 1.00 49.78 379 ARG B C 1
ATOM 5643 O O . ARG B 1 379 ? -62.183 48.194 -35.296 1.00 47.99 379 ARG B O 1
ATOM 5651 N N . ARG B 1 380 ? -63.060 49.451 -33.684 1.00 53.11 380 ARG B N 1
ATOM 5652 C CA . ARG B 1 380 ? -64.531 49.185 -34.037 1.00 54.49 380 ARG B CA 1
ATOM 5653 C C . ARG B 1 380 ? -65.400 50.414 -34.538 1.00 48.59 380 ARG B C 1
ATOM 5654 O O . ARG B 1 380 ? -66.653 50.367 -34.746 1.00 51.45 380 ARG B O 1
ATOM 5662 N N . VAL B 1 381 ? -64.718 51.507 -34.787 1.00 44.01 381 VAL B N 1
ATOM 5663 C CA . VAL B 1 381 ? -65.289 52.536 -35.665 1.00 44.92 381 VAL B CA 1
ATOM 5664 C C . VAL B 1 381 ? -64.170 53.446 -36.156 1.00 41.71 381 VAL B C 1
ATOM 5665 O O . VAL B 1 381 ? -63.636 54.242 -35.395 1.00 47.01 381 VAL B O 1
ATOM 5669 N N . PRO B 1 382 ? -63.742 53.224 -37.404 1.00 35.53 382 PRO B N 1
ATOM 5670 C CA . PRO B 1 382 ? -63.195 54.100 -38.394 1.00 36.90 382 PRO B CA 1
ATOM 5671 C C . PRO B 1 382 ? -62.994 55.606 -38.170 1.00 34.93 382 PRO B C 1
ATOM 5672 O O . PRO B 1 382 ? -61.895 56.078 -38.292 1.00 35.06 382 PRO B O 1
ATOM 5676 N N . THR B 1 383 ? -64.022 56.373 -37.908 1.00 35.11 383 THR B N 1
ATOM 5677 C CA . THR B 1 383 ? -63.800 57.776 -37.674 1.00 33.02 383 THR B CA 1
ATOM 5678 C C . THR B 1 383 ? -65.126 58.313 -37.436 1.00 30.68 383 THR B C 1
ATOM 5679 O O . THR B 1 383 ? -66.119 57.771 -37.976 1.00 26.59 383 THR B O 1
ATOM 5683 N N . LEU B 1 384 ? -65.066 59.416 -36.679 1.00 29.85 384 LEU B N 1
ATOM 5684 C CA . LEU B 1 384 ? -66.155 60.049 -36.027 1.00 33.30 384 LEU B CA 1
ATOM 5685 C C . LEU B 1 384 ? -65.860 61.464 -36.154 1.00 32.31 384 LEU B C 1
ATOM 5686 O O . LEU B 1 384 ? -64.786 61.893 -35.930 1.00 31.81 384 LEU B O 1
ATOM 5691 N N . ARG B 1 385 ? -66.849 62.194 -36.580 1.00 37.79 385 ARG B N 1
ATOM 5692 C CA . ARG B 1 385 ? -66.798 63.651 -36.697 1.00 44.23 385 ARG B CA 1
ATOM 5693 C C . ARG B 1 385 ? -67.223 64.118 -35.341 1.00 45.36 385 ARG B C 1
ATOM 5694 O O . ARG B 1 385 ? -67.583 63.283 -34.548 1.00 48.28 385 ARG B O 1
ATOM 5702 N N . LEU B 1 386 ? -67.301 65.432 -35.118 1.00 46.48 386 LEU B N 1
ATOM 5703 C CA . LEU B 1 386 ? -67.504 66.023 -33.771 1.00 47.36 386 LEU B CA 1
ATOM 5704 C C . LEU B 1 386 ? -68.834 66.808 -33.583 1.00 52.72 386 LEU B C 1
ATOM 5705 O O . LEU B 1 386 ? -69.375 66.876 -32.452 1.00 49.13 386 LEU B O 1
ATOM 5710 N N . ALA B 1 387 ? -69.338 67.386 -34.677 1.00 56.03 387 ALA B N 1
ATOM 5711 C CA . ALA B 1 387 ? -70.737 67.887 -34.815 1.00 57.64 387 ALA B CA 1
ATOM 5712 C C . ALA B 1 387 ? -70.922 68.421 -36.211 1.00 69.61 387 ALA B C 1
ATOM 5713 O O . ALA B 1 387 ? -71.345 67.699 -37.105 1.00 90.17 387 ALA B O 1
ATOM 5715 N N . GLU B 1 389 ? -68.642 74.239 -34.429 1.00 57.01 389 GLU B N 1
ATOM 5716 C CA . GLU B 1 389 ? -69.134 72.932 -34.009 1.00 60.27 389 GLU B CA 1
ATOM 5717 C C . GLU B 1 389 ? -68.002 71.895 -33.880 1.00 67.60 389 GLU B C 1
ATOM 5718 O O . GLU B 1 389 ? -68.051 70.996 -33.007 1.00 68.68 389 GLU B O 1
ATOM 5720 N N . ARG B 1 390 ? -67.000 72.018 -34.763 1.00 77.24 390 ARG B N 1
ATOM 5721 C CA . ARG B 1 390 ? -65.699 71.272 -34.670 1.00 80.39 390 ARG B CA 1
ATOM 5722 C C . ARG B 1 390 ? -64.506 72.181 -34.236 1.00 68.37 390 ARG B C 1
ATOM 5723 O O . ARG B 1 390 ? -64.359 73.326 -34.711 1.00 64.95 390 ARG B O 1
ATOM 5725 N N . ASP B 1 391 ? -63.662 71.641 -33.347 1.00 66.03 391 ASP B N 1
ATOM 5726 C CA . ASP B 1 391 ? -62.733 72.414 -32.460 1.00 58.74 391 ASP B CA 1
ATOM 5727 C C . ASP B 1 391 ? -63.497 73.716 -32.078 1.00 56.31 391 ASP B C 1
ATOM 5728 O O . ASP B 1 391 ? -62.986 74.817 -32.063 1.00 61.66 391 ASP B O 1
ATOM 5733 N N . GLN B 1 392 ? -64.784 73.542 -31.827 1.00 59.92 392 GLN B N 1
ATOM 5734 C CA . GLN B 1 392 ? -65.587 74.534 -31.153 1.00 60.04 392 GLN B CA 1
ATOM 5735 C C . GLN B 1 392 ? -66.287 73.881 -29.867 1.00 59.41 392 GLN B C 1
ATOM 5736 O O . GLN B 1 392 ? -67.503 73.559 -29.804 1.00 45.49 392 GLN B O 1
ATOM 5742 N N . VAL B 1 393 ? -65.448 73.686 -28.842 1.00 59.37 393 VAL B N 1
ATOM 5743 C CA . VAL B 1 393 ? -65.745 72.910 -27.621 1.00 50.98 393 VAL B CA 1
ATOM 5744 C C . VAL B 1 393 ? -65.210 73.647 -26.367 1.00 50.79 393 VAL B C 1
ATOM 5745 O O . VAL B 1 393 ? -64.426 74.610 -26.482 1.00 47.56 393 VAL B O 1
ATOM 5749 N N . VAL B 1 394 ? -65.637 73.260 -25.161 1.00 58.57 394 VAL B N 1
ATOM 5750 C CA . VAL B 1 394 ? -64.922 73.817 -23.957 1.00 67.73 394 VAL B CA 1
ATOM 5751 C C . VAL B 1 394 ? -64.239 72.879 -22.926 1.00 74.72 394 VAL B C 1
ATOM 5752 O O . VAL B 1 394 ? -64.656 71.710 -22.691 1.00 75.13 394 VAL B O 1
ATOM 5756 N N . VAL B 1 395 ? -63.176 73.428 -22.329 1.00 66.25 395 VAL B N 1
ATOM 5757 C CA . VAL B 1 395 ? -62.402 72.735 -21.358 1.00 56.55 395 VAL B CA 1
ATOM 5758 C C . VAL B 1 395 ? -63.315 72.594 -20.132 1.00 61.37 395 VAL B C 1
ATOM 5759 O O . VAL B 1 395 ? -64.458 73.131 -20.119 1.00 44.08 395 VAL B O 1
ATOM 5763 N N . LYS B 1 396 ? -62.790 71.845 -19.137 1.00 62.55 396 LYS B N 1
ATOM 5764 C CA . LYS B 1 396 ? -63.425 71.661 -17.838 1.00 57.94 396 LYS B CA 1
ATOM 5765 C C . LYS B 1 396 ? -62.612 72.737 -17.137 1.00 68.32 396 LYS B C 1
ATOM 5766 O O . LYS B 1 396 ? -63.077 73.877 -17.055 1.00 87.70 396 LYS B O 1
ATOM 5772 N N . HIS B 1 397 ? -61.399 72.423 -16.681 1.00 71.95 397 HIS B N 1
ATOM 5773 C CA . HIS B 1 397 ? -60.496 73.461 -16.149 1.00 84.62 397 HIS B CA 1
ATOM 5774 C C . HIS B 1 397 ? -60.970 74.170 -14.901 1.00 90.70 397 HIS B C 1
ATOM 5775 O O . HIS B 1 397 ? -60.286 75.066 -14.360 1.00 87.29 397 HIS B O 1
ATOM 5782 N N . ASP B 1 398 ? -62.162 73.751 -14.463 1.00 91.18 398 ASP B N 1
ATOM 5783 C CA . ASP B 1 398 ? -63.002 74.395 -13.458 1.00 78.47 398 ASP B CA 1
ATOM 5784 C C . ASP B 1 398 ? -63.220 73.360 -12.363 1.00 78.38 398 ASP B C 1
ATOM 5785 O O . ASP B 1 398 ? -63.658 73.691 -11.277 1.00 76.92 398 ASP B O 1
ATOM 5790 N N . SER B 1 399 ? -62.870 72.108 -12.640 1.00 75.38 399 SER B N 1
ATOM 5791 C CA . SER B 1 399 ? -62.904 71.097 -11.615 1.00 72.02 399 SER B CA 1
ATOM 5792 C C . SER B 1 399 ? -61.544 70.426 -11.451 1.00 74.33 399 SER B C 1
ATOM 5793 O O . SER B 1 399 ? -61.318 69.308 -11.923 1.00 65.86 399 SER B O 1
ATOM 5796 N N . ALA B 1 400 ? -60.641 71.126 -10.765 1.00 82.41 400 ALA B N 1
ATOM 5797 C CA . ALA B 1 400 ? -59.379 70.545 -10.317 1.00 83.65 400 ALA B CA 1
ATOM 5798 C C . ALA B 1 400 ? -58.555 70.058 -11.491 1.00 87.12 400 ALA B C 1
ATOM 5799 O O . ALA B 1 400 ? -58.405 70.756 -12.496 1.00 94.41 400 ALA B O 1
ATOM 5801 N N . THR B 1 401 ? -57.998 68.863 -11.338 1.00 90.05 401 THR B N 1
ATOM 5802 C CA . THR B 1 401 ? -57.424 68.110 -12.452 1.00 93.88 401 THR B CA 1
ATOM 5803 C C . THR B 1 401 ? -58.283 68.328 -13.711 1.00 95.50 401 THR B C 1
ATOM 5804 O O . THR B 1 401 ? -59.511 68.377 -13.623 1.00 109.59 401 THR B O 1
ATOM 5808 N N . PHE B 1 402 ? -57.641 68.475 -14.865 1.00 83.86 402 PHE B N 1
ATOM 5809 C CA . PHE B 1 402 ? -58.306 69.027 -16.035 1.00 72.56 402 PHE B CA 1
ATOM 5810 C C . PHE B 1 402 ? -59.054 68.031 -16.881 1.00 59.85 402 PHE B C 1
ATOM 5811 O O . PHE B 1 402 ? -58.962 66.839 -16.668 1.00 50.56 402 PHE B O 1
ATOM 5819 N N . GLY B 1 403 ? -59.852 68.569 -17.798 1.00 60.88 403 GLY B N 1
ATOM 5820 C CA . GLY B 1 403 ? -60.801 67.776 -18.579 1.00 55.85 403 GLY B CA 1
ATOM 5821 C C . GLY B 1 403 ? -61.648 68.471 -19.648 1.00 45.44 403 GLY B C 1
ATOM 5822 O O . GLY B 1 403 ? -61.324 69.532 -20.155 1.00 37.45 403 GLY B O 1
ATOM 5823 N N . LEU B 1 404 ? -62.736 67.811 -20.002 1.00 44.77 404 LEU B N 1
ATOM 5824 C CA . LEU B 1 404 ? -63.666 68.327 -20.951 1.00 44.04 404 LEU B CA 1
ATOM 5825 C C . LEU B 1 404 ? -65.009 68.317 -20.330 1.00 46.29 404 LEU B C 1
ATOM 5826 O O . LEU B 1 404 ? -65.439 67.308 -19.852 1.00 45.57 404 LEU B O 1
ATOM 5831 N N . GLU B 1 405 ? -65.678 69.455 -20.353 1.00 54.78 405 GLU B N 1
ATOM 5832 C CA . GLU B 1 405 ? -67.043 69.568 -19.894 1.00 56.31 405 GLU B CA 1
ATOM 5833 C C . GLU B 1 405 ? -67.855 68.429 -20.570 1.00 63.82 405 GLU B C 1
ATOM 5834 O O . GLU B 1 405 ? -68.430 67.526 -19.914 1.00 60.66 405 GLU B O 1
ATOM 5840 N N . GLU B 1 406 ? -67.843 68.461 -21.901 1.00 72.71 406 GLU B N 1
ATOM 5841 C CA . GLU B 1 406 ? -68.620 67.531 -22.726 1.00 74.02 406 GLU B CA 1
ATOM 5842 C C . GLU B 1 406 ? -68.323 67.665 -24.228 1.00 62.81 406 GLU B C 1
ATOM 5843 O O . GLU B 1 406 ? -68.232 68.761 -24.806 1.00 67.26 406 GLU B O 1
ATOM 5849 N N . LEU B 1 407 ? -68.179 66.507 -24.841 1.00 54.66 407 LEU B N 1
ATOM 5850 C CA . LEU B 1 407 ? -67.705 66.392 -26.213 1.00 50.52 407 LEU B CA 1
ATOM 5851 C C . LEU B 1 407 ? -68.496 65.243 -26.795 1.00 50.31 407 LEU B C 1
ATOM 5852 O O . LEU B 1 407 ? -68.754 64.263 -26.058 1.00 44.32 407 LEU B O 1
ATOM 5857 N N . MET B 1 408 ? -68.882 65.417 -28.079 1.00 48.72 408 MET B N 1
ATOM 5858 C CA . MET B 1 408 ? -69.985 64.706 -28.795 1.00 47.73 408 MET B CA 1
ATOM 5859 C C . MET B 1 408 ? -69.536 64.477 -30.216 1.00 50.14 408 MET B C 1
ATOM 5860 O O . MET B 1 408 ? -68.619 65.172 -30.635 1.00 50.65 408 MET B O 1
ATOM 5865 N N . VAL B 1 409 ? -70.162 63.520 -30.931 1.00 49.38 409 VAL B N 1
ATOM 5866 C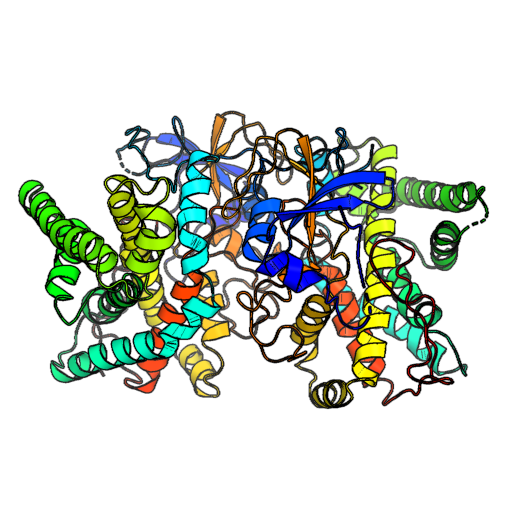 CA . VAL B 1 409 ? -69.591 62.845 -32.162 1.00 52.20 409 VAL B CA 1
ATOM 5867 C C . VAL B 1 409 ? -70.603 61.843 -32.857 1.00 63.00 409 VAL B C 1
ATOM 5868 O O . VAL B 1 409 ? -71.796 61.766 -32.448 1.00 56.78 409 VAL B O 1
ATOM 5872 N N . THR B 1 410 ? -70.148 61.101 -33.896 1.00 64.89 410 THR B N 1
ATOM 5873 C CA . THR B 1 410 ? -70.925 59.939 -34.474 1.00 82.35 410 THR B CA 1
ATOM 5874 C C . THR B 1 410 ? -70.148 58.946 -35.360 1.00 85.50 410 THR B C 1
ATOM 5875 O O . THR B 1 410 ? -69.231 59.325 -36.093 1.00 82.17 410 THR B O 1
#

Organism: Streptomyces coelicolor (strain ATCC BAA-471 / A3(2) / M145) (NCBI:txid100226)

Nearest PDB structures (foldseek):
  4fxb-assembly1_A  TM=1.003E+00  e=2.485E-67  Streptomyces coelicolor A3(2)
  3tyw-assembly4_D  TM=9.712E-01  e=3.389E-47  Streptomyces coelicolor
  3e5l-assembly1_A  TM=9.075E-01  e=2.800E-28  Streptomyces avermitilis
  5it1-assembly3_C  TM=8.861E-01  e=7.130E-28  Streptomyces peucetius
  6f0c-assembly1_A  TM=8.245E-01  e=6.981E-24  Streptomyces acidiscabies 84-104

Radius of gyration: 27.06 Å; Cα contacts (8 Å, |Δi|>4): 1270; chains: 2; bounding box: 80×61×54 Å

InterPro domains:
  IPR001128 Cytochrome P450 [PF00067] (195-380)
  IPR001128 Cytochrome P450 [PR00385] (249-266)
  IPR001128 Cytochrome P450 [PR00385] (284-295)
  IPR001128 Cytochrome P450 [PR00385] (351-360)
  IPR001128 Cytochrome P450 [PR00385] (360-371)
  IPR002397 Cytochrome P450, B-class [PR00359] (102-113)
  IPR002397 Cytochrome P450, B-class [PR00359] (149-165)
  IPR002397 Cytochrome P450, B-class [PR00359] (166-181)
  IPR002397 Cytochrome P450, B-class [PR00359] (203-225)
  IPR002397 Cytochrome P450, B-class [PR00359] (284-295)
  IPR002397 Cytochrome P450, B-class [PR00359] (302-329)
  IPR002397 Cytochrome P450, B-class [PR00359] (330-345)
  IPR002397 Cytochrome P450, B-class [PR00359] (351-360)
  IPR002397 Cytochrome P450, B-class [PR00359] (360-371)
  IPR017972 Cytochrome P450, conserved site [PS00086] (353-362)
  IPR036396 Cytochrome P450 superfamily [G3DSA:1.10.630.10] (18-411)
  IPR036396 Cytochrome P450 superfamily [SSF48264] (26-411)

Secondary structure (DSSP, 8-state):
----------SS---TTHHHHHHS-TEEEEE-TT--EEEEE-SHHHHHHHHT-SS---SSSS-------S----S--GGG--TTHHHHHHHHHHHHHTTHHHHHTHHHHHHHHHHHHHHHHHT-SSEEHIIIIIHHHHHHHHHHHTT--TTTHHHHHHHHHHHHSTT--HHHHHHHHHHHHHHHHHHHHHHHHS--SSHHHHIIIIIITTTT--HHHHHHHHHHHHHHHHHHHHHHHHHHHHHHHH-THHHHHHHH-SS-HHHHHHHHHHHH-TT-S---EE-SS---STT-PPPTT-EEEE-HHHHHT-TTTSS-TTS--S--S-----SS--SSSS-TTHHHHHHHHHHHHHHHHHHS---EESS-GGG-B---SSSS---SB-EEE-/---S----S-SHHHHHHHT-SEEEEEETTTEEEEEE-SHHHHHHHHHSSS-B-S-SS-----SSSS-TTTTHHHHTTTGGGS-HHHHHHHHHHHHHHHHHHHHHHHHS-S-EEHIIIIIIHHHHHHHHHHH---SSSSHHHHHHHHHHS-----HHHHHHHHHHHHHHHHHHHTTS--SSHHHIIIIITTTTTS--HHHHHHHHHHHHHHHHHHHHHHHHHHHHHHHHSTHHHHHHSS-TTSHHHHHHHHHHHH-S-SS--EEE-SS-EESSS-EE-TT-EEEE-HHHHTT-TTTSSSTT---TTS-----GGG--STTS-TTHHHHHHHHHHHHHHHHHTSS-------S---B--SSSS--BS--EE-

CATH classification: 1.10.630.10

Sequence (760 aa):
PRDFPIQRGCPFAAPAEYAALRTDDPVARVTLPTRREAWVVTRYDDVRELLSDPRVSADIRRPGFPGEQEAGARFRPFIRTDAPEHTRYRRMLLPAFTVRRVRAMRPAVQARVDEILDGMLAAGGPVDLVSAYANAVSTSVICELLGIPRHDLEFFRDVTRISGSRNSTAEQVSEALGGLFGLLGGLVAERREEPRDDLISKLVTDHLVPGNVTTEQLLSTLGITINAGRETTTSMIALSTLLLLDRPELPAELRKDPDLMPAAVDELLRVLSVADSIPLRVAAEDIELSGRTVPADDGVIALLAGANHDPEQFDDPERVDFHRTDNHHVAFGYGVHQCVGQHLARLELEVALETLLRRVPTLRLAGERDQVVVKHDSATFGLEELMVTWPRDFPIFAAPAEYAALRTDDPVARVTLPTRREAWVVTRYDDVRELLSDPRVSADIRRPGFRPFIRTDAPEHTRYRRMLLPAFTVRRVRAMRPAVQARVDEILDGMLAAGGPVDLVSAYANAVSTSVICELLGIPRHDLEFFRDVTRISGSRAEQVSEALGGLFGLLGGLVAERREEPRDDLISKLVTDHLVPGNVTTEQLLSTLGITINAGRETTTSMIALSTLLLLDRPELPAELRKDPDLMPAAVDELLRVLSVADSIPLRVAAEDIELSGRTVPADDGVIALLAGANHDPEQFDDPERVDFHRTDNHHVAFGYGVHQCVGQHLARLELEVALETLLRRVPTLRLAERDQVVVKHDSATFGLEELMVT